Protein AF-0000000086706334 (afdb_homodimer)

Foldseek 3Di:
DCQLANVQLVQQVVLVVPDPQSDPDPCLGCQQAFVSQFGNAWDFWFQQWTAGPSGFIFREQCLLVLLAFATGPDPLLVVLLVVVVVVPFADPDFDCLLVVLQVLLQVQAPFFPGKFKDFAQLLQLVVVQVLLCVVLVAQAEEEAFDRDCDLLGVCCFPNNPPRDPVSNVRYHYAYALCLVRVVVVCVVPQSRYSAYEYACDDFAHHDLCRLVSVVVVCVVRVHFYEHAQQNQDLQQFVNGVCVVNVPHTQKYKYFRHLQRNGGMIMIGGDPVRVVCCVVDDRDDSCSRRVSSSSSNVSSSVVCVVVVFNVVLQVLLVLLQVLVVVLCVVLVPDPQWDKTDGSQKIFGGHQDDPQGGSQLLQNLVQSQSNVLRHHDSGMRNDHNSQDNVNSVSVSVSCSVRRNVSVVCSVVSNSVVSRSGHTRHDPGDRD/DCQLANVQLVQQVVLVVPDPQSDPDPCLGCQLAFVSQFGNAWDFWFQQWTAGPSGFIFREQCLLVLLAFATGPDPLLVVLLVVVVVVPFADPDFDCLLVVLQVLLQVQAPFFPGKFKDFAQLLQLVVVQVLLCVVLVAQAEEEEFDRDCDLLGVCCFPNNPPRDPVSNVRYHYAYALDLVRVVVVCVVPQSRYSAYEYACDDFAHHDLCRLVSVVVVCVVRVHFYEHAQQNQDLQQFVNGVCVVNVNHTQKYKYFRHLQRNGGMIMIGGDPVRVVCCVVDDRDDSCSRRVSSSSSNVSSSVVCVVVVSNVVLQVLLVLLVVLVVVLCVVLVPDPQWDKTDGSQKIFGGHQDDPQGGSQLLQNLVQSQSNVLRHHDSGMRNDHNSQDNVNSVSVSVSCSVRRNVSVVCSVVSNSVVSRSGHTRHDPGDRD

Solvent-accessible surface area (backbone atoms only — not comparable to full-atom values): 41417 Å² total; per-residue (Å²): 134,84,57,87,37,48,55,26,53,52,49,42,60,54,18,46,64,30,18,49,72,38,28,44,22,65,82,32,14,60,40,60,32,20,46,79,35,40,77,51,29,35,65,34,33,46,38,40,31,35,28,29,69,58,68,52,61,25,47,40,24,32,26,31,75,46,12,25,36,56,22,31,56,39,66,67,34,52,49,37,29,53,57,33,46,72,28,26,40,51,53,56,32,33,39,68,56,56,43,54,43,33,47,53,47,36,73,46,22,82,39,27,45,24,37,45,44,32,54,36,48,40,50,13,43,50,50,51,50,32,50,30,12,47,72,59,72,22,69,26,34,36,38,31,65,82,69,46,45,50,53,66,51,24,24,61,45,94,48,25,57,35,41,54,66,74,46,24,71,33,34,41,75,35,51,82,74,35,67,64,47,42,49,51,54,49,66,75,42,71,79,33,41,9,29,39,39,30,47,76,56,63,61,56,79,62,46,89,59,38,60,58,46,49,54,49,52,23,63,74,55,63,22,43,36,32,36,45,23,34,69,36,21,56,40,65,19,78,31,13,49,40,57,72,72,71,44,75,44,50,30,36,20,29,12,38,30,47,21,50,35,38,63,36,12,28,30,30,10,36,51,89,61,44,50,47,55,70,62,31,57,75,56,40,89,60,29,48,36,40,37,35,39,34,18,23,45,38,40,50,51,50,34,64,76,64,43,40,25,59,52,32,31,53,56,22,40,53,42,49,52,51,48,51,52,48,41,57,72,66,62,54,54,86,37,53,39,76,44,39,46,41,34,44,24,31,56,45,62,44,56,50,100,73,45,51,27,48,53,54,48,24,43,50,39,28,55,36,40,77,70,29,34,38,45,86,44,42,41,27,57,26,63,44,58,46,74,66,53,45,50,53,51,51,53,51,45,66,57,48,50,60,52,51,53,51,31,44,75,67,69,39,50,74,79,68,35,80,39,44,62,32,47,84,88,73,88,67,123,132,85,55,86,36,48,53,25,52,53,48,42,59,56,19,45,64,30,18,48,72,38,29,44,22,64,82,32,16,60,40,62,33,20,45,80,33,37,77,52,30,36,65,34,32,47,38,38,31,34,27,29,70,58,68,51,61,25,46,40,26,32,26,32,75,47,13,25,37,55,20,32,54,40,65,67,34,51,49,39,29,52,57,32,46,71,28,26,38,50,54,57,31,35,39,68,55,58,41,55,42,35,48,53,47,36,73,46,22,82,39,27,46,24,38,45,46,31,53,35,48,40,49,14,42,51,49,52,50,32,50,29,12,47,73,59,73,23,68,26,33,37,39,34,66,81,67,48,46,51,54,65,50,24,25,60,46,94,48,25,58,34,42,54,66,74,47,24,72,34,34,41,78,36,52,84,75,34,68,65,47,41,48,52,54,49,65,75,43,69,78,34,41,10,30,38,39,29,46,76,56,62,61,56,80,62,46,88,61,37,62,57,46,49,54,50,51,22,61,74,55,62,22,42,36,32,36,45,23,34,69,37,21,57,39,66,20,78,30,12,48,39,57,71,72,70,45,75,45,50,32,35,21,30,12,39,30,47,20,50,37,37,65,36,12,28,30,30,11,36,50,88,61,44,51,47,54,69,63,29,58,75,53,40,90,60,28,49,35,41,37,35,39,34,18,22,44,37,41,50,51,51,34,65,76,62,42,41,26,59,53,30,32,53,57,21,40,53,42,49,53,51,49,51,51,48,40,57,73,65,64,53,56,86,37,52,40,77,43,41,45,40,34,45,24,32,56,44,62,44,58,51,100,71,46,53,26,48,53,54,46,23,41,49,40,27,55,36,41,77,69,29,34,38,46,86,44,41,41,26,57,27,64,44,57,45,74,66,53,46,51,51,50,50,54,50,46,66,56,49,50,60,52,51,53,50,31,44,75,67,70,39,50,74,80,68,35,80,38,43,62,32,49,86,89,69,87,70,124

Structure (mmCIF, N/CA/C/O backbone):
data_AF-0000000086706334-model_v1
#
loop_
_entity.id
_entity.type
_entity.pdbx_description
1 polymer 'Aminotransferase class III-fold pyridoxal phosphate-dependent enzyme'
#
loop_
_atom_site.group_PDB
_atom_site.id
_atom_site.type_symbol
_atom_site.label_atom_id
_atom_site.label_alt_id
_atom_site.label_comp_id
_atom_site.label_asym_id
_atom_site.label_entity_id
_atom_site.label_seq_id
_atom_site.pdbx_PDB_ins_code
_atom_site.Cartn_x
_atom_site.Cartn_y
_atom_site.Cartn_z
_atom_site.occupancy
_atom_site.B_iso_or_equiv
_atom_site.auth_seq_id
_atom_site.auth_comp_id
_atom_site.auth_asym_id
_atom_site.auth_atom_id
_atom_site.pdbx_PDB_model_num
ATOM 1 N N . MET A 1 1 ? -30.266 -28.016 -14.617 1 37.12 1 MET A N 1
ATOM 2 C CA . MET A 1 1 ? -28.969 -28.422 -14.109 1 37.12 1 MET A CA 1
ATOM 3 C C . MET A 1 1 ? -28.312 -27.297 -13.32 1 37.12 1 MET A C 1
ATOM 5 O O . MET A 1 1 ? -27.844 -26.312 -13.898 1 37.12 1 MET A O 1
ATOM 9 N N . THR A 1 2 ? -28.766 -26.781 -12.133 1 49.44 2 THR A N 1
ATOM 10 C CA . THR A 1 2 ? -28.516 -25.594 -11.344 1 49.44 2 THR A CA 1
ATOM 11 C C . THR A 1 2 ? -27.031 -25.422 -11.07 1 49.44 2 THR A C 1
ATOM 13 O O . THR A 1 2 ? -26.375 -26.312 -10.523 1 49.44 2 THR A O 1
ATOM 16 N N . SER A 1 3 ? -26.234 -24.5 -11.758 1 68.56 3 SER A N 1
ATOM 17 C CA . SER A 1 3 ? -24.797 -24.328 -11.953 1 68.56 3 SER A CA 1
ATOM 18 C C . SER A 1 3 ? -24.062 -24.25 -10.617 1 68.56 3 SER A C 1
ATOM 20 O O . SER A 1 3 ? -24.531 -23.625 -9.672 1 68.56 3 SER A O 1
ATOM 22 N N . ARG A 1 4 ? -23.359 -25.406 -10.211 1 92.19 4 ARG A N 1
ATOM 23 C CA . ARG A 1 4 ? -22.422 -25.484 -9.102 1 92.19 4 ARG A CA 1
ATOM 24 C C . ARG A 1 4 ? -21.875 -24.109 -8.75 1 92.19 4 ARG A C 1
ATOM 26 O O . ARG A 1 4 ? -21.516 -23.859 -7.598 1 92.19 4 ARG A O 1
ATOM 33 N N . TYR A 1 5 ? -22.062 -23.219 -9.648 1 96.94 5 TYR A N 1
ATOM 34 C CA . TYR A 1 5 ? -21.422 -21.922 -9.477 1 96.94 5 TYR A CA 1
ATOM 35 C C . TYR A 1 5 ? -22.375 -20.797 -9.82 1 96.94 5 TYR A C 1
ATOM 37 O O . TYR A 1 5 ? -21.953 -19.75 -10.344 1 96.94 5 TYR A O 1
ATOM 45 N N . GLN A 1 6 ? -23.672 -20.953 -9.602 1 96.69 6 GLN A N 1
ATOM 46 C CA . GLN A 1 6 ? -24.672 -19.984 -9.992 1 96.69 6 GLN A CA 1
ATOM 47 C C . GLN A 1 6 ? -24.469 -18.656 -9.258 1 96.69 6 GLN A C 1
ATOM 49 O O . GLN A 1 6 ? -24.562 -17.578 -9.859 1 96.69 6 GLN A O 1
ATOM 54 N N . HIS A 1 7 ? -24.297 -18.703 -7.938 1 97.38 7 HIS A N 1
ATOM 55 C CA . HIS A 1 7 ? -24.078 -17.469 -7.184 1 97.38 7 HIS A CA 1
ATOM 56 C C . HIS A 1 7 ? -22.766 -16.797 -7.602 1 97.38 7 HIS A C 1
ATOM 58 O O . HIS A 1 7 ? -22.703 -15.562 -7.66 1 97.38 7 HIS A O 1
ATOM 64 N N . SER A 1 8 ? -21.75 -17.547 -7.879 1 96.94 8 SER A N 1
ATOM 65 C CA . SER A 1 8 ? -20.484 -17.016 -8.406 1 96.94 8 SER A CA 1
ATOM 66 C C . SER A 1 8 ? -20.719 -16.219 -9.688 1 96.94 8 SER A C 1
ATOM 68 O O . SER A 1 8 ? -20.203 -15.109 -9.836 1 96.94 8 SER A O 1
ATOM 70 N N . LEU A 1 9 ? -21.453 -16.812 -10.609 1 96.81 9 LEU A N 1
ATOM 71 C CA . LEU A 1 9 ? -21.688 -16.188 -11.906 1 96.81 9 LEU A CA 1
ATOM 72 C C . LEU A 1 9 ? -22.5 -14.906 -11.75 1 96.81 9 LEU A C 1
ATOM 74 O O . LEU A 1 9 ? -22.219 -13.906 -12.406 1 96.81 9 LEU A O 1
ATOM 78 N N . THR A 1 10 ? -23.484 -14.953 -10.891 1 97.75 10 THR A N 1
ATOM 79 C CA . THR A 1 10 ? -24.312 -13.781 -10.633 1 97.75 10 THR A CA 1
ATOM 80 C C . THR A 1 10 ? -23.484 -12.656 -10.023 1 97.75 10 THR A C 1
ATOM 82 O O . THR A 1 10 ? -23.578 -11.508 -10.453 1 97.75 10 THR A O 1
ATOM 85 N N . LEU A 1 11 ? -22.656 -12.984 -9.062 1 97.94 11 LEU A N 1
ATOM 86 C CA . LEU A 1 11 ? -21.812 -11.992 -8.414 1 97.94 11 LEU A CA 1
ATOM 87 C C . LEU A 1 11 ? -20.766 -11.453 -9.375 1 97.94 11 LEU A C 1
ATOM 89 O O . LEU A 1 11 ? -20.391 -10.281 -9.305 1 97.94 11 LEU A O 1
ATOM 93 N N . SER A 1 12 ? -20.266 -12.328 -10.203 1 97.44 12 SER A N 1
ATOM 94 C CA . SER A 1 12 ? -19.297 -11.891 -11.203 1 97.44 12 SER A CA 1
ATOM 95 C C . SER A 1 12 ? -19.906 -10.852 -12.141 1 97.44 12 SER A C 1
ATOM 97 O O . SER A 1 12 ? -19.281 -9.836 -12.438 1 97.44 12 SER A O 1
ATOM 99 N N . ALA A 1 13 ? -21.094 -11.117 -12.625 1 97.81 13 ALA A N 1
ATOM 100 C CA . ALA A 1 13 ? -21.797 -10.172 -13.5 1 97.81 13 ALA A CA 1
ATOM 101 C C . ALA A 1 13 ? -22.031 -8.836 -12.789 1 97.81 13 ALA A C 1
ATOM 103 O O . ALA A 1 13 ? -21.859 -7.773 -13.391 1 97.81 13 ALA A O 1
ATOM 104 N N . ARG A 1 14 ? -22.406 -8.922 -11.562 1 98.56 14 ARG A N 1
ATOM 105 C CA . ARG A 1 14 ? -22.594 -7.719 -10.758 1 98.56 14 ARG A CA 1
ATOM 106 C C . ARG A 1 14 ? -21.281 -6.969 -10.578 1 98.56 14 ARG A C 1
ATOM 108 O O . ARG A 1 14 ? -21.219 -5.754 -10.789 1 98.56 14 ARG A O 1
ATOM 115 N N . ALA A 1 15 ? -20.266 -7.684 -10.195 1 98.56 15 ALA A N 1
ATOM 116 C CA . ALA A 1 15 ? -18.953 -7.086 -9.906 1 98.56 15 ALA A CA 1
ATOM 117 C C . ALA A 1 15 ? -18.406 -6.355 -11.125 1 98.56 15 ALA A C 1
ATOM 119 O O . ALA A 1 15 ? -17.797 -5.293 -11 1 98.56 15 ALA A O 1
ATOM 120 N N . GLU A 1 16 ? -18.625 -6.879 -12.297 1 97.75 16 GLU A N 1
ATOM 121 C CA . GLU A 1 16 ? -18.062 -6.309 -13.523 1 97.75 16 GLU A CA 1
ATOM 122 C C . GLU A 1 16 ? -18.719 -4.973 -13.852 1 97.75 16 GLU A C 1
ATOM 124 O O . GLU A 1 16 ? -18.203 -4.211 -14.68 1 97.75 16 GLU A O 1
ATOM 129 N N . GLN A 1 17 ? -19.828 -4.648 -13.211 1 98.31 17 GLN A N 1
ATOM 130 C CA . GLN A 1 17 ? -20.469 -3.357 -13.422 1 98.31 17 GLN A CA 1
ATOM 131 C C . GLN A 1 17 ? -19.75 -2.246 -12.672 1 98.31 17 GLN A C 1
ATOM 133 O O . GLN A 1 17 ? -19.797 -1.081 -13.078 1 98.31 17 GLN A O 1
ATOM 138 N N . SER A 1 18 ? -19.047 -2.609 -11.57 1 98.69 18 SER A N 1
ATOM 139 C CA . SER A 1 18 ? -18.469 -1.591 -10.711 1 98.69 18 SER A CA 1
ATOM 140 C C . SER A 1 18 ? -16.938 -1.705 -10.672 1 98.69 18 SER A C 1
ATOM 142 O O . SER A 1 18 ? -16.25 -0.772 -10.25 1 98.69 18 SER A O 1
ATOM 144 N N . ILE A 1 19 ? -16.422 -2.834 -11.047 1 98.62 19 ILE A N 1
ATOM 145 C CA . ILE A 1 19 ? -14.992 -3.117 -10.969 1 98.62 19 ILE A CA 1
ATOM 146 C C . ILE A 1 19 ? -14.5 -3.668 -12.297 1 98.62 19 ILE A C 1
ATOM 148 O O . ILE A 1 19 ? -14.961 -4.715 -12.758 1 98.62 19 ILE A O 1
ATOM 152 N N . PRO A 1 20 ? -13.523 -2.969 -12.938 1 97.19 20 PRO A N 1
ATOM 153 C CA . PRO A 1 20 ? -12.945 -3.568 -14.141 1 97.19 20 PRO A CA 1
ATOM 154 C C . PRO A 1 20 ? -12.484 -5.008 -13.922 1 97.19 20 PRO A C 1
ATOM 156 O O . PRO A 1 20 ? -11.734 -5.285 -12.984 1 97.19 20 PRO A O 1
ATOM 159 N N . LEU A 1 21 ? -12.969 -6.008 -14.727 1 94 21 LEU A N 1
ATOM 160 C CA . LEU A 1 21 ? -12.664 -7.438 -14.672 1 94 21 LEU A CA 1
ATOM 161 C C . LEU A 1 21 ? -13.352 -8.086 -13.469 1 94 21 LEU A C 1
ATOM 163 O O . LEU A 1 21 ? -13.133 -9.273 -13.195 1 94 21 LEU A O 1
ATOM 167 N N . GLY A 1 22 ? -14.07 -7.355 -12.719 1 96.81 22 GLY A N 1
ATOM 168 C CA . GLY A 1 22 ? -14.859 -7.875 -11.602 1 96.81 22 GLY A CA 1
ATOM 169 C C . GLY A 1 22 ? -14.008 -8.297 -10.422 1 96.81 22 GLY A C 1
ATOM 170 O O . GLY A 1 22 ? -14.477 -9.023 -9.539 1 96.81 22 GLY A O 1
ATOM 171 N N . SER A 1 23 ? -12.742 -7.965 -10.43 1 96.56 23 SER A N 1
ATOM 172 C CA . SER A 1 23 ? -11.789 -8.312 -9.375 1 96.56 23 SER A CA 1
ATOM 173 C C . SER A 1 23 ? -10.75 -7.211 -9.195 1 96.56 23 SER A C 1
ATOM 175 O O . SER A 1 23 ? -10.336 -6.57 -10.164 1 96.56 23 SER A O 1
ATOM 177 N N . GLN A 1 24 ? -10.344 -7.023 -7.961 1 97.5 24 GLN A N 1
ATOM 178 C CA . GLN A 1 24 ? -9.305 -6.039 -7.672 1 97.5 24 GLN A CA 1
ATOM 179 C C . GLN A 1 24 ? -7.918 -6.594 -7.98 1 97.5 24 GLN A C 1
ATOM 181 O O . GLN A 1 24 ? -6.941 -5.848 -8.016 1 97.5 24 GLN A O 1
ATOM 186 N N . THR A 1 25 ? -7.797 -7.859 -8.141 1 96.62 25 THR A N 1
ATOM 187 C CA . THR A 1 25 ? -6.551 -8.555 -8.461 1 96.62 25 THR A CA 1
ATOM 188 C C . THR A 1 25 ? -6.695 -9.359 -9.75 1 96.62 25 THR A C 1
ATOM 190 O O . THR A 1 25 ? -7.547 -10.242 -9.844 1 96.62 25 THR A O 1
ATOM 193 N N . PHE A 1 26 ? -5.824 -9.102 -10.711 1 94.31 26 PHE A N 1
ATOM 194 C CA . PHE A 1 26 ? -5.91 -9.75 -12.016 1 94.31 26 PHE A CA 1
ATOM 195 C C . PHE A 1 26 ? -5.844 -11.266 -11.859 1 94.31 26 PHE A C 1
ATOM 197 O O . PHE A 1 26 ? -6.641 -11.992 -12.461 1 94.31 26 PHE A O 1
ATOM 204 N N . SER A 1 27 ? -4.969 -11.75 -10.984 1 93.88 27 SER A N 1
ATOM 205 C CA . SER A 1 27 ? -4.727 -13.18 -10.836 1 93.88 27 SER A CA 1
ATOM 206 C C . SER A 1 27 ? -5.883 -13.867 -10.109 1 93.88 27 SER A C 1
ATOM 208 O O . SER A 1 27 ? -5.906 -15.094 -9.992 1 93.88 27 SER A O 1
ATOM 210 N N . LYS A 1 28 ? -6.852 -13.117 -9.672 1 95.88 28 LYS A N 1
ATOM 211 C CA . LYS A 1 28 ? -8.031 -13.656 -9 1 95.88 28 LYS A CA 1
ATOM 212 C C . LYS A 1 28 ? -9.281 -13.477 -9.867 1 95.88 28 LYS A C 1
ATOM 214 O O . LYS A 1 28 ? -10.375 -13.875 -9.469 1 95.88 28 LYS A O 1
ATOM 219 N N . SER A 1 29 ? -9.086 -12.93 -11.055 1 93.62 29 SER A N 1
ATOM 220 C CA . SER A 1 29 ? -10.227 -12.578 -11.898 1 93.62 29 SER A CA 1
ATOM 221 C C . SER A 1 29 ? -10.68 -13.773 -12.734 1 93.62 29 SER A C 1
ATOM 223 O O . SER A 1 29 ? -10.07 -14.844 -12.68 1 93.62 29 SER A O 1
ATOM 225 N N . ARG A 1 30 ? -11.727 -13.539 -13.469 1 89.81 30 ARG A N 1
ATOM 226 C CA . ARG A 1 30 ? -12.312 -14.547 -14.344 1 89.81 30 ARG A CA 1
ATOM 227 C C . ARG A 1 30 ? -11.352 -14.93 -15.461 1 89.81 30 ARG A C 1
ATOM 229 O O . ARG A 1 30 ? -11.57 -15.914 -16.172 1 89.81 30 ARG A O 1
ATOM 236 N N . LEU A 1 31 ? -10.219 -14.227 -15.531 1 91.06 31 LEU A N 1
ATOM 237 C CA . LEU A 1 31 ? -9.203 -14.578 -16.516 1 91.06 31 LEU A CA 1
ATOM 238 C C . LEU A 1 31 ? -8.445 -15.828 -16.094 1 91.06 31 LEU A C 1
ATOM 240 O O . LEU A 1 31 ? -7.934 -16.562 -16.953 1 91.06 31 LEU A O 1
ATOM 244 N N . CYS A 1 32 ? -8.438 -16.078 -14.781 1 93.38 32 CYS A N 1
ATOM 245 C CA . CYS A 1 32 ? -7.504 -17.094 -14.289 1 93.38 32 CYS A CA 1
ATOM 246 C C . CYS A 1 32 ? -8.25 -18.328 -13.789 1 93.38 32 CYS A C 1
ATOM 248 O O . CYS A 1 32 ? -7.629 -19.312 -13.414 1 93.38 32 CYS A O 1
ATOM 250 N N . PHE A 1 33 ? -9.539 -18.297 -13.805 1 94.12 33 PHE A N 1
ATOM 251 C CA . PHE A 1 33 ? -10.406 -19.422 -13.5 1 94.12 33 PHE A CA 1
ATOM 252 C C . PHE A 1 33 ? -11.469 -19.594 -14.578 1 94.12 33 PHE A C 1
ATOM 254 O O . PHE A 1 33 ? -12.039 -18.609 -15.055 1 94.12 33 PHE A O 1
ATOM 261 N N . PRO A 1 34 ? -11.688 -20.828 -15 1 94.94 34 PRO A N 1
ATOM 262 C CA . PRO A 1 34 ? -12.664 -21.016 -16.078 1 94.94 34 PRO A CA 1
ATOM 263 C C . PRO A 1 34 ? -14.062 -20.547 -15.703 1 94.94 34 PRO A C 1
ATOM 265 O O . PRO A 1 34 ? -14.734 -21.188 -14.883 1 94.94 34 PRO A O 1
ATOM 268 N N . HIS A 1 35 ? -14.461 -19.562 -16.328 1 94.12 35 HIS A N 1
ATOM 269 C CA . HIS A 1 35 ? -15.766 -18.953 -16.078 1 94.12 35 HIS A CA 1
ATOM 270 C C . HIS A 1 35 ? -16.891 -19.953 -16.375 1 94.12 35 HIS A C 1
ATOM 272 O O . HIS A 1 35 ? -16.969 -20.5 -17.469 1 94.12 35 HIS A O 1
ATOM 278 N N . GLY A 1 36 ? -17.688 -20.234 -15.391 1 94.69 36 GLY A N 1
ATOM 279 C CA . GLY A 1 36 ? -18.766 -21.188 -15.523 1 94.69 36 GLY A CA 1
ATOM 280 C C . GLY A 1 36 ? -18.375 -22.594 -15.086 1 94.69 36 GLY A C 1
ATOM 281 O O . GLY A 1 36 ? -19.234 -23.469 -14.953 1 94.69 36 GLY A O 1
ATOM 282 N N . ALA A 1 37 ? -17.078 -22.812 -14.789 1 96.5 37 ALA A N 1
ATOM 283 C CA . ALA A 1 37 ? -16.609 -24.156 -14.492 1 96.5 37 ALA A CA 1
ATOM 284 C C . ALA A 1 37 ? -15.734 -24.172 -13.242 1 96.5 37 ALA A C 1
ATOM 286 O O . ALA A 1 37 ? -15.125 -25.188 -12.906 1 96.5 37 ALA A O 1
ATOM 287 N N . ALA A 1 38 ? -15.633 -23.094 -12.555 1 97.19 38 ALA A N 1
ATOM 288 C CA . ALA A 1 38 ? -14.875 -22.922 -11.32 1 97.19 38 ALA A CA 1
ATOM 289 C C . ALA A 1 38 ? -15.492 -21.828 -10.453 1 97.19 38 ALA A C 1
ATOM 291 O O . ALA A 1 38 ? -16.281 -21.016 -10.93 1 97.19 38 ALA A O 1
ATOM 292 N N . PRO A 1 39 ? -15.18 -21.875 -9.117 1 97.88 39 PRO A N 1
ATOM 293 C CA . PRO A 1 39 ? -15.633 -20.75 -8.281 1 97.88 39 PRO A CA 1
ATOM 294 C C . PRO A 1 39 ? -14.984 -19.422 -8.664 1 97.88 39 PRO A C 1
ATOM 296 O O . PRO A 1 39 ? -13.836 -19.406 -9.109 1 97.88 39 PRO A O 1
ATOM 299 N N . LEU A 1 40 ? -15.734 -18.344 -8.406 1 97.62 40 LEU A N 1
ATOM 300 C CA . LEU A 1 40 ? -15.195 -17.047 -8.773 1 97.62 40 LEU A CA 1
ATOM 301 C C . LEU A 1 40 ? -15.102 -16.125 -7.555 1 97.62 40 LEU A C 1
ATOM 303 O O . LEU A 1 40 ? -14.453 -15.086 -7.602 1 97.62 40 LEU A O 1
ATOM 307 N N . PHE A 1 41 ? -15.711 -16.531 -6.398 1 98.44 41 PHE A N 1
ATOM 308 C CA . PHE A 1 41 ? -15.695 -15.758 -5.164 1 98.44 41 PHE A CA 1
ATOM 309 C C . PHE A 1 41 ? -15.578 -16.672 -3.951 1 98.44 41 PHE A C 1
ATOM 311 O O . PHE A 1 41 ? -16.203 -17.734 -3.904 1 98.44 41 PHE A O 1
ATOM 318 N N . ILE A 1 42 ? -14.789 -16.266 -3.004 1 98.69 42 ILE A N 1
ATOM 319 C CA . ILE A 1 42 ? -14.656 -16.969 -1.735 1 98.69 42 ILE A CA 1
ATOM 320 C C . ILE A 1 42 ? -15.32 -16.172 -0.622 1 98.69 42 ILE A C 1
ATOM 322 O O . ILE A 1 42 ? -15.188 -14.938 -0.569 1 98.69 42 ILE A O 1
ATOM 326 N N . GLU A 1 43 ? -15.938 -16.844 0.258 1 98.12 43 GLU A N 1
ATOM 327 C CA . GLU A 1 43 ? -16.656 -16.203 1.354 1 98.12 43 GLU A CA 1
ATOM 328 C C . GLU A 1 43 ? -15.867 -16.281 2.654 1 98.12 43 GLU A C 1
ATOM 330 O O . GLU A 1 43 ? -15.93 -15.367 3.479 1 98.12 43 GLU A O 1
ATOM 335 N N . ARG A 1 44 ? -15.227 -17.359 2.861 1 98.5 44 ARG A N 1
ATOM 336 C CA . ARG A 1 44 ? -14.5 -17.516 4.113 1 98.5 44 ARG A CA 1
ATOM 337 C C . ARG A 1 44 ? -13.406 -18.562 3.979 1 98.5 44 ARG A C 1
ATOM 339 O O . ARG A 1 44 ? -13.414 -19.359 3.035 1 98.5 44 ARG A O 1
ATOM 346 N N . GLY A 1 45 ? -12.445 -18.531 4.883 1 98.81 45 GLY A N 1
ATOM 347 C CA . GLY A 1 45 ? -11.383 -19.516 4.977 1 98.81 45 GLY A CA 1
ATOM 348 C C . GLY A 1 45 ? -11.078 -19.938 6.402 1 98.81 45 GLY A C 1
ATOM 349 O O . GLY A 1 45 ? -11.391 -19.203 7.352 1 98.81 45 GLY A O 1
ATOM 350 N N . GLN A 1 46 ? -10.57 -21.125 6.574 1 98.81 46 GLN A N 1
ATOM 351 C CA . GLN A 1 46 ? -10.117 -21.688 7.84 1 98.81 46 GLN A CA 1
ATOM 352 C C . GLN A 1 46 ? -9.023 -22.734 7.617 1 98.81 46 GLN A C 1
ATOM 354 O O . GLN A 1 46 ? -9.25 -23.719 6.922 1 98.81 46 GLN A O 1
ATOM 359 N N . GLY A 1 47 ? -7.887 -22.484 8.234 1 98.75 47 GLY A N 1
ATOM 360 C CA . GLY A 1 47 ? -6.789 -23.406 7.98 1 98.75 47 GLY A CA 1
ATOM 361 C C . GLY A 1 47 ? -6.406 -23.484 6.512 1 98.75 47 GLY A C 1
ATOM 362 O O . GLY A 1 47 ? -6.141 -22.469 5.879 1 98.75 47 GLY A O 1
ATOM 363 N N . ALA A 1 48 ? -6.461 -24.734 5.98 1 98.81 48 ALA A N 1
ATOM 364 C CA . ALA A 1 48 ? -6.082 -24.953 4.586 1 98.81 48 ALA A CA 1
ATOM 365 C C . ALA A 1 48 ? -7.309 -24.953 3.68 1 98.81 48 ALA A C 1
ATOM 367 O O . ALA A 1 48 ? -7.207 -25.266 2.49 1 98.81 48 ALA A O 1
ATOM 368 N N . ARG A 1 49 ? -8.492 -24.547 4.191 1 98.88 49 ARG A N 1
ATOM 369 C CA . ARG A 1 49 ? -9.734 -24.688 3.436 1 98.88 49 ARG A CA 1
ATOM 370 C C . ARG A 1 49 ? -10.398 -23.344 3.221 1 98.88 49 ARG A C 1
ATOM 372 O O . ARG A 1 49 ? -10.203 -22.406 4.008 1 98.88 49 ARG A O 1
ATOM 379 N N . VAL A 1 50 ? -11.133 -23.234 2.172 1 98.88 50 VAL A N 1
ATOM 380 C CA . VAL A 1 50 ? -11.953 -22.078 1.867 1 98.88 50 VAL A CA 1
ATOM 381 C C . VAL A 1 50 ? -13.336 -22.516 1.383 1 98.88 50 VAL A C 1
ATOM 383 O O . VAL A 1 50 ? -13.508 -23.672 0.969 1 98.88 50 VAL A O 1
ATOM 386 N N . TRP A 1 51 ? -14.273 -21.641 1.444 1 98.81 51 TRP A N 1
ATOM 387 C CA . TRP A 1 51 ? -15.641 -21.859 0.981 1 98.81 51 TRP A CA 1
ATOM 388 C C . TRP A 1 51 ? -16.078 -20.75 0.026 1 98.81 51 TRP A C 1
ATOM 390 O O . TRP A 1 51 ? -15.914 -19.562 0.326 1 98.81 51 TRP A O 1
ATOM 400 N N . ASP A 1 52 ? -16.609 -21.141 -1.144 1 98.5 52 ASP A N 1
ATOM 401 C CA . ASP A 1 52 ? -17.047 -20.141 -2.115 1 98.5 52 ASP A CA 1
ATOM 402 C C . ASP A 1 52 ? -18.453 -19.656 -1.802 1 98.5 52 ASP A C 1
ATOM 404 O O . ASP A 1 52 ? -19.062 -20.094 -0.824 1 98.5 52 ASP A O 1
ATOM 408 N N . VAL A 1 53 ? -18.953 -18.734 -2.541 1 98.12 53 VAL A N 1
ATOM 409 C CA . VAL A 1 53 ? -20.234 -18.078 -2.293 1 98.12 53 VAL A CA 1
ATOM 410 C C . VAL A 1 53 ? -21.375 -19.062 -2.582 1 98.12 53 VAL A C 1
ATOM 412 O O . VAL A 1 53 ? -22.531 -18.812 -2.223 1 98.12 53 VAL A O 1
ATOM 415 N N . ASP A 1 54 ? -21.109 -20.188 -3.262 1 98.19 54 ASP A N 1
ATOM 416 C CA . ASP A 1 54 ? -22.109 -21.203 -3.574 1 98.19 54 ASP A CA 1
ATOM 417 C C . ASP A 1 54 ? -22.156 -22.281 -2.5 1 98.19 54 ASP A C 1
ATOM 419 O O . ASP A 1 54 ? -22.969 -23.203 -2.561 1 98.19 54 ASP A O 1
ATOM 423 N N . GLY A 1 55 ? -21.234 -22.203 -1.523 1 97.75 55 GLY A N 1
ATOM 424 C CA . GLY A 1 55 ? -21.234 -23.141 -0.408 1 97.75 55 GLY A CA 1
ATOM 425 C C . GLY A 1 55 ? -20.297 -24.312 -0.625 1 97.75 55 GLY A C 1
ATOM 426 O O . GLY A 1 55 ? -20.219 -25.219 0.218 1 97.75 55 GLY A O 1
ATOM 427 N N . ASN A 1 56 ? -19.578 -24.359 -1.761 1 98.38 56 ASN A N 1
ATOM 428 C CA . ASN A 1 56 ? -18.609 -25.406 -2.002 1 98.38 56 ASN A CA 1
ATOM 429 C C . ASN A 1 56 ? -17.344 -25.219 -1.161 1 98.38 56 ASN A C 1
ATOM 431 O O . ASN A 1 56 ? -16.891 -24.094 -0.98 1 98.38 56 ASN A O 1
ATOM 435 N N . GLU A 1 57 ? -16.859 -26.344 -0.635 1 98.56 57 GLU A N 1
ATOM 436 C CA . GLU A 1 57 ? -15.617 -26.344 0.144 1 98.56 57 GLU A CA 1
ATOM 437 C C . GLU A 1 57 ? -14.43 -26.766 -0.711 1 98.56 57 GLU A C 1
ATOM 439 O O . GLU A 1 57 ? -14.547 -27.672 -1.539 1 98.56 57 GLU A O 1
ATOM 444 N N . TYR A 1 58 ? -13.281 -26.125 -0.487 1 98.88 58 TYR A N 1
ATOM 445 C CA . TYR A 1 58 ? -12.07 -26.484 -1.218 1 98.88 58 TYR A CA 1
ATOM 446 C C . TYR A 1 58 ? -10.867 -26.562 -0.279 1 98.88 58 TYR A C 1
ATOM 448 O O . TYR A 1 58 ? -10.727 -25.75 0.633 1 98.88 58 TYR A O 1
ATOM 456 N N . LEU A 1 59 ? -10.055 -27.594 -0.487 1 98.88 59 LEU A N 1
ATOM 457 C CA . LEU A 1 59 ? -8.664 -27.5 -0.056 1 98.88 59 LEU A CA 1
ATOM 458 C C . LEU A 1 59 ? -7.883 -26.531 -0.936 1 98.88 59 LEU A C 1
ATOM 460 O O . LEU A 1 59 ? -7.789 -26.719 -2.15 1 98.88 59 LEU A O 1
ATOM 464 N N . ASP A 1 60 ? -7.391 -25.5 -0.322 1 98.88 60 ASP A N 1
ATOM 465 C CA . ASP A 1 60 ? -6.852 -24.391 -1.098 1 98.88 60 ASP A CA 1
ATOM 466 C C . ASP A 1 60 ? -5.332 -24.484 -1.21 1 98.88 60 ASP A C 1
ATOM 468 O O . ASP A 1 60 ? -4.621 -24.344 -0.213 1 98.88 60 ASP A O 1
ATOM 472 N N . PHE A 1 61 ? -4.82 -24.609 -2.424 1 98.75 61 PHE A N 1
ATOM 473 C CA . PHE A 1 61 ? -3.381 -24.656 -2.662 1 98.75 61 PHE A CA 1
ATOM 474 C C . PHE A 1 61 ? -2.906 -23.391 -3.367 1 98.75 61 PHE A C 1
ATOM 476 O O . PHE A 1 61 ? -1.768 -23.312 -3.832 1 98.75 61 PHE A O 1
ATOM 483 N N . ALA A 1 62 ? -3.793 -22.406 -3.49 1 98 62 ALA A N 1
ATOM 484 C CA . ALA A 1 62 ? -3.389 -21.062 -3.902 1 98 62 ALA A CA 1
ATOM 485 C C . ALA A 1 62 ? -2.939 -20.234 -2.701 1 98 62 ALA A C 1
ATOM 487 O O . ALA A 1 62 ? -2.021 -19.422 -2.811 1 98 62 ALA A O 1
ATOM 488 N N . SER A 1 63 ? -3.629 -20.469 -1.519 1 98.25 63 SER A N 1
ATOM 489 C CA . SER A 1 63 ? -3.271 -19.891 -0.225 1 98.25 63 SER A CA 1
ATOM 490 C C . SER A 1 63 ? -3.172 -18.375 -0.305 1 98.25 63 SER A C 1
ATOM 492 O O . SER A 1 63 ? -2.162 -17.781 0.097 1 98.25 63 SER A O 1
ATOM 494 N N . GLY A 1 64 ? -4.215 -17.734 -0.871 1 97.62 64 GLY A N 1
ATOM 495 C CA . GLY A 1 64 ? -4.223 -16.281 -0.998 1 97.62 64 GLY A CA 1
ATOM 496 C C . GLY A 1 64 ? -3.092 -15.758 -1.86 1 97.62 64 GLY A C 1
ATOM 497 O O . GLY A 1 64 ? -2.496 -14.727 -1.547 1 97.62 64 GLY A O 1
ATOM 498 N N . LEU A 1 65 ? -2.711 -16.5 -2.92 1 96.88 65 LEU A N 1
ATOM 499 C CA . LEU A 1 65 ? -1.571 -16.188 -3.771 1 96.88 65 LEU A CA 1
ATOM 500 C C . LEU A 1 65 ? -0.293 -16.062 -2.947 1 96.88 65 LEU A C 1
ATOM 502 O O . LEU A 1 65 ? 0.431 -15.07 -3.057 1 96.88 65 LEU A O 1
ATOM 506 N N . LEU A 1 66 ? -0.079 -16.984 -2.039 1 97.5 66 LEU A N 1
ATOM 507 C CA . LEU A 1 66 ? 1.121 -17.156 -1.229 1 97.5 66 LEU A CA 1
ATOM 508 C C . LEU A 1 66 ? 1.143 -16.172 -0.062 1 97.5 66 LEU A C 1
ATOM 510 O O . LEU A 1 66 ? 2.104 -16.141 0.71 1 97.5 66 LEU A O 1
ATOM 514 N N . ALA A 1 67 ? 0.086 -15.398 0.165 1 98.06 67 ALA A N 1
ATOM 515 C CA . ALA A 1 67 ? 0.037 -14.477 1.296 1 98.06 67 ALA A CA 1
ATOM 516 C C . ALA A 1 67 ? -0.29 -15.211 2.592 1 98.06 67 ALA A C 1
ATOM 518 O O . ALA A 1 67 ? 0.085 -14.766 3.678 1 98.06 67 ALA A O 1
ATOM 519 N N . ILE A 1 68 ? -0.997 -16.312 2.473 1 98.62 68 ILE A N 1
ATOM 520 C CA . ILE A 1 68 ? -1.339 -17.141 3.631 1 98.62 68 ILE A CA 1
ATOM 521 C C . ILE A 1 68 ? -0.241 -18.172 3.879 1 98.62 68 ILE A C 1
ATOM 523 O O . ILE A 1 68 ? -0.073 -19.109 3.094 1 98.62 68 ILE A O 1
ATOM 527 N N . SER A 1 69 ? 0.478 -18.016 4.949 1 98.56 69 SER A N 1
ATOM 528 C CA . SER A 1 69 ? 1.639 -18.859 5.215 1 98.56 69 SER A CA 1
ATOM 529 C C . SER A 1 69 ? 1.373 -19.812 6.367 1 98.56 69 SER A C 1
ATOM 531 O O . SER A 1 69 ? 1.997 -20.875 6.457 1 98.56 69 SER A O 1
ATOM 533 N N . LEU A 1 70 ? 0.444 -19.469 7.266 1 98.88 70 LEU A N 1
ATOM 534 C CA . LEU A 1 70 ? 0.163 -20.297 8.43 1 98.88 70 LEU A CA 1
ATOM 535 C C . LEU A 1 70 ? -1.185 -20.984 8.289 1 98.88 70 LEU A C 1
ATOM 537 O O . LEU A 1 70 ? -1.439 -22 8.961 1 98.88 70 LEU A O 1
ATOM 541 N N . GLY A 1 71 ? -2.029 -20.5 7.461 1 98.88 71 GLY A N 1
ATOM 542 C CA . GLY A 1 71 ? -3.418 -20.906 7.324 1 98.88 71 GLY A CA 1
ATOM 543 C C . GLY A 1 71 ? -4.398 -19.781 7.582 1 98.88 71 GLY A C 1
ATOM 544 O O . GLY A 1 71 ? -4.082 -18.828 8.297 1 98.88 71 GLY A O 1
ATOM 545 N N . TYR A 1 72 ? -5.574 -19.938 7 1 98.81 72 TYR A N 1
ATOM 546 C CA . TYR A 1 72 ? -6.621 -18.953 7.207 1 98.81 72 TYR A CA 1
ATOM 547 C C . TYR A 1 72 ? -7.074 -18.922 8.664 1 98.81 72 TYR A C 1
ATOM 549 O O . TYR A 1 72 ? -7.227 -19.969 9.289 1 98.81 72 TYR A O 1
ATOM 557 N N . CYS A 1 73 ? -7.258 -17.703 9.172 1 98.62 73 CYS A N 1
ATOM 558 C CA . CYS A 1 73 ? -7.789 -17.484 10.508 1 98.62 73 CYS A CA 1
ATOM 559 C C . CYS A 1 73 ? -6.934 -18.188 11.555 1 98.62 73 CYS A C 1
ATOM 561 O O . CYS A 1 73 ? -7.457 -18.906 12.414 1 98.62 73 CYS A O 1
ATOM 563 N N . ASP A 1 74 ? -5.625 -18.078 11.43 1 98.81 74 ASP A N 1
ATOM 564 C CA . ASP A 1 74 ? -4.746 -18.609 12.469 1 98.81 74 ASP A CA 1
ATOM 565 C C . ASP A 1 74 ? -5.051 -17.969 13.82 1 98.81 74 ASP A C 1
ATOM 567 O O . ASP A 1 74 ? -5.008 -16.75 13.961 1 98.81 74 ASP A O 1
ATOM 571 N N . PRO A 1 75 ? -5.27 -18.75 14.82 1 98.56 75 PRO A N 1
ATOM 572 C CA . PRO A 1 75 ? -5.762 -18.203 16.094 1 98.56 75 PRO A CA 1
ATOM 573 C C . PRO A 1 75 ? -4.75 -17.281 16.766 1 98.56 75 PRO A C 1
ATOM 575 O O . PRO A 1 75 ? -5.133 -16.281 17.375 1 98.56 75 PRO A O 1
ATOM 578 N N . GLU A 1 76 ? -3.473 -17.594 16.719 1 98.62 76 GLU A N 1
ATOM 579 C CA . GLU A 1 76 ? -2.453 -16.766 17.359 1 98.62 76 GLU A CA 1
ATOM 580 C C . GLU A 1 76 ? -2.334 -15.406 16.672 1 98.62 76 GLU A C 1
ATOM 582 O O . GLU A 1 76 ? -2.227 -14.375 17.328 1 98.62 76 GLU A O 1
ATOM 587 N N . VAL A 1 77 ? -2.35 -15.406 15.352 1 98.81 77 VAL A N 1
ATOM 588 C CA . VAL A 1 77 ? -2.264 -14.172 14.586 1 98.81 77 VAL A CA 1
ATOM 589 C C . VAL A 1 77 ? -3.516 -13.328 14.82 1 98.81 77 VAL A C 1
ATOM 591 O O . VAL A 1 77 ? -3.424 -12.125 15.07 1 98.81 77 VAL A O 1
ATOM 594 N N . ASP A 1 78 ? -4.695 -13.984 14.742 1 98.62 78 ASP A N 1
ATOM 595 C CA . ASP A 1 78 ? -5.953 -13.273 14.938 1 98.62 78 ASP A CA 1
ATOM 596 C C . ASP A 1 78 ? -6.023 -12.656 16.328 1 98.62 78 ASP A C 1
ATOM 598 O O . ASP A 1 78 ? -6.527 -11.547 16.5 1 98.62 78 ASP A O 1
ATOM 602 N N . GLN A 1 79 ? -5.527 -13.367 17.312 1 98.75 79 GLN A N 1
ATOM 603 C CA . GLN A 1 79 ? -5.52 -12.844 18.672 1 98.75 79 GLN A CA 1
ATOM 604 C C . GLN A 1 79 ? -4.633 -11.609 18.781 1 98.75 79 GLN A C 1
ATOM 606 O O . GLN A 1 79 ? -4.996 -10.633 19.453 1 98.75 79 GLN A O 1
ATOM 611 N N . ALA A 1 80 ? -3.453 -11.633 18.203 1 98.81 80 ALA A N 1
ATOM 612 C CA . ALA A 1 80 ? -2.555 -10.477 18.203 1 98.81 80 ALA A CA 1
ATOM 613 C C . ALA A 1 80 ? -3.211 -9.273 17.531 1 98.81 80 ALA A C 1
ATOM 615 O O . ALA A 1 80 ? -3.08 -8.141 18.016 1 98.81 80 ALA A O 1
ATOM 616 N N . VAL A 1 81 ? -3.895 -9.508 16.453 1 98.75 81 VAL A N 1
ATOM 617 C CA . VAL A 1 81 ? -4.582 -8.453 15.719 1 98.75 81 VAL A CA 1
ATOM 618 C C . VAL A 1 81 ? -5.711 -7.883 16.578 1 98.75 81 VAL A C 1
ATOM 620 O O . VAL A 1 81 ? -5.895 -6.664 16.641 1 98.75 81 VAL A O 1
ATOM 623 N N . LEU A 1 82 ? -6.457 -8.789 17.203 1 98.25 82 LEU A N 1
ATOM 624 C CA . LEU A 1 82 ? -7.559 -8.375 18.062 1 98.25 82 LEU A CA 1
ATOM 625 C C . LEU A 1 82 ? -7.051 -7.496 19.203 1 98.25 82 LEU A C 1
ATOM 627 O O . LEU A 1 82 ? -7.66 -6.473 19.531 1 98.25 82 LEU A O 1
ATOM 631 N N . GLU A 1 83 ? -5.98 -7.875 19.828 1 98.56 83 GLU A N 1
ATOM 632 C CA . GLU A 1 83 ? -5.391 -7.102 20.922 1 98.56 83 GLU A CA 1
ATOM 633 C C . GLU A 1 83 ? -4.949 -5.723 20.438 1 98.56 83 GLU A C 1
ATOM 635 O O . GLU A 1 83 ? -5.203 -4.719 21.109 1 98.56 83 GLU A O 1
ATOM 640 N N . GLN A 1 84 ? -4.34 -5.668 19.312 1 98.69 84 GLN A N 1
ATOM 641 C CA . GLN A 1 84 ? -3.893 -4.387 18.781 1 98.69 84 GLN A CA 1
ATOM 642 C C . GLN A 1 84 ? -5.078 -3.512 18.375 1 98.69 84 GLN A C 1
ATOM 644 O O . GLN A 1 84 ? -5.035 -2.291 18.547 1 98.69 84 GLN A O 1
ATOM 649 N N . LEU A 1 85 ? -6.082 -4.141 17.812 1 98.44 85 LEU A N 1
ATOM 650 C CA . LEU A 1 85 ? -7.293 -3.436 17.406 1 98.44 85 LEU A CA 1
ATOM 651 C C . LEU A 1 85 ? -7.879 -2.656 18.594 1 98.44 85 LEU A C 1
ATOM 653 O O . LEU A 1 85 ? -8.367 -1.537 18.406 1 98.44 85 LEU A O 1
ATOM 657 N N . SER A 1 86 ? -7.777 -3.197 19.766 1 97.94 86 SER A N 1
ATOM 658 C CA . SER A 1 86 ? -8.336 -2.57 20.953 1 97.94 86 SER A CA 1
ATOM 659 C C . SER A 1 86 ? -7.504 -1.37 21.391 1 97.94 86 SER A C 1
ATOM 661 O O . SER A 1 86 ? -7.957 -0.551 22.188 1 97.94 86 SER A O 1
ATOM 663 N N . LEU A 1 87 ? -6.312 -1.251 20.844 1 98.44 87 LEU A N 1
ATOM 664 C CA . LEU A 1 87 ? -5.426 -0.148 21.188 1 98.44 87 LEU A CA 1
ATOM 665 C C . LEU A 1 87 ? -5.438 0.921 20.109 1 98.44 87 LEU A C 1
ATOM 667 O O . LEU A 1 87 ? -5.09 2.076 20.359 1 98.44 87 LEU A O 1
ATOM 671 N N . GLY A 1 88 ? -5.777 0.551 18.906 1 98.31 88 GLY A N 1
ATOM 672 C CA . GLY A 1 88 ? -5.758 1.429 17.75 1 98.31 88 GLY A CA 1
ATOM 673 C C . GLY A 1 88 ? -5.012 0.84 16.562 1 98.31 88 GLY A C 1
ATOM 674 O O . GLY A 1 88 ? -4.176 -0.049 16.734 1 98.31 88 GLY A O 1
ATOM 675 N N . SER A 1 89 ? -5.332 1.321 15.383 1 98 89 SER A N 1
ATOM 676 C CA . SER A 1 89 ? -4.77 0.768 14.156 1 98 89 SER A CA 1
ATOM 677 C C . SER A 1 89 ? -3.611 1.619 13.641 1 98 89 SER A C 1
ATOM 679 O O . SER A 1 89 ? -2.668 1.099 13.047 1 98 89 SER A O 1
ATOM 681 N N . ILE A 1 90 ? -3.674 2.939 13.766 1 98 90 ILE A N 1
ATOM 682 C CA . ILE A 1 90 ? -2.666 3.904 13.336 1 98 90 ILE A CA 1
ATOM 683 C C . ILE A 1 90 ? -2.707 5.129 14.25 1 98 90 ILE A C 1
ATOM 685 O O . ILE A 1 90 ? -3.738 5.422 14.859 1 98 90 ILE A O 1
ATOM 689 N N . PHE A 1 91 ? -1.543 5.809 14.352 1 98.44 91 PHE A N 1
ATOM 690 C CA . PHE A 1 91 ? -1.478 6.91 15.305 1 98.44 91 PHE A CA 1
ATOM 691 C C . PHE A 1 91 ? -0.791 8.125 14.68 1 98.44 91 PHE A C 1
ATOM 693 O O . PHE A 1 91 ? -0.266 8.039 13.57 1 98.44 91 PHE A O 1
ATOM 700 N N . SER A 1 92 ? -0.846 9.203 15.383 1 98.19 92 SER A N 1
ATOM 701 C CA . SER A 1 92 ? -0.254 10.461 14.953 1 98.19 92 SER A CA 1
ATOM 702 C C . SER A 1 92 ? 1.26 10.453 15.133 1 98.19 92 SER A C 1
ATOM 704 O O . SER A 1 92 ? 1.963 11.305 14.586 1 98.19 92 SER A O 1
ATOM 706 N N . LEU A 1 93 ? 1.793 9.523 15.891 1 98.31 93 LEU A N 1
ATOM 707 C CA . LEU A 1 93 ? 3.209 9.258 16.125 1 98.31 93 LEU A CA 1
ATOM 708 C C . LEU A 1 93 ? 3.514 7.773 15.984 1 98.31 93 LEU A C 1
ATOM 710 O O . LEU A 1 93 ? 2.598 6.953 15.891 1 98.31 93 LEU A O 1
ATOM 714 N N . PRO A 1 94 ? 4.809 7.41 15.922 1 98.12 94 PRO A N 1
ATOM 715 C CA . PRO A 1 94 ? 5.152 5.996 15.773 1 98.12 94 PRO A CA 1
ATOM 716 C C . PRO A 1 94 ? 4.688 5.148 16.953 1 98.12 94 PRO A C 1
ATOM 718 O O . PRO A 1 94 ? 4.492 5.672 18.047 1 98.12 94 PRO A O 1
ATOM 721 N N . HIS A 1 95 ? 4.438 3.977 16.703 1 98.5 95 HIS A N 1
ATOM 722 C CA . HIS A 1 95 ? 4.164 2.943 17.703 1 98.5 95 HIS A CA 1
ATOM 723 C C . HIS A 1 95 ? 5.375 2.039 17.906 1 98.5 95 HIS A C 1
ATOM 725 O O . HIS A 1 95 ? 6.156 1.821 16.969 1 98.5 95 HIS A O 1
ATOM 731 N N . ARG A 1 96 ? 5.539 1.482 19.062 1 98.12 96 ARG A N 1
ATOM 732 C CA . ARG A 1 96 ? 6.695 0.668 19.422 1 98.12 96 ARG A CA 1
ATOM 733 C C . ARG A 1 96 ? 6.809 -0.549 18.516 1 98.12 96 ARG A C 1
ATOM 735 O O . ARG A 1 96 ? 7.91 -1.041 18.266 1 98.12 96 ARG A O 1
ATOM 742 N N . LEU A 1 97 ? 5.711 -1.05 17.969 1 98.75 97 LEU A N 1
ATOM 743 C CA . LEU A 1 97 ? 5.707 -2.234 17.125 1 98.75 97 LEU A CA 1
ATOM 744 C C . LEU A 1 97 ? 6.559 -2.01 15.875 1 98.75 97 LEU A C 1
ATOM 746 O O . LEU A 1 97 ? 7.094 -2.963 15.305 1 98.75 97 LEU A O 1
ATOM 750 N N . GLU A 1 98 ? 6.656 -0.722 15.406 1 98.69 98 GLU A N 1
ATOM 751 C CA . GLU A 1 98 ? 7.52 -0.431 14.273 1 98.69 98 GLU A CA 1
ATOM 752 C C . GLU A 1 98 ? 8.953 -0.89 14.531 1 98.69 98 GLU A C 1
ATOM 754 O O . GLU A 1 98 ? 9.555 -1.567 13.695 1 98.69 98 GLU A O 1
ATOM 759 N N . THR A 1 99 ? 9.422 -0.565 15.695 1 98.75 99 THR A N 1
ATOM 760 C CA . THR A 1 99 ? 10.789 -0.898 16.078 1 98.75 99 THR A CA 1
ATOM 761 C C . THR A 1 99 ? 10.914 -2.389 16.375 1 98.75 99 THR A C 1
ATOM 763 O O . THR A 1 99 ? 11.859 -3.037 15.922 1 98.75 99 THR A O 1
ATOM 766 N N . GLU A 1 100 ? 9.984 -2.92 17.109 1 98.81 100 GLU A N 1
ATOM 767 C CA . GLU A 1 100 ? 10.047 -4.312 17.547 1 98.81 100 GLU A CA 1
ATOM 768 C C . GLU A 1 100 ? 10.062 -5.266 16.359 1 98.81 100 GLU A C 1
ATOM 770 O O . GLU A 1 100 ? 10.859 -6.199 16.312 1 98.81 100 GLU A O 1
ATOM 775 N N . VAL A 1 101 ? 9.242 -5.039 15.398 1 98.88 101 VAL A N 1
ATOM 776 C CA . VAL A 1 101 ? 9.172 -5.91 14.227 1 98.88 101 VAL A CA 1
ATOM 777 C C . VAL A 1 101 ? 10.422 -5.715 13.367 1 98.88 101 VAL A C 1
ATOM 779 O O . VAL A 1 101 ? 10.961 -6.676 12.82 1 98.88 101 VAL A O 1
ATOM 782 N N . ALA A 1 102 ? 10.852 -4.449 13.211 1 98.88 102 ALA A N 1
ATOM 783 C CA . ALA A 1 102 ? 12.102 -4.199 12.492 1 98.88 102 ALA A CA 1
ATOM 784 C C . ALA A 1 102 ? 13.25 -5 13.094 1 98.88 102 ALA A C 1
ATOM 786 O O . ALA A 1 102 ? 14.016 -5.637 12.367 1 98.88 102 ALA A O 1
ATOM 787 N N . GLU A 1 103 ? 13.352 -5.004 14.367 1 98.94 103 GLU A N 1
ATOM 788 C CA . GLU A 1 103 ? 14.422 -5.715 15.062 1 98.94 103 GLU A CA 1
ATOM 789 C C . GLU A 1 103 ? 14.312 -7.223 14.852 1 98.94 103 GLU A C 1
ATOM 791 O O . GLU A 1 103 ? 15.328 -7.91 14.719 1 98.94 103 GLU A O 1
ATOM 796 N N . GLN A 1 104 ? 13.109 -7.738 14.852 1 98.88 104 GLN A N 1
ATOM 797 C CA . GLN A 1 104 ? 12.922 -9.156 14.562 1 98.88 104 GLN A CA 1
ATOM 798 C C . GLN A 1 104 ? 13.438 -9.508 13.172 1 98.88 104 GLN A C 1
ATOM 800 O O . GLN A 1 104 ? 14.078 -10.539 12.992 1 98.88 104 GLN A O 1
ATOM 805 N N . LEU A 1 105 ? 13.172 -8.688 12.203 1 98.88 105 LEU A N 1
ATOM 806 C CA . LEU A 1 105 ? 13.648 -8.914 10.844 1 98.88 105 LEU A CA 1
ATOM 807 C C . LEU A 1 105 ? 15.172 -8.883 10.781 1 98.88 105 LEU A C 1
ATOM 809 O O . LEU A 1 105 ? 15.789 -9.711 10.117 1 98.88 105 LEU A O 1
ATOM 813 N N . ILE A 1 106 ? 15.734 -7.922 11.469 1 98.88 106 ILE A N 1
ATOM 814 C CA . ILE A 1 106 ? 17.188 -7.766 11.484 1 98.88 106 ILE A CA 1
ATOM 815 C C . ILE A 1 106 ? 17.828 -9.008 12.102 1 98.88 106 ILE A C 1
ATOM 817 O O . ILE A 1 106 ? 18.875 -9.461 11.641 1 98.88 106 ILE A O 1
ATOM 821 N N . GLU A 1 107 ? 17.219 -9.539 13.062 1 98.69 107 GLU A N 1
ATOM 822 C CA . GLU A 1 107 ? 17.734 -10.742 13.719 1 98.69 107 GLU A CA 1
ATOM 823 C C . GLU A 1 107 ? 17.719 -11.938 12.773 1 98.69 107 GLU A C 1
ATOM 825 O O . GLU A 1 107 ? 18.609 -12.773 12.805 1 98.69 107 GLU A O 1
ATOM 830 N N . LEU A 1 108 ? 16.812 -12.008 11.914 1 98.5 108 LEU A N 1
ATOM 831 C CA . LEU A 1 108 ? 16.547 -13.211 11.133 1 98.5 108 LEU A CA 1
ATOM 832 C C . LEU A 1 108 ? 17.266 -13.148 9.781 1 98.5 108 LEU A C 1
ATOM 834 O O . LEU A 1 108 ? 17.703 -14.172 9.258 1 98.5 108 LEU A O 1
ATOM 838 N N . ILE A 1 109 ? 17.312 -11.992 9.164 1 98.75 109 ILE A N 1
ATOM 839 C CA . ILE A 1 109 ? 17.672 -11.859 7.754 1 98.75 109 ILE A CA 1
ATOM 840 C C . ILE A 1 109 ? 19.125 -11.406 7.629 1 98.75 109 ILE A C 1
ATOM 842 O O . ILE A 1 109 ? 19.484 -10.32 8.094 1 98.75 109 ILE A O 1
ATOM 846 N N . PRO A 1 110 ? 19.891 -12.062 6.941 1 98.75 110 PRO A N 1
ATOM 847 C CA . PRO A 1 110 ? 21.328 -11.812 6.926 1 98.75 110 PRO A CA 1
ATOM 848 C C . PRO A 1 110 ? 21.688 -10.422 6.41 1 98.75 110 PRO A C 1
ATOM 850 O O . PRO A 1 110 ? 22.547 -9.75 6.984 1 98.75 110 PRO A O 1
ATOM 853 N N . CYS A 1 111 ? 21.031 -9.945 5.422 1 98.75 111 CYS A N 1
ATOM 854 C CA . CYS A 1 111 ? 21.453 -8.68 4.84 1 98.75 111 CYS A CA 1
ATOM 855 C C . CYS A 1 111 ? 20.844 -7.504 5.605 1 98.75 111 CYS A C 1
ATOM 857 O O . CYS A 1 111 ? 21.219 -6.352 5.375 1 98.75 111 CYS A O 1
ATOM 859 N N . ALA A 1 112 ? 20 -7.766 6.551 1 98.88 112 ALA A N 1
ATOM 860 C CA . ALA A 1 112 ? 19.219 -6.707 7.18 1 98.88 112 ALA A CA 1
ATOM 861 C C . ALA A 1 112 ? 19.984 -6.047 8.312 1 98.88 112 ALA A C 1
ATOM 863 O O . ALA A 1 112 ? 20.375 -6.715 9.281 1 98.88 112 ALA A O 1
ATOM 864 N N . GLU A 1 113 ? 20.219 -4.777 8.156 1 98.88 113 GLU A N 1
ATOM 865 C CA . GLU A 1 113 ? 20.734 -3.977 9.266 1 98.88 113 GLU A CA 1
ATOM 866 C C . GLU A 1 113 ? 19.75 -2.865 9.641 1 98.88 113 GLU A C 1
ATOM 868 O O . GLU A 1 113 ? 19.766 -2.383 10.773 1 98.88 113 GLU A O 1
ATOM 873 N N . MET A 1 114 ? 18.906 -2.434 8.742 1 98.88 114 MET A N 1
ATOM 874 C CA . MET A 1 114 ? 17.797 -1.507 8.961 1 98.88 114 MET A CA 1
ATOM 875 C C . MET A 1 114 ? 16.594 -1.905 8.125 1 98.88 114 MET A C 1
ATOM 877 O O . MET A 1 114 ? 16.703 -2.717 7.203 1 98.88 114 MET A O 1
ATOM 881 N N . VAL A 1 115 ? 15.453 -1.369 8.508 1 98.88 115 VAL A N 1
ATOM 882 C CA . VAL A 1 115 ? 14.203 -1.816 7.902 1 98.88 115 VAL A CA 1
ATOM 883 C C . VAL A 1 115 ? 13.305 -0.614 7.625 1 98.88 115 VAL A C 1
ATOM 885 O O . VAL A 1 115 ? 13.219 0.306 8.445 1 98.88 115 VAL A O 1
ATOM 888 N N . ARG A 1 116 ? 12.641 -0.569 6.508 1 98.62 116 ARG A N 1
ATOM 889 C CA . ARG A 1 116 ? 11.516 0.295 6.18 1 98.62 116 ARG A CA 1
ATOM 890 C C . ARG A 1 116 ? 10.312 -0.526 5.723 1 98.62 116 ARG A C 1
ATOM 892 O O . ARG A 1 116 ? 10.461 -1.49 4.969 1 98.62 116 ARG A O 1
ATOM 899 N N . PHE A 1 117 ? 9.141 -0.105 6.176 1 98.56 117 PHE A N 1
ATOM 900 C CA . PHE A 1 117 ? 7.953 -0.897 5.859 1 98.56 117 PHE A CA 1
ATOM 901 C C . PHE A 1 117 ? 7.129 -0.224 4.773 1 98.56 117 PHE A C 1
ATOM 903 O O . PHE A 1 117 ? 7.145 1.002 4.641 1 98.56 117 PHE A O 1
ATOM 910 N N . GLY A 1 118 ? 6.504 -0.968 3.93 1 97.75 118 GLY A N 1
ATOM 911 C CA . GLY A 1 118 ? 5.453 -0.595 2.994 1 97.75 118 GLY A CA 1
ATOM 912 C C . GLY A 1 118 ? 4.199 -1.439 3.137 1 97.75 118 GLY A C 1
ATOM 913 O O . GLY A 1 118 ? 4 -2.096 4.16 1 97.75 118 GLY A O 1
ATOM 914 N N . LYS A 1 119 ? 3.334 -1.394 2.182 1 97.25 119 LYS A N 1
ATOM 915 C CA . LYS A 1 119 ? 2.062 -2.102 2.309 1 97.25 119 LYS A CA 1
ATOM 916 C C . LYS A 1 119 ? 1.981 -3.264 1.324 1 97.25 119 LYS A C 1
ATOM 918 O O . LYS A 1 119 ? 1.154 -4.164 1.486 1 97.25 119 LYS A O 1
ATOM 923 N N . ASN A 1 120 ? 2.74 -3.223 0.297 1 95.5 120 ASN A N 1
ATOM 924 C CA . ASN A 1 120 ? 2.74 -4.293 -0.696 1 95.5 120 ASN A CA 1
ATOM 925 C C . ASN A 1 120 ? 4.109 -4.441 -1.355 1 95.5 120 ASN A C 1
ATOM 927 O O . ASN A 1 120 ? 4.984 -3.594 -1.179 1 95.5 120 ASN A O 1
ATOM 931 N N . GLY A 1 121 ? 4.34 -5.527 -2.027 1 96.69 121 GLY A N 1
ATOM 932 C CA . GLY A 1 121 ? 5.613 -5.801 -2.67 1 96.69 121 GLY A CA 1
ATOM 933 C C . GLY A 1 121 ? 6.059 -4.699 -3.615 1 96.69 121 GLY A C 1
ATOM 934 O O . GLY A 1 121 ? 7.246 -4.387 -3.695 1 96.69 121 GLY A O 1
ATOM 935 N N . THR A 1 122 ? 5.109 -4.086 -4.305 1 97.12 122 THR A N 1
ATOM 936 C CA . THR A 1 122 ? 5.391 -3 -5.238 1 97.12 122 THR A CA 1
ATOM 937 C C . THR A 1 122 ? 6.043 -1.822 -4.516 1 97.12 122 THR A C 1
ATOM 939 O O . THR A 1 122 ? 6.973 -1.206 -5.043 1 97.12 122 THR A O 1
ATOM 942 N N . ASP A 1 123 ? 5.594 -1.511 -3.305 1 97.69 123 ASP A N 1
ATOM 943 C CA . ASP A 1 123 ? 6.219 -0.461 -2.506 1 97.69 123 ASP A CA 1
ATOM 944 C C . ASP A 1 123 ? 7.68 -0.791 -2.213 1 97.69 123 ASP A C 1
ATOM 946 O O . ASP A 1 123 ? 8.57 0.029 -2.455 1 97.69 123 ASP A O 1
ATOM 950 N N . ALA A 1 124 ? 7.863 -1.984 -1.759 1 98.38 124 ALA A N 1
ATOM 951 C CA . ALA A 1 124 ? 9.18 -2.385 -1.274 1 98.38 124 ALA A CA 1
ATOM 952 C C . ALA A 1 124 ? 10.195 -2.436 -2.416 1 98.38 124 ALA A C 1
ATOM 954 O O . ALA A 1 124 ? 11.312 -1.935 -2.283 1 98.38 124 ALA A O 1
ATOM 955 N N . THR A 1 125 ? 9.812 -3.041 -3.549 1 98.75 125 THR A N 1
ATOM 956 C CA . THR A 1 125 ? 10.742 -3.133 -4.668 1 98.75 125 THR A CA 1
ATOM 957 C C . THR A 1 125 ? 11.031 -1.752 -5.246 1 98.75 125 THR A C 1
ATOM 959 O O . THR A 1 125 ? 12.172 -1.454 -5.613 1 98.75 125 THR A O 1
ATOM 962 N N . SER A 1 126 ? 10.039 -0.893 -5.301 1 98.56 126 SER A N 1
ATOM 963 C CA . SER A 1 126 ? 10.242 0.468 -5.785 1 98.56 126 SER A CA 1
ATOM 964 C C . SER A 1 126 ? 11.203 1.24 -4.883 1 98.56 126 SER A C 1
ATOM 966 O O . SER A 1 126 ? 12.047 1.996 -5.367 1 98.56 126 SER A O 1
ATOM 968 N N . ALA A 1 127 ? 11.039 1.05 -3.611 1 98.44 127 ALA A N 1
ATOM 969 C CA . ALA A 1 127 ? 11.93 1.712 -2.66 1 98.44 127 ALA A CA 1
ATOM 970 C C . ALA A 1 127 ? 13.367 1.227 -2.824 1 98.44 127 ALA A C 1
ATOM 972 O O . ALA A 1 127 ? 14.305 2.018 -2.732 1 98.44 127 ALA A O 1
ATOM 973 N N . CYS A 1 128 ? 13.523 -0.077 -3.055 1 98.88 128 CYS A N 1
ATOM 974 C CA . CYS A 1 128 ? 14.852 -0.619 -3.299 1 98.88 128 CYS A CA 1
ATOM 975 C C . CYS A 1 128 ? 15.5 0.047 -4.508 1 98.88 128 CYS A C 1
ATOM 977 O O . CYS A 1 128 ? 16.672 0.401 -4.473 1 98.88 128 CYS A O 1
ATOM 979 N N . ILE A 1 129 ? 14.75 0.202 -5.523 1 98.88 129 ILE A N 1
ATOM 980 C CA . ILE A 1 129 ? 15.266 0.763 -6.766 1 98.88 129 ILE A CA 1
ATOM 981 C C . ILE A 1 129 ? 15.633 2.23 -6.559 1 98.88 129 ILE A C 1
ATOM 983 O O . ILE A 1 129 ? 16.719 2.664 -6.941 1 98.88 129 ILE A O 1
ATOM 987 N N . ARG A 1 130 ? 14.742 2.998 -5.957 1 98.5 130 ARG A N 1
ATOM 988 C CA . ARG A 1 130 ? 15.031 4.398 -5.676 1 98.5 130 ARG A CA 1
ATOM 989 C C . ARG A 1 130 ? 16.297 4.539 -4.828 1 98.5 130 ARG A C 1
ATOM 991 O O . ARG A 1 130 ? 17.141 5.391 -5.098 1 98.5 130 ARG A O 1
ATOM 998 N N . LEU A 1 131 ? 16.344 3.744 -3.803 1 98.69 131 LEU A N 1
ATOM 999 C CA . LEU A 1 131 ? 17.484 3.766 -2.91 1 98.69 131 LEU A CA 1
ATOM 1000 C C . LEU A 1 131 ? 18.766 3.434 -3.67 1 98.69 131 LEU A C 1
ATOM 1002 O O . LEU A 1 131 ? 19.797 4.086 -3.477 1 98.69 131 LEU A O 1
ATOM 1006 N N . SER A 1 132 ? 18.719 2.434 -4.535 1 98.88 132 SER A N 1
ATOM 1007 C CA . SER A 1 132 ? 19.891 2.031 -5.312 1 98.88 132 SER A CA 1
ATOM 1008 C C . SER A 1 132 ? 20.359 3.15 -6.238 1 98.88 132 SER A C 1
ATOM 1010 O O . SER A 1 132 ? 21.547 3.4 -6.371 1 98.88 132 SER A O 1
ATOM 1012 N N . ARG A 1 133 ? 19.406 3.789 -6.887 1 98.81 133 ARG A N 1
ATOM 1013 C CA . ARG A 1 133 ? 19.734 4.914 -7.754 1 98.81 133 ARG A CA 1
ATOM 1014 C C . ARG A 1 133 ? 20.359 6.055 -6.957 1 98.81 133 ARG A C 1
ATOM 1016 O O . ARG A 1 133 ? 21.328 6.676 -7.41 1 98.81 133 ARG A O 1
ATOM 1023 N N . ALA A 1 134 ? 19.828 6.293 -5.777 1 98.44 134 ALA A N 1
ATOM 1024 C CA . ALA A 1 134 ? 20.359 7.352 -4.918 1 98.44 134 ALA A CA 1
ATOM 1025 C C . ALA A 1 134 ? 21.781 7.039 -4.48 1 98.44 134 ALA A C 1
ATOM 1027 O O . ALA A 1 134 ? 22.641 7.93 -4.438 1 98.44 134 ALA A O 1
ATOM 1028 N N . VAL A 1 135 ? 22.016 5.82 -4.148 1 98.38 135 VAL A N 1
ATOM 1029 C CA . VAL A 1 135 ? 23.297 5.375 -3.613 1 98.38 135 VAL A CA 1
ATOM 1030 C C . VAL A 1 135 ? 24.344 5.391 -4.715 1 98.38 135 VAL A C 1
ATOM 1032 O O . VAL A 1 135 ? 25.469 5.832 -4.496 1 98.38 135 VAL A O 1
ATOM 1035 N N . THR A 1 136 ? 24.016 4.965 -5.922 1 98.44 136 THR A N 1
ATOM 1036 C CA . THR A 1 136 ? 25 4.75 -6.98 1 98.44 136 THR A CA 1
ATOM 1037 C C . THR A 1 136 ? 25.109 5.98 -7.875 1 98.44 136 THR A C 1
ATOM 1039 O O . THR A 1 136 ? 26.125 6.16 -8.57 1 98.44 136 THR A O 1
ATOM 1042 N N . GLY A 1 137 ? 24.047 6.797 -7.891 1 98.25 137 GLY A N 1
ATOM 1043 C CA . GLY A 1 137 ? 23.984 7.902 -8.836 1 98.25 137 GLY A CA 1
ATOM 1044 C C . GLY A 1 137 ? 23.688 7.457 -10.258 1 98.25 137 GLY A C 1
ATOM 1045 O O . GLY A 1 137 ? 23.922 8.211 -11.203 1 98.25 137 GLY A O 1
ATOM 1046 N N . ARG A 1 138 ? 23.297 6.195 -10.445 1 98.62 138 ARG A N 1
ATOM 1047 C CA . ARG A 1 138 ? 23.031 5.59 -11.742 1 98.62 138 ARG A CA 1
ATOM 1048 C C . ARG A 1 138 ? 21.531 5.336 -11.93 1 98.62 138 ARG A C 1
ATOM 1050 O O . ARG A 1 138 ? 20.766 5.395 -10.969 1 98.62 138 ARG A O 1
ATOM 1057 N N . GLU A 1 139 ? 21.094 5.023 -13.195 1 98.38 139 GLU A N 1
ATOM 1058 C CA . GLU A 1 139 ? 19.641 5.062 -13.398 1 98.38 139 GLU A CA 1
ATOM 1059 C C . GLU A 1 139 ? 19.125 3.723 -13.922 1 98.38 139 GLU A C 1
ATOM 1061 O O . GLU A 1 139 ? 17.969 3.381 -13.711 1 98.38 139 GLU A O 1
ATOM 1066 N N . ARG A 1 140 ? 19.906 2.943 -14.609 1 98.75 140 ARG A N 1
ATOM 1067 C CA . ARG A 1 140 ? 19.438 1.718 -15.242 1 98.75 140 ARG A CA 1
ATOM 1068 C C . ARG A 1 140 ? 19.328 0.584 -14.227 1 98.75 140 ARG A C 1
ATOM 1070 O O . ARG A 1 140 ? 20.047 0.562 -13.227 1 98.75 140 ARG A O 1
ATOM 1077 N N . VAL A 1 141 ? 18.422 -0.312 -14.453 1 98.88 141 VAL A N 1
ATOM 1078 C CA . VAL A 1 141 ? 18.219 -1.48 -13.602 1 98.88 141 VAL A CA 1
ATOM 1079 C C . VAL A 1 141 ? 18.094 -2.732 -14.469 1 98.88 141 VAL A C 1
ATOM 1081 O O . VAL A 1 141 ? 17.5 -2.689 -15.547 1 98.88 141 VAL A O 1
ATOM 1084 N N . ALA A 1 142 ? 18.688 -3.814 -14.078 1 98.88 142 ALA A N 1
ATOM 1085 C CA . ALA A 1 142 ? 18.5 -5.125 -14.695 1 98.88 142 ALA A CA 1
ATOM 1086 C C . ALA A 1 142 ? 17.547 -5.98 -13.875 1 98.88 142 ALA A C 1
ATOM 1088 O O . ALA A 1 142 ? 17.641 -6.027 -12.648 1 98.88 142 ALA A O 1
ATOM 1089 N N . VAL A 1 143 ? 16.609 -6.645 -14.594 1 98.69 143 VAL A N 1
ATOM 1090 C CA . VAL A 1 143 ? 15.531 -7.312 -13.859 1 98.69 143 VAL A CA 1
ATOM 1091 C C . VAL A 1 143 ? 15.391 -8.75 -14.344 1 98.69 143 VAL A C 1
ATOM 1093 O O . VAL A 1 143 ? 15.609 -9.039 -15.523 1 98.69 143 VAL A O 1
ATOM 1096 N N . CYS A 1 144 ? 15.039 -9.68 -13.469 1 98.25 144 CYS A N 1
ATOM 1097 C CA . CYS A 1 144 ? 14.672 -11.062 -1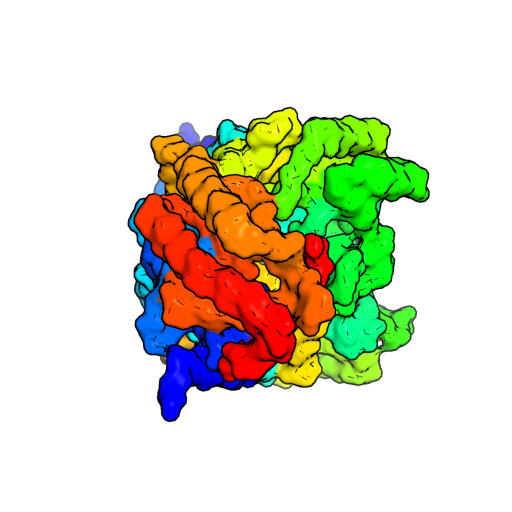3.75 1 98.25 144 CYS A CA 1
ATOM 1098 C C . CYS A 1 144 ? 13.57 -11.539 -12.805 1 98.25 144 CYS A C 1
ATOM 1100 O O . CYS A 1 144 ? 13.797 -11.656 -11.602 1 98.25 144 CYS A O 1
ATOM 1102 N N . GLY A 1 145 ? 12.391 -11.828 -13.367 1 96.06 145 GLY A N 1
ATOM 1103 C CA . GLY A 1 145 ? 11.219 -12.164 -12.578 1 96.06 145 GLY A CA 1
ATOM 1104 C C . GLY A 1 145 ? 10.188 -11.055 -12.547 1 96.06 145 GLY A C 1
ATOM 1105 O O . GLY A 1 145 ? 10.164 -10.195 -13.43 1 96.06 145 GLY A O 1
ATOM 1106 N N . TYR A 1 146 ? 9.188 -11.125 -11.648 1 95.88 146 TYR A N 1
ATOM 1107 C CA . TYR A 1 146 ? 8.102 -10.164 -11.484 1 95.88 146 TYR A CA 1
ATOM 1108 C C . TYR A 1 146 ? 8.328 -9.297 -10.25 1 95.88 146 TYR A C 1
ATOM 1110 O O . TYR A 1 146 ? 8.539 -9.805 -9.148 1 95.88 146 TYR A O 1
ATOM 1118 N N . HIS A 1 147 ? 8.242 -7.988 -10.422 1 97.88 147 HIS A N 1
ATOM 1119 C CA . HIS A 1 147 ? 8.641 -7.113 -9.328 1 97.88 147 HIS A CA 1
ATOM 1120 C C . HIS A 1 147 ? 7.586 -6.047 -9.062 1 97.88 147 HIS A C 1
ATOM 1122 O O . HIS A 1 147 ? 7.898 -4.973 -8.539 1 97.88 147 HIS A O 1
ATOM 1128 N N . GLY A 1 148 ? 6.316 -6.254 -9.484 1 96.12 148 GLY A N 1
ATOM 1129 C CA . GLY A 1 148 ? 5.23 -5.344 -9.156 1 96.12 148 GLY A CA 1
ATOM 1130 C C . GLY A 1 148 ? 4.738 -4.547 -10.352 1 96.12 148 GLY A C 1
ATOM 1131 O O . GLY A 1 148 ? 5.164 -4.793 -11.484 1 96.12 148 GLY A O 1
ATOM 1132 N N . TRP A 1 149 ? 3.828 -3.602 -10.109 1 96.5 149 TRP A N 1
ATOM 1133 C CA . TRP A 1 149 ? 3.123 -2.947 -11.211 1 96.5 149 TRP A CA 1
ATOM 1134 C C . TRP A 1 149 ? 3.699 -1.561 -11.477 1 96.5 149 TRP A C 1
ATOM 1136 O O . TRP A 1 149 ? 3.254 -0.861 -12.391 1 96.5 149 TRP A O 1
ATOM 1146 N N . GLN A 1 150 ? 4.711 -1.119 -10.695 1 96.75 150 GLN A N 1
ATOM 1147 C CA . GLN A 1 150 ? 5.23 0.237 -10.836 1 96.75 150 GLN A CA 1
ATOM 1148 C C . GLN A 1 150 ? 5.855 0.446 -12.211 1 96.75 150 GLN A C 1
ATOM 1150 O O . GLN A 1 150 ? 6.355 -0.501 -12.82 1 96.75 150 GLN A O 1
ATOM 1155 N N . ASP A 1 151 ? 5.969 1.636 -12.594 1 97.75 151 ASP A N 1
ATOM 1156 C CA . ASP A 1 151 ? 6.375 1.98 -13.953 1 97.75 151 ASP A CA 1
ATOM 1157 C C . ASP A 1 151 ? 7.773 1.451 -14.258 1 97.75 151 ASP A C 1
ATOM 1159 O O . ASP A 1 151 ? 8.023 0.932 -15.344 1 97.75 151 ASP A O 1
ATOM 1163 N N . TRP A 1 152 ? 8.648 1.532 -13.281 1 98.06 152 TRP A N 1
ATOM 1164 C CA . TRP A 1 152 ? 10.031 1.157 -13.562 1 98.06 152 TRP A CA 1
ATOM 1165 C C . TRP A 1 152 ? 10.133 -0.314 -13.945 1 98.06 152 TRP A C 1
ATOM 1167 O O . TRP A 1 152 ? 11.016 -0.703 -14.711 1 98.06 152 TRP A O 1
ATOM 1177 N N . TYR A 1 153 ? 9.227 -1.165 -13.516 1 98.12 153 TYR A N 1
ATOM 1178 C CA . TYR A 1 153 ? 9.297 -2.588 -13.828 1 98.12 153 TYR A CA 1
ATOM 1179 C C . TYR A 1 153 ? 8.297 -2.957 -14.922 1 98.12 153 TYR A C 1
ATOM 1181 O O . TYR A 1 153 ? 8.672 -3.514 -15.953 1 98.12 153 TYR A O 1
ATOM 1189 N N . ILE A 1 154 ? 7.004 -2.594 -14.703 1 96.38 154 ILE A N 1
ATOM 1190 C CA . ILE A 1 154 ? 5.945 -3.096 -15.578 1 96.38 154 ILE A CA 1
ATOM 1191 C C . ILE A 1 154 ? 6.168 -2.594 -17 1 96.38 154 ILE A C 1
ATOM 1193 O O . ILE A 1 154 ? 5.766 -3.248 -17.969 1 96.38 154 ILE A O 1
ATOM 1197 N N . GLY A 1 155 ? 6.863 -1.474 -17.141 1 94.94 155 GLY A N 1
ATOM 1198 C CA . GLY A 1 155 ? 7.203 -0.909 -18.438 1 94.94 155 GLY A CA 1
ATOM 1199 C C . GLY A 1 155 ? 8.07 -1.826 -19.281 1 94.94 155 GLY A C 1
ATOM 1200 O O . GLY A 1 155 ? 8.125 -1.688 -20.5 1 94.94 155 GLY A O 1
ATOM 1201 N N . SER A 1 156 ? 8.766 -2.725 -18.594 1 93.19 156 SER A N 1
ATOM 1202 C CA . SER A 1 156 ? 9.672 -3.627 -19.297 1 93.19 156 SER A CA 1
ATOM 1203 C C . SER A 1 156 ? 8.938 -4.871 -19.797 1 93.19 156 SER A C 1
ATOM 1205 O O . SER A 1 156 ? 9.547 -5.746 -20.406 1 93.19 156 SER A O 1
ATOM 1207 N N . THR A 1 157 ? 7.652 -4.922 -19.5 1 92.62 157 THR A N 1
ATOM 1208 C CA . THR A 1 157 ? 6.836 -6.07 -19.891 1 92.62 157 THR A CA 1
ATOM 1209 C C . THR A 1 157 ? 5.906 -5.711 -21.031 1 92.62 157 THR A C 1
ATOM 1211 O O . THR A 1 157 ? 5.949 -4.59 -21.547 1 92.62 157 THR A O 1
ATOM 1214 N N . THR A 1 158 ? 5.031 -6.711 -21.406 1 90.19 158 THR A N 1
ATOM 1215 C CA . THR A 1 158 ? 4.047 -6.484 -22.453 1 90.19 158 THR A CA 1
ATOM 1216 C C . THR A 1 158 ? 2.881 -5.652 -21.922 1 90.19 158 THR A C 1
ATOM 1218 O O . THR A 1 158 ? 2.078 -5.141 -22.719 1 90.19 158 THR A O 1
ATOM 1221 N N . ARG A 1 159 ? 2.801 -5.465 -20.656 1 91.25 159 ARG A N 1
ATOM 1222 C CA . ARG A 1 159 ? 1.757 -4.656 -20.047 1 91.25 159 ARG A CA 1
ATOM 1223 C C . ARG A 1 159 ? 2.258 -3.246 -19.75 1 91.25 159 ARG A C 1
ATOM 1225 O O . ARG A 1 159 ? 2.125 -2.758 -18.625 1 91.25 159 ARG A O 1
ATOM 1232 N N . HIS A 1 160 ? 2.842 -2.582 -20.766 1 94.62 160 HIS A N 1
ATOM 1233 C CA . HIS A 1 160 ? 3.516 -1.31 -20.547 1 94.62 160 HIS A CA 1
ATOM 1234 C C . HIS A 1 160 ? 2.637 -0.137 -20.969 1 94.62 160 HIS A C 1
ATOM 1236 O O . HIS A 1 160 ? 3.107 1.001 -21.047 1 94.62 160 HIS A O 1
ATOM 1242 N N . LEU A 1 161 ? 1.342 -0.414 -21.281 1 96.56 161 LEU A N 1
ATOM 1243 C CA . LEU A 1 161 ? 0.459 0.679 -21.688 1 96.56 161 LEU A CA 1
ATOM 1244 C C . LEU A 1 161 ? 0.382 1.736 -20.578 1 96.56 161 LEU A C 1
ATOM 1246 O O . LEU A 1 161 ? 0.195 1.408 -19.406 1 96.56 161 LEU A O 1
ATOM 1250 N N . GLY A 1 162 ? 0.607 3.035 -20.953 1 97.94 162 GLY A N 1
ATOM 1251 C CA . GLY A 1 162 ? 0.544 4.145 -20.016 1 97.94 162 GLY A CA 1
ATOM 1252 C C . GLY A 1 162 ? 1.876 4.441 -19.359 1 97.94 162 GLY A C 1
ATOM 1253 O O . GLY A 1 162 ? 1.987 5.383 -18.578 1 97.94 162 GLY A O 1
ATOM 1254 N N . VAL A 1 163 ? 2.922 3.639 -19.562 1 98.38 163 VAL A N 1
ATOM 1255 C CA . VAL A 1 163 ? 4.258 3.877 -19.031 1 98.38 163 VAL A CA 1
ATOM 1256 C C . VAL A 1 163 ? 5.09 4.656 -20.047 1 98.38 163 VAL A C 1
ATOM 1258 O O . VAL A 1 163 ? 5.211 4.25 -21.203 1 98.38 163 VAL A O 1
ATOM 1261 N N . PRO A 1 164 ? 5.676 5.777 -19.656 1 98.31 164 PRO A N 1
ATOM 1262 C CA . PRO A 1 164 ? 6.473 6.559 -20.609 1 98.31 164 PRO A CA 1
ATOM 1263 C C . PRO A 1 164 ? 7.625 5.758 -21.203 1 98.31 164 PRO A C 1
ATOM 1265 O O . PRO A 1 164 ? 8.242 4.941 -20.516 1 98.31 164 PRO A O 1
ATOM 1268 N N . GLU A 1 165 ? 7.977 6.062 -22.422 1 96.88 165 GLU A N 1
ATOM 1269 C CA . GLU A 1 165 ? 9.039 5.363 -23.125 1 96.88 165 GLU A CA 1
ATOM 1270 C C . GLU A 1 165 ? 10.383 5.523 -22.422 1 96.88 165 GLU A C 1
ATOM 1272 O O . GLU A 1 165 ? 11.156 4.57 -22.328 1 96.88 165 GLU A O 1
ATOM 1277 N N . CYS A 1 166 ? 10.656 6.711 -21.969 1 97.25 166 CYS A N 1
ATOM 1278 C CA . CYS A 1 166 ? 11.945 6.977 -21.344 1 97.25 166 CYS A CA 1
ATOM 1279 C C . CYS A 1 166 ? 12.117 6.141 -20.078 1 97.25 166 CYS A C 1
ATOM 1281 O O . CYS A 1 166 ? 13.242 5.797 -19.703 1 97.25 166 CYS A O 1
ATOM 1283 N N . VAL A 1 167 ? 11 5.836 -19.406 1 97.81 167 VAL A N 1
ATOM 1284 C CA . VAL A 1 167 ? 11.031 4.984 -18.219 1 97.81 167 VAL A CA 1
ATOM 1285 C C . VAL A 1 167 ? 11.305 3.541 -18.641 1 97.81 167 VAL A C 1
ATOM 1287 O O . VAL A 1 167 ? 12.141 2.865 -18.031 1 97.81 167 VAL A O 1
ATOM 1290 N N . ARG A 1 168 ? 10.656 3.08 -19.688 1 98.06 168 ARG A N 1
ATOM 1291 C CA . ARG A 1 168 ? 10.789 1.712 -20.188 1 98.06 168 ARG A CA 1
ATOM 1292 C C . ARG A 1 168 ? 12.227 1.413 -20.578 1 98.06 168 ARG A C 1
ATOM 1294 O O . ARG A 1 168 ? 12.719 0.301 -20.375 1 98.06 168 ARG A O 1
ATOM 1301 N N . GLU A 1 169 ? 12.914 2.406 -21.031 1 97.69 169 GLU A N 1
ATOM 1302 C CA . GLU A 1 169 ? 14.258 2.242 -21.578 1 97.69 169 GLU A CA 1
ATOM 1303 C C . GLU A 1 169 ? 15.297 2.088 -20.469 1 97.69 169 GLU A C 1
ATOM 1305 O O . GLU A 1 169 ? 16.422 1.674 -20.719 1 97.69 169 GLU A O 1
ATOM 1310 N N . LEU A 1 170 ? 14.891 2.336 -19.25 1 98.56 170 LEU A N 1
ATOM 1311 C CA . LEU A 1 170 ? 15.836 2.293 -18.141 1 98.56 170 LEU A CA 1
ATOM 1312 C C . LEU A 1 170 ? 15.875 0.902 -17.516 1 98.56 170 LEU A C 1
ATOM 1314 O O . LEU A 1 170 ? 16.703 0.631 -16.641 1 98.56 170 LEU A O 1
ATOM 1318 N N . THR A 1 171 ? 15.016 -0.032 -17.938 1 98.69 171 THR A N 1
ATOM 1319 C CA . THR A 1 171 ? 14.938 -1.362 -17.344 1 98.69 171 THR A CA 1
ATOM 1320 C C . THR A 1 171 ? 15.281 -2.436 -18.359 1 98.69 171 THR A C 1
ATOM 1322 O O . THR A 1 171 ? 14.703 -2.475 -19.453 1 98.69 171 THR A O 1
ATOM 1325 N N . HIS A 1 172 ? 16.219 -3.248 -18.016 1 98.62 172 HIS A N 1
ATOM 1326 C CA . HIS A 1 172 ? 16.75 -4.27 -18.922 1 98.62 172 HIS A CA 1
ATOM 1327 C C . HIS A 1 172 ? 16.516 -5.668 -18.359 1 98.62 172 HIS A C 1
ATOM 1329 O O . HIS A 1 172 ? 16.891 -5.961 -17.219 1 98.62 172 HIS A O 1
ATOM 1335 N N . ARG A 1 173 ? 16.016 -6.566 -19.172 1 97.81 173 ARG A N 1
ATOM 1336 C CA . ARG A 1 173 ? 15.727 -7.926 -18.734 1 97.81 173 ARG A CA 1
ATOM 1337 C C . ARG A 1 173 ? 16.938 -8.836 -18.938 1 97.81 173 ARG A C 1
ATOM 1339 O O . ARG A 1 173 ? 17.688 -8.648 -19.891 1 97.81 173 ARG A O 1
ATOM 1346 N N . PHE A 1 174 ? 17.141 -9.719 -18.031 1 98.31 174 PHE A N 1
ATOM 1347 C CA . PHE A 1 174 ? 18.078 -10.82 -18.234 1 98.31 174 PHE A CA 1
ATOM 1348 C C . PHE A 1 174 ? 17.438 -12.141 -17.828 1 98.31 174 PHE A C 1
ATOM 1350 O O . PHE A 1 174 ? 16.391 -12.164 -17.188 1 98.31 174 PHE A O 1
ATOM 1357 N N . ASP A 1 175 ? 18.047 -13.258 -18.203 1 98.06 175 ASP A N 1
ATOM 1358 C CA . ASP A 1 175 ? 17.422 -14.57 -18.078 1 98.06 175 ASP A CA 1
ATOM 1359 C C . ASP A 1 175 ? 17.906 -15.289 -16.812 1 98.06 175 ASP A C 1
ATOM 1361 O O . ASP A 1 175 ? 19.094 -15.234 -16.484 1 98.06 175 ASP A O 1
ATOM 1365 N N . TYR A 1 176 ? 16.984 -15.938 -16.188 1 98.31 176 TYR A N 1
ATOM 1366 C CA . TYR A 1 176 ? 17.312 -16.719 -15 1 98.31 176 TYR A CA 1
ATOM 1367 C C . TYR A 1 176 ? 18.25 -17.859 -15.344 1 98.31 176 TYR A C 1
ATOM 1369 O O . TYR A 1 176 ? 18.094 -18.516 -16.375 1 98.31 176 TYR A O 1
ATOM 1377 N N . ASN A 1 177 ? 19.25 -18.062 -14.492 1 98.5 177 ASN A N 1
ATOM 1378 C CA . ASN A 1 177 ? 20.25 -19.109 -14.641 1 98.5 177 ASN A CA 1
ATOM 1379 C C . ASN A 1 177 ? 21.125 -18.891 -15.875 1 98.5 177 ASN A C 1
ATOM 1381 O O . ASN A 1 177 ? 21.656 -19.844 -16.438 1 98.5 177 ASN A O 1
ATOM 1385 N N . ASP A 1 178 ? 21.203 -17.672 -16.375 1 98.44 178 ASP A N 1
ATOM 1386 C CA . ASP A 1 178 ? 22.031 -17.297 -17.516 1 98.44 178 ASP A CA 1
ATOM 1387 C C . ASP A 1 178 ? 22.844 -16.031 -17.203 1 98.44 178 ASP A C 1
ATOM 1389 O O . ASP A 1 178 ? 22.469 -14.938 -17.625 1 98.44 178 ASP A O 1
ATOM 1393 N N . LEU A 1 179 ? 23.984 -16.203 -16.641 1 98.56 179 LEU A N 1
ATOM 1394 C CA . LEU A 1 179 ? 24.844 -15.094 -16.234 1 98.56 179 LEU A CA 1
ATOM 1395 C C . LEU A 1 179 ? 25.297 -14.297 -17.453 1 98.56 179 LEU A C 1
ATOM 1397 O O . LEU A 1 179 ? 25.484 -13.078 -17.375 1 98.56 179 LEU A O 1
ATOM 1401 N N . SER A 1 180 ? 25.453 -14.961 -18.594 1 98.5 180 SER A N 1
ATOM 1402 C CA . SER A 1 180 ? 25.906 -14.289 -19.812 1 98.5 180 SER A CA 1
ATOM 1403 C C . SER A 1 180 ? 24.875 -13.266 -20.281 1 98.5 180 SER A C 1
ATOM 1405 O O . SER A 1 180 ? 25.25 -12.219 -20.828 1 98.5 180 SER A O 1
ATOM 1407 N N . SER A 1 181 ? 23.641 -13.586 -20.062 1 98.56 181 SER A N 1
ATOM 1408 C CA . SER A 1 181 ? 22.594 -12.648 -20.453 1 98.56 181 SER A CA 1
ATOM 1409 C C . SER A 1 181 ? 22.672 -11.367 -19.641 1 98.56 181 SER A C 1
ATOM 1411 O O . SER A 1 181 ? 22.438 -10.273 -20.156 1 98.56 181 SER A O 1
ATOM 1413 N N . LEU A 1 182 ? 22.969 -11.445 -18.359 1 98.62 182 LEU A N 1
ATOM 1414 C CA . LEU A 1 182 ? 23.172 -10.258 -17.531 1 98.62 182 LEU A CA 1
ATOM 1415 C C . LEU A 1 182 ? 24.438 -9.523 -17.953 1 98.62 182 LEU A C 1
ATOM 1417 O O . LEU A 1 182 ? 24.438 -8.297 -18.062 1 98.62 182 LEU A O 1
ATOM 1421 N N . LYS A 1 183 ? 25.484 -10.266 -18.094 1 98.38 183 LYS A N 1
ATOM 1422 C CA . LYS A 1 183 ? 26.75 -9.68 -18.5 1 98.38 183 LYS A CA 1
ATOM 1423 C C . LYS A 1 183 ? 26.609 -8.844 -19.766 1 98.38 183 LYS A C 1
ATOM 1425 O O . LYS A 1 183 ? 27.172 -7.754 -19.859 1 98.38 183 LYS A O 1
ATOM 1430 N N . THR A 1 184 ? 25.875 -9.359 -20.688 1 98.5 184 THR A N 1
ATOM 1431 C CA . THR A 1 184 ? 25.625 -8.656 -21.938 1 98.5 184 THR A CA 1
ATOM 1432 C C . THR A 1 184 ? 24.969 -7.297 -21.672 1 98.5 184 THR A C 1
ATOM 1434 O O . THR A 1 184 ? 25.375 -6.289 -22.25 1 98.5 184 THR A O 1
ATOM 1437 N N . GLN A 1 185 ? 24 -7.285 -20.766 1 98.19 185 GLN A N 1
ATOM 1438 C CA . GLN A 1 185 ? 23.344 -6.027 -20.453 1 98.19 185 GLN A CA 1
ATOM 1439 C C . GLN A 1 185 ? 24.312 -5.051 -19.781 1 98.19 185 GLN A C 1
ATOM 1441 O O . GLN A 1 185 ? 24.375 -3.877 -20.156 1 98.19 185 GLN A O 1
ATOM 1446 N N . LEU A 1 186 ? 25.062 -5.492 -18.828 1 98.38 186 LEU A N 1
ATOM 1447 C CA . LEU A 1 186 ? 25.969 -4.656 -18.047 1 98.38 186 LEU A CA 1
ATOM 1448 C C . LEU A 1 186 ? 27.062 -4.074 -18.938 1 98.38 186 LEU A C 1
ATOM 1450 O O . LEU A 1 186 ? 27.438 -2.906 -18.797 1 98.38 186 LEU A O 1
ATOM 1454 N N . GLU A 1 187 ? 27.516 -4.871 -19.859 1 97.94 187 GLU A N 1
ATOM 1455 C CA . GLU A 1 187 ? 28.609 -4.453 -20.719 1 97.94 187 GLU A CA 1
ATOM 1456 C C . GLU A 1 187 ? 28.109 -3.518 -21.828 1 97.94 187 GLU A C 1
ATOM 1458 O O . GLU A 1 187 ? 28.875 -2.693 -22.328 1 97.94 187 GLU A O 1
ATOM 1463 N N . ALA A 1 188 ? 26.875 -3.689 -22.203 1 98.06 188 ALA A N 1
ATOM 1464 C CA . ALA A 1 188 ? 26.297 -2.807 -23.203 1 98.06 188 ALA A CA 1
ATOM 1465 C C . ALA A 1 188 ? 26.141 -1.386 -22.672 1 98.06 188 ALA A C 1
ATOM 1467 O O . ALA A 1 188 ? 26.109 -0.425 -23.438 1 98.06 188 ALA A O 1
ATOM 1468 N N . HIS A 1 189 ? 26.062 -1.202 -21.328 1 97.44 189 HIS A N 1
ATOM 1469 C CA . HIS A 1 189 ? 25.922 0.09 -20.672 1 97.44 189 HIS A CA 1
ATOM 1470 C C . HIS A 1 189 ? 26.844 0.178 -19.453 1 97.44 189 HIS A C 1
ATOM 1472 O O . HIS A 1 189 ? 26.375 0.297 -18.312 1 97.44 189 HIS A O 1
ATOM 1478 N N . PRO A 1 190 ? 28.141 0.254 -19.719 1 96.62 190 PRO A N 1
ATOM 1479 C CA . PRO A 1 190 ? 29.109 0.187 -18.609 1 96.62 190 PRO A CA 1
ATOM 1480 C C . PRO A 1 190 ? 28.953 1.345 -17.625 1 96.62 190 PRO A C 1
ATOM 1482 O O . PRO A 1 190 ? 28.938 2.508 -18.031 1 96.62 190 PRO A O 1
ATOM 1485 N N . GLY A 1 191 ? 28.797 1.031 -16.406 1 97.25 191 GLY A N 1
ATOM 1486 C CA . GLY A 1 191 ? 28.766 2.027 -15.352 1 97.25 191 GLY A CA 1
ATOM 1487 C C . GLY A 1 191 ? 27.438 2.738 -15.242 1 97.25 191 GLY A C 1
ATOM 1488 O O . GLY A 1 191 ? 27.344 3.812 -14.641 1 97.25 191 GLY A O 1
ATOM 1489 N N . GLU A 1 192 ? 26.406 2.146 -15.758 1 98.38 192 GLU A N 1
ATOM 1490 C CA . GLU A 1 192 ? 25.141 2.883 -15.797 1 98.38 192 GLU A CA 1
ATOM 1491 C C . GLU A 1 192 ? 24.078 2.195 -14.945 1 98.38 192 GLU A C 1
ATOM 1493 O O . GLU A 1 192 ? 23.016 2.756 -14.719 1 98.38 192 GLU A O 1
ATOM 1498 N N . PHE A 1 193 ? 24.422 1.001 -14.445 1 98.88 193 PHE A N 1
ATOM 1499 C CA . PHE A 1 193 ? 23.391 0.244 -13.727 1 98.88 193 PHE A CA 1
ATOM 1500 C C . PHE A 1 193 ? 23.438 0.559 -12.242 1 98.88 193 PHE A C 1
ATOM 1502 O O . PHE A 1 193 ? 24.5 0.464 -11.609 1 98.88 193 PHE A O 1
ATOM 1509 N N . ALA A 1 194 ? 22.25 0.915 -11.727 1 98.88 194 ALA A N 1
ATOM 1510 C CA . ALA A 1 194 ? 22.094 1.151 -10.297 1 98.88 194 ALA A CA 1
ATOM 1511 C C . ALA A 1 194 ? 21.922 -0.162 -9.539 1 98.88 194 ALA A C 1
ATOM 1513 O O . ALA A 1 194 ? 22.438 -0.319 -8.43 1 98.88 194 ALA A O 1
ATOM 1514 N N . ALA A 1 195 ? 21.203 -1.122 -10.18 1 98.88 195 ALA A N 1
ATOM 1515 C CA . ALA A 1 195 ? 20.812 -2.316 -9.438 1 98.88 195 ALA A CA 1
ATOM 1516 C C . ALA A 1 195 ? 20.547 -3.488 -10.375 1 98.88 195 ALA A C 1
ATOM 1518 O O . ALA A 1 195 ? 20.25 -3.291 -11.555 1 98.88 195 ALA A O 1
ATOM 1519 N N . VAL A 1 196 ? 20.75 -4.645 -9.898 1 98.94 196 VAL A N 1
ATOM 1520 C CA . VAL A 1 196 ? 20.234 -5.91 -10.422 1 98.94 196 VAL A CA 1
ATOM 1521 C C . VAL A 1 196 ? 19.25 -6.516 -9.438 1 98.94 196 VAL A C 1
ATOM 1523 O O . VAL A 1 196 ? 19.594 -6.77 -8.281 1 98.94 196 VAL A O 1
ATOM 1526 N N . ILE A 1 197 ? 18 -6.711 -9.875 1 98.94 197 ILE A N 1
ATOM 1527 C CA . ILE A 1 197 ? 16.969 -7.266 -8.992 1 98.94 197 ILE A CA 1
ATOM 1528 C C . ILE A 1 197 ? 16.406 -8.547 -9.602 1 98.94 197 ILE A C 1
ATOM 1530 O O . ILE A 1 197 ? 16.188 -8.625 -10.812 1 98.94 197 ILE A O 1
ATOM 1534 N N . LEU A 1 198 ? 16.188 -9.555 -8.797 1 98.75 198 LEU A N 1
ATOM 1535 C CA . LEU A 1 198 ? 15.586 -10.797 -9.266 1 98.75 198 LEU A CA 1
ATOM 1536 C C . LEU A 1 198 ? 14.875 -11.523 -8.133 1 98.75 198 LEU A C 1
ATOM 1538 O O . LEU A 1 198 ? 15.148 -11.273 -6.957 1 98.75 198 LEU A O 1
ATOM 1542 N N . GLU A 1 199 ? 13.914 -12.367 -8.445 1 98.44 199 GLU A N 1
ATOM 1543 C CA . GLU A 1 199 ? 13.461 -13.414 -7.535 1 98.44 199 GLU A CA 1
ATOM 1544 C C . GLU A 1 199 ? 14.5 -14.531 -7.426 1 98.44 199 GLU A C 1
ATOM 1546 O O . GLU A 1 199 ? 14.82 -15.188 -8.422 1 98.44 199 GLU A O 1
ATOM 1551 N N . PRO A 1 200 ? 14.969 -14.797 -6.254 1 98.38 200 PRO A N 1
ATOM 1552 C CA . PRO A 1 200 ? 16.047 -15.773 -6.152 1 98.38 200 PRO A CA 1
ATOM 1553 C C . PRO A 1 200 ? 15.656 -17.141 -6.691 1 98.38 200 PRO A C 1
ATOM 1555 O O . PRO A 1 200 ? 16.516 -17.906 -7.133 1 98.38 200 PRO A O 1
ATOM 1558 N N . MET A 1 201 ? 14.352 -17.406 -6.594 1 97.88 201 MET A N 1
ATOM 1559 C CA . MET A 1 201 ? 13.828 -18.672 -7.109 1 97.88 201 MET A CA 1
ATOM 1560 C C . MET A 1 201 ? 12.328 -18.562 -7.379 1 97.88 201 MET A C 1
ATOM 1562 O O . MET A 1 201 ? 11.594 -17.969 -6.594 1 97.88 201 MET A O 1
ATOM 1566 N N . ASN A 1 202 ? 11.961 -19.078 -8.492 1 93.38 202 ASN A N 1
ATOM 1567 C CA . ASN A 1 202 ? 10.547 -19.281 -8.797 1 93.38 202 ASN A CA 1
ATOM 1568 C C . ASN A 1 202 ? 10.258 -20.719 -9.18 1 93.38 202 ASN A C 1
ATOM 1570 O O . ASN A 1 202 ? 10.352 -21.625 -8.336 1 93.38 202 ASN A O 1
ATOM 1574 N N . VAL A 1 203 ? 10.258 -21.047 -10.445 1 95 203 VAL A N 1
ATOM 1575 C CA . VAL A 1 203 ? 9.906 -22.391 -10.906 1 95 203 VAL A CA 1
ATOM 1576 C C . VAL A 1 203 ? 11.156 -23.266 -10.906 1 95 203 VAL A C 1
ATOM 1578 O O . VAL A 1 203 ? 11.086 -24.453 -10.539 1 95 203 VAL A O 1
ATOM 1581 N N . ALA A 1 204 ? 12.289 -22.688 -11.227 1 96.94 204 ALA A N 1
ATOM 1582 C CA . ALA A 1 204 ? 13.539 -23.438 -11.352 1 96.94 204 ALA A CA 1
ATOM 1583 C C . ALA A 1 204 ? 14.477 -23.125 -10.195 1 96.94 204 ALA A C 1
ATOM 1585 O O . ALA A 1 204 ? 14.562 -21.984 -9.742 1 96.94 204 ALA A O 1
ATOM 1586 N N . TRP A 1 205 ? 15.188 -24.125 -9.773 1 98.06 205 TRP A N 1
ATOM 1587 C CA . TRP A 1 205 ? 16.266 -23.906 -8.812 1 98.06 205 TRP A CA 1
ATOM 1588 C C . TRP A 1 205 ? 17.406 -23.125 -9.445 1 98.06 205 TRP A C 1
ATOM 1590 O O . TRP A 1 205 ? 17.703 -23.281 -10.633 1 98.06 205 TRP A O 1
ATOM 1600 N N . PRO A 1 206 ? 18.062 -22.234 -8.648 1 98.56 206 PRO A N 1
ATOM 1601 C CA . PRO A 1 206 ? 19.281 -21.625 -9.203 1 98.56 206 PRO A CA 1
ATOM 1602 C C . PRO A 1 206 ? 20.391 -22.641 -9.438 1 98.56 206 PRO A C 1
ATOM 1604 O O . PRO A 1 206 ? 20.672 -23.469 -8.578 1 98.56 206 PRO A O 1
ATOM 1607 N N . ALA A 1 207 ? 20.984 -22.531 -10.617 1 98.12 207 ALA A N 1
ATOM 1608 C CA . ALA A 1 207 ? 22.203 -23.297 -10.82 1 98.12 207 ALA A CA 1
ATOM 1609 C C . ALA A 1 207 ? 23.25 -22.953 -9.766 1 98.12 207 ALA A C 1
ATOM 1611 O O . ALA A 1 207 ? 23.25 -21.844 -9.227 1 98.12 207 ALA A O 1
ATOM 1612 N N . PRO A 1 208 ? 24.094 -23.859 -9.414 1 96.88 208 PRO A N 1
ATOM 1613 C CA . PRO A 1 208 ? 25.047 -23.672 -8.305 1 96.88 208 PRO A CA 1
ATOM 1614 C C . PRO A 1 208 ? 25.844 -22.391 -8.43 1 96.88 208 PRO A C 1
ATOM 1616 O O . PRO A 1 208 ? 26.125 -21.734 -7.426 1 96.88 208 PRO A O 1
ATOM 1619 N N . ASP A 1 209 ? 26.203 -21.938 -9.609 1 97.38 209 ASP A N 1
ATOM 1620 C CA . ASP A 1 209 ? 27.078 -20.781 -9.789 1 97.38 209 ASP A CA 1
ATOM 1621 C C . ASP A 1 209 ? 26.266 -19.531 -10.125 1 97.38 209 ASP A C 1
ATOM 1623 O O . ASP A 1 209 ? 26.828 -18.438 -10.281 1 97.38 209 ASP A O 1
ATOM 1627 N N . PHE A 1 210 ? 24.969 -19.609 -10.281 1 98.56 210 PHE A N 1
ATOM 1628 C CA . PHE A 1 210 ? 24.156 -18.516 -10.805 1 98.56 210 PHE A CA 1
ATOM 1629 C C . PHE A 1 210 ? 24.109 -17.375 -9.805 1 98.56 210 PHE A C 1
ATOM 1631 O O . PHE A 1 210 ? 24.547 -16.25 -10.117 1 98.56 210 PHE A O 1
ATOM 1638 N N . LEU A 1 211 ? 23.609 -17.578 -8.508 1 98.81 211 LEU A N 1
ATOM 1639 C CA . LEU A 1 211 ? 23.453 -16.5 -7.535 1 98.81 211 LEU A CA 1
ATOM 1640 C C . LEU A 1 211 ? 24.812 -15.969 -7.09 1 98.81 211 LEU A C 1
ATOM 1642 O O . LEU A 1 211 ? 25.016 -14.758 -7.016 1 98.81 211 LEU A O 1
ATOM 1646 N N . PRO A 1 212 ? 25.812 -16.859 -6.816 1 98.75 212 PRO A N 1
ATOM 1647 C CA . PRO A 1 212 ? 27.141 -16.328 -6.543 1 98.75 212 PRO A CA 1
ATOM 1648 C C . PRO A 1 212 ? 27.703 -15.508 -7.703 1 98.75 212 PRO A C 1
ATOM 1650 O O . PRO A 1 212 ? 28.375 -14.492 -7.484 1 98.75 212 PRO A O 1
ATOM 1653 N N . GLY A 1 213 ? 27.453 -16 -8.906 1 98.69 213 GLY A N 1
ATOM 1654 C CA . GLY A 1 213 ? 27.891 -15.273 -10.086 1 98.69 213 GLY A CA 1
ATOM 1655 C C . GLY A 1 213 ? 27.234 -13.906 -10.219 1 98.69 213 GLY A C 1
ATOM 1656 O O . GLY A 1 213 ? 27.875 -12.945 -10.648 1 98.69 213 GLY A O 1
ATOM 1657 N N . LEU A 1 214 ? 25.953 -13.797 -9.891 1 98.5 214 LEU A N 1
ATOM 1658 C CA . LEU A 1 214 ? 25.266 -12.516 -9.867 1 98.5 214 LEU A CA 1
ATOM 1659 C C . LEU A 1 214 ? 25.938 -11.555 -8.891 1 98.5 214 LEU A C 1
ATOM 1661 O O . LEU A 1 214 ? 26.141 -10.383 -9.211 1 98.5 214 LEU A O 1
ATOM 1665 N N . ARG A 1 215 ? 26.203 -12.062 -7.637 1 98.56 215 ARG A N 1
ATOM 1666 C CA . ARG A 1 215 ? 26.859 -11.258 -6.609 1 98.56 215 ARG A CA 1
ATOM 1667 C C . ARG A 1 215 ? 28.188 -10.703 -7.113 1 98.56 215 ARG A C 1
ATOM 1669 O O . ARG A 1 215 ? 28.484 -9.523 -6.938 1 98.56 215 ARG A O 1
ATOM 1676 N N . GLN A 1 216 ? 28.938 -11.555 -7.781 1 98.5 216 GLN A N 1
ATOM 1677 C CA . GLN A 1 216 ? 30.234 -11.156 -8.297 1 98.5 216 GLN A CA 1
ATOM 1678 C C . GLN A 1 216 ? 30.094 -10.102 -9.391 1 98.5 216 GLN A C 1
ATOM 1680 O O . GLN A 1 216 ? 30.828 -9.109 -9.391 1 98.5 216 GLN A O 1
ATOM 1685 N N . LEU A 1 217 ? 29.203 -10.352 -10.328 1 98.56 217 LEU A N 1
ATOM 1686 C CA . LEU A 1 217 ? 28.984 -9.406 -11.422 1 98.56 217 LEU A CA 1
ATOM 1687 C C . LEU A 1 217 ? 28.562 -8.039 -10.891 1 98.56 217 LEU A C 1
ATOM 1689 O O . LEU A 1 217 ? 29.031 -7.008 -11.383 1 98.56 217 LEU A O 1
ATOM 1693 N N . CYS A 1 218 ? 27.656 -8.055 -9.922 1 98.56 218 CYS A N 1
ATOM 1694 C CA . CYS A 1 218 ? 27.203 -6.801 -9.328 1 98.56 218 CYS A CA 1
ATOM 1695 C C . CYS A 1 218 ? 28.359 -6.055 -8.672 1 98.56 218 CYS A C 1
ATOM 1697 O O . CYS A 1 218 ? 28.5 -4.84 -8.844 1 98.56 218 CYS A O 1
ATOM 1699 N N . ASP A 1 219 ? 29.219 -6.746 -7.93 1 98.06 219 ASP A N 1
ATOM 1700 C CA . ASP A 1 219 ? 30.391 -6.137 -7.297 1 98.06 219 ASP A CA 1
ATOM 1701 C C . ASP A 1 219 ? 31.328 -5.551 -8.336 1 98.06 219 ASP A C 1
ATOM 1703 O O . ASP A 1 219 ? 31.828 -4.434 -8.18 1 98.06 219 ASP A O 1
ATOM 1707 N N . GLU A 1 220 ? 31.516 -6.305 -9.352 1 98 220 GLU A N 1
ATOM 1708 C CA . GLU A 1 220 ? 32.438 -5.887 -10.406 1 98 220 GLU A CA 1
ATOM 1709 C C . GLU A 1 220 ? 31.938 -4.625 -11.109 1 98 220 GLU A C 1
ATOM 1711 O O . GLU A 1 220 ? 32.75 -3.768 -11.5 1 98 220 GLU A O 1
ATOM 1716 N N . HIS A 1 221 ? 30.703 -4.504 -11.25 1 98.06 221 HIS A N 1
ATOM 1717 C CA . HIS A 1 221 ? 30.156 -3.42 -12.047 1 98.06 221 HIS A CA 1
ATOM 1718 C C . HIS A 1 221 ? 29.625 -2.299 -11.164 1 98.06 221 HIS A C 1
ATOM 1720 O O . HIS A 1 221 ? 29.156 -1.274 -11.664 1 98.06 221 HIS A O 1
ATOM 1726 N N . GLY A 1 222 ? 29.656 -2.49 -9.852 1 98 222 GLY A N 1
ATOM 1727 C CA . GLY A 1 222 ? 29.266 -1.457 -8.906 1 98 222 GLY A CA 1
ATOM 1728 C C . GLY A 1 222 ? 27.766 -1.285 -8.805 1 98 222 GLY A C 1
ATOM 1729 O O . GLY A 1 222 ? 27.281 -0.214 -8.43 1 98 222 GLY A O 1
ATOM 1730 N N . ALA A 1 223 ? 26.969 -2.252 -9.219 1 98.69 223 ALA A N 1
ATOM 1731 C CA . ALA A 1 223 ? 25.516 -2.26 -9.07 1 98.69 223 ALA A CA 1
ATOM 1732 C C . ALA A 1 223 ? 25.094 -2.943 -7.773 1 98.69 223 ALA A C 1
ATOM 1734 O O . ALA A 1 223 ? 25.766 -3.871 -7.312 1 98.69 223 ALA A O 1
ATOM 1735 N N . LEU A 1 224 ? 24.031 -2.473 -7.141 1 98.94 224 LEU A N 1
ATOM 1736 C CA . LEU A 1 224 ? 23.531 -3.162 -5.957 1 98.94 224 LEU A CA 1
ATOM 1737 C C . LEU A 1 224 ? 22.75 -4.414 -6.348 1 98.94 224 LEU A C 1
ATOM 1739 O O . LEU A 1 224 ? 21.984 -4.395 -7.309 1 98.94 224 LEU A O 1
ATOM 1743 N N . LEU A 1 225 ? 23.016 -5.508 -5.688 1 98.94 225 LEU A N 1
ATOM 1744 C CA . LEU A 1 225 ? 22.219 -6.723 -5.832 1 98.94 225 LEU A CA 1
ATOM 1745 C C . LEU A 1 225 ? 21 -6.691 -4.918 1 98.94 225 LEU A C 1
ATOM 1747 O O . LEU A 1 225 ? 21.141 -6.48 -3.709 1 98.94 225 LEU A O 1
ATOM 1751 N N . ILE A 1 226 ? 19.797 -6.875 -5.477 1 98.94 226 ILE A N 1
ATOM 1752 C CA . ILE A 1 226 ? 18.547 -6.867 -4.723 1 98.94 226 ILE A CA 1
ATOM 1753 C C . ILE A 1 226 ? 17.844 -8.211 -4.879 1 98.94 226 ILE A C 1
ATOM 1755 O O . ILE A 1 226 ? 17.594 -8.672 -6 1 98.94 226 ILE A O 1
ATOM 1759 N N . PHE A 1 227 ? 17.531 -8.875 -3.781 1 98.94 227 PHE A N 1
ATOM 1760 C CA . PHE A 1 227 ? 16.672 -10.055 -3.812 1 98.94 227 PHE A CA 1
ATOM 1761 C C . PHE A 1 227 ? 15.227 -9.68 -3.529 1 98.94 227 PHE A C 1
ATOM 1763 O O . PHE A 1 227 ? 14.922 -9.141 -2.463 1 98.94 227 PHE A O 1
ATOM 1770 N N . ASP A 1 228 ? 14.383 -9.906 -4.523 1 98.81 228 ASP A N 1
ATOM 1771 C CA . ASP A 1 228 ? 12.945 -9.844 -4.277 1 98.81 228 ASP A CA 1
ATOM 1772 C C . ASP A 1 228 ? 12.453 -11.117 -3.58 1 98.81 228 ASP A C 1
ATOM 1774 O O . ASP A 1 228 ? 12.203 -12.125 -4.23 1 98.81 228 ASP A O 1
ATOM 1778 N N . GLU A 1 229 ? 12.32 -11.008 -2.295 1 98.69 229 GLU A N 1
ATOM 1779 C CA . GLU A 1 229 ? 11.953 -12.133 -1.439 1 98.69 229 GLU A CA 1
ATOM 1780 C C . GLU A 1 229 ? 10.477 -12.062 -1.038 1 98.69 229 GLU A C 1
ATOM 1782 O O . GLU A 1 229 ? 10.086 -12.578 0.009 1 98.69 229 GLU A O 1
ATOM 1787 N N . THR A 1 230 ? 9.656 -11.406 -1.873 1 98.19 230 THR A N 1
ATOM 1788 C CA . THR A 1 230 ? 8.227 -11.305 -1.6 1 98.19 230 THR A CA 1
ATOM 1789 C C . THR A 1 230 ? 7.602 -12.688 -1.452 1 98.19 230 THR A C 1
ATOM 1791 O O . THR A 1 230 ? 6.703 -12.883 -0.633 1 98.19 230 THR A O 1
ATOM 1794 N N . ILE A 1 231 ? 8.086 -13.633 -2.262 1 97.5 231 ILE A N 1
ATOM 1795 C CA . ILE A 1 231 ? 7.535 -14.984 -2.215 1 97.5 231 ILE A CA 1
ATOM 1796 C C . ILE A 1 231 ? 8.469 -15.891 -1.415 1 97.5 231 ILE A C 1
ATOM 1798 O O . ILE A 1 231 ? 8.023 -16.594 -0.5 1 97.5 231 ILE A O 1
ATOM 1802 N N . THR A 1 232 ? 9.766 -15.844 -1.625 1 98.06 232 THR A N 1
ATOM 1803 C CA . THR A 1 232 ? 10.711 -16.781 -1.02 1 98.06 232 THR A CA 1
ATOM 1804 C C . THR A 1 232 ? 10.883 -16.484 0.468 1 98.06 232 THR A C 1
ATOM 1806 O O . THR A 1 232 ? 11.188 -17.391 1.253 1 98.06 232 THR A O 1
ATOM 1809 N N . GLY A 1 233 ? 10.648 -15.242 0.862 1 98.12 233 GLY A N 1
ATOM 1810 C CA . GLY A 1 233 ? 10.82 -14.844 2.25 1 98.12 233 GLY A CA 1
ATOM 1811 C C . GLY A 1 233 ? 9.844 -15.516 3.189 1 98.12 233 GLY A C 1
ATOM 1812 O O . GLY A 1 233 ? 8.641 -15.578 2.906 1 98.12 233 GLY A O 1
ATOM 1813 N N . PHE A 1 234 ? 10.336 -16.031 4.266 1 97.44 234 PHE A N 1
ATOM 1814 C CA . PHE A 1 234 ? 9.555 -16.688 5.316 1 97.44 234 PHE A CA 1
ATOM 1815 C C . PHE A 1 234 ? 8.906 -17.953 4.797 1 97.44 234 PHE A C 1
ATOM 1817 O O . PHE A 1 234 ? 8.078 -18.562 5.484 1 97.44 234 PHE A O 1
ATOM 1824 N N . ARG A 1 235 ? 9.188 -18.344 3.607 1 97.88 235 ARG A N 1
ATOM 1825 C CA . ARG A 1 235 ? 8.664 -19.562 3.02 1 97.88 235 ARG A CA 1
ATOM 1826 C C . ARG A 1 235 ? 9.773 -20.594 2.818 1 97.88 235 ARG A C 1
ATOM 1828 O O . ARG A 1 235 ? 9.625 -21.75 3.197 1 97.88 235 ARG A O 1
ATOM 1835 N N . PHE A 1 236 ? 10.883 -20.125 2.26 1 97.94 236 PHE A N 1
ATOM 1836 C CA . PHE A 1 236 ? 11.992 -21.031 1.999 1 97.94 236 PHE A CA 1
ATOM 1837 C C . PHE A 1 236 ? 12.852 -21.203 3.244 1 97.94 236 PHE A C 1
ATOM 1839 O O . PHE A 1 236 ? 13.445 -22.266 3.455 1 97.94 236 PHE A O 1
ATOM 1846 N N . HIS A 1 237 ? 13.008 -20.188 3.928 1 97.81 237 HIS A N 1
ATOM 1847 C CA . HIS A 1 237 ? 13.781 -20.062 5.156 1 97.81 237 HIS A CA 1
ATOM 1848 C C . HIS A 1 237 ? 13.352 -18.844 5.965 1 97.81 237 HIS A C 1
ATOM 1850 O O . HIS A 1 237 ? 12.828 -17.875 5.402 1 97.81 237 HIS A O 1
ATOM 1856 N N . LEU A 1 238 ? 13.562 -18.844 7.266 1 96.56 238 LEU A N 1
ATOM 1857 C CA . LEU A 1 238 ? 13.227 -17.688 8.094 1 96.56 238 LEU A CA 1
ATOM 1858 C C . LEU A 1 238 ? 14.039 -16.469 7.688 1 96.56 238 LEU A C 1
ATOM 1860 O O . LEU A 1 238 ? 13.539 -15.336 7.715 1 96.56 238 LEU A O 1
ATOM 1864 N N . GLY A 1 239 ? 15.258 -16.703 7.316 1 97.31 239 GLY A N 1
ATOM 1865 C CA . GLY A 1 239 ? 16.125 -15.641 6.855 1 97.31 239 GLY A CA 1
ATOM 1866 C C . GLY A 1 239 ? 16.016 -15.383 5.367 1 97.31 239 GLY A C 1
ATOM 1867 O O . GLY A 1 239 ? 16.844 -14.664 4.793 1 97.31 239 GLY A O 1
ATOM 1868 N N . GLY A 1 240 ? 15.078 -16.062 4.66 1 97.69 240 GLY A N 1
ATOM 1869 C CA . GLY A 1 240 ? 14.875 -15.891 3.229 1 97.69 240 GLY A CA 1
ATOM 1870 C C . GLY A 1 240 ? 15.75 -16.797 2.391 1 97.69 240 GLY A C 1
ATOM 1871 O O . GLY A 1 240 ? 16.531 -17.594 2.93 1 97.69 240 GLY A O 1
ATOM 1872 N N . ALA A 1 241 ? 15.578 -16.641 1.106 1 97.94 241 ALA A N 1
ATOM 1873 C CA . ALA A 1 241 ? 16.375 -17.375 0.135 1 97.94 241 ALA A CA 1
ATOM 1874 C C . ALA A 1 241 ? 17.859 -17.062 0.293 1 97.94 241 ALA A C 1
ATOM 1876 O O . ALA A 1 241 ? 18.719 -17.922 0.023 1 97.94 241 ALA A O 1
ATOM 1877 N N . GLN A 1 242 ? 18.172 -15.852 0.761 1 98.56 242 GLN A N 1
ATOM 1878 C CA . GLN A 1 242 ? 19.578 -15.492 0.953 1 98.56 242 GLN A CA 1
ATOM 1879 C C . GLN A 1 242 ? 20.25 -16.391 1.981 1 98.56 242 GLN A C 1
ATOM 1881 O O . GLN A 1 242 ? 21.422 -16.734 1.849 1 98.56 242 GLN A O 1
ATOM 1886 N N . THR A 1 243 ? 19.469 -16.812 2.996 1 98.5 243 THR A N 1
ATOM 1887 C CA . THR A 1 243 ? 19.984 -17.781 3.955 1 98.5 243 THR A CA 1
ATOM 1888 C C . THR A 1 243 ? 20.047 -19.172 3.336 1 98.5 243 THR A C 1
ATOM 1890 O O . THR A 1 243 ? 21.062 -19.859 3.443 1 98.5 243 THR A O 1
ATOM 1893 N N . LEU A 1 244 ? 19.031 -19.594 2.672 1 98.12 244 LEU A N 1
ATOM 1894 C CA . LEU A 1 244 ? 18.938 -20.938 2.098 1 98.12 244 LEU A CA 1
ATOM 1895 C C . LEU A 1 244 ? 20.078 -21.172 1.104 1 98.12 244 LEU A C 1
ATOM 1897 O O . LEU A 1 244 ? 20.672 -22.25 1.09 1 98.12 244 LEU A O 1
ATOM 1901 N N . PHE A 1 245 ? 20.344 -20.141 0.225 1 98.44 245 PHE A N 1
ATOM 1902 C CA . PHE A 1 245 ? 21.266 -20.328 -0.88 1 98.44 245 PHE A CA 1
ATOM 1903 C C . PHE A 1 245 ? 22.656 -19.781 -0.527 1 98.44 245 PHE A C 1
ATOM 1905 O O . PHE A 1 245 ? 23.609 -19.953 -1.285 1 98.44 245 PHE A O 1
ATOM 1912 N N . GLY A 1 246 ? 22.781 -19.062 0.574 1 98.31 246 GLY A N 1
ATOM 1913 C CA . GLY A 1 246 ? 24.078 -18.625 1.09 1 98.31 246 GLY A CA 1
ATOM 1914 C C . GLY A 1 246 ? 24.656 -17.453 0.327 1 98.31 246 GLY A C 1
ATOM 1915 O O . GLY A 1 246 ? 25.875 -17.312 0.229 1 98.31 246 GLY A O 1
ATOM 1916 N N . VAL A 1 247 ? 23.875 -16.688 -0.365 1 98.75 247 VAL A N 1
ATOM 1917 C CA . VAL A 1 247 ? 24.281 -15.461 -1.06 1 98.75 247 VAL A CA 1
ATOM 1918 C C . VAL A 1 247 ? 23.531 -14.266 -0.479 1 98.75 247 VAL A C 1
ATOM 1920 O O . VAL A 1 247 ? 22.297 -14.242 -0.448 1 98.75 247 VAL A O 1
ATOM 1923 N N . THR A 1 248 ? 24.234 -13.297 0.022 1 98.69 248 THR A N 1
ATOM 1924 C CA . THR A 1 248 ? 23.641 -12.141 0.682 1 98.69 248 THR A CA 1
ATOM 1925 C C . THR A 1 248 ? 23.562 -10.953 -0.273 1 98.69 248 THR A C 1
ATOM 1927 O O . THR A 1 248 ? 24.594 -10.484 -0.773 1 98.69 248 THR A O 1
ATOM 1930 N N . PRO A 1 249 ? 22.406 -10.477 -0.583 1 98.88 249 PRO A N 1
ATOM 1931 C CA . PRO A 1 249 ? 22.266 -9.266 -1.401 1 98.88 249 PRO A CA 1
ATOM 1932 C C . PRO A 1 249 ? 22.547 -7.988 -0.617 1 98.88 249 PRO A C 1
ATOM 1934 O O . PRO A 1 249 ? 22.844 -8.047 0.581 1 98.88 249 PRO A O 1
ATOM 1937 N N . ASP A 1 250 ? 22.562 -6.836 -1.341 1 98.88 250 ASP A N 1
ATOM 1938 C CA . ASP A 1 250 ? 22.719 -5.543 -0.684 1 98.88 250 ASP A CA 1
ATOM 1939 C C . ASP A 1 250 ? 21.422 -5.09 -0.031 1 98.88 250 ASP A C 1
ATOM 1941 O O . ASP A 1 250 ? 21.438 -4.473 1.036 1 98.88 250 ASP A O 1
ATOM 1945 N N . LEU A 1 251 ? 20.328 -5.316 -0.715 1 98.94 251 LEU A N 1
ATOM 1946 C CA . LEU A 1 251 ? 18.953 -5.027 -0.282 1 98.94 251 LEU A CA 1
ATOM 1947 C C . LEU A 1 251 ? 18.031 -6.207 -0.569 1 98.94 251 LEU A C 1
ATOM 1949 O O . LEU A 1 251 ? 18.312 -7.02 -1.453 1 98.94 251 LEU A O 1
ATOM 1953 N N . ALA A 1 252 ? 16.984 -6.27 0.145 1 98.94 252 ALA A N 1
ATOM 1954 C CA . ALA A 1 252 ? 15.953 -7.266 -0.14 1 98.94 252 ALA A CA 1
ATOM 1955 C C . ALA A 1 252 ? 14.562 -6.723 0.167 1 98.94 252 ALA A C 1
ATOM 1957 O O . ALA A 1 252 ? 14.398 -5.852 1.025 1 98.94 252 ALA A O 1
ATOM 1958 N N . ALA A 1 253 ? 13.617 -7.168 -0.569 1 98.88 253 ALA A N 1
ATOM 1959 C CA . ALA A 1 253 ? 12.211 -6.844 -0.368 1 98.88 253 ALA A CA 1
ATOM 1960 C C . ALA A 1 253 ? 11.43 -8.062 0.114 1 98.88 253 ALA A C 1
ATOM 1962 O O . ALA A 1 253 ? 11.547 -9.148 -0.457 1 98.88 253 ALA A O 1
ATOM 1963 N N . PHE A 1 254 ? 10.695 -7.898 1.173 1 98.75 254 PHE A N 1
ATOM 1964 C CA . PHE A 1 254 ? 9.859 -8.961 1.729 1 98.75 254 PHE A CA 1
ATOM 1965 C C . PHE A 1 254 ? 8.391 -8.562 1.707 1 98.75 254 PHE A C 1
ATOM 1967 O O . PHE A 1 254 ? 8.062 -7.375 1.599 1 98.75 254 PHE A O 1
ATOM 1974 N N . GLY A 1 255 ? 7.488 -9.477 1.804 1 97.12 255 GLY A N 1
ATOM 1975 C CA . GLY A 1 255 ? 6.051 -9.258 1.861 1 97.12 255 GLY A CA 1
ATOM 1976 C C . GLY A 1 255 ? 5.262 -10.539 2.045 1 97.12 255 GLY A C 1
ATOM 1977 O O . GLY A 1 255 ? 5.656 -11.414 2.822 1 97.12 255 GLY A O 1
ATOM 1978 N N . LYS A 1 256 ? 4.051 -10.555 1.548 1 94.31 256 LYS A N 1
ATOM 1979 C CA . LYS A 1 256 ? 3.133 -11.688 1.454 1 94.31 256 LYS A CA 1
ATOM 1980 C C . LYS A 1 256 ? 3.137 -12.508 2.742 1 94.31 256 LYS A C 1
ATOM 1982 O O . LYS A 1 256 ? 2.512 -12.117 3.732 1 94.31 256 LYS A O 1
ATOM 1987 N N . GLY A 1 257 ? 3.869 -13.523 2.799 1 91.75 257 GLY A N 1
ATOM 1988 C CA . GLY A 1 257 ? 3.834 -14.531 3.848 1 91.75 257 GLY A CA 1
ATOM 1989 C C . GLY A 1 257 ? 4.316 -14.016 5.188 1 91.75 257 GLY A C 1
ATOM 1990 O O . GLY A 1 257 ? 4.098 -14.656 6.223 1 91.75 257 GLY A O 1
ATOM 1991 N N . MET A 1 258 ? 4.797 -12.797 5.23 1 95.56 258 MET A N 1
ATOM 1992 C CA . MET A 1 258 ? 5.391 -12.227 6.438 1 95.56 258 MET A CA 1
ATOM 1993 C C . MET A 1 258 ? 4.324 -11.93 7.484 1 95.56 258 MET A C 1
ATOM 1995 O O . MET A 1 258 ? 4.621 -11.844 8.68 1 95.56 258 MET A O 1
ATOM 1999 N N . ALA A 1 259 ? 3.072 -11.781 7.031 1 98.25 259 ALA A N 1
ATOM 2000 C CA . ALA A 1 259 ? 2.033 -11.359 7.965 1 98.25 259 ALA A CA 1
ATOM 2001 C C . ALA A 1 259 ? 0.752 -12.164 7.762 1 98.25 259 ALA A C 1
ATOM 2003 O O . ALA A 1 259 ? -0.327 -11.734 8.18 1 98.25 259 ALA A O 1
ATOM 2004 N N . ASN A 1 260 ? 0.832 -13.32 7.117 1 98.62 260 ASN A N 1
ATOM 2005 C CA . ASN A 1 260 ? -0.258 -14.281 6.969 1 98.62 260 ASN A CA 1
ATOM 2006 C C . ASN A 1 260 ? -1.536 -13.602 6.48 1 98.62 260 ASN A C 1
ATOM 2008 O O . ASN A 1 260 ? -2.6 -13.766 7.082 1 98.62 260 ASN A O 1
ATOM 2012 N N . GLY A 1 261 ? -1.406 -12.82 5.465 1 97.94 261 GLY A N 1
ATOM 2013 C CA . GLY A 1 261 ? -2.592 -12.297 4.805 1 97.94 261 GLY A CA 1
ATOM 2014 C C . GLY A 1 261 ? -2.82 -10.82 5.082 1 97.94 261 GLY A C 1
ATOM 2015 O O . GLY A 1 261 ? -3.627 -10.18 4.41 1 97.94 261 GLY A O 1
ATOM 2016 N N . PHE A 1 262 ? -2.156 -10.227 6.098 1 98.56 262 PHE A N 1
ATOM 2017 C CA . PHE A 1 262 ? -2.258 -8.789 6.352 1 98.56 262 PHE A CA 1
ATOM 2018 C C . PHE A 1 262 ? -1.267 -8.016 5.492 1 98.56 262 PHE A C 1
ATOM 2020 O O . PHE A 1 262 ? -0.114 -8.422 5.344 1 98.56 262 PHE A O 1
ATOM 2027 N N . PRO A 1 263 ? -1.724 -6.914 4.914 1 98.19 263 PRO A N 1
ATOM 2028 C CA . PRO A 1 263 ? -0.877 -6.191 3.967 1 98.19 263 PRO A CA 1
ATOM 2029 C C . PRO A 1 263 ? 0.296 -5.484 4.641 1 98.19 263 PRO A C 1
ATOM 2031 O O . PRO A 1 263 ? 0.095 -4.52 5.387 1 98.19 263 PRO A O 1
ATOM 2034 N N . ILE A 1 264 ? 1.512 -5.926 4.402 1 98.25 264 ILE A N 1
ATOM 2035 C CA . ILE A 1 264 ? 2.744 -5.293 4.859 1 98.25 264 ILE A CA 1
ATOM 2036 C C . ILE A 1 264 ? 3.922 -5.797 4.023 1 98.25 264 ILE A C 1
ATOM 2038 O O . ILE A 1 264 ? 3.932 -6.949 3.586 1 98.25 264 ILE A O 1
ATOM 2042 N N . SER A 1 265 ? 4.77 -4.957 3.684 1 98.44 265 SER A N 1
ATOM 2043 C CA . SER A 1 265 ? 6.035 -5.297 3.041 1 98.44 265 SER A CA 1
ATOM 2044 C C . SER A 1 265 ? 7.211 -4.652 3.76 1 98.44 265 SER A C 1
ATOM 2046 O O . SER A 1 265 ? 7.023 -3.799 4.629 1 98.44 265 SER A O 1
ATOM 2048 N N . ALA A 1 266 ? 8.422 -5.07 3.49 1 98.75 266 ALA A N 1
ATOM 2049 C CA . ALA A 1 266 ? 9.617 -4.535 4.137 1 98.75 266 ALA A CA 1
ATOM 2050 C C . ALA A 1 266 ? 10.766 -4.406 3.141 1 98.75 266 ALA A C 1
ATOM 2052 O O . ALA A 1 266 ? 10.969 -5.281 2.293 1 98.75 266 ALA A O 1
ATOM 2053 N N . VAL A 1 267 ? 11.438 -3.318 3.18 1 98.75 267 VAL A N 1
ATOM 2054 C CA . VAL A 1 267 ? 12.766 -3.139 2.596 1 98.75 267 VAL A CA 1
ATOM 2055 C C . VAL A 1 267 ? 13.828 -3.316 3.674 1 98.75 267 VAL A C 1
ATOM 2057 O O . VAL A 1 267 ? 13.781 -2.656 4.715 1 98.75 267 VAL A O 1
ATOM 2060 N N . VAL A 1 268 ? 14.719 -4.172 3.449 1 98.88 268 VAL A N 1
ATOM 2061 C CA . VAL A 1 268 ? 15.789 -4.395 4.41 1 98.88 268 VAL A CA 1
ATOM 2062 C C . VAL A 1 268 ? 17.141 -4.336 3.701 1 98.88 268 VAL A C 1
ATOM 2064 O O . VAL A 1 268 ? 17.234 -4.59 2.496 1 98.88 268 VAL A O 1
ATOM 2067 N N . GLY A 1 269 ? 18.141 -3.996 4.41 1 98.81 269 GLY A N 1
ATOM 2068 C CA . GLY A 1 269 ? 19.469 -3.979 3.797 1 98.81 269 GLY A CA 1
ATOM 2069 C C . GLY A 1 269 ? 20.547 -3.434 4.715 1 98.81 269 GLY A C 1
ATOM 2070 O O . GLY A 1 269 ? 20.312 -3.238 5.91 1 98.81 269 GLY A O 1
ATOM 2071 N N . ARG A 1 270 ? 21.703 -3.264 4.164 1 98.38 270 ARG A N 1
ATOM 2072 C CA . ARG A 1 270 ? 22.875 -2.766 4.875 1 98.38 270 ARG A CA 1
ATOM 2073 C C . ARG A 1 270 ? 22.656 -1.334 5.355 1 98.38 270 ARG A C 1
ATOM 2075 O O . ARG A 1 270 ? 22.062 -0.519 4.641 1 98.38 270 ARG A O 1
ATOM 2082 N N . ARG A 1 271 ? 23.172 -1.053 6.508 1 98.38 271 ARG A N 1
ATOM 2083 C CA . ARG A 1 271 ? 23 0.25 7.145 1 98.38 271 ARG A CA 1
ATOM 2084 C C . ARG A 1 271 ? 23.531 1.366 6.254 1 98.38 271 ARG A C 1
ATOM 2086 O O . ARG A 1 271 ? 22.922 2.428 6.141 1 98.38 271 ARG A O 1
ATOM 2093 N N . GLN A 1 272 ? 24.672 1.143 5.652 1 97.81 272 GLN A N 1
ATOM 2094 C CA . GLN A 1 272 ? 25.312 2.174 4.844 1 97.81 272 GLN A CA 1
ATOM 2095 C C . GLN A 1 272 ? 24.406 2.625 3.703 1 97.81 272 GLN A C 1
ATOM 2097 O O . GLN A 1 272 ? 24.484 3.77 3.254 1 97.81 272 GLN A O 1
ATOM 2102 N N . TYR A 1 273 ? 23.531 1.714 3.189 1 98.56 273 TYR A N 1
ATOM 2103 C CA . TYR A 1 273 ? 22.594 2.064 2.119 1 98.56 273 TYR A CA 1
ATOM 2104 C C . TYR A 1 273 ? 21.266 2.545 2.684 1 98.56 273 TYR A C 1
ATOM 2106 O O . TYR A 1 273 ? 20.766 3.596 2.285 1 98.56 273 TYR A O 1
ATOM 2114 N N . MET A 1 274 ? 20.766 1.825 3.699 1 98.69 274 MET A N 1
ATOM 2115 C CA . MET A 1 274 ? 19.438 2.07 4.242 1 98.69 274 MET A CA 1
ATOM 2116 C C . MET A 1 274 ? 19.359 3.436 4.918 1 98.69 274 MET A C 1
ATOM 2118 O O . MET A 1 274 ? 18.312 4.066 4.941 1 98.69 274 MET A O 1
ATOM 2122 N N . ARG A 1 275 ? 20.375 3.945 5.398 1 97.19 275 ARG A N 1
ATOM 2123 C CA . ARG A 1 275 ? 20.391 5.254 6.043 1 97.19 275 ARG A CA 1
ATOM 2124 C C . ARG A 1 275 ? 20.062 6.359 5.047 1 97.19 275 ARG A C 1
ATOM 2126 O O . ARG A 1 275 ? 19.562 7.422 5.43 1 97.19 275 ARG A O 1
ATOM 2133 N N . ARG A 1 276 ? 20.281 6.094 3.793 1 96.94 276 ARG A N 1
ATOM 2134 C CA . ARG A 1 276 ? 19.984 7.078 2.76 1 96.94 276 ARG A CA 1
ATOM 2135 C C . ARG A 1 276 ? 18.484 7.25 2.586 1 96.94 276 ARG A C 1
ATOM 2137 O O . ARG A 1 276 ? 18.031 8.203 1.945 1 96.94 276 ARG A O 1
ATOM 2144 N N . MET A 1 277 ? 17.734 6.395 3.248 1 96.25 277 MET A N 1
ATOM 2145 C CA . MET A 1 277 ? 16.297 6.574 3.262 1 96.25 277 MET A CA 1
ATOM 2146 C C . MET A 1 277 ? 15.906 7.863 3.982 1 96.25 277 MET A C 1
ATOM 2148 O O . MET A 1 277 ? 14.781 8.344 3.852 1 96.25 277 MET A O 1
ATOM 2152 N N . GLU A 1 278 ? 16.781 8.43 4.68 1 93.94 278 GLU A N 1
ATOM 2153 C CA . GLU A 1 278 ? 16.562 9.75 5.27 1 93.94 278 GLU A CA 1
ATOM 2154 C C . GLU A 1 278 ? 16.672 10.852 4.223 1 93.94 278 GLU A C 1
ATOM 2156 O O . GLU A 1 278 ? 16.156 11.953 4.418 1 93.94 278 GLU A O 1
ATOM 2161 N N . ASP A 1 279 ? 17.344 10.516 3.072 1 93.88 279 ASP A N 1
ATOM 2162 C CA . ASP A 1 279 ? 17.609 11.5 2.025 1 93.88 279 ASP A CA 1
ATOM 2163 C C . ASP A 1 279 ? 16.609 11.375 0.887 1 93.88 279 ASP A C 1
ATOM 2165 O O . ASP A 1 279 ? 16.297 12.359 0.213 1 93.88 279 ASP A O 1
ATOM 2169 N N . ILE A 1 280 ? 16.219 10.125 0.625 1 95.31 280 ILE A N 1
ATOM 2170 C CA . ILE A 1 280 ? 15.211 9.922 -0.402 1 95.31 280 ILE A CA 1
ATOM 2171 C C . ILE A 1 280 ? 13.82 9.977 0.226 1 95.31 280 ILE A C 1
ATOM 2173 O O . ILE A 1 280 ? 13.68 9.93 1.45 1 95.31 280 ILE A O 1
ATOM 2177 N N . PHE A 1 281 ? 12.875 10.086 -0.603 1 93.81 281 PHE A N 1
ATOM 2178 C CA . PHE A 1 281 ? 11.531 10.172 -0.037 1 93.81 281 PHE A CA 1
ATOM 2179 C C . PHE A 1 281 ? 10.766 8.875 -0.269 1 93.81 281 PHE A C 1
ATOM 2181 O O . PHE A 1 281 ? 10.445 8.531 -1.409 1 93.81 281 PHE A O 1
ATOM 2188 N N . PHE A 1 282 ? 10.586 8.125 0.68 1 95.81 282 PHE A N 1
ATOM 2189 C CA . PHE A 1 282 ? 9.711 6.961 0.812 1 95.81 282 PHE A CA 1
ATOM 2190 C C . PHE A 1 282 ? 8.992 6.977 2.152 1 95.81 282 PHE A C 1
ATOM 2192 O O . PHE A 1 282 ? 9.547 6.562 3.17 1 95.81 282 PHE A O 1
ATOM 2199 N N . SER A 1 283 ? 7.824 7.469 2.113 1 94 283 SER A N 1
ATOM 2200 C CA . SER A 1 283 ? 7.051 7.715 3.324 1 94 283 SER A CA 1
ATOM 2201 C C . SER A 1 283 ? 5.551 7.633 3.045 1 94 283 SER A C 1
ATOM 2203 O O . SER A 1 283 ? 5.086 8.078 1.994 1 94 283 SER A O 1
ATOM 2205 N N . GLY A 1 284 ? 4.844 7.031 3.924 1 93.12 284 GLY A N 1
ATOM 2206 C CA . GLY A 1 284 ? 3.395 6.953 3.838 1 93.12 284 GLY A CA 1
ATOM 2207 C C . GLY A 1 284 ? 2.717 6.93 5.195 1 93.12 284 GLY A C 1
ATOM 2208 O O . GLY A 1 284 ? 3.266 6.395 6.16 1 93.12 284 GLY A O 1
ATOM 2209 N N . THR A 1 285 ? 1.532 7.434 5.18 1 94.56 285 THR A N 1
ATOM 2210 C CA . THR A 1 285 ? 0.752 7.5 6.41 1 94.56 285 THR A CA 1
ATOM 2211 C C . THR A 1 285 ? 0.674 6.133 7.078 1 94.56 285 THR A C 1
ATOM 2213 O O . THR A 1 285 ? 0.788 6.023 8.297 1 94.56 285 THR A O 1
ATOM 2216 N N . PHE A 1 286 ? 0.65 5.094 6.312 1 96.19 286 PHE A N 1
ATOM 2217 C CA . PHE A 1 286 ? 0.346 3.773 6.844 1 96.19 286 PHE A CA 1
ATOM 2218 C C . PHE A 1 286 ? 1.619 2.953 7.02 1 96.19 286 PHE A C 1
ATOM 2220 O O . PHE A 1 286 ? 1.56 1.738 7.219 1 96.19 286 PHE A O 1
ATOM 2227 N N . GLY A 1 287 ? 2.754 3.635 6.91 1 95.19 287 GLY A N 1
ATOM 2228 C CA . GLY A 1 287 ? 4.004 2.939 7.168 1 95.19 287 GLY A CA 1
ATOM 2229 C C . GLY A 1 287 ? 4.059 2.303 8.539 1 95.19 287 GLY A C 1
ATOM 2230 O O . GLY A 1 287 ? 4.727 1.285 8.734 1 95.19 287 GLY A O 1
ATOM 2231 N N . GLY A 1 288 ? 3.354 2.959 9.508 1 96.38 288 GLY A N 1
ATOM 2232 C CA . GLY A 1 288 ? 3.311 2.477 10.883 1 96.38 288 GLY A CA 1
ATOM 2233 C C . GLY A 1 288 ? 2.01 1.779 11.227 1 96.38 288 GLY A C 1
ATOM 2234 O O . GLY A 1 288 ? 1.522 1.887 12.352 1 96.38 288 GLY A O 1
ATOM 2235 N N . ASP A 1 289 ? 1.343 1.105 10.289 1 97.19 289 ASP A N 1
ATOM 2236 C CA . ASP A 1 289 ? 0.117 0.337 10.484 1 97.19 289 ASP A CA 1
ATOM 2237 C C . ASP A 1 289 ? 0.303 -0.729 11.562 1 97.19 289 ASP A C 1
ATOM 2239 O O . ASP A 1 289 ? 0.855 -1.799 11.297 1 97.19 289 ASP A O 1
ATOM 2243 N N . ALA A 1 290 ? -0.263 -0.467 12.734 1 98.62 290 ALA A N 1
ATOM 2244 C CA . ALA A 1 290 ? 0.012 -1.286 13.914 1 98.62 290 ALA A CA 1
ATOM 2245 C C . ALA A 1 290 ? -0.67 -2.646 13.812 1 98.62 290 ALA A C 1
ATOM 2247 O O . ALA A 1 290 ? -0.214 -3.625 14.406 1 98.62 290 ALA A O 1
ATOM 2248 N N . ILE A 1 291 ? -1.732 -2.748 13.008 1 98.75 291 ILE A N 1
ATOM 2249 C CA . ILE A 1 291 ? -2.453 -4.008 12.852 1 98.75 291 ILE A CA 1
ATOM 2250 C C . ILE A 1 291 ? -1.584 -5.008 12.094 1 98.75 291 ILE A C 1
ATOM 2252 O O . ILE A 1 291 ? -1.388 -6.137 12.547 1 98.75 291 ILE A O 1
ATOM 2256 N N . ALA A 1 292 ? -1.078 -4.602 10.961 1 98.62 292 ALA A N 1
ATOM 2257 C CA . ALA A 1 292 ? -0.225 -5.48 10.164 1 98.62 292 ALA A CA 1
ATOM 2258 C C . ALA A 1 292 ? 1.06 -5.824 10.906 1 98.62 292 ALA A C 1
ATOM 2260 O O . ALA A 1 292 ? 1.579 -6.938 10.781 1 98.62 292 ALA A O 1
ATOM 2261 N N . LEU A 1 293 ? 1.575 -4.84 11.656 1 98.88 293 LEU A N 1
ATOM 2262 C CA . LEU A 1 293 ? 2.789 -5.082 12.43 1 98.88 293 LEU A CA 1
ATOM 2263 C C . LEU A 1 293 ? 2.539 -6.109 13.531 1 98.88 293 LEU A C 1
ATOM 2265 O O . LEU A 1 293 ? 3.383 -6.969 13.781 1 98.88 293 LEU A O 1
ATOM 2269 N N . ALA A 1 294 ? 1.404 -5.984 14.172 1 98.88 294 ALA A N 1
ATOM 2270 C CA . ALA A 1 294 ? 1.037 -6.977 15.172 1 98.88 294 ALA A CA 1
ATOM 2271 C C . ALA A 1 294 ? 0.926 -8.367 14.555 1 98.88 294 ALA A C 1
ATOM 2273 O O . ALA A 1 294 ? 1.406 -9.352 15.133 1 98.88 294 ALA A O 1
ATOM 2274 N N . ALA A 1 295 ? 0.313 -8.445 13.414 1 98.88 295 ALA A N 1
ATOM 2275 C CA . ALA A 1 295 ? 0.203 -9.719 12.703 1 98.88 295 ALA A CA 1
ATOM 2276 C C . ALA A 1 295 ? 1.582 -10.281 12.367 1 98.88 295 ALA A C 1
ATOM 2278 O O . ALA A 1 295 ? 1.864 -11.445 12.633 1 98.88 295 ALA A O 1
ATOM 2279 N N . ALA A 1 296 ? 2.428 -9.43 11.812 1 98.88 296 ALA A N 1
ATOM 2280 C CA . ALA A 1 296 ? 3.766 -9.852 11.422 1 98.88 296 ALA A CA 1
ATOM 2281 C C . ALA A 1 296 ? 4.551 -10.383 12.617 1 98.88 296 ALA A C 1
ATOM 2283 O O . ALA A 1 296 ? 5.223 -11.414 12.516 1 98.88 296 ALA A O 1
ATOM 2284 N N . SER A 1 297 ? 4.465 -9.656 13.711 1 98.88 297 SER A N 1
ATOM 2285 C CA . SER A 1 297 ? 5.168 -10.078 14.922 1 98.88 297 SER A CA 1
ATOM 2286 C C . SER A 1 297 ? 4.707 -11.461 15.375 1 98.88 297 SER A C 1
ATOM 2288 O O . SER A 1 297 ? 5.527 -12.312 15.727 1 98.88 297 SER A O 1
ATOM 2290 N N . ALA A 1 298 ? 3.398 -11.641 15.344 1 98.88 298 ALA A N 1
ATOM 2291 C CA . ALA A 1 298 ? 2.834 -12.922 15.75 1 98.88 298 ALA A CA 1
ATOM 2292 C C . ALA A 1 298 ? 3.262 -14.039 14.797 1 98.88 298 ALA A C 1
ATOM 2294 O O . ALA A 1 298 ? 3.598 -15.141 15.234 1 98.88 298 ALA A O 1
ATOM 2295 N N . VAL A 1 299 ? 3.248 -13.789 13.523 1 98.88 299 VAL A N 1
ATOM 2296 C CA . VAL A 1 299 ? 3.639 -14.766 12.508 1 98.88 299 VAL A CA 1
ATOM 2297 C C . VAL A 1 299 ? 5.102 -15.156 12.703 1 98.88 299 VAL A C 1
ATOM 2299 O O . VAL A 1 299 ? 5.43 -16.344 12.75 1 98.88 299 VAL A O 1
ATOM 2302 N N . ILE A 1 300 ? 5.969 -14.148 12.828 1 98.75 300 ILE A N 1
ATOM 2303 C CA . ILE A 1 300 ? 7.398 -14.391 13 1 98.75 300 ILE A CA 1
ATOM 2304 C C . ILE A 1 300 ? 7.637 -15.227 14.25 1 98.75 300 ILE A C 1
ATOM 2306 O O . ILE A 1 300 ? 8.391 -16.203 14.227 1 98.75 300 ILE A O 1
ATOM 2310 N N . GLY A 1 301 ? 6.996 -14.812 15.32 1 98.69 301 GLY A N 1
ATOM 2311 C CA . GLY A 1 301 ? 7.133 -15.57 16.547 1 98.69 301 GLY A CA 1
ATOM 2312 C C . GLY A 1 301 ? 6.758 -17.031 16.406 1 98.69 301 GLY A C 1
ATOM 2313 O O . GLY A 1 301 ? 7.504 -17.922 16.828 1 98.69 301 GLY A O 1
ATOM 2314 N N . LYS A 1 302 ? 5.633 -17.297 15.805 1 98.75 302 LYS A N 1
ATOM 2315 C CA . LYS A 1 302 ? 5.152 -18.656 15.609 1 98.75 302 LYS A CA 1
ATOM 2316 C C . LYS A 1 302 ? 6.066 -19.438 14.664 1 98.75 302 LYS A C 1
ATOM 2318 O O . LYS A 1 302 ? 6.367 -20.609 14.906 1 98.75 302 LYS A O 1
ATOM 2323 N N . MET A 1 303 ? 6.508 -18.828 13.594 1 98.69 303 MET A N 1
ATOM 2324 C CA . MET A 1 303 ? 7.379 -19.484 12.625 1 98.69 303 MET A CA 1
ATOM 2325 C C . MET A 1 303 ? 8.703 -19.875 13.266 1 98.69 303 MET A C 1
ATOM 2327 O O . MET A 1 303 ? 9.25 -20.938 12.953 1 98.69 303 MET A O 1
ATOM 2331 N N . ARG A 1 304 ? 9.219 -18.984 14.102 1 98.06 304 ARG A N 1
ATOM 2332 C CA . ARG A 1 304 ? 10.453 -19.297 14.812 1 98.06 304 ARG A CA 1
ATOM 2333 C C . ARG A 1 304 ? 10.266 -20.5 15.75 1 98.06 304 ARG A C 1
ATOM 2335 O O . ARG A 1 304 ? 11.086 -21.406 15.766 1 98.06 304 ARG A O 1
ATOM 2342 N N . ARG A 1 305 ? 9.195 -20.469 16.484 1 98.5 305 ARG A N 1
ATOM 2343 C CA . ARG A 1 305 ? 8.922 -21.5 17.484 1 98.5 305 ARG A CA 1
ATOM 2344 C C . ARG A 1 305 ? 8.742 -22.859 16.828 1 98.5 305 ARG A C 1
ATOM 2346 O O . ARG A 1 305 ? 9.203 -23.875 17.344 1 98.5 305 ARG A O 1
ATOM 2353 N N . LEU A 1 306 ? 8.156 -22.875 15.594 1 98.5 306 LEU A N 1
ATOM 2354 C CA . LEU A 1 306 ? 7.766 -24.156 15 1 98.5 306 LEU A CA 1
ATOM 2355 C C . LEU A 1 306 ? 8.68 -24.516 13.828 1 98.5 306 LEU A C 1
ATOM 2357 O O . LEU A 1 306 ? 8.516 -25.562 13.211 1 98.5 306 LEU A O 1
ATOM 2361 N N . ASP A 1 307 ? 9.602 -23.641 13.492 1 97.94 307 ASP A N 1
ATOM 2362 C CA . ASP A 1 307 ? 10.414 -23.812 12.289 1 97.94 307 ASP A CA 1
ATOM 2363 C C . ASP A 1 307 ? 9.539 -24.094 11.07 1 97.94 307 ASP A C 1
ATOM 2365 O O . ASP A 1 307 ? 9.727 -25.109 10.391 1 97.94 307 ASP A O 1
ATOM 2369 N N . VAL A 1 308 ? 8.656 -23.219 10.797 1 98.62 308 VAL A N 1
ATOM 2370 C CA . VAL A 1 308 ? 7.574 -23.406 9.836 1 98.62 308 VAL A CA 1
ATOM 2371 C C . VAL A 1 308 ? 8.148 -23.672 8.453 1 98.62 308 VAL A C 1
ATOM 2373 O O . VAL A 1 308 ? 7.695 -24.562 7.742 1 98.62 308 VAL A O 1
ATOM 2376 N N . PRO A 1 309 ? 9.18 -22.938 7.973 1 98.31 309 PRO A N 1
ATOM 2377 C CA . PRO A 1 309 ? 9.711 -23.219 6.637 1 98.31 309 PRO A CA 1
ATOM 2378 C C . PRO A 1 309 ? 10.164 -24.672 6.473 1 98.31 309 PRO A C 1
ATOM 2380 O O . PRO A 1 309 ? 9.922 -25.281 5.43 1 98.31 309 PRO A O 1
ATOM 2383 N N . ALA A 1 310 ? 10.766 -25.219 7.453 1 98.31 310 ALA A N 1
ATOM 2384 C CA . ALA A 1 310 ? 11.188 -26.625 7.391 1 98.31 310 ALA A CA 1
ATOM 2385 C C . ALA A 1 310 ? 9.984 -27.562 7.281 1 98.31 310 ALA A C 1
ATOM 2387 O O . ALA A 1 310 ? 10.023 -28.547 6.551 1 98.31 310 ALA A O 1
ATOM 2388 N N . ARG A 1 311 ? 8.953 -27.297 8.016 1 98.56 311 ARG A N 1
ATOM 2389 C CA . ARG A 1 311 ? 7.738 -28.094 7.98 1 98.56 311 ARG A CA 1
ATOM 2390 C C . ARG A 1 311 ? 7.07 -28.031 6.613 1 98.56 311 ARG A C 1
ATOM 2392 O O . ARG A 1 311 ? 6.555 -29.031 6.109 1 98.56 311 ARG A O 1
ATOM 2399 N N . LEU A 1 312 ? 7.039 -26.844 6.059 1 98.69 312 LEU A N 1
ATOM 2400 C CA . LEU A 1 312 ? 6.488 -26.688 4.715 1 98.69 312 LEU A CA 1
ATOM 2401 C C . LEU A 1 312 ? 7.277 -27.516 3.707 1 98.69 312 LEU A C 1
ATOM 2403 O O . LEU A 1 312 ? 6.691 -28.172 2.844 1 98.69 312 LEU A O 1
ATOM 2407 N N . ALA A 1 313 ? 8.578 -27.438 3.85 1 98.56 313 ALA A N 1
ATOM 2408 C CA . ALA A 1 313 ? 9.438 -28.172 2.924 1 98.56 313 ALA A CA 1
ATOM 2409 C C . ALA A 1 313 ? 9.234 -29.688 3.053 1 98.56 313 ALA A C 1
ATOM 2411 O O . ALA A 1 313 ? 9.227 -30.406 2.051 1 98.56 313 ALA A O 1
ATOM 2412 N N . GLU A 1 314 ? 9.117 -30.109 4.238 1 98.5 314 GLU A N 1
ATOM 2413 C CA . GLU A 1 314 ? 8.883 -31.531 4.477 1 98.5 314 GLU A CA 1
ATOM 2414 C C . GLU A 1 314 ? 7.566 -31.984 3.852 1 98.5 314 GLU A C 1
ATOM 2416 O O . GLU A 1 314 ? 7.523 -33 3.158 1 98.5 314 GLU A O 1
ATOM 2421 N N . ARG A 1 315 ? 6.504 -31.266 4.145 1 98.69 315 ARG A N 1
ATOM 2422 C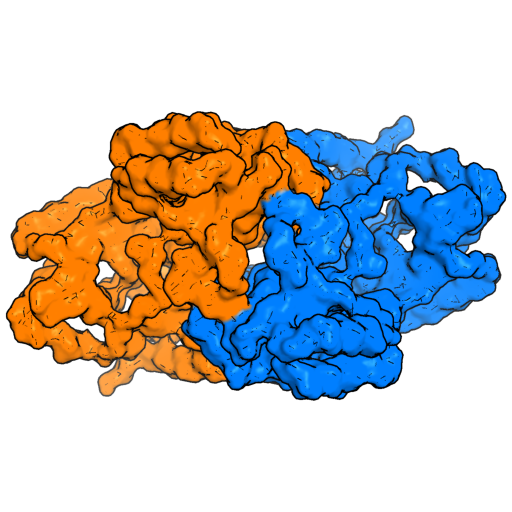 CA . ARG A 1 315 ? 5.195 -31.562 3.568 1 98.69 315 ARG A CA 1
ATOM 2423 C C . ARG A 1 315 ? 5.238 -31.484 2.047 1 98.69 315 ARG A C 1
ATOM 2425 O O . ARG A 1 315 ? 4.648 -32.344 1.365 1 98.69 315 ARG A O 1
ATOM 2432 N N . GLY A 1 316 ? 5.906 -30.469 1.532 1 98.81 316 GLY A N 1
ATOM 2433 C CA . GLY A 1 316 ? 6.031 -30.281 0.095 1 98.81 316 GLY A CA 1
ATOM 2434 C C . GLY A 1 316 ? 6.828 -31.375 -0.58 1 98.81 316 GLY A C 1
ATOM 2435 O O . GLY A 1 316 ? 6.555 -31.734 -1.727 1 98.81 316 GLY A O 1
ATOM 2436 N N . GLN A 1 317 ? 7.785 -31.891 0.167 1 98.75 317 GLN A N 1
ATOM 2437 C CA . GLN A 1 317 ? 8.57 -32.969 -0.387 1 98.75 317 GLN A CA 1
ATOM 2438 C C . GLN A 1 317 ? 7.723 -34.25 -0.532 1 98.75 317 GLN A C 1
ATOM 2440 O O . GLN A 1 317 ? 7.863 -34.969 -1.509 1 98.75 317 GLN A O 1
ATOM 2445 N N . GLN A 1 318 ? 6.883 -34.469 0.425 1 98.75 318 GLN A N 1
ATOM 2446 C CA . GLN A 1 318 ? 5.934 -35.562 0.306 1 98.75 318 GLN A CA 1
ATOM 2447 C C . GLN A 1 318 ? 5.074 -35.438 -0.947 1 98.75 318 GLN A C 1
ATOM 2449 O O . GLN A 1 318 ? 4.844 -36.406 -1.668 1 98.75 318 GLN A O 1
ATOM 2454 N N . LEU A 1 319 ? 4.652 -34.25 -1.127 1 98.88 319 LEU A N 1
ATOM 2455 C CA . LEU A 1 319 ? 3.818 -33.969 -2.285 1 98.88 319 LEU A CA 1
ATOM 2456 C C . LEU A 1 319 ? 4.586 -34.188 -3.582 1 98.88 319 LEU A C 1
ATOM 2458 O O . LEU A 1 319 ? 4.094 -34.875 -4.488 1 98.88 319 LEU A O 1
ATOM 2462 N N . LEU A 1 320 ? 5.766 -33.688 -3.641 1 98.69 320 LEU A N 1
ATOM 2463 C CA . LEU A 1 320 ? 6.57 -33.781 -4.855 1 98.69 320 LEU A CA 1
ATOM 2464 C C . LEU A 1 320 ? 6.926 -35.25 -5.141 1 98.69 320 LEU A C 1
ATOM 2466 O O . LEU A 1 320 ? 6.91 -35.656 -6.297 1 98.69 320 LEU A O 1
ATOM 2470 N N . ASP A 1 321 ? 7.305 -35.938 -4.09 1 98.75 321 ASP A N 1
ATOM 2471 C CA . ASP A 1 321 ? 7.605 -37.344 -4.254 1 98.75 321 ASP A CA 1
ATOM 2472 C C . ASP A 1 321 ? 6.402 -38.125 -4.805 1 98.75 321 ASP A C 1
ATOM 2474 O O . ASP A 1 321 ? 6.535 -38.906 -5.734 1 98.75 321 ASP A O 1
ATOM 2478 N N . GLY A 1 322 ? 5.281 -37.875 -4.18 1 98.81 322 GLY A N 1
ATOM 2479 C CA . GLY A 1 322 ? 4.059 -38.531 -4.648 1 98.81 322 GLY A CA 1
ATOM 2480 C C . GLY A 1 322 ? 3.689 -38.125 -6.066 1 98.81 322 GLY A C 1
ATOM 2481 O O . GLY A 1 322 ? 3.285 -39 -6.859 1 98.81 322 GLY A O 1
ATOM 2482 N N . LEU A 1 323 ? 3.809 -36.906 -6.391 1 98.81 323 LEU A N 1
ATOM 2483 C CA . LEU A 1 323 ? 3.494 -36.406 -7.73 1 98.81 323 LEU A CA 1
ATOM 2484 C C . LEU A 1 323 ? 4.426 -37.031 -8.766 1 98.81 323 LEU A C 1
ATOM 2486 O O . LEU A 1 323 ? 3.977 -37.438 -9.836 1 98.81 323 LEU A O 1
ATOM 2490 N N . ASN A 1 324 ? 5.699 -37 -8.461 1 98.75 324 ASN A N 1
ATOM 2491 C CA . ASN A 1 324 ? 6.672 -37.594 -9.375 1 98.75 324 ASN A CA 1
ATOM 2492 C C . ASN A 1 324 ? 6.41 -39.094 -9.602 1 98.75 324 ASN A C 1
ATOM 2494 O O . ASN A 1 324 ? 6.492 -39.562 -10.727 1 98.75 324 ASN A O 1
ATOM 2498 N N . ALA A 1 325 ? 6.148 -39.75 -8.562 1 98.75 325 ALA A N 1
ATOM 2499 C CA . ALA A 1 325 ? 5.812 -41.188 -8.672 1 98.75 325 ALA A CA 1
ATOM 2500 C C . ALA A 1 325 ? 4.582 -41.375 -9.555 1 98.75 325 ALA A C 1
ATOM 2502 O O . ALA A 1 325 ? 4.547 -42.312 -10.375 1 98.75 325 ALA A O 1
ATOM 2503 N N . LEU A 1 326 ? 3.605 -40.562 -9.336 1 98.75 326 LEU A N 1
ATOM 2504 C CA . LEU A 1 326 ? 2.379 -40.656 -10.125 1 98.75 326 LEU A CA 1
ATOM 2505 C C . LEU A 1 326 ? 2.656 -40.375 -11.594 1 98.75 326 LEU A C 1
ATOM 2507 O O . LEU A 1 326 ? 2.156 -41.062 -12.469 1 98.75 326 LEU A O 1
ATOM 2511 N N . LEU A 1 327 ? 3.404 -39.312 -11.922 1 98.75 327 LEU A N 1
ATOM 2512 C CA . LEU A 1 327 ? 3.727 -38.969 -13.297 1 98.75 327 LEU A CA 1
ATOM 2513 C C . LEU A 1 327 ? 4.461 -40.094 -13.992 1 98.75 327 LEU A C 1
ATOM 2515 O O . LEU A 1 327 ? 4.223 -40.375 -15.172 1 98.75 327 LEU A O 1
ATOM 2519 N N . GLU A 1 328 ? 5.328 -40.75 -13.25 1 98.56 328 GLU A N 1
ATOM 2520 C CA . GLU A 1 328 ? 6.02 -41.906 -13.781 1 98.56 328 GLU A CA 1
ATOM 2521 C C . GLU A 1 328 ? 5.047 -43.062 -14.031 1 98.56 328 GLU A C 1
ATOM 2523 O O . GLU A 1 328 ? 5.09 -43.688 -15.086 1 98.56 328 GLU A O 1
ATOM 2528 N N . GLN A 1 329 ? 4.238 -43.281 -13.102 1 98.44 329 GLN A N 1
ATOM 2529 C CA . GLN A 1 329 ? 3.289 -44.406 -13.156 1 98.44 329 GLN A CA 1
ATOM 2530 C C . GLN A 1 329 ? 2.375 -44.281 -14.375 1 98.44 329 GLN A C 1
ATOM 2532 O O . GLN A 1 329 ? 2.057 -45.281 -15.016 1 98.44 329 GLN A O 1
ATOM 2537 N N . ILE A 1 330 ? 2.004 -43.094 -14.711 1 98.06 330 ILE A N 1
ATOM 2538 C CA . ILE A 1 330 ? 1.027 -42.938 -15.781 1 98.06 330 ILE A CA 1
ATOM 2539 C C . ILE A 1 330 ? 1.746 -42.656 -17.094 1 98.06 330 ILE A C 1
ATOM 2541 O O . ILE A 1 330 ? 1.11 -42.281 -18.094 1 98.06 330 ILE A O 1
ATOM 2545 N N . ASN A 1 331 ? 3.08 -42.719 -17.141 1 97.75 331 ASN A N 1
ATOM 2546 C CA . ASN A 1 331 ? 3.871 -42.375 -18.312 1 97.75 331 ASN A CA 1
ATOM 2547 C C . ASN A 1 331 ? 3.469 -41 -18.875 1 97.75 331 ASN A C 1
ATOM 2549 O O . ASN A 1 331 ? 3.121 -40.906 -20.062 1 97.75 331 ASN A O 1
ATOM 2553 N N . ALA A 1 332 ? 3.518 -40.062 -18 1 98.25 332 ALA A N 1
ATOM 2554 C CA . ALA A 1 332 ? 3.053 -38.719 -18.328 1 98.25 332 ALA A CA 1
ATOM 2555 C C . ALA A 1 332 ? 3.816 -38.156 -19.531 1 98.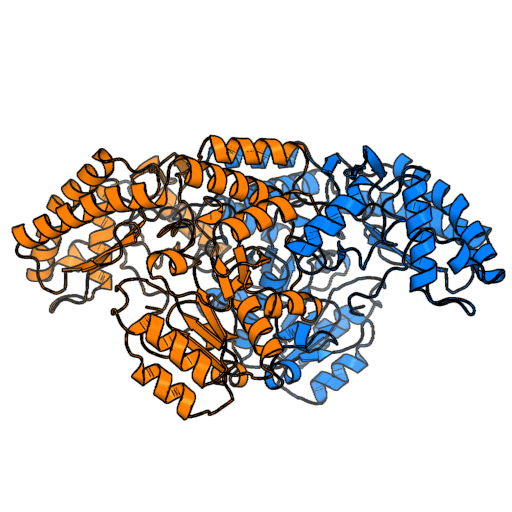25 332 ALA A C 1
ATOM 2557 O O . ALA A 1 332 ? 5.027 -38.375 -19.641 1 98.25 332 ALA A O 1
ATOM 2558 N N . PRO A 1 333 ? 3.135 -37.5 -20.406 1 98.38 333 PRO A N 1
ATOM 2559 C CA . PRO A 1 333 ? 3.818 -36.844 -21.516 1 98.38 333 PRO A CA 1
ATOM 2560 C C . PRO A 1 333 ? 4.738 -35.688 -21.047 1 98.38 333 PRO A C 1
ATOM 2562 O O . PRO A 1 333 ? 4.629 -35.25 -19.891 1 98.38 333 PRO A O 1
ATOM 2565 N N . SER A 1 334 ? 5.559 -35.156 -21.906 1 97.56 334 SER A N 1
ATOM 2566 C CA . SER A 1 334 ? 6.602 -34.219 -21.562 1 97.56 334 SER A CA 1
ATOM 2567 C C . SER A 1 334 ? 6.004 -32.844 -21.203 1 97.56 334 SER A C 1
ATOM 2569 O O . SER A 1 334 ? 6.652 -32.062 -20.531 1 97.56 334 SER A O 1
ATOM 2571 N N . TRP A 1 335 ? 4.777 -32.594 -21.672 1 97.88 335 TRP A N 1
ATOM 2572 C CA . TRP A 1 335 ? 4.16 -31.297 -21.391 1 97.88 335 TRP A CA 1
ATOM 2573 C C . TRP A 1 335 ? 3.547 -31.266 -20 1 97.88 335 TRP A C 1
ATOM 2575 O O . TRP A 1 335 ? 2.971 -30.25 -19.594 1 97.88 335 TRP A O 1
ATOM 2585 N N . LEU A 1 336 ? 3.646 -32.375 -19.25 1 98.19 336 LEU A N 1
ATOM 2586 C CA . LEU A 1 336 ? 3.303 -32.469 -17.844 1 98.19 336 LEU A CA 1
ATOM 2587 C C . LEU A 1 336 ? 4.547 -32.75 -17 1 98.19 336 LEU A C 1
ATOM 2589 O O . LEU A 1 336 ? 5.172 -33.781 -17.125 1 98.19 336 LEU A O 1
ATOM 2593 N N . GLN A 1 337 ? 4.867 -31.75 -16.172 1 98 337 GLN A N 1
ATOM 2594 C CA . GLN A 1 337 ? 6.086 -31.891 -15.375 1 98 337 GLN A CA 1
ATOM 2595 C C . GLN A 1 337 ? 5.914 -31.281 -13.992 1 98 337 GLN A C 1
ATOM 2597 O O . GLN A 1 337 ? 5.109 -30.359 -13.812 1 98 337 GLN A O 1
ATOM 2602 N N . SER A 1 338 ? 6.547 -31.828 -13.023 1 98.25 338 SER A N 1
ATOM 2603 C CA . SER A 1 338 ? 6.648 -31.188 -11.727 1 98.25 338 SER A CA 1
ATOM 2604 C C . SER A 1 338 ? 7.844 -30.234 -11.672 1 98.25 338 SER A C 1
ATOM 2606 O O . SER A 1 338 ? 8.797 -30.391 -12.438 1 98.25 338 SER A O 1
ATOM 2608 N N . ALA A 1 339 ? 7.797 -29.156 -10.852 1 98.12 339 ALA A N 1
ATOM 2609 C CA . ALA A 1 339 ? 8.898 -28.219 -10.68 1 98.12 339 ALA A CA 1
ATOM 2610 C C . ALA A 1 339 ? 8.766 -27.453 -9.359 1 98.12 339 ALA A C 1
ATOM 2612 O O . ALA A 1 339 ? 7.738 -27.547 -8.688 1 98.12 339 ALA A O 1
ATOM 2613 N N . GLY A 1 340 ? 9.867 -26.797 -9.016 1 98.12 340 GLY A N 1
ATOM 2614 C CA . GLY A 1 340 ? 9.812 -25.828 -7.934 1 98.12 340 GLY A CA 1
ATOM 2615 C C . GLY A 1 340 ? 10.398 -26.344 -6.633 1 98.12 340 GLY A C 1
ATOM 2616 O O . GLY A 1 340 ? 10.891 -27.469 -6.57 1 98.12 340 GLY A O 1
ATOM 2617 N N . HIS A 1 341 ? 10.461 -25.484 -5.684 1 98.44 341 HIS A N 1
ATOM 2618 C CA . HIS A 1 341 ? 10.836 -25.812 -4.312 1 98.44 341 HIS A CA 1
ATOM 2619 C C . HIS A 1 341 ? 9.727 -26.578 -3.6 1 98.44 341 HIS A C 1
ATOM 2621 O O . HIS A 1 341 ? 8.547 -26.312 -3.824 1 98.44 341 HIS A O 1
ATOM 2627 N N . PRO A 1 342 ? 10.062 -27.484 -2.703 1 98.38 342 PRO A N 1
ATOM 2628 C CA . PRO A 1 342 ? 9.031 -28.25 -2.008 1 98.38 342 PRO A CA 1
ATOM 2629 C C . PRO A 1 342 ? 7.957 -27.375 -1.371 1 98.38 342 PRO A C 1
ATOM 2631 O O . PRO A 1 342 ? 6.773 -27.719 -1.387 1 98.38 342 PRO A O 1
ATOM 2634 N N . SER A 1 343 ? 8.289 -26.203 -0.833 1 98 343 SER A N 1
ATOM 2635 C CA . SER A 1 343 ? 7.324 -25.359 -0.155 1 98 343 SER A CA 1
ATOM 2636 C C . SER A 1 343 ? 6.453 -24.594 -1.155 1 98 343 SER A C 1
ATOM 2638 O O . SER A 1 343 ? 5.426 -24.031 -0.785 1 98 343 SER A O 1
ATOM 2640 N N . TRP A 1 344 ? 6.852 -24.531 -2.346 1 98.38 344 TRP A N 1
ATOM 2641 C CA . TRP A 1 344 ? 6.203 -23.844 -3.453 1 98.38 344 TRP A CA 1
ATOM 2642 C C . TRP A 1 344 ? 6.492 -24.547 -4.777 1 98.38 344 TRP A C 1
ATOM 2644 O O . TRP A 1 344 ? 7.344 -24.094 -5.551 1 98.38 344 TRP A O 1
ATOM 2654 N N . SER A 1 345 ? 5.734 -25.625 -5.023 1 98.44 345 SER A N 1
ATOM 2655 C CA . SER A 1 345 ? 5.988 -26.453 -6.195 1 98.44 345 SER A CA 1
ATOM 2656 C C . SER A 1 345 ? 4.863 -26.328 -7.219 1 98.44 345 SER A C 1
ATOM 2658 O O . SER A 1 345 ? 3.869 -25.641 -6.973 1 98.44 345 SER A O 1
ATOM 2660 N N . PHE A 1 346 ? 5.086 -26.953 -8.375 1 98.25 346 PHE A N 1
ATOM 2661 C CA . PHE A 1 346 ? 4.18 -26.781 -9.508 1 98.25 346 PHE A CA 1
ATOM 2662 C C . PHE A 1 346 ? 3.951 -28.109 -10.227 1 98.25 346 PHE A C 1
ATOM 2664 O O . PHE A 1 346 ? 4.852 -28.953 -10.281 1 98.25 346 PHE A O 1
ATOM 2671 N N . LEU A 1 347 ? 2.785 -28.328 -10.656 1 98.5 347 LEU A N 1
ATOM 2672 C CA . LEU A 1 347 ? 2.512 -29.172 -11.82 1 98.5 347 LEU A CA 1
ATOM 2673 C C . LEU A 1 347 ? 2.418 -28.344 -13.086 1 98.5 347 LEU A C 1
ATOM 2675 O O . LEU A 1 347 ? 1.412 -27.672 -13.32 1 98.5 347 LEU A O 1
ATOM 2679 N N . LEU A 1 348 ? 3.398 -28.359 -13.859 1 97.75 348 LEU A N 1
ATOM 2680 C CA . LEU A 1 348 ? 3.463 -27.578 -15.094 1 97.75 348 LEU A CA 1
ATOM 2681 C C . LEU A 1 348 ? 2.705 -28.281 -16.219 1 97.75 348 LEU A C 1
ATOM 2683 O O . LEU A 1 348 ? 2.885 -29.469 -16.438 1 97.75 348 LEU A O 1
ATOM 2687 N N . ILE A 1 349 ? 1.859 -27.531 -16.797 1 98 349 ILE A N 1
ATOM 2688 C CA . ILE A 1 349 ? 1.136 -28 -17.969 1 98 349 ILE A CA 1
ATOM 2689 C C . ILE A 1 349 ? 1.504 -27.141 -19.188 1 98 349 ILE A C 1
ATOM 2691 O O . ILE A 1 349 ? 1.108 -25.969 -19.266 1 98 349 ILE A O 1
ATOM 2695 N N . GLY A 1 350 ? 2.264 -27.703 -20.078 1 97.44 350 GLY A N 1
ATOM 2696 C CA . GLY A 1 350 ? 2.658 -27 -21.297 1 97.44 350 GLY A CA 1
ATOM 2697 C C . GLY A 1 350 ? 1.732 -27.25 -22.469 1 97.44 350 GLY A C 1
ATOM 2698 O O . GLY A 1 350 ? 0.723 -27.938 -22.328 1 97.44 350 GLY A O 1
ATOM 2699 N N . ASP A 1 351 ? 2.07 -26.656 -23.562 1 97.88 351 ASP A N 1
ATOM 2700 C CA . ASP A 1 351 ? 1.353 -26.953 -24.797 1 97.88 351 ASP A CA 1
ATOM 2701 C C . ASP A 1 351 ? 1.583 -28.406 -25.219 1 97.88 351 ASP A C 1
ATOM 2703 O O . ASP A 1 351 ? 2.713 -28.891 -25.188 1 97.88 351 ASP A O 1
ATOM 2707 N N . SER A 1 352 ? 0.508 -29.062 -25.5 1 98.19 352 SER A N 1
ATOM 2708 C CA . SER A 1 352 ? 0.634 -30.344 -26.172 1 98.19 352 SER A CA 1
ATOM 2709 C C . SER A 1 352 ? 0.614 -30.188 -27.688 1 98.19 352 SER A C 1
ATOM 2711 O O . SER A 1 352 ? 0.401 -29.094 -28.203 1 98.19 352 SER A O 1
ATOM 2713 N N . PRO A 1 353 ? 0.875 -31.281 -28.375 1 97.44 353 PRO A N 1
ATOM 2714 C CA . PRO A 1 353 ? 0.71 -31.219 -29.828 1 97.44 353 PRO A CA 1
ATOM 2715 C C . PRO A 1 353 ? -0.728 -30.906 -30.25 1 97.44 353 PRO A C 1
ATOM 2717 O O . PRO A 1 353 ? -0.964 -30.438 -31.359 1 97.44 353 PRO A O 1
ATOM 2720 N N . ASN A 1 354 ? -1.674 -31.141 -29.375 1 98.12 354 ASN A N 1
ATOM 2721 C CA . ASN A 1 354 ? -3.082 -31.078 -29.75 1 98.12 354 ASN A CA 1
ATOM 2722 C C . ASN A 1 354 ? -3.756 -29.812 -29.203 1 98.12 354 ASN A C 1
ATOM 2724 O O . ASN A 1 354 ? -4.73 -29.328 -29.766 1 98.12 354 ASN A O 1
ATOM 2728 N N . HIS A 1 355 ? -3.381 -29.359 -28.047 1 98.19 355 HIS A N 1
ATOM 2729 C CA . HIS A 1 355 ? -4.082 -28.266 -27.375 1 98.19 355 HIS A CA 1
ATOM 2730 C C . HIS A 1 355 ? -3.098 -27.297 -26.734 1 98.19 355 HIS A C 1
ATOM 2732 O O . HIS A 1 355 ? -1.989 -27.672 -26.359 1 98.19 355 HIS A O 1
ATOM 2738 N N . SER A 1 356 ? -3.518 -26.016 -26.578 1 97.12 356 SER A N 1
ATOM 2739 C CA . SER A 1 356 ? -2.734 -25.016 -25.844 1 97.12 356 SER A CA 1
ATOM 2740 C C . SER A 1 356 ? -2.699 -25.328 -24.359 1 97.12 356 SER A C 1
ATOM 2742 O O . SER A 1 356 ? -3.617 -25.953 -23.828 1 97.12 356 SER A O 1
ATOM 2744 N N . SER A 1 357 ? -1.651 -24.906 -23.719 1 97.06 357 SER A N 1
ATOM 2745 C CA . SER A 1 357 ? -1.543 -25.047 -22.281 1 97.06 357 SER A CA 1
ATOM 2746 C C . SER A 1 357 ? -2.725 -24.406 -21.562 1 97.06 357 SER A C 1
ATOM 2748 O O . SER A 1 357 ? -3.191 -24.906 -20.547 1 97.06 357 SER A O 1
ATOM 2750 N N . TRP A 1 358 ? -3.297 -23.344 -22.094 1 96 358 TRP A N 1
ATOM 2751 C CA . TRP A 1 358 ? -4.406 -22.625 -21.469 1 96 358 TRP A CA 1
ATOM 2752 C C . TRP A 1 358 ? -5.668 -23.484 -21.453 1 96 358 TRP A C 1
ATOM 2754 O O . TRP A 1 358 ? -6.395 -23.516 -20.469 1 96 358 TRP A O 1
ATOM 2764 N N . LEU A 1 359 ? -5.91 -24.078 -22.562 1 97.56 359 LEU A N 1
ATOM 2765 C CA . LEU A 1 359 ? -7.078 -24.953 -22.625 1 97.56 359 LEU A CA 1
ATOM 2766 C C . LEU A 1 359 ? -6.898 -26.172 -21.719 1 97.56 359 LEU A C 1
ATOM 2768 O O . LEU A 1 359 ? -7.828 -26.562 -21 1 97.56 359 LEU A O 1
ATOM 2772 N N . LEU A 1 360 ? -5.699 -26.766 -21.75 1 98.31 360 LEU A N 1
ATOM 2773 C CA . LEU A 1 360 ? -5.406 -27.922 -20.906 1 98.31 360 LEU A CA 1
ATOM 2774 C C . LEU A 1 360 ? -5.555 -27.562 -19.422 1 98.31 360 LEU A C 1
ATOM 2776 O O . LEU A 1 360 ? -6.176 -28.297 -18.672 1 98.31 360 LEU A O 1
ATOM 2780 N N . LYS A 1 361 ? -5.004 -26.438 -19.062 1 97.88 361 LYS A N 1
ATOM 2781 C CA . LYS A 1 361 ? -5.078 -25.969 -17.672 1 97.88 361 LYS A CA 1
ATOM 2782 C C . LYS A 1 361 ? -6.523 -25.672 -17.281 1 97.88 361 LYS A C 1
ATOM 2784 O O . LYS A 1 361 ? -6.91 -25.891 -16.125 1 97.88 361 LYS A O 1
ATOM 2789 N N . SER A 1 362 ? -7.297 -25.125 -18.219 1 97.69 362 SER A N 1
ATOM 2790 C CA . SER A 1 362 ? -8.703 -24.828 -17.938 1 97.69 362 SER A CA 1
ATOM 2791 C C . SER A 1 362 ? -9.453 -26.078 -17.516 1 97.69 362 SER A C 1
ATOM 2793 O O . SER A 1 362 ? -10.18 -26.078 -16.516 1 97.69 362 SER A O 1
ATOM 2795 N N . TYR A 1 363 ? -9.281 -27.094 -18.312 1 97.88 363 TYR A N 1
ATOM 2796 C CA . TYR A 1 363 ? -9.922 -28.359 -17.984 1 97.88 363 TYR A CA 1
ATOM 2797 C C . TYR A 1 363 ? -9.398 -28.906 -16.672 1 97.88 363 TYR A C 1
ATOM 2799 O O . TYR A 1 363 ? -10.18 -29.391 -15.844 1 97.88 363 TYR A O 1
ATOM 2807 N N . PHE A 1 364 ? -8.109 -28.828 -16.5 1 98.44 364 PHE A N 1
ATOM 2808 C CA . PHE A 1 364 ? -7.461 -29.312 -15.289 1 98.44 364 PHE A CA 1
ATOM 2809 C C . PHE A 1 364 ? -8.039 -28.625 -14.062 1 98.44 364 PHE A C 1
ATOM 2811 O O . PHE A 1 364 ? -8.43 -29.281 -13.102 1 98.44 364 PHE A O 1
ATOM 2818 N N . ILE A 1 365 ? -8.141 -27.297 -14.07 1 98 365 ILE A N 1
ATOM 2819 C CA . ILE A 1 365 ? -8.656 -26.5 -12.961 1 98 365 ILE A CA 1
ATOM 2820 C C . ILE A 1 365 ? -10.117 -26.875 -12.703 1 98 365 ILE A C 1
ATOM 2822 O O . ILE A 1 365 ? -10.523 -27.047 -11.555 1 98 365 ILE A O 1
ATOM 2826 N N . GLN A 1 366 ? -10.906 -27 -13.734 1 97.69 366 GLN A N 1
ATOM 2827 C CA . GLN A 1 366 ? -12.297 -27.406 -13.617 1 97.69 366 GLN A CA 1
ATOM 2828 C C . GLN A 1 366 ? -12.414 -28.719 -12.836 1 97.69 366 GLN A C 1
ATOM 2830 O O . GLN A 1 366 ? -13.211 -28.812 -11.906 1 97.69 366 GLN A O 1
ATOM 2835 N N . GLU A 1 367 ? -11.602 -29.672 -13.211 1 98.25 367 GLU A N 1
ATOM 2836 C CA . GLU A 1 367 ? -11.711 -31 -12.617 1 98.25 367 GLU A CA 1
ATOM 2837 C C . GLU A 1 367 ? -11.227 -31 -11.172 1 98.25 367 GLU A C 1
ATOM 2839 O O . GLU A 1 367 ? -11.758 -31.734 -10.336 1 98.25 367 GLU A O 1
ATOM 2844 N N . LEU A 1 368 ? -10.164 -30.219 -10.891 1 98.5 368 LEU A N 1
ATOM 2845 C CA . LEU A 1 368 ? -9.742 -30.031 -9.5 1 98.5 368 LEU A CA 1
ATOM 2846 C C . LEU A 1 368 ? -10.875 -29.453 -8.664 1 98.5 368 LEU A C 1
ATOM 2848 O O . LEU A 1 368 ? -11.18 -29.969 -7.582 1 98.5 368 LEU A O 1
ATOM 2852 N N . CYS A 1 369 ? -11.523 -28.453 -9.195 1 98.12 369 CYS A N 1
ATOM 2853 C CA . CYS A 1 369 ? -12.586 -27.766 -8.461 1 98.12 369 CYS A CA 1
ATOM 2854 C C . CYS A 1 369 ? -13.766 -28.703 -8.219 1 98.12 369 CYS A C 1
ATOM 2856 O O . CYS A 1 369 ? -14.359 -28.688 -7.141 1 98.12 369 CYS A O 1
ATOM 2858 N N . LYS A 1 370 ? -14.102 -29.531 -9.203 1 97.69 370 LYS A N 1
ATOM 2859 C CA . LYS A 1 370 ? -15.188 -30.5 -9.047 1 97.69 370 LYS A CA 1
ATOM 2860 C C . LYS A 1 370 ? -14.906 -31.453 -7.887 1 97.69 370 LYS A C 1
ATOM 2862 O O . LYS A 1 370 ? -15.836 -32 -7.293 1 97.69 370 LYS A O 1
ATOM 2867 N N . ARG A 1 371 ? -13.641 -31.578 -7.594 1 98.38 371 ARG A N 1
ATOM 2868 C CA . ARG A 1 371 ? -13.227 -32.562 -6.594 1 98.38 371 ARG A CA 1
ATOM 2869 C C . ARG A 1 371 ? -12.758 -31.859 -5.316 1 98.38 371 ARG A C 1
ATOM 2871 O O . ARG A 1 371 ? -12.086 -32.469 -4.488 1 98.38 371 ARG A O 1
ATOM 2878 N N . GLY A 1 372 ? -12.977 -30.578 -5.176 1 98.38 372 GLY A N 1
ATOM 2879 C CA . GLY A 1 372 ? -12.773 -29.859 -3.93 1 98.38 372 GLY A CA 1
ATOM 2880 C C . GLY A 1 372 ? -11.359 -29.344 -3.76 1 98.38 372 GLY A C 1
ATOM 2881 O O . GLY A 1 372 ? -10.898 -29.141 -2.635 1 98.38 372 GLY A O 1
ATOM 2882 N N . ILE A 1 373 ? -10.625 -29.219 -4.797 1 98.81 373 ILE A N 1
ATOM 2883 C CA . ILE A 1 373 ? -9.273 -28.672 -4.766 1 98.81 373 ILE A CA 1
ATOM 2884 C C . ILE A 1 373 ? -9.25 -27.312 -5.473 1 98.81 373 ILE A C 1
ATOM 2886 O O . ILE A 1 373 ? -9.742 -27.188 -6.598 1 98.81 373 ILE A O 1
ATOM 2890 N N . LEU A 1 374 ? -8.758 -26.312 -4.82 1 98.69 374 LEU A N 1
ATOM 2891 C CA . LEU A 1 374 ? -8.531 -25.016 -5.445 1 98.69 374 LEU A CA 1
ATOM 2892 C C . LEU A 1 374 ? -7.047 -24.781 -5.707 1 98.69 374 LEU A C 1
ATOM 2894 O O . LEU A 1 374 ? -6.254 -24.672 -4.766 1 98.69 374 LEU A O 1
ATOM 2898 N N . SER A 1 375 ? -6.695 -24.734 -6.965 1 97.12 375 SER A N 1
ATOM 2899 C CA . SER A 1 375 ? -5.305 -24.531 -7.355 1 97.12 375 SER A CA 1
ATOM 2900 C C . SER A 1 375 ? -5.203 -24 -8.781 1 97.12 375 SER A C 1
ATOM 2902 O O . SER A 1 375 ? -6.055 -24.297 -9.625 1 97.12 375 SER A O 1
ATOM 2904 N N . LEU A 1 376 ? -4.184 -23.203 -9.023 1 91.56 376 LEU A N 1
ATOM 2905 C CA . LEU A 1 376 ? -3.889 -22.734 -10.367 1 91.56 376 LEU A CA 1
ATOM 2906 C C . LEU A 1 376 ? -2.748 -23.531 -10.992 1 91.56 376 LEU A C 1
ATOM 2908 O O . LEU A 1 376 ? -2.143 -23.094 -11.969 1 91.56 376 LEU A O 1
ATOM 2912 N N . GLY A 1 377 ? -2.449 -24.609 -10.43 1 93.5 377 GLY A N 1
ATOM 2913 C CA . GLY A 1 377 ? -1.336 -25.406 -10.906 1 93.5 377 GLY A CA 1
ATOM 2914 C C . GLY A 1 377 ? -0.12 -25.344 -10 1 93.5 377 GLY A C 1
ATOM 2915 O O . GLY A 1 377 ? 0.882 -26.016 -10.25 1 93.5 377 GLY A O 1
ATOM 2916 N N . SER A 1 378 ? -0.187 -24.578 -8.984 1 97 378 SER A N 1
ATOM 2917 C CA . SER A 1 378 ? 0.875 -24.469 -7.988 1 97 378 SER A CA 1
ATOM 2918 C C . SER A 1 378 ? 0.45 -25.094 -6.66 1 97 378 SER A C 1
ATOM 2920 O O . SER A 1 378 ? -0.743 -25.266 -6.402 1 97 378 SER A O 1
ATOM 2922 N N . HIS A 1 379 ? 1.379 -25.562 -5.977 1 98.62 379 HIS A N 1
ATOM 2923 C CA . HIS A 1 379 ? 1.191 -26.047 -4.613 1 98.62 379 HIS A CA 1
ATOM 2924 C C . HIS A 1 379 ? 1.77 -25.062 -3.6 1 98.62 379 HIS A C 1
ATOM 2926 O O . HIS A 1 379 ? 2.922 -25.203 -3.184 1 98.62 379 HIS A O 1
ATOM 2932 N N . ASN A 1 380 ? 0.958 -24.047 -3.26 1 98.38 380 ASN A N 1
ATOM 2933 C CA . ASN A 1 380 ? 1.345 -23.047 -2.279 1 98.38 380 ASN A CA 1
ATOM 2934 C C . ASN A 1 380 ? 1.043 -23.5 -0.855 1 98.38 380 ASN A C 1
ATOM 2936 O O . ASN A 1 380 ? 0.051 -23.078 -0.26 1 98.38 380 ASN A O 1
ATOM 2940 N N . LEU A 1 381 ? 1.952 -24.219 -0.322 1 98.56 381 LEU A N 1
ATOM 2941 C CA . LEU A 1 381 ? 1.728 -24.828 0.978 1 98.56 381 LEU A CA 1
ATOM 2942 C C . LEU A 1 381 ? 1.733 -23.781 2.09 1 98.56 381 LEU A C 1
ATOM 2944 O O . LEU A 1 381 ? 2.502 -22.828 2.037 1 98.56 381 LEU A O 1
ATOM 2948 N N . ASN A 1 382 ? 0.863 -23.906 3.031 1 98.69 382 ASN A N 1
ATOM 2949 C CA . ASN A 1 382 ? 0.904 -23.219 4.312 1 98.69 382 ASN A CA 1
ATOM 2950 C C . ASN A 1 382 ? 0.921 -24.203 5.484 1 98.69 382 ASN A C 1
ATOM 2952 O O . ASN A 1 382 ? 0.814 -25.406 5.285 1 98.69 382 ASN A O 1
ATOM 2956 N N . LEU A 1 383 ? 1.105 -23.719 6.633 1 98.81 383 LEU A N 1
ATOM 2957 C CA . LEU A 1 383 ? 1.359 -24.562 7.797 1 98.81 383 LEU A CA 1
ATOM 2958 C C . LEU A 1 383 ? 0.169 -25.469 8.078 1 98.81 383 LEU A C 1
ATOM 2960 O O . LEU A 1 383 ? 0.336 -26.562 8.609 1 98.81 383 LEU A O 1
ATOM 2964 N N . ALA A 1 384 ? -1.032 -25.109 7.66 1 98.88 384 ALA A N 1
ATOM 2965 C CA . ALA A 1 384 ? -2.256 -25.828 8.016 1 98.88 384 ALA A CA 1
ATOM 2966 C C . ALA A 1 384 ? -2.473 -27.031 7.109 1 98.88 384 ALA A C 1
ATOM 2968 O O . ALA A 1 384 ? -3.326 -27.875 7.387 1 98.88 384 ALA A O 1
ATOM 2969 N N . HIS A 1 385 ? -1.77 -27.219 6.016 1 98.88 385 HIS A N 1
ATOM 2970 C CA . HIS A 1 385 ? -1.885 -28.391 5.168 1 98.88 385 HIS A CA 1
ATOM 2971 C C . HIS A 1 385 ? -1.32 -29.625 5.859 1 98.88 385 HIS A C 1
ATOM 2973 O O . HIS A 1 385 ? -0.148 -29.656 6.238 1 98.88 385 HIS A O 1
ATOM 2979 N N . SER A 1 386 ? -2.088 -30.609 5.918 1 98.62 386 SER A N 1
ATOM 2980 C CA . SER A 1 386 ? -1.68 -31.844 6.566 1 98.62 386 SER A CA 1
ATOM 2981 C C . SER A 1 386 ? -1.191 -32.875 5.547 1 98.62 386 SER A C 1
ATOM 2983 O O . SER A 1 386 ? -1.326 -32.656 4.34 1 98.62 386 SER A O 1
ATOM 2985 N N . ALA A 1 387 ? -0.627 -33.938 6.133 1 98.44 387 ALA A N 1
ATOM 2986 C CA . ALA A 1 387 ? -0.251 -35.062 5.277 1 98.44 387 ALA A CA 1
ATOM 2987 C C . ALA A 1 387 ? -1.471 -35.656 4.566 1 98.44 387 ALA A C 1
ATOM 2989 O O . ALA A 1 387 ? -1.378 -36.094 3.42 1 98.44 387 ALA A O 1
ATOM 2990 N N . GLU A 1 388 ? -2.566 -35.625 5.297 1 98.69 388 GLU A N 1
ATOM 2991 C CA . GLU A 1 388 ? -3.809 -36.094 4.711 1 98.69 388 GLU A CA 1
ATOM 2992 C C . GLU A 1 388 ? -4.266 -35.219 3.561 1 98.69 388 GLU A C 1
ATOM 2994 O O . GLU A 1 388 ? -4.812 -35.688 2.568 1 98.69 388 GLU A O 1
ATOM 2999 N N . ASP A 1 389 ? -4.105 -33.938 3.688 1 98.81 389 ASP A N 1
ATOM 3000 C CA . ASP A 1 389 ? -4.43 -33.031 2.609 1 98.81 389 ASP A CA 1
ATOM 3001 C C . ASP A 1 389 ? -3.602 -33.312 1.361 1 98.81 389 ASP A C 1
ATOM 3003 O O . ASP A 1 389 ? -4.117 -33.281 0.243 1 98.81 389 ASP A O 1
ATOM 3007 N N . VAL A 1 390 ? -2.33 -33.594 1.557 1 98.62 390 VAL A N 1
ATOM 3008 C CA . VAL A 1 390 ? -1.435 -33.938 0.454 1 98.62 390 VAL A CA 1
ATOM 3009 C C . VAL A 1 390 ? -1.914 -35.219 -0.229 1 98.62 390 VAL A C 1
ATOM 3011 O O . VAL A 1 390 ? -1.968 -35.281 -1.459 1 98.62 390 VAL A O 1
ATOM 3014 N N . GLN A 1 391 ? -2.303 -36.188 0.557 1 98.69 391 GLN A N 1
ATOM 3015 C CA . GLN A 1 391 ? -2.803 -37.438 0 1 98.69 391 GLN A CA 1
ATOM 3016 C C . GLN A 1 391 ? -4.086 -37.219 -0.795 1 98.69 391 GLN A C 1
ATOM 3018 O O . GLN A 1 391 ? -4.285 -37.812 -1.846 1 98.69 391 GLN A O 1
ATOM 3023 N N . THR A 1 392 ? -4.91 -36.375 -0.235 1 98.81 392 THR A N 1
ATOM 3024 C CA . THR A 1 392 ? -6.148 -36.031 -0.931 1 98.81 392 THR A CA 1
ATOM 3025 C C . THR A 1 392 ? -5.848 -35.438 -2.297 1 98.81 392 THR A C 1
ATOM 3027 O O . THR A 1 392 ? -6.461 -35.812 -3.299 1 98.81 392 THR A O 1
ATOM 3030 N N . LEU A 1 393 ? -4.898 -34.531 -2.361 1 98.81 393 LEU A N 1
ATOM 3031 C CA . LEU A 1 393 ? -4.52 -33.906 -3.623 1 98.81 393 LEU A CA 1
ATOM 3032 C C . LEU A 1 393 ? -3.98 -34.938 -4.605 1 98.81 393 LEU A C 1
ATOM 3034 O O . LEU A 1 393 ? -4.355 -34.938 -5.781 1 98.81 393 LEU A O 1
ATOM 3038 N N . LEU A 1 394 ? -3.107 -35.812 -4.137 1 98.81 394 LEU A N 1
ATOM 3039 C CA . LEU A 1 394 ? -2.49 -36.812 -4.996 1 98.81 394 LEU A CA 1
ATOM 3040 C C . LEU A 1 394 ? -3.535 -37.781 -5.531 1 98.81 394 LEU A C 1
ATOM 3042 O O . LEU A 1 394 ? -3.443 -38.219 -6.676 1 98.81 394 LEU A O 1
ATOM 3046 N N . ALA A 1 395 ? -4.484 -38.094 -4.699 1 98.88 395 ALA A N 1
ATOM 3047 C CA . ALA A 1 395 ? -5.57 -38.938 -5.148 1 98.88 395 ALA A CA 1
ATOM 3048 C C . ALA A 1 395 ? -6.375 -38.281 -6.262 1 98.88 395 ALA A C 1
ATOM 3050 O O . ALA A 1 395 ? -6.77 -38.938 -7.23 1 98.88 395 ALA A O 1
ATOM 3051 N N . VAL A 1 396 ? -6.645 -37.031 -6.109 1 98.81 396 VAL A N 1
ATOM 3052 C CA . VAL A 1 396 ? -7.359 -36.281 -7.137 1 98.81 396 VAL A CA 1
ATOM 3053 C C . VAL A 1 396 ? -6.531 -36.25 -8.422 1 98.81 396 VAL A C 1
ATOM 3055 O O . VAL A 1 396 ? -7.059 -36.438 -9.516 1 98.81 396 VAL A O 1
ATOM 3058 N N . TYR A 1 397 ? -5.207 -36 -8.32 1 98.81 397 TYR A N 1
ATOM 3059 C CA . TYR A 1 397 ? -4.32 -36.031 -9.477 1 98.81 397 TYR A CA 1
ATOM 3060 C C . TYR A 1 397 ? -4.363 -37.375 -10.18 1 98.81 397 TYR A C 1
ATOM 3062 O O . TYR A 1 397 ? -4.391 -37.438 -11.414 1 98.81 397 TYR A O 1
ATOM 3070 N N . ALA A 1 398 ? -4.359 -38.406 -9.398 1 98.75 398 ALA A N 1
ATOM 3071 C CA . ALA A 1 398 ? -4.348 -39.75 -9.945 1 98.75 398 ALA A CA 1
ATOM 3072 C C . ALA A 1 398 ? -5.598 -40.031 -10.781 1 98.75 398 ALA A C 1
ATOM 3074 O O . ALA A 1 398 ? -5.562 -40.812 -11.719 1 98.75 398 ALA A O 1
ATOM 3075 N N . GLU A 1 399 ? -6.617 -39.344 -10.43 1 98.56 399 GLU A N 1
ATOM 3076 C CA . GLU A 1 399 ? -7.863 -39.469 -11.18 1 98.56 399 GLU A CA 1
ATOM 3077 C C . GLU A 1 399 ? -7.871 -38.562 -12.398 1 98.56 399 GLU A C 1
ATOM 3079 O O . GLU A 1 399 ? -8.234 -38.969 -13.5 1 98.56 399 GLU A O 1
ATOM 3084 N N . VAL A 1 400 ? -7.457 -37.344 -12.289 1 98.62 400 VAL A N 1
ATOM 3085 C CA . VAL A 1 400 ? -7.688 -36.281 -13.25 1 98.62 400 VAL A CA 1
ATOM 3086 C C . VAL A 1 400 ? -6.637 -36.344 -14.359 1 98.62 400 VAL A C 1
ATOM 3088 O O . VAL A 1 400 ? -6.941 -36.094 -15.523 1 98.62 400 VAL A O 1
ATOM 3091 N N . LEU A 1 401 ? -5.363 -36.688 -14.031 1 98.75 401 LEU A N 1
ATOM 3092 C CA . LEU A 1 401 ? -4.27 -36.562 -14.984 1 98.75 401 LEU A CA 1
ATOM 3093 C C . LEU A 1 401 ? -4.41 -37.594 -16.109 1 98.75 401 LEU A C 1
ATOM 3095 O O . LEU A 1 401 ? -4.254 -37.25 -17.281 1 98.75 401 LEU A O 1
ATOM 3099 N N . PRO A 1 402 ? -4.777 -38.906 -15.789 1 98.69 402 PRO A N 1
ATOM 3100 C CA . PRO A 1 402 ? -5.004 -39.844 -16.891 1 98.69 402 PRO A CA 1
ATOM 3101 C C . PRO A 1 402 ? -6.133 -39.406 -17.812 1 98.69 402 PRO A C 1
ATOM 3103 O O . PRO A 1 402 ? -6.031 -39.562 -19.031 1 98.69 402 PRO A O 1
ATOM 3106 N N . ALA A 1 403 ? -7.176 -38.875 -17.203 1 98.56 403 ALA A N 1
ATOM 3107 C CA . ALA A 1 403 ? -8.289 -38.375 -18.016 1 98.56 403 ALA A CA 1
ATOM 3108 C C . ALA A 1 403 ? -7.852 -37.219 -18.891 1 98.56 403 ALA A C 1
ATOM 3110 O O . ALA A 1 403 ? -8.242 -37.125 -20.062 1 98.56 403 ALA A O 1
ATOM 3111 N N . LEU A 1 404 ? -7.078 -36.312 -18.375 1 98.69 404 LEU A N 1
ATOM 3112 C CA . LEU A 1 404 ? -6.551 -35.156 -19.125 1 98.69 404 LEU A CA 1
ATOM 3113 C C . LEU A 1 404 ? -5.727 -35.625 -20.328 1 98.69 404 LEU A C 1
ATOM 3115 O O . LEU A 1 404 ? -5.902 -35.125 -21.438 1 98.69 404 LEU A O 1
ATOM 3119 N N . ILE A 1 405 ? -4.844 -36.625 -20.094 1 98.69 405 ILE A N 1
ATOM 3120 C CA . ILE A 1 405 ? -3.971 -37.156 -21.125 1 98.69 405 ILE A CA 1
ATOM 3121 C C . ILE A 1 405 ? -4.812 -37.812 -22.219 1 98.69 405 ILE A C 1
ATOM 3123 O O . ILE A 1 405 ? -4.586 -37.594 -23.406 1 98.69 405 ILE A O 1
ATOM 3127 N N . ARG A 1 406 ? -5.801 -38.594 -21.812 1 98.5 406 ARG A N 1
ATOM 3128 C CA . ARG A 1 406 ? -6.672 -39.281 -22.75 1 98.5 406 ARG A CA 1
ATOM 3129 C C . ARG A 1 406 ? -7.461 -38.312 -23.609 1 98.5 406 ARG A C 1
ATOM 3131 O O . ARG A 1 406 ? -7.523 -38.438 -24.828 1 98.5 406 ARG A O 1
ATOM 3138 N N . LEU A 1 407 ? -8.094 -37.344 -22.938 1 98.62 407 LEU A N 1
ATOM 3139 C CA . LEU A 1 407 ? -8.906 -36.344 -23.625 1 98.62 407 LEU A CA 1
ATOM 3140 C C . LEU A 1 407 ? -8.055 -35.531 -24.594 1 98.62 407 LEU A C 1
ATOM 3142 O O . LEU A 1 407 ? -8.523 -35.125 -25.672 1 98.62 407 LEU A O 1
ATOM 3146 N N . ASP A 1 408 ? -6.789 -35.188 -24.188 1 98.56 408 ASP A N 1
ATOM 3147 C CA . ASP A 1 408 ? -5.887 -34.5 -25.109 1 98.56 408 ASP A CA 1
ATOM 3148 C C . ASP A 1 408 ? -5.609 -35.312 -26.344 1 98.56 408 ASP A C 1
ATOM 3150 O O . ASP A 1 408 ? -5.688 -34.812 -27.469 1 98.56 408 ASP A O 1
ATOM 3154 N N . ALA A 1 409 ? -5.363 -36.625 -26.141 1 98.06 409 ALA A N 1
ATOM 3155 C CA . ALA A 1 409 ? -5.066 -37.531 -27.25 1 98.06 409 ALA A CA 1
ATOM 3156 C C . ALA A 1 409 ? -6.254 -37.656 -28.203 1 98.06 409 ALA A C 1
ATOM 3158 O O . ALA A 1 409 ? -6.078 -37.781 -29.422 1 98.06 409 ALA A O 1
ATOM 3159 N N . GLU A 1 410 ? -7.418 -37.562 -27.641 1 98.31 410 GLU A N 1
ATOM 3160 C CA . GLU A 1 410 ? -8.648 -37.719 -28.422 1 98.31 410 GLU A CA 1
ATOM 3161 C C . GLU A 1 410 ? -9.094 -36.375 -28.984 1 98.31 410 GLU A C 1
ATOM 3163 O O . GLU A 1 410 ? -10.117 -36.281 -29.656 1 98.31 410 GLU A O 1
ATOM 3168 N N . GLN A 1 411 ? -8.281 -35.25 -28.75 1 98.19 411 GLN A N 1
ATOM 3169 C CA . GLN A 1 411 ? -8.586 -33.906 -29.172 1 98.19 411 GLN A CA 1
ATOM 3170 C C . GLN A 1 411 ? -9.984 -33.5 -28.719 1 98.19 411 GLN A C 1
ATOM 3172 O O . GLN A 1 411 ? -10.742 -32.906 -29.5 1 98.19 411 GLN A O 1
ATOM 3177 N N . ALA A 1 412 ? -10.297 -33.812 -27.375 1 98.19 412 ALA A N 1
ATOM 3178 C CA . ALA A 1 412 ? -11.664 -33.625 -26.906 1 98.19 412 ALA A CA 1
ATOM 3179 C C . ALA A 1 412 ? -11.719 -32.719 -25.688 1 98.19 412 ALA A C 1
ATOM 3181 O O . ALA A 1 412 ? -12.719 -32.688 -24.969 1 98.19 412 ALA A O 1
ATOM 3182 N N . ILE A 1 413 ? -10.641 -31.938 -25.406 1 98.19 413 ILE A N 1
ATOM 3183 C CA . ILE A 1 413 ? -10.57 -31.109 -24.219 1 98.19 413 ILE A CA 1
ATOM 3184 C C . ILE A 1 413 ? -11.664 -30.031 -24.266 1 98.19 413 ILE A C 1
ATOM 3186 O O . ILE A 1 413 ? -12.336 -29.781 -23.281 1 98.19 413 ILE A O 1
ATOM 3190 N N . HIS A 1 414 ? -11.805 -29.406 -25.391 1 96.5 414 HIS A N 1
ATOM 3191 C CA . HIS A 1 414 ? -12.773 -28.328 -25.547 1 96.5 414 HIS A CA 1
ATOM 3192 C C . HIS A 1 414 ? -14.188 -28.812 -25.234 1 96.5 414 HIS A C 1
ATOM 3194 O O . HIS A 1 414 ? -14.945 -28.109 -24.562 1 96.5 414 HIS A O 1
ATOM 3200 N N . GLN A 1 415 ? -14.531 -29.984 -25.672 1 96.5 415 GLN A N 1
ATOM 3201 C CA . GLN A 1 415 ? -15.852 -30.547 -25.453 1 96.5 415 GLN A CA 1
ATOM 3202 C C . GLN A 1 415 ? -16.062 -30.906 -23.984 1 96.5 415 GLN A C 1
ATOM 3204 O O . GLN A 1 415 ? -17.203 -30.906 -23.5 1 96.5 415 GLN A O 1
ATOM 3209 N N . ALA A 1 416 ? -14.953 -31.141 -23.344 1 97.56 416 ALA A N 1
ATOM 3210 C CA . ALA A 1 416 ? -15.031 -31.609 -21.953 1 97.56 416 ALA A CA 1
ATOM 3211 C C . ALA A 1 416 ? -15.016 -30.422 -20.984 1 97.56 416 ALA A C 1
ATOM 3213 O O . ALA A 1 416 ? -15.211 -30.609 -19.781 1 97.56 416 ALA A O 1
ATOM 3214 N N . LEU A 1 417 ? -14.773 -29.281 -21.469 1 96.75 417 LEU A N 1
ATOM 3215 C CA . LEU A 1 417 ? -14.75 -28.078 -20.625 1 96.75 417 LEU A CA 1
ATOM 3216 C C . LEU A 1 417 ? -16.156 -27.5 -20.484 1 96.75 417 LEU A C 1
ATOM 3218 O O . LEU A 1 417 ? -16.844 -27.25 -21.484 1 96.75 417 LEU A O 1
ATOM 3222 N N . ASP A 1 418 ? -16.609 -27.297 -19.266 1 95.31 418 ASP A N 1
ATOM 3223 C CA . ASP A 1 418 ? -17.969 -26.844 -18.969 1 95.31 418 ASP A CA 1
ATOM 3224 C C . ASP A 1 418 ? -18.078 -25.328 -19.125 1 95.31 418 ASP A C 1
ATOM 3226 O O . ASP A 1 418 ? -19.188 -24.797 -19.281 1 95.31 418 ASP A O 1
ATOM 3230 N N . GLY A 1 419 ? -16.938 -24.641 -19.125 1 94.12 419 GLY A N 1
ATOM 3231 C CA . GLY A 1 419 ? -16.938 -23.188 -19.141 1 94.12 419 GLY A CA 1
ATOM 3232 C C . GLY A 1 419 ? -15.984 -22.594 -20.141 1 94.12 419 GLY A C 1
ATOM 3233 O O . GLY A 1 419 ? -15.672 -23.219 -21.156 1 94.12 419 GLY A O 1
ATOM 3234 N N . GLU A 1 420 ? -15.664 -21.312 -19.922 1 94.88 420 GLU A N 1
ATOM 3235 C CA . GLU A 1 420 ? -14.75 -20.609 -20.797 1 94.88 420 GLU A CA 1
ATOM 3236 C C . GLU A 1 420 ? -13.297 -20.828 -20.391 1 94.88 420 GLU A C 1
ATOM 3238 O O . GLU A 1 420 ? -12.984 -20.859 -19.188 1 94.88 420 GLU A O 1
ATOM 3243 N N . PRO A 1 421 ? -12.445 -21.031 -21.359 1 95.81 421 PRO A N 1
ATOM 3244 C CA . PRO A 1 421 ? -11.039 -21.219 -21.016 1 95.81 421 PRO A CA 1
ATOM 3245 C C . PRO A 1 421 ? -10.43 -19.984 -20.344 1 95.81 421 PRO A C 1
ATOM 3247 O O . PRO A 1 421 ? -10.883 -18.859 -20.578 1 95.81 421 PRO A O 1
ATOM 3250 N N . ILE A 1 422 ? -9.438 -20.25 -19.578 1 95.69 422 ILE A N 1
ATOM 3251 C CA . ILE A 1 422 ? -8.703 -19.156 -18.938 1 95.69 422 ILE A CA 1
ATOM 3252 C C . ILE A 1 422 ? -7.879 -18.422 -19.984 1 95.69 422 ILE A C 1
ATOM 3254 O O . ILE A 1 422 ? -7.676 -18.906 -21.094 1 95.69 422 ILE A O 1
ATOM 3258 N N . GLN A 1 423 ? -7.555 -17.188 -19.609 1 90 423 GLN A N 1
ATOM 3259 C CA . GLN A 1 423 ? -6.746 -16.328 -20.484 1 90 423 GLN A CA 1
ATOM 3260 C C . GLN A 1 423 ? -5.504 -15.836 -19.75 1 90 423 GLN A C 1
ATOM 3262 O O . GLN A 1 423 ? -5.52 -15.656 -18.531 1 90 423 GLN A O 1
ATOM 3267 N N . PRO A 1 424 ? -4.48 -15.633 -20.547 1 82.19 424 PRO A N 1
ATOM 3268 C CA . PRO A 1 424 ? -3.26 -15.133 -19.922 1 82.19 424 PRO A CA 1
ATOM 3269 C C . PRO A 1 424 ? -3.402 -13.703 -19.406 1 82.19 424 PRO A C 1
ATOM 3271 O O . PRO A 1 424 ? -3.988 -12.859 -20.094 1 82.19 424 PRO A O 1
ATOM 3274 N N . VAL A 1 425 ? -3.01 -13.477 -18.25 1 74.31 425 VAL A N 1
ATOM 3275 C CA . VAL A 1 425 ? -2.906 -12.102 -17.766 1 74.31 425 VAL A CA 1
ATOM 3276 C C . VAL A 1 425 ? -1.716 -11.414 -18.438 1 74.31 425 VAL A C 1
ATOM 3278 O O . VAL A 1 425 ? -1.863 -10.344 -19.031 1 74.31 425 VAL A O 1
ATOM 3281 N N . PHE A 1 426 ? -0.539 -11.797 -18.344 1 67.81 426 PHE A N 1
ATOM 3282 C CA . PHE A 1 426 ? 0.667 -11.5 -19.109 1 67.81 426 PHE A CA 1
ATOM 3283 C C . PHE A 1 426 ? 1.795 -12.453 -18.734 1 67.81 426 PHE A C 1
ATOM 3285 O O . PHE A 1 426 ? 1.677 -13.219 -17.766 1 67.81 426 PHE A O 1
ATOM 3292 N N . LYS A 1 427 ? 2.674 -12.75 -19.609 1 63 427 LYS A N 1
ATOM 3293 C CA . LYS A 1 427 ? 3.746 -13.711 -19.375 1 63 427 LYS A CA 1
ATOM 3294 C C . LYS A 1 427 ? 4.922 -13.055 -18.656 1 63 427 LYS A C 1
ATOM 3296 O O . LYS A 1 427 ? 5.543 -12.133 -19.188 1 63 427 LYS A O 1
ATOM 3301 N N . VAL A 1 428 ? 5 -13.258 -17.156 1 52.78 428 VAL A N 1
ATOM 3302 C CA . VAL A 1 428 ? 6.152 -12.703 -16.453 1 52.78 428 VAL A CA 1
ATOM 3303 C C . VAL A 1 428 ? 7.297 -13.719 -16.469 1 52.78 428 VAL A C 1
ATOM 3305 O O . VAL A 1 428 ? 8.469 -13.336 -16.562 1 52.78 428 VAL A O 1
ATOM 3308 N N . ARG A 1 429 ? 6.887 -15.078 -16.109 1 46.44 429 ARG A N 1
ATOM 3309 C CA . ARG A 1 429 ? 7.91 -16.078 -15.82 1 46.44 429 ARG A CA 1
ATOM 3310 C C . ARG A 1 429 ? 8.023 -17.094 -16.953 1 46.44 429 ARG A C 1
ATOM 3312 O O . ARG A 1 429 ? 7.059 -17.312 -17.688 1 46.44 429 ARG A O 1
ATOM 3319 N N . MET B 1 1 ? 15.344 16.109 37.281 1 37.03 1 MET B N 1
ATOM 3320 C CA . MET B 1 1 ? 14.117 16.562 36.625 1 37.03 1 MET B CA 1
ATOM 3321 C C . MET B 1 1 ? 13.617 15.539 35.625 1 37.03 1 MET B C 1
ATOM 3323 O O . MET B 1 1 ? 14.211 15.359 34.562 1 37.03 1 MET B O 1
ATOM 3327 N N . THR B 1 2 ? 13.102 14.336 35.906 1 49.22 2 THR B N 1
ATOM 3328 C CA . THR B 1 2 ? 12.82 13.102 35.188 1 49.22 2 THR B CA 1
ATOM 3329 C C . THR B 1 2 ? 11.953 13.375 33.969 1 49.22 2 THR B C 1
ATOM 3331 O O . THR B 1 2 ? 10.867 13.945 34.094 1 49.22 2 THR B O 1
ATOM 3334 N N . SER B 1 3 ? 12.453 13.422 32.656 1 68.19 3 SER B N 1
ATOM 3335 C CA . SER B 1 3 ? 12 13.969 31.391 1 68.19 3 SER B CA 1
ATOM 3336 C C . SER B 1 3 ? 10.625 13.422 31.016 1 68.19 3 SER B C 1
ATOM 3338 O O . SER B 1 3 ? 10.352 12.234 31.203 1 68.19 3 SER B O 1
ATOM 3340 N N . ARG B 1 4 ? 9.523 14.258 31.234 1 92.12 4 ARG B N 1
ATOM 3341 C CA . ARG B 1 4 ? 8.164 14.039 30.75 1 92.12 4 ARG B CA 1
ATOM 3342 C C . ARG B 1 4 ? 8.156 13.07 29.578 1 92.12 4 ARG B C 1
ATOM 3344 O O . ARG B 1 4 ? 7.176 12.359 29.359 1 92.12 4 ARG B O 1
ATOM 3351 N N . TYR B 1 5 ? 9.305 12.914 29.031 1 96.94 5 TYR B N 1
ATOM 3352 C CA . TYR B 1 5 ? 9.352 12.148 27.781 1 96.94 5 TYR B CA 1
ATOM 3353 C C . TYR B 1 5 ? 10.531 11.18 27.797 1 96.94 5 TYR B C 1
ATOM 3355 O O . TYR B 1 5 ? 11.133 10.922 26.75 1 96.94 5 TYR B O 1
ATOM 3363 N N . GLN B 1 6 ? 10.922 10.656 28.953 1 96.69 6 GLN B N 1
ATOM 3364 C CA . GLN B 1 6 ? 12.094 9.805 29.078 1 96.69 6 GLN B CA 1
ATOM 3365 C C . GLN B 1 6 ? 11.938 8.523 28.266 1 96.69 6 GLN B C 1
ATOM 3367 O O . GLN B 1 6 ? 12.875 8.094 27.578 1 96.69 6 GLN B O 1
ATOM 3372 N N . HIS B 1 7 ? 10.805 7.836 28.406 1 97.38 7 HIS B N 1
ATOM 3373 C CA . HIS B 1 7 ? 10.578 6.613 27.641 1 97.38 7 HIS B CA 1
ATOM 3374 C C . HIS B 1 7 ? 10.539 6.895 26.141 1 97.38 7 HIS B C 1
ATOM 3376 O O . HIS B 1 7 ? 11.031 6.098 25.344 1 97.38 7 HIS B O 1
ATOM 3382 N N . SER B 1 8 ? 9.969 7.992 25.734 1 97 8 SER B N 1
ATOM 3383 C CA . SER B 1 8 ? 9.977 8.43 24.344 1 97 8 SER B CA 1
ATOM 3384 C C . SER B 1 8 ? 11.398 8.547 23.812 1 97 8 SER B C 1
ATOM 3386 O O . SER B 1 8 ? 11.695 8.055 22.719 1 97 8 SER B O 1
ATOM 3388 N N . LEU B 1 9 ? 12.234 9.219 24.562 1 96.81 9 LEU B N 1
ATOM 3389 C CA . LEU B 1 9 ? 13.609 9.461 24.125 1 96.81 9 LEU B CA 1
ATOM 3390 C C . LEU B 1 9 ? 14.383 8.148 24.031 1 96.81 9 LEU B C 1
ATOM 3392 O O . LEU B 1 9 ? 15.156 7.945 23.094 1 96.81 9 LEU B O 1
ATOM 3396 N N . THR B 1 10 ? 14.172 7.281 24.984 1 97.75 10 THR B N 1
ATOM 3397 C CA . THR B 1 10 ? 14.828 5.98 24.984 1 97.75 10 THR B CA 1
ATOM 3398 C C . THR B 1 10 ? 14.391 5.152 23.781 1 97.75 10 THR B C 1
ATOM 3400 O O . THR B 1 10 ? 15.227 4.559 23.094 1 97.75 10 THR B O 1
ATOM 3403 N N . LEU B 1 11 ? 13.117 5.133 23.516 1 98 11 LEU B N 1
ATOM 3404 C CA . LEU B 1 11 ? 12.586 4.379 22.391 1 98 11 LEU B CA 1
ATOM 3405 C C . LEU B 1 11 ? 13.047 4.988 21.062 1 98 11 LEU B C 1
ATOM 3407 O O . LEU B 1 11 ? 13.266 4.27 20.094 1 98 11 LEU B O 1
ATOM 3411 N N . SER B 1 12 ? 13.102 6.285 21.047 1 97.38 12 SER B N 1
ATOM 3412 C CA . SER B 1 12 ? 13.586 6.949 19.844 1 97.38 12 SER B CA 1
ATOM 3413 C C . SER B 1 12 ? 15.023 6.547 19.531 1 97.38 12 SER B C 1
ATOM 3415 O O . SER B 1 12 ? 15.352 6.25 18.375 1 97.38 12 SER B O 1
ATOM 3417 N N . ALA B 1 13 ? 15.875 6.551 20.516 1 97.81 13 ALA B N 1
ATOM 3418 C CA . ALA B 1 13 ? 17.266 6.137 20.344 1 97.81 13 ALA B CA 1
ATOM 3419 C C . ALA B 1 13 ? 17.344 4.691 19.859 1 97.81 13 ALA B C 1
ATOM 3421 O O . ALA B 1 13 ? 18.156 4.367 18.984 1 97.81 13 ALA B O 1
ATOM 3422 N N . ARG B 1 14 ? 16.547 3.869 20.438 1 98.56 14 ARG B N 1
ATOM 3423 C CA . ARG B 1 14 ? 16.484 2.473 20.031 1 98.56 14 ARG B CA 1
ATOM 3424 C C . ARG B 1 14 ? 15.992 2.35 18.578 1 98.56 14 ARG B C 1
ATOM 3426 O O . ARG B 1 14 ? 16.609 1.648 17.781 1 98.56 14 ARG B O 1
ATOM 3433 N N . ALA B 1 15 ? 14.922 3.027 18.281 1 98.56 15 ALA B N 1
ATOM 3434 C CA . ALA B 1 15 ? 14.297 2.945 16.969 1 98.56 15 ALA B CA 1
ATOM 3435 C C . ALA B 1 15 ? 15.273 3.371 15.867 1 98.56 15 ALA B C 1
ATOM 3437 O O . ALA B 1 15 ? 15.281 2.791 14.781 1 98.56 15 ALA B O 1
ATOM 3438 N N . GLU B 1 16 ? 16.078 4.352 16.141 1 97.69 16 GLU B N 1
ATOM 3439 C CA . GLU B 1 16 ? 16.984 4.895 15.125 1 97.69 16 GLU B CA 1
ATOM 3440 C C . GLU B 1 16 ? 18.094 3.896 14.773 1 97.69 16 GLU B C 1
ATOM 3442 O O . GLU B 1 16 ? 18.781 4.055 13.766 1 97.69 16 GLU B O 1
ATOM 3447 N N . GLN B 1 17 ? 18.25 2.848 15.57 1 98.31 17 GLN B N 1
ATOM 3448 C CA . GLN B 1 17 ? 19.234 1.815 15.266 1 98.31 17 GLN B CA 1
ATOM 3449 C C . GLN B 1 17 ? 18.734 0.875 14.172 1 98.31 17 GLN B C 1
ATOM 3451 O O . GLN B 1 17 ? 19.531 0.289 13.438 1 98.31 17 GLN B O 1
ATOM 3456 N N . SER B 1 18 ? 17.391 0.747 14.062 1 98.62 18 SER B N 1
ATOM 3457 C CA . SER B 1 18 ? 16.828 -0.253 13.156 1 98.62 18 SER B CA 1
ATOM 3458 C C . SER B 1 18 ? 16.016 0.4 12.047 1 98.62 18 SER B C 1
ATOM 3460 O O . SER B 1 18 ? 15.719 -0.236 11.031 1 98.62 18 SER B O 1
ATOM 3462 N N . ILE B 1 19 ? 15.625 1.614 12.234 1 98.62 19 ILE B N 1
ATOM 3463 C CA . ILE B 1 19 ? 14.75 2.32 11.297 1 98.62 19 ILE B CA 1
ATOM 3464 C C . ILE B 1 19 ? 15.344 3.693 10.984 1 98.62 19 ILE B C 1
ATOM 3466 O O . ILE B 1 19 ? 15.523 4.52 11.875 1 98.62 19 ILE B O 1
ATOM 3470 N N . PRO B 1 20 ? 15.633 3.961 9.688 1 97.12 20 PRO B N 1
ATOM 3471 C CA . PRO B 1 20 ? 16.062 5.324 9.359 1 97.12 20 PRO B CA 1
ATOM 3472 C C . PRO B 1 20 ? 15.109 6.387 9.898 1 97.12 20 PRO B C 1
ATOM 3474 O O . PRO B 1 20 ? 13.906 6.324 9.641 1 97.12 20 PRO B O 1
ATOM 3477 N N . LEU B 1 21 ? 15.578 7.383 10.711 1 93.88 21 LEU B N 1
ATOM 3478 C CA . LEU B 1 21 ? 14.828 8.469 11.336 1 93.88 21 LEU B CA 1
ATOM 3479 C C . LEU B 1 21 ? 13.977 7.949 12.484 1 93.88 21 LEU B C 1
ATOM 3481 O O . LEU B 1 21 ? 13.195 8.703 13.078 1 93.88 21 LEU B O 1
ATOM 3485 N N . GLY B 1 22 ? 14.016 6.711 12.758 1 96.75 22 GLY B N 1
ATOM 3486 C CA . GLY B 1 22 ? 13.336 6.113 13.891 1 96.75 22 GLY B CA 1
ATOM 3487 C C . GLY B 1 22 ? 11.828 6.035 13.711 1 96.75 22 GLY B C 1
ATOM 3488 O O . GLY B 1 22 ? 11.086 5.836 14.672 1 96.75 22 GLY B O 1
ATOM 3489 N N . SER B 1 23 ? 11.344 6.293 12.531 1 96.56 23 SER B N 1
ATOM 3490 C CA . SER B 1 23 ? 9.93 6.277 12.188 1 96.56 23 SER B CA 1
ATOM 3491 C C . SER B 1 23 ? 9.703 5.801 10.758 1 96.56 23 SER B C 1
ATOM 3493 O O . SER B 1 23 ? 10.5 6.098 9.867 1 96.56 23 SER B O 1
ATOM 3495 N N . GLN B 1 24 ? 8.625 5.094 10.57 1 97.5 24 GLN B N 1
ATOM 3496 C CA . GLN B 1 24 ? 8.273 4.633 9.227 1 97.5 24 GLN B CA 1
ATOM 3497 C C . GLN B 1 24 ? 7.621 5.746 8.414 1 97.5 24 GLN B C 1
ATOM 3499 O O . GLN B 1 24 ? 7.461 5.617 7.199 1 97.5 24 GLN B O 1
ATOM 3504 N N . THR B 1 25 ? 7.203 6.781 9.039 1 96.5 25 THR B N 1
ATOM 3505 C CA . THR B 1 25 ? 6.57 7.941 8.414 1 96.5 25 THR B CA 1
ATOM 3506 C C . THR B 1 25 ? 7.336 9.219 8.758 1 96.5 25 THR B C 1
ATOM 3508 O O . THR B 1 25 ? 7.488 9.562 9.93 1 96.5 25 THR B O 1
ATOM 3511 N N . PHE B 1 26 ? 7.762 9.953 7.742 1 94.12 26 PHE B N 1
ATOM 3512 C CA . PHE B 1 26 ? 8.562 11.148 7.949 1 94.12 26 PHE B CA 1
ATOM 3513 C C . PHE B 1 26 ? 7.828 12.148 8.828 1 94.12 26 PHE B C 1
ATOM 3515 O O . PHE B 1 26 ? 8.398 12.703 9.766 1 94.12 26 PHE B O 1
ATOM 3522 N N . SER B 1 27 ? 6.523 12.305 8.594 1 93.81 27 SER B N 1
ATOM 3523 C CA . SER B 1 27 ? 5.727 13.32 9.281 1 93.81 27 SER B CA 1
ATOM 3524 C C . SER B 1 27 ? 5.457 12.922 10.727 1 93.81 27 SER B C 1
ATOM 3526 O O . SER B 1 27 ? 4.898 13.711 11.5 1 93.81 27 SER B O 1
ATOM 3528 N N . LYS B 1 28 ? 5.875 11.766 11.133 1 95.81 28 LYS B N 1
ATOM 3529 C CA . LYS B 1 28 ? 5.719 11.289 12.5 1 95.81 28 LYS B CA 1
ATOM 3530 C C . LYS B 1 28 ? 7.066 11.188 13.203 1 95.81 28 LYS B C 1
ATOM 3532 O O . LYS B 1 28 ? 7.137 10.797 14.375 1 95.81 28 LYS B O 1
ATOM 3537 N N . SER B 1 29 ? 8.117 11.586 12.5 1 93.62 29 SER B N 1
ATOM 3538 C CA . SER B 1 29 ? 9.461 11.391 13.023 1 93.62 29 SER B CA 1
ATOM 3539 C C . SER B 1 29 ? 9.875 12.547 13.938 1 93.62 29 SER B C 1
ATOM 3541 O O . SER B 1 29 ? 9.117 13.508 14.102 1 93.62 29 SER B O 1
ATOM 3543 N N . ARG B 1 30 ? 11.039 12.414 14.477 1 90.06 30 ARG B N 1
ATOM 3544 C CA . ARG B 1 30 ? 11.617 13.414 15.375 1 90.06 30 ARG B CA 1
ATOM 3545 C C . ARG B 1 30 ? 11.875 14.727 14.641 1 90.06 30 ARG B C 1
ATOM 3547 O O . ARG B 1 30 ? 12.148 15.75 15.266 1 90.06 30 ARG B O 1
ATOM 3554 N N . LEU B 1 31 ? 11.656 14.711 13.328 1 91.06 31 LEU B N 1
ATOM 3555 C CA . LEU B 1 31 ? 11.805 15.938 12.555 1 91.06 31 LEU B CA 1
ATOM 3556 C C . LEU B 1 31 ? 10.617 16.875 12.773 1 91.06 31 LEU B C 1
ATOM 3558 O O . LEU B 1 31 ? 10.742 18.094 12.641 1 91.06 31 LEU B O 1
ATOM 3562 N N . CYS B 1 32 ? 9.484 16.25 13.164 1 93.38 32 CYS B N 1
ATOM 3563 C CA . CYS B 1 32 ? 8.25 17.031 13.125 1 93.38 32 CYS B CA 1
ATOM 3564 C C . CYS B 1 32 ? 7.742 17.312 14.531 1 93.38 32 CYS B C 1
ATOM 3566 O O . CYS B 1 32 ? 6.754 18.031 14.703 1 93.38 32 CYS B O 1
ATOM 3568 N N . PHE B 1 33 ? 8.406 16.812 15.523 1 94.25 33 PHE B N 1
ATOM 3569 C CA . PHE B 1 33 ? 8.141 17.094 16.938 1 94.25 33 PHE B CA 1
ATOM 3570 C C . PHE B 1 33 ? 9.43 17.438 17.656 1 94.25 33 PHE B C 1
ATOM 3572 O O . PHE B 1 33 ? 10.469 16.812 17.438 1 94.25 33 PHE B O 1
ATOM 3579 N N . PRO B 1 34 ? 9.383 18.469 18.484 1 94.94 34 PRO B N 1
ATOM 3580 C CA . PRO B 1 34 ? 10.617 18.875 19.156 1 94.94 34 PRO B CA 1
ATOM 3581 C C . PRO B 1 34 ? 11.188 17.766 20.047 1 94.94 34 PRO B C 1
ATOM 3583 O O . PRO B 1 34 ? 10.625 17.469 21.109 1 94.94 34 PRO B O 1
ATOM 3586 N N . HIS B 1 35 ? 12.25 17.281 19.641 1 94.12 35 HIS B N 1
ATOM 3587 C CA . HIS B 1 35 ? 12.93 16.203 20.359 1 94.12 35 HIS B CA 1
ATOM 3588 C C . HIS B 1 35 ? 13.305 16.625 21.766 1 94.12 35 HIS B C 1
ATOM 3590 O O . HIS B 1 35 ? 13.992 17.641 21.953 1 94.12 35 HIS B O 1
ATOM 3596 N N . GLY B 1 36 ? 12.82 15.945 22.75 1 94.69 36 GLY B N 1
ATOM 3597 C CA . GLY B 1 36 ? 13.07 16.266 24.141 1 94.69 36 GLY B CA 1
ATOM 3598 C C . GLY B 1 36 ? 11.992 17.141 24.75 1 94.69 36 GLY B C 1
ATOM 3599 O O . GLY B 1 36 ? 11.953 17.344 25.969 1 94.69 36 GLY B O 1
ATOM 3600 N N . ALA B 1 37 ? 11.047 17.625 23.922 1 96.5 37 ALA B N 1
ATOM 3601 C CA . ALA B 1 37 ? 10.055 18.594 24.406 1 96.5 37 ALA B CA 1
ATOM 3602 C C . ALA B 1 37 ? 8.648 18.188 23.969 1 96.5 37 ALA B C 1
ATOM 3604 O O . ALA B 1 37 ? 7.695 18.953 24.156 1 96.5 37 ALA B O 1
ATOM 3605 N N . ALA B 1 38 ? 8.492 17.062 23.375 1 97.19 38 ALA B N 1
ATOM 3606 C CA . ALA B 1 38 ? 7.223 16.5 22.906 1 97.19 38 ALA B CA 1
ATOM 3607 C C . ALA B 1 38 ? 7.266 14.977 22.906 1 97.19 38 ALA B C 1
ATOM 3609 O O . ALA B 1 38 ? 8.344 14.383 22.953 1 97.19 38 ALA B O 1
ATOM 3610 N N . PRO B 1 39 ? 6.059 14.344 22.938 1 97.88 39 PRO B N 1
ATOM 3611 C CA . PRO B 1 39 ? 6.066 12.883 22.797 1 97.88 39 PRO B CA 1
ATOM 3612 C C . PRO B 1 39 ? 6.574 12.43 21.422 1 97.88 39 PRO B C 1
ATOM 3614 O O . PRO B 1 39 ? 6.379 13.125 20.422 1 97.88 39 PRO B O 1
ATOM 3617 N N . LEU B 1 40 ? 7.148 11.219 21.422 1 97.62 40 LEU B N 1
ATOM 3618 C CA . LEU B 1 40 ? 7.688 10.727 20.156 1 97.62 40 LEU B CA 1
ATOM 3619 C C . LEU B 1 40 ? 7.047 9.398 19.781 1 97.62 40 LEU B C 1
ATOM 3621 O O . LEU B 1 40 ? 7.176 8.945 18.641 1 97.62 40 LEU B O 1
ATOM 3625 N N . PHE B 1 41 ? 6.273 8.75 20.703 1 98.5 41 PHE B N 1
ATOM 3626 C CA . PHE B 1 41 ? 5.605 7.477 20.469 1 98.5 41 PHE B CA 1
ATOM 3627 C C . PHE B 1 41 ? 4.238 7.449 21.141 1 98.5 41 PHE B C 1
ATOM 3629 O O . PHE B 1 41 ? 4.086 7.93 22.266 1 98.5 41 PHE B O 1
ATOM 3636 N N . ILE B 1 42 ? 3.273 6.91 20.469 1 98.69 42 ILE B N 1
ATOM 3637 C CA . ILE B 1 42 ? 1.939 6.711 21.016 1 98.69 42 ILE B CA 1
ATOM 3638 C C . ILE B 1 42 ? 1.702 5.223 21.266 1 98.69 42 ILE B C 1
ATOM 3640 O O . ILE B 1 42 ? 2.068 4.383 20.438 1 98.69 42 ILE B O 1
ATOM 3644 N N . GLU B 1 43 ? 1.053 4.941 22.328 1 98.12 43 GLU B N 1
ATOM 3645 C CA . GLU B 1 43 ? 0.792 3.562 22.719 1 98.12 43 GLU B CA 1
ATOM 3646 C C . GLU B 1 43 ? -0.639 3.152 22.391 1 98.12 43 GLU B C 1
ATOM 3648 O O . GLU B 1 43 ? -0.894 1.996 22.047 1 98.12 43 GLU B O 1
ATOM 3653 N N . ARG B 1 44 ? -1.525 4.027 22.562 1 98.5 44 ARG B N 1
ATOM 3654 C CA . ARG B 1 44 ? -2.922 3.68 22.312 1 98.5 44 ARG B CA 1
ATOM 3655 C C . ARG B 1 44 ? -3.76 4.93 22.062 1 98.5 44 ARG B C 1
ATOM 3657 O O . ARG B 1 44 ? -3.326 6.043 22.359 1 98.5 44 ARG B O 1
ATOM 3664 N N . GLY B 1 45 ? -4.918 4.738 21.469 1 98.81 45 GLY B N 1
ATOM 3665 C CA . GLY B 1 45 ? -5.895 5.793 21.234 1 98.81 45 GLY B CA 1
ATOM 3666 C C . GLY B 1 45 ? -7.316 5.359 21.516 1 98.81 45 GLY B C 1
ATOM 3667 O O . GLY B 1 45 ? -7.625 4.164 21.516 1 98.81 45 GLY B O 1
ATOM 3668 N N . GLN B 1 46 ? -8.156 6.293 21.859 1 98.81 46 GLN B N 1
ATOM 3669 C CA . GLN B 1 46 ? -9.586 6.113 22.078 1 98.81 46 GLN B CA 1
ATOM 3670 C C . GLN B 1 46 ? -10.352 7.402 21.812 1 98.81 46 GLN B C 1
ATOM 3672 O O . GLN B 1 46 ? -10.094 8.43 22.438 1 98.81 46 GLN B O 1
ATOM 3677 N N . GLY B 1 47 ? -11.297 7.312 20.891 1 98.69 47 GLY B N 1
ATOM 3678 C CA . GLY B 1 47 ? -11.992 8.539 20.531 1 98.69 47 GLY B CA 1
ATOM 3679 C C . GLY B 1 47 ? -11.062 9.617 20 1 98.69 47 GLY B C 1
ATOM 3680 O O . GLY B 1 47 ? -10.297 9.375 19.062 1 98.69 47 GLY B O 1
ATOM 3681 N N . ALA B 1 48 ? -11.102 10.781 20.672 1 98.81 48 ALA B N 1
ATOM 3682 C CA . ALA B 1 48 ? -10.281 11.906 20.25 1 98.81 48 ALA B CA 1
ATOM 3683 C C . ALA B 1 48 ? -8.984 11.977 21.047 1 98.81 48 ALA B C 1
ATOM 3685 O O . ALA B 1 48 ? -8.227 12.938 20.922 1 98.81 48 ALA B O 1
ATOM 3686 N N . ARG B 1 49 ? -8.648 10.922 21.828 1 98.88 49 ARG B N 1
ATOM 3687 C CA . ARG B 1 49 ? -7.508 10.984 22.734 1 98.88 49 ARG B CA 1
ATOM 3688 C C . ARG B 1 49 ? -6.484 9.898 22.406 1 98.88 49 ARG B C 1
ATOM 3690 O O . ARG B 1 49 ? -6.836 8.859 21.859 1 98.88 49 ARG B O 1
ATOM 3697 N N . VAL B 1 50 ? -5.27 10.172 22.734 1 98.88 50 VAL B N 1
ATOM 3698 C CA . VAL B 1 50 ? -4.18 9.211 22.625 1 98.88 50 VAL B CA 1
ATOM 3699 C C . VAL B 1 50 ? -3.307 9.281 23.875 1 98.88 50 VAL B C 1
ATOM 3701 O O . VAL B 1 50 ? -3.35 10.258 24.609 1 98.88 50 VAL B O 1
ATOM 3704 N N . TRP B 1 51 ? -2.547 8.25 24.094 1 98.81 51 TRP B N 1
ATOM 3705 C CA . TRP B 1 51 ? -1.605 8.141 25.203 1 98.81 51 TRP B CA 1
ATOM 3706 C C . TRP B 1 51 ? -0.216 7.766 24.703 1 98.81 51 TRP B C 1
ATOM 3708 O O . TRP B 1 51 ? -0.065 6.82 23.922 1 98.81 51 TRP B O 1
ATOM 3718 N N . ASP B 1 52 ? 0.804 8.531 25.125 1 98.5 52 ASP B N 1
ATOM 3719 C CA . ASP B 1 52 ? 2.166 8.234 24.703 1 98.5 52 ASP B CA 1
ATOM 3720 C C . ASP B 1 52 ? 2.799 7.156 25.578 1 98.5 52 ASP B C 1
ATOM 3722 O O . ASP B 1 52 ? 2.158 6.645 26.5 1 98.5 52 ASP B O 1
ATOM 3726 N N . VAL B 1 53 ? 3.982 6.75 25.281 1 98.12 53 VAL B N 1
ATOM 3727 C CA . VAL B 1 53 ? 4.664 5.648 25.953 1 98.12 53 VAL B CA 1
ATOM 3728 C C . VAL B 1 53 ? 5.062 6.066 27.359 1 98.12 53 VAL B C 1
ATOM 3730 O O . VAL B 1 53 ? 5.445 5.227 28.188 1 98.12 53 VAL B O 1
ATOM 3733 N N . ASP B 1 54 ? 5.02 7.352 27.688 1 98.19 54 ASP B N 1
ATOM 3734 C CA . ASP B 1 54 ? 5.348 7.867 29.016 1 98.19 54 ASP B CA 1
ATOM 3735 C C . ASP B 1 54 ? 4.102 7.977 29.891 1 98.19 54 ASP B C 1
ATOM 3737 O O . ASP B 1 54 ? 4.191 8.344 31.062 1 98.19 54 ASP B O 1
ATOM 3741 N N . GLY B 1 55 ? 2.922 7.703 29.328 1 97.75 55 GLY B N 1
ATOM 3742 C CA . GLY B 1 55 ? 1.68 7.699 30.078 1 97.75 55 GLY B CA 1
ATOM 3743 C C . GLY B 1 55 ? 0.936 9.023 30.016 1 97.75 55 GLY B C 1
ATOM 3744 O O . GLY B 1 55 ? -0.116 9.18 30.625 1 97.75 55 GLY B O 1
ATOM 3745 N N . ASN B 1 56 ? 1.462 10 29.25 1 98.38 56 ASN B N 1
ATOM 3746 C CA . ASN B 1 56 ? 0.764 11.266 29.078 1 98.38 56 ASN B CA 1
ATOM 3747 C C . ASN B 1 56 ? -0.429 11.125 28.141 1 98.38 56 ASN B C 1
ATOM 3749 O O . ASN B 1 56 ? -0.355 10.398 27.141 1 98.38 56 ASN B O 1
ATOM 3753 N N . GLU B 1 57 ? -1.514 11.789 28.5 1 98.56 57 GLU B N 1
ATOM 3754 C CA . GLU B 1 57 ? -2.725 11.812 27.688 1 98.56 57 GLU B CA 1
ATOM 3755 C C . GLU B 1 57 ? -2.799 13.078 26.844 1 98.56 57 GLU B C 1
ATOM 3757 O O . GLU B 1 57 ? -2.447 14.164 27.312 1 98.56 57 GLU B O 1
ATOM 3762 N N . TYR B 1 58 ? -3.281 12.945 25.609 1 98.88 58 TYR B N 1
ATOM 3763 C CA . TYR B 1 58 ? -3.438 14.102 24.734 1 98.88 58 TYR B CA 1
ATOM 3764 C C . TYR B 1 58 ? -4.785 14.078 24.031 1 98.88 58 TYR B C 1
ATOM 3766 O O . TYR B 1 58 ? -5.246 13.016 23.609 1 98.88 58 TYR B O 1
ATOM 3774 N N . LEU B 1 59 ? -5.414 15.227 23.953 1 98.88 59 LEU B N 1
ATOM 3775 C CA . LEU B 1 59 ? -6.391 15.453 22.891 1 98.88 59 LEU B CA 1
ATOM 3776 C C . LEU B 1 59 ? -5.699 15.602 21.547 1 98.88 59 LEU B C 1
ATOM 3778 O O . LEU B 1 59 ? -4.871 16.5 21.359 1 98.88 59 LEU B O 1
ATOM 3782 N N . ASP B 1 60 ? -6.02 14.711 20.656 1 98.88 60 ASP B N 1
ATOM 3783 C CA . ASP B 1 60 ? -5.238 14.602 19.438 1 98.88 60 ASP B CA 1
ATOM 3784 C C . ASP B 1 60 ? -5.926 15.32 18.281 1 98.88 60 ASP B C 1
ATOM 3786 O O . ASP B 1 60 ? -6.996 14.898 17.828 1 98.88 60 ASP B O 1
ATOM 3790 N N . PHE B 1 61 ? -5.281 16.328 17.719 1 98.75 61 PHE B N 1
ATOM 3791 C CA . PHE B 1 61 ? -5.812 17.062 16.578 1 98.75 61 PHE B CA 1
ATOM 3792 C C . PHE B 1 61 ? -5 16.781 15.328 1 98.75 61 PHE B C 1
ATOM 3794 O O . PHE B 1 61 ? -5.18 17.438 14.305 1 98.75 61 PHE B O 1
ATOM 3801 N N . ALA B 1 62 ? -4.082 15.836 15.422 1 98.06 62 ALA B N 1
ATOM 3802 C CA . ALA B 1 62 ? -3.436 15.297 14.227 1 98.06 62 ALA B CA 1
ATOM 3803 C C . ALA B 1 62 ? -4.266 14.172 13.617 1 98.06 62 ALA B C 1
ATOM 3805 O O . ALA B 1 62 ? -4.309 14.023 12.391 1 98.06 62 ALA B O 1
ATOM 3806 N N . SER B 1 63 ? -4.941 13.359 14.508 1 98.25 63 SER B N 1
ATOM 3807 C CA . SER B 1 63 ? -5.902 12.328 14.133 1 98.25 63 SER B CA 1
ATOM 3808 C C . SER B 1 63 ? -5.297 11.336 13.141 1 98.25 63 SER B C 1
ATOM 3810 O O . SER B 1 63 ? -5.875 11.078 12.086 1 98.25 63 SER B O 1
ATOM 3812 N N . GLY B 1 64 ? -4.102 10.836 13.477 1 97.69 64 GLY B N 1
ATOM 3813 C CA . GLY B 1 64 ? -3.436 9.883 12.602 1 97.69 64 GLY B CA 1
ATOM 3814 C C . GLY B 1 64 ? -3.098 10.461 11.234 1 97.69 64 GLY B C 1
ATOM 3815 O O . GLY B 1 64 ? -3.225 9.781 10.219 1 97.69 64 GLY B O 1
ATOM 3816 N N . LEU B 1 65 ? -2.744 11.75 11.18 1 96.94 65 LEU B N 1
ATOM 3817 C CA . LEU B 1 65 ? -2.504 12.484 9.938 1 96.94 65 LEU B CA 1
ATOM 3818 C C . LEU B 1 65 ? -3.719 12.406 9.016 1 96.94 65 LEU B C 1
ATOM 3820 O O . LEU B 1 65 ? -3.594 12.055 7.844 1 96.94 65 LEU B O 1
ATOM 3824 N N . LEU B 1 66 ? -4.895 12.594 9.57 1 97.5 66 LEU B N 1
ATOM 3825 C CA . LEU B 1 66 ? -6.18 12.711 8.883 1 97.5 66 LEU B CA 1
ATOM 3826 C C . LEU B 1 66 ? -6.719 11.336 8.5 1 97.5 66 LEU B C 1
ATOM 3828 O O . LEU B 1 66 ? -7.777 11.234 7.879 1 97.5 66 LEU B O 1
ATOM 3832 N N . ALA B 1 67 ? -6.086 10.242 8.922 1 98.06 67 ALA B N 1
ATOM 3833 C CA . ALA B 1 67 ? -6.586 8.906 8.625 1 98.06 67 ALA B CA 1
ATOM 3834 C C . ALA B 1 67 ? -7.73 8.531 9.562 1 98.06 67 ALA B C 1
ATOM 3836 O O . ALA B 1 67 ? -8.586 7.711 9.211 1 98.06 67 ALA B O 1
ATOM 3837 N N . ILE B 1 68 ? -7.723 9.102 10.75 1 98.69 68 ILE B N 1
ATOM 3838 C CA . ILE B 1 68 ? -8.781 8.852 11.719 1 98.69 68 ILE B CA 1
ATOM 3839 C C . ILE B 1 68 ? -9.914 9.859 11.523 1 98.69 68 ILE B C 1
ATOM 3841 O O . ILE B 1 68 ? -9.75 11.047 11.797 1 98.69 68 ILE B O 1
ATOM 3845 N N . SER B 1 69 ? -11.047 9.383 11.07 1 98.56 69 SER B N 1
ATOM 3846 C CA . SER B 1 69 ? -12.148 10.273 10.719 1 98.56 69 SER B CA 1
ATOM 3847 C C . SER B 1 69 ? -13.297 10.156 11.711 1 98.56 69 SER B C 1
ATOM 3849 O O . SER B 1 69 ? -14.078 11.094 11.875 1 98.56 69 SER B O 1
ATOM 3851 N N . LEU B 1 70 ? -13.406 9.016 12.398 1 98.88 70 LEU B N 1
ATOM 3852 C CA . LEU B 1 70 ? -14.5 8.789 13.336 1 98.88 70 LEU B CA 1
ATOM 3853 C C . LEU B 1 70 ? -14.008 8.844 14.773 1 98.88 70 LEU B C 1
ATOM 3855 O O . LEU B 1 70 ? -14.797 9.055 15.695 1 98.88 70 LEU B O 1
ATOM 3859 N N . GLY B 1 71 ? -12.758 8.664 14.984 1 98.88 71 GLY B N 1
ATOM 3860 C CA . GLY B 1 71 ? -12.133 8.492 16.281 1 98.88 71 GLY B CA 1
ATOM 3861 C C . GLY B 1 71 ? -11.422 7.156 16.438 1 98.88 71 GLY B C 1
ATOM 3862 O O . GLY B 1 71 ? -11.758 6.188 15.75 1 98.88 71 GLY B O 1
ATOM 3863 N N . TYR B 1 72 ? -10.461 7.156 17.344 1 98.81 72 TYR B N 1
ATOM 3864 C CA . TYR B 1 72 ? -9.719 5.926 17.609 1 98.81 72 TYR B CA 1
ATOM 3865 C C . TYR B 1 72 ? -10.633 4.871 18.219 1 98.81 72 TYR B C 1
ATOM 3867 O O . TYR B 1 72 ? -11.453 5.18 19.094 1 98.81 72 TYR B O 1
ATOM 3875 N N . CYS B 1 73 ? -10.461 3.641 17.734 1 98.62 73 CYS B N 1
ATOM 3876 C CA . CYS B 1 73 ? -11.164 2.482 18.281 1 98.62 73 CYS B CA 1
ATOM 3877 C C . CYS B 1 73 ? -12.672 2.693 18.219 1 98.62 73 CYS B C 1
ATOM 3879 O O . CYS B 1 73 ? -13.367 2.48 19.219 1 98.62 73 CYS B O 1
ATOM 3881 N N . ASP B 1 74 ? -13.164 3.189 17.109 1 98.81 74 ASP B N 1
ATOM 3882 C CA . ASP B 1 74 ? -14.609 3.291 16.938 1 98.81 74 ASP B CA 1
ATOM 3883 C C . ASP B 1 74 ? -15.273 1.92 17.047 1 98.81 74 ASP B C 1
ATOM 3885 O O . ASP B 1 74 ? -14.93 0.994 16.312 1 98.81 74 ASP B O 1
ATOM 3889 N N . PRO B 1 75 ? -16.25 1.797 17.875 1 98.56 75 PRO B N 1
ATOM 3890 C CA . PRO B 1 75 ? -16.797 0.466 18.172 1 98.56 75 PRO B CA 1
ATOM 3891 C C . PRO B 1 75 ? -17.453 -0.189 16.953 1 98.56 75 PRO B C 1
ATOM 3893 O O . PRO B 1 75 ? -17.359 -1.407 16.781 1 98.56 75 PRO B O 1
ATOM 3896 N N . GLU B 1 76 ? -18.172 0.551 16.141 1 98.62 76 GLU B N 1
ATOM 3897 C CA . GLU B 1 76 ? -18.828 -0.012 14.969 1 98.62 76 GLU B CA 1
ATOM 3898 C C . GLU B 1 76 ? -17.828 -0.505 13.938 1 98.62 76 GLU B C 1
ATOM 3900 O O . GLU B 1 76 ? -17.984 -1.582 13.359 1 98.62 76 GLU B O 1
ATOM 3905 N N . VAL B 1 77 ? -16.797 0.265 13.703 1 98.81 77 VAL B N 1
ATOM 3906 C CA . VAL B 1 77 ? -15.75 -0.114 12.75 1 98.81 77 VAL B CA 1
ATOM 3907 C C . VAL B 1 77 ? -14.992 -1.337 13.273 1 98.81 77 VAL B C 1
ATOM 3909 O O . VAL B 1 77 ? -14.766 -2.295 12.531 1 98.81 77 VAL B O 1
ATOM 3912 N N . ASP B 1 78 ? -14.617 -1.288 14.57 1 98.62 78 ASP B N 1
ATOM 3913 C CA . ASP B 1 78 ? -13.883 -2.402 15.164 1 98.62 78 ASP B CA 1
ATOM 3914 C C . ASP B 1 78 ? -14.695 -3.689 15.109 1 98.62 78 ASP B C 1
ATOM 3916 O O . ASP B 1 78 ? -14.148 -4.77 14.875 1 98.62 78 ASP B O 1
ATOM 3920 N N . GLN B 1 79 ? -15.977 -3.574 15.344 1 98.75 79 GLN B N 1
ATOM 3921 C CA . GLN B 1 79 ? -16.844 -4.75 15.281 1 98.75 79 GLN B CA 1
ATOM 3922 C C . GLN B 1 79 ? -16.875 -5.336 13.875 1 98.75 79 GLN B C 1
ATOM 3924 O O . GLN B 1 79 ? -16.844 -6.559 13.703 1 98.75 79 GLN B O 1
ATOM 3929 N N . ALA B 1 80 ? -17 -4.516 12.852 1 98.81 80 ALA B N 1
ATOM 3930 C CA . ALA B 1 80 ? -16.984 -4.977 11.469 1 98.81 80 ALA B CA 1
ATOM 3931 C C . ALA B 1 80 ? -15.68 -5.688 11.133 1 98.81 80 ALA B C 1
ATOM 3933 O O . ALA B 1 80 ? -15.68 -6.715 10.453 1 98.81 80 ALA B O 1
ATOM 3934 N N . VAL B 1 81 ? -14.594 -5.141 11.602 1 98.75 81 VAL B N 1
ATOM 3935 C CA . VAL B 1 81 ? -13.273 -5.715 11.367 1 98.75 81 VAL B CA 1
ATOM 3936 C C . VAL B 1 81 ? -13.164 -7.066 12.07 1 98.75 81 VAL B C 1
ATOM 3938 O O . VAL B 1 81 ? -12.648 -8.031 11.5 1 98.75 81 VAL B O 1
ATOM 3941 N N . LEU B 1 82 ? -13.656 -7.09 13.32 1 98.31 82 LEU B N 1
ATOM 3942 C CA . LEU B 1 82 ? -13.625 -8.328 14.094 1 98.31 82 LEU B CA 1
ATOM 3943 C C . LEU B 1 82 ? -14.422 -9.422 13.391 1 98.31 82 LEU B C 1
ATOM 3945 O O . LEU B 1 82 ? -13.977 -10.57 13.32 1 98.31 82 LEU B O 1
ATOM 3949 N N . GLU B 1 83 ? -15.578 -9.102 12.906 1 98.56 83 GLU B N 1
ATOM 3950 C CA . GLU B 1 83 ? -16.406 -10.062 12.195 1 98.56 83 GLU B CA 1
ATOM 3951 C C . GLU B 1 83 ? -15.719 -10.578 10.938 1 98.56 83 GLU B C 1
ATOM 3953 O O . GLU B 1 83 ? -15.719 -11.781 10.664 1 98.56 83 GLU B O 1
ATOM 3958 N N . GLN B 1 84 ? -15.117 -9.719 10.211 1 98.69 84 GLN B N 1
ATOM 3959 C CA . GLN B 1 84 ? -14.406 -10.117 9 1 98.69 84 GLN B CA 1
ATOM 3960 C C . GLN B 1 84 ? -13.18 -10.969 9.336 1 98.69 84 GLN B C 1
ATOM 3962 O O . GLN B 1 84 ? -12.852 -11.906 8.609 1 98.69 84 GLN B O 1
ATOM 3967 N N . LEU B 1 85 ? -12.492 -10.57 10.391 1 98.44 85 LEU B N 1
ATOM 3968 C CA . LEU B 1 85 ? -11.312 -11.305 10.844 1 98.44 85 LEU B CA 1
ATOM 3969 C C . LEU B 1 85 ? -11.641 -12.781 11.055 1 98.44 85 LEU B C 1
ATOM 3971 O O . LEU B 1 85 ? -10.836 -13.656 10.734 1 98.44 85 LEU B O 1
ATOM 3975 N N . SER B 1 86 ? -12.82 -13.055 11.516 1 97.94 86 SER B N 1
ATOM 3976 C CA . SER B 1 86 ? -13.242 -14.422 11.805 1 97.94 86 SER B CA 1
ATOM 3977 C C . SER B 1 86 ? -13.516 -15.203 10.523 1 97.94 86 SER B C 1
ATOM 3979 O O . SER B 1 86 ? -13.594 -16.438 10.539 1 97.94 86 SER B O 1
ATOM 3981 N N . LEU B 1 87 ? -13.625 -14.508 9.422 1 98.44 87 LEU B N 1
ATOM 3982 C CA . LEU B 1 87 ? -13.898 -15.141 8.133 1 98.44 87 LEU B CA 1
ATOM 3983 C C . LEU B 1 87 ? -12.625 -15.258 7.309 1 98.44 87 LEU B C 1
ATOM 3985 O O . LEU B 1 87 ? -12.539 -16.094 6.402 1 98.44 87 LEU B O 1
ATOM 3989 N N . GLY B 1 88 ? -11.664 -14.422 7.566 1 98.38 88 GLY B N 1
ATOM 3990 C CA . GLY B 1 88 ? -10.422 -14.336 6.812 1 98.38 88 GLY B CA 1
ATOM 3991 C C . GLY B 1 88 ? -10.094 -12.93 6.359 1 98.38 88 GLY B C 1
ATOM 3992 O O . GLY B 1 88 ? -10.977 -12.07 6.277 1 98.38 88 GLY B O 1
ATOM 3993 N N . SER B 1 89 ? -8.828 -12.688 6.094 1 98.06 89 SER B N 1
ATOM 3994 C CA . SER B 1 89 ? -8.359 -11.352 5.758 1 98.06 89 SER B CA 1
ATOM 3995 C C . SER B 1 89 ? -8.188 -11.188 4.25 1 98.06 89 SER B C 1
ATOM 3997 O O . SER B 1 89 ? -8.383 -10.094 3.713 1 98.06 89 SER B O 1
ATOM 3999 N N . ILE B 1 90 ? -7.727 -12.211 3.539 1 98 90 ILE B N 1
ATOM 4000 C CA . ILE B 1 90 ? -7.512 -12.242 2.098 1 98 90 ILE B CA 1
ATOM 4001 C C . ILE B 1 90 ? -7.723 -13.656 1.573 1 98 90 ILE B C 1
ATOM 4003 O O . ILE B 1 90 ? -7.582 -14.633 2.32 1 98 90 ILE B O 1
ATOM 4007 N N . PHE B 1 91 ? -8.109 -13.742 0.276 1 98.44 91 PHE B N 1
ATOM 4008 C CA . PHE B 1 91 ? -8.453 -15.055 -0.25 1 98.44 91 PHE B CA 1
ATOM 4009 C C . PHE B 1 91 ? -7.832 -15.273 -1.623 1 98.44 91 PHE B C 1
ATOM 4011 O O . PHE B 1 91 ? -7.246 -14.352 -2.197 1 98.44 91 PHE B O 1
ATOM 4018 N N . SER B 1 92 ? -7.922 -16.469 -2.09 1 98.19 92 SER B N 1
ATOM 4019 C CA . SER B 1 92 ? -7.383 -16.875 -3.385 1 98.19 92 SER B CA 1
ATOM 4020 C C . SER B 1 92 ? -8.266 -16.391 -4.527 1 98.19 92 SER B C 1
ATOM 4022 O O . SER B 1 92 ? -7.844 -16.375 -5.688 1 98.19 92 SER B O 1
ATOM 4024 N N . LEU B 1 93 ? -9.484 -15.969 -4.242 1 98.31 93 LEU B N 1
ATOM 4025 C CA . LEU B 1 93 ? -10.453 -15.367 -5.148 1 98.31 93 LEU B CA 1
ATOM 4026 C C . LEU B 1 93 ? -11.07 -14.117 -4.531 1 98.31 93 LEU B C 1
ATOM 4028 O O . LEU B 1 93 ? -10.875 -13.844 -3.346 1 98.31 93 LEU B O 1
ATOM 4032 N N . PRO B 1 94 ? -11.781 -13.32 -5.344 1 98.12 94 PRO B N 1
ATOM 4033 C CA . PRO B 1 94 ? -12.391 -12.102 -4.801 1 98.12 94 PRO B CA 1
ATOM 4034 C C . PRO B 1 94 ? -13.422 -12.391 -3.713 1 98.12 94 PRO B C 1
ATOM 4036 O O . PRO B 1 94 ? -13.984 -13.484 -3.664 1 98.12 94 PRO B O 1
ATOM 4039 N N . HIS B 1 95 ? -13.57 -11.516 -2.863 1 98.5 95 HIS B N 1
ATOM 4040 C CA . HIS B 1 95 ? -14.617 -11.492 -1.849 1 98.5 95 HIS B CA 1
ATOM 4041 C C . HIS B 1 95 ? -15.719 -10.5 -2.223 1 98.5 95 HIS B C 1
ATOM 4043 O O . HIS B 1 95 ? -15.453 -9.492 -2.881 1 98.5 95 HIS B O 1
ATOM 4049 N N . ARG B 1 96 ? -16.922 -10.734 -1.801 1 98.12 96 ARG B N 1
ATOM 4050 C CA . ARG B 1 96 ? -18.078 -9.922 -2.156 1 98.12 96 ARG B CA 1
ATOM 4051 C C . ARG B 1 96 ? -17.906 -8.477 -1.691 1 98.12 96 ARG B C 1
ATOM 4053 O O . ARG B 1 96 ? -18.422 -7.547 -2.309 1 98.12 96 ARG B O 1
ATOM 4060 N N . LEU B 1 97 ? -17.141 -8.234 -0.641 1 98.75 97 LEU B N 1
ATOM 4061 C CA . LEU B 1 97 ? -16.922 -6.898 -0.094 1 98.75 97 LEU B CA 1
ATOM 4062 C C . LEU B 1 97 ? -16.281 -5.984 -1.125 1 98.75 97 LEU B C 1
ATOM 4064 O O . LEU B 1 97 ? -16.453 -4.766 -1.084 1 98.75 97 LEU B O 1
ATOM 4068 N N . GLU B 1 98 ? -15.469 -6.574 -2.057 1 98.69 98 GLU B N 1
ATOM 4069 C CA . GLU B 1 98 ? -14.883 -5.762 -3.121 1 98.69 98 GLU B CA 1
ATOM 4070 C C . GLU B 1 98 ? -15.961 -5.039 -3.92 1 98.69 98 GLU B C 1
ATOM 4072 O O . GLU B 1 98 ? -15.867 -3.832 -4.152 1 98.69 98 GLU B O 1
ATOM 4077 N N . THR B 1 99 ? -16.969 -5.77 -4.258 1 98.75 99 THR B N 1
ATOM 4078 C CA . THR B 1 99 ? -18.078 -5.234 -5.055 1 98.75 99 THR B CA 1
ATOM 4079 C C . THR B 1 99 ? -18.953 -4.309 -4.211 1 98.75 99 THR B C 1
ATOM 4081 O O . THR B 1 99 ? -19.312 -3.215 -4.652 1 98.75 99 THR B O 1
ATOM 4084 N N . GLU B 1 100 ? -19.281 -4.738 -3.027 1 98.81 100 GLU B N 1
ATOM 4085 C CA . GLU B 1 100 ? -20.188 -3.996 -2.17 1 98.81 100 GLU B CA 1
ATOM 4086 C C . GLU B 1 100 ? -19.641 -2.615 -1.835 1 98.81 100 GLU B C 1
ATOM 4088 O O . GLU B 1 100 ? -20.359 -1.616 -1.91 1 98.81 100 GLU B O 1
ATOM 4093 N N . VAL B 1 101 ? -18.391 -2.527 -1.505 1 98.88 101 VAL B N 1
ATOM 4094 C CA . VAL B 1 101 ? -17.797 -1.244 -1.156 1 98.88 101 VAL B CA 1
ATOM 4095 C C . VAL B 1 101 ? -17.641 -0.384 -2.41 1 98.88 101 VAL B C 1
ATOM 4097 O O . VAL B 1 101 ? -17.859 0.831 -2.365 1 98.88 101 VAL B O 1
ATOM 4100 N N . ALA B 1 102 ? -17.25 -1.006 -3.527 1 98.88 102 ALA B N 1
ATOM 4101 C CA . ALA B 1 102 ? -17.188 -0.267 -4.785 1 98.88 102 ALA B CA 1
ATOM 4102 C C . ALA B 1 102 ? -18.531 0.388 -5.098 1 98.88 102 ALA B C 1
ATOM 4104 O O . ALA B 1 102 ? -18.578 1.566 -5.461 1 98.88 102 ALA B O 1
ATOM 4105 N N . GLU B 1 103 ? -19.578 -0.328 -4.938 1 98.94 103 GLU B N 1
ATOM 4106 C CA . GLU B 1 103 ? -20.922 0.175 -5.219 1 98.94 103 GLU B CA 1
ATOM 4107 C C . GLU B 1 103 ? -21.281 1.318 -4.277 1 98.94 103 GLU B C 1
ATOM 4109 O O . GLU B 1 103 ? -21.938 2.279 -4.688 1 98.94 103 GLU B O 1
ATOM 4114 N N . GLN B 1 104 ? -20.906 1.216 -3.035 1 98.88 104 GLN B N 1
ATOM 4115 C CA . GLN B 1 104 ? -21.141 2.309 -2.098 1 98.88 104 GLN B CA 1
ATOM 4116 C C . GLN B 1 104 ? -20.438 3.586 -2.553 1 98.88 104 GLN B C 1
ATOM 4118 O O . GLN B 1 104 ? -21.016 4.676 -2.484 1 98.88 104 GLN B O 1
ATOM 4123 N N . LEU B 1 105 ? -19.234 3.482 -3.023 1 98.88 105 LEU B N 1
ATOM 4124 C CA . LEU B 1 105 ? -18.484 4.637 -3.512 1 98.88 105 LEU B CA 1
ATOM 4125 C C . LEU B 1 105 ? -19.172 5.242 -4.734 1 98.88 105 LEU B C 1
ATOM 4127 O O . LEU B 1 105 ? -19.266 6.465 -4.855 1 98.88 105 LEU B O 1
ATOM 4131 N N . ILE B 1 106 ? -19.609 4.379 -5.613 1 98.88 106 ILE B N 1
ATOM 4132 C CA . ILE B 1 106 ? -20.25 4.828 -6.84 1 98.88 106 ILE B CA 1
ATOM 4133 C C . ILE B 1 106 ? -21.531 5.586 -6.496 1 98.88 106 ILE B C 1
ATOM 4135 O O . ILE B 1 106 ? -21.859 6.59 -7.133 1 98.88 106 ILE B O 1
ATOM 4139 N N . GLU B 1 107 ? -22.203 5.152 -5.52 1 98.69 107 GLU B N 1
ATOM 4140 C CA . GLU B 1 107 ? -23.438 5.809 -5.086 1 98.69 107 GLU B CA 1
ATOM 4141 C C . GLU B 1 107 ? -23.156 7.203 -4.535 1 98.69 107 GLU B C 1
ATOM 4143 O O . GLU B 1 107 ? -23.938 8.125 -4.734 1 98.69 107 GLU B O 1
ATOM 4148 N N . LEU B 1 108 ? -22.078 7.414 -3.945 1 98.5 108 LEU B N 1
ATOM 4149 C CA . LEU B 1 108 ? -21.797 8.625 -3.176 1 98.5 108 LEU B CA 1
ATOM 4150 C C . LEU B 1 108 ? -21.062 9.656 -4.023 1 98.5 108 LEU B C 1
ATOM 4152 O O . LEU B 1 108 ? -21.266 10.859 -3.859 1 98.5 108 LEU B O 1
ATOM 4156 N N . ILE B 1 109 ? -20.156 9.234 -4.863 1 98.81 109 ILE B N 1
ATOM 4157 C CA . ILE B 1 109 ? -19.172 10.109 -5.488 1 98.81 109 ILE B CA 1
ATOM 4158 C C . ILE B 1 109 ? -19.609 10.438 -6.918 1 98.81 109 ILE B C 1
ATOM 4160 O O . ILE B 1 109 ? -19.719 9.539 -7.754 1 98.81 109 ILE B O 1
ATOM 4164 N N . PRO B 1 110 ? -19.688 11.609 -7.254 1 98.75 110 PRO B N 1
ATOM 4165 C CA . PRO B 1 110 ? -20.281 12.016 -8.531 1 98.75 110 PRO B CA 1
ATOM 4166 C C . PRO B 1 110 ? -19.516 11.484 -9.734 1 98.75 110 PRO B C 1
ATOM 4168 O O . PRO B 1 110 ? -20.109 11.008 -10.703 1 98.75 110 PRO B O 1
ATOM 4171 N N . CYS B 1 111 ? -18.234 11.469 -9.695 1 98.75 111 CYS B N 1
ATOM 4172 C CA . CYS B 1 111 ? -17.484 11.086 -10.883 1 98.75 111 CYS B CA 1
ATOM 4173 C C . CYS B 1 111 ? -17.328 9.57 -10.961 1 98.75 111 CYS B C 1
ATOM 4175 O O . CYS B 1 111 ? -16.891 9.039 -11.984 1 98.75 111 CYS B O 1
ATOM 4177 N N . ALA B 1 112 ? -17.766 8.859 -9.969 1 98.88 112 ALA B N 1
ATOM 4178 C CA . ALA B 1 112 ? -17.469 7.438 -9.867 1 98.88 112 ALA B CA 1
ATOM 4179 C C . ALA B 1 112 ? -18.484 6.605 -10.648 1 98.88 112 ALA B C 1
ATOM 4181 O O . ALA B 1 112 ? -19.672 6.648 -10.367 1 98.88 112 ALA B O 1
ATOM 4182 N N . GLU B 1 113 ? -17.969 5.891 -11.617 1 98.94 113 GLU B N 1
ATOM 4183 C CA . GLU B 1 113 ? -18.781 4.875 -12.281 1 98.94 113 GLU B CA 1
ATOM 4184 C C . GLU B 1 113 ? -18.156 3.486 -12.109 1 98.94 113 GLU B C 1
ATOM 4186 O O . GLU B 1 113 ? -18.875 2.477 -12.188 1 98.94 113 GLU B O 1
ATOM 4191 N N . MET B 1 114 ? -16.875 3.389 -11.875 1 98.88 114 MET B N 1
ATOM 4192 C CA . MET B 1 114 ? -16.156 2.176 -11.523 1 98.88 114 MET B CA 1
ATOM 4193 C C . MET B 1 114 ? -15.062 2.475 -10.492 1 98.88 114 MET B C 1
ATOM 4195 O O . MET B 1 114 ? -14.719 3.635 -10.273 1 98.88 114 MET B O 1
ATOM 4199 N N . VAL B 1 115 ? -14.602 1.42 -9.852 1 98.88 115 VAL B N 1
ATOM 4200 C CA . VAL B 1 115 ? -13.688 1.604 -8.727 1 98.88 115 VAL B CA 1
ATOM 4201 C C . VAL B 1 115 ? -12.57 0.571 -8.789 1 98.88 115 VAL B C 1
ATOM 4203 O O . VAL B 1 115 ? -12.805 -0.593 -9.125 1 98.88 115 VAL B O 1
ATOM 4206 N N . ARG B 1 116 ? -11.359 0.95 -8.508 1 98.69 116 ARG B N 1
ATOM 4207 C CA . ARG B 1 116 ? -10.211 0.098 -8.203 1 98.69 116 ARG B CA 1
ATOM 4208 C C . ARG B 1 116 ? -9.594 0.476 -6.863 1 98.69 116 ARG B C 1
ATOM 4210 O O . ARG B 1 116 ? -9.445 1.659 -6.555 1 98.69 116 ARG B O 1
ATOM 4217 N N . PHE B 1 117 ? -9.211 -0.55 -6.113 1 98.56 117 PHE B N 1
ATOM 4218 C CA . PHE B 1 117 ? -8.703 -0.266 -4.777 1 98.56 117 PHE B CA 1
ATOM 4219 C C . PHE B 1 117 ? -7.184 -0.416 -4.738 1 98.56 117 PHE B C 1
ATOM 4221 O O . PHE B 1 117 ? -6.613 -1.192 -5.504 1 98.56 117 PHE B O 1
ATOM 4228 N N . GLY B 1 118 ? -6.52 0.362 -3.965 1 97.75 118 GLY B N 1
ATOM 4229 C CA . GLY B 1 118 ? -5.133 0.244 -3.545 1 97.75 118 GLY B CA 1
ATOM 4230 C C . GLY B 1 11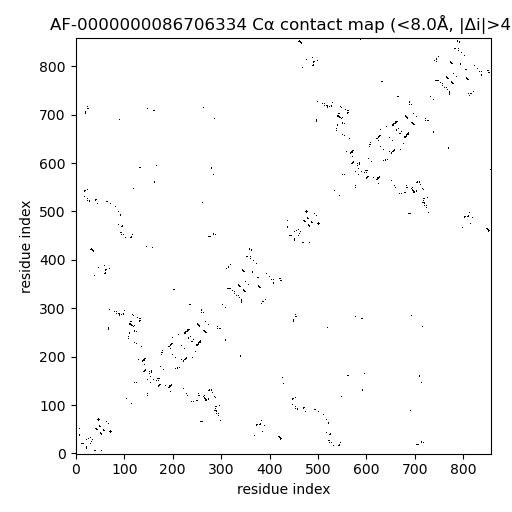8 ? -4.961 0.267 -2.039 1 97.75 118 GLY B C 1
ATOM 4231 O O . GLY B 1 118 ? -5.918 0.056 -1.296 1 97.75 118 GLY B O 1
ATOM 4232 N N . LYS B 1 119 ? -3.77 0.455 -1.572 1 97.25 119 LYS B N 1
ATOM 4233 C CA . LYS B 1 119 ? -3.521 0.38 -0.135 1 97.25 119 LYS B CA 1
ATOM 4234 C C . LYS B 1 119 ? -3.158 1.75 0.432 1 97.25 119 LYS B C 1
ATOM 4236 O O . LYS B 1 119 ? -3.221 1.961 1.646 1 97.25 119 LYS B O 1
ATOM 4241 N N . ASN B 1 120 ? -2.715 2.629 -0.385 1 95.5 120 ASN B N 1
ATOM 4242 C CA . ASN B 1 120 ? -2.348 3.969 0.059 1 95.5 120 ASN B CA 1
ATOM 4243 C C . ASN B 1 120 ? -2.562 5.004 -1.043 1 95.5 120 ASN B C 1
ATOM 4245 O O . ASN B 1 120 ? -2.791 4.645 -2.199 1 95.5 120 ASN B O 1
ATOM 4249 N N . GLY B 1 121 ? -2.582 6.25 -0.697 1 96.69 121 GLY B N 1
ATOM 4250 C CA . GLY B 1 121 ? -2.809 7.324 -1.65 1 96.69 121 GLY B CA 1
ATOM 4251 C C . GLY B 1 121 ? -1.857 7.285 -2.83 1 96.69 121 GLY B C 1
ATOM 4252 O O . GLY B 1 121 ? -2.254 7.57 -3.963 1 96.69 121 GLY B O 1
ATOM 4253 N N . THR B 1 122 ? -0.616 6.906 -2.59 1 97.12 122 THR B N 1
ATOM 4254 C CA . THR B 1 122 ? 0.401 6.809 -3.631 1 97.12 122 THR B CA 1
ATOM 4255 C C . THR B 1 122 ? -0.019 5.809 -4.707 1 97.12 122 THR B C 1
ATOM 4257 O O . THR B 1 122 ? 0.175 6.051 -5.898 1 97.12 122 THR B O 1
ATOM 4260 N N . ASP B 1 123 ? -0.619 4.68 -4.309 1 97.69 123 ASP B N 1
ATOM 4261 C CA . ASP B 1 123 ? -1.135 3.711 -5.273 1 97.69 123 ASP B CA 1
ATOM 4262 C C . ASP B 1 123 ? -2.207 4.336 -6.16 1 97.69 123 ASP B C 1
ATOM 4264 O O . ASP B 1 123 ? -2.131 4.25 -7.387 1 97.69 123 ASP B O 1
ATOM 4268 N N . ALA B 1 124 ? -3.119 4.984 -5.508 1 98.38 124 ALA B N 1
ATOM 4269 C CA . ALA B 1 124 ? -4.297 5.492 -6.207 1 98.38 124 ALA B CA 1
ATOM 4270 C C . ALA B 1 124 ? -3.916 6.602 -7.184 1 98.38 124 ALA B C 1
ATOM 4272 O O . ALA B 1 124 ? -4.367 6.605 -8.336 1 98.38 124 ALA B O 1
ATOM 4273 N N . THR B 1 125 ? -3.074 7.555 -6.742 1 98.75 125 THR B N 1
ATOM 4274 C CA . THR B 1 125 ? -2.688 8.648 -7.625 1 98.75 125 THR B CA 1
ATOM 4275 C C . THR B 1 125 ? -1.838 8.133 -8.781 1 98.75 125 THR B C 1
ATOM 4277 O O . THR B 1 125 ? -1.991 8.586 -9.922 1 98.75 125 THR B O 1
ATOM 4280 N N . SER B 1 126 ? -0.977 7.168 -8.523 1 98.56 126 SER B N 1
ATOM 4281 C CA . SER B 1 126 ? -0.164 6.578 -9.586 1 98.56 126 SER B CA 1
ATOM 4282 C C . SER B 1 126 ? -1.033 5.875 -10.617 1 98.56 126 SER B C 1
ATOM 4284 O O . SER B 1 126 ? -0.77 5.957 -11.82 1 98.56 126 SER B O 1
ATOM 4286 N N . ALA B 1 127 ? -2.021 5.184 -10.141 1 98.44 127 ALA B N 1
ATOM 4287 C CA . ALA B 1 127 ? -2.941 4.5 -11.047 1 98.44 127 ALA B CA 1
ATOM 4288 C C . ALA B 1 127 ? -3.699 5.5 -11.914 1 98.44 127 ALA B C 1
ATOM 4290 O O . ALA B 1 127 ? -3.92 5.258 -13.102 1 98.44 127 ALA B O 1
ATOM 4291 N N . CYS B 1 128 ? -4.113 6.617 -11.305 1 98.88 128 CYS B N 1
ATOM 4292 C CA . CYS B 1 128 ? -4.781 7.664 -12.07 1 98.88 128 CYS B CA 1
ATOM 4293 C C . CYS B 1 128 ? -3.889 8.164 -13.203 1 98.88 128 CYS B C 1
ATOM 4295 O O . CYS B 1 128 ? -4.352 8.352 -14.328 1 98.88 128 CYS B O 1
ATOM 4297 N N . ILE B 1 129 ? -2.668 8.367 -12.898 1 98.88 129 ILE B N 1
ATOM 4298 C CA . ILE B 1 129 ? -1.726 8.914 -13.875 1 98.88 129 ILE B CA 1
ATOM 4299 C C . ILE B 1 129 ? -1.498 7.898 -14.992 1 98.88 129 ILE B C 1
ATOM 4301 O O . ILE B 1 129 ? -1.561 8.25 -16.172 1 98.88 129 ILE B O 1
ATOM 4305 N N . ARG B 1 130 ? -1.232 6.652 -14.641 1 98.56 130 ARG B N 1
ATOM 4306 C CA . ARG B 1 130 ? -1.045 5.613 -15.648 1 98.56 130 ARG B CA 1
ATOM 4307 C C . ARG B 1 130 ? -2.27 5.5 -16.547 1 98.56 130 ARG B C 1
ATOM 4309 O O . ARG B 1 130 ? -2.139 5.391 -17.766 1 98.56 130 ARG B O 1
ATOM 4316 N N . LEU B 1 131 ? -3.41 5.469 -15.922 1 98.75 131 LEU B N 1
ATOM 4317 C CA . LEU B 1 131 ? -4.66 5.375 -16.672 1 98.75 131 LEU B CA 1
ATOM 4318 C C . LEU B 1 131 ? -4.82 6.559 -17.625 1 98.75 131 LEU B C 1
ATOM 4320 O O . LEU B 1 131 ? -5.215 6.387 -18.766 1 98.75 131 LEU B O 1
ATOM 4324 N N . SER B 1 132 ? -4.512 7.758 -17.156 1 98.88 132 SER B N 1
ATOM 4325 C CA . SER B 1 132 ? -4.629 8.961 -17.969 1 98.88 132 SER B CA 1
ATOM 4326 C C . SER B 1 132 ? -3.689 8.898 -19.172 1 98.88 132 SER B C 1
ATOM 4328 O O . SER B 1 132 ? -4.074 9.266 -20.281 1 98.88 132 SER B O 1
ATOM 4330 N N . ARG B 1 133 ? -2.473 8.461 -18.938 1 98.81 133 ARG B N 1
ATOM 4331 C CA . ARG B 1 133 ? -1.516 8.312 -20.031 1 98.81 133 ARG B CA 1
ATOM 4332 C C . ARG B 1 133 ? -1.998 7.285 -21.047 1 98.81 133 ARG B C 1
ATOM 4334 O O . ARG B 1 133 ? -1.872 7.488 -22.25 1 98.81 133 ARG B O 1
ATOM 4341 N N . ALA B 1 134 ? -2.568 6.207 -20.531 1 98.5 134 ALA B N 1
ATOM 4342 C CA . ALA B 1 134 ? -3.084 5.16 -21.422 1 98.5 134 ALA B CA 1
ATOM 4343 C C . ALA B 1 134 ? -4.242 5.676 -22.266 1 98.5 134 ALA B C 1
ATOM 4345 O O . ALA B 1 134 ? -4.344 5.355 -23.453 1 98.5 134 ALA B O 1
ATOM 4346 N N . VAL B 1 135 ? -5.086 6.43 -21.656 1 98.44 135 VAL B N 1
ATOM 4347 C CA . VAL B 1 135 ? -6.305 6.926 -22.281 1 98.44 135 VAL B CA 1
ATOM 4348 C C . VAL B 1 135 ? -5.953 7.98 -23.328 1 98.44 135 VAL B C 1
ATOM 4350 O O . VAL B 1 135 ? -6.5 7.98 -24.438 1 98.44 135 VAL B O 1
ATOM 4353 N N . THR B 1 136 ? -5.012 8.859 -23.062 1 98.5 136 THR B N 1
ATOM 4354 C CA . THR B 1 136 ? -4.746 10.023 -23.891 1 98.5 136 THR B CA 1
ATOM 4355 C C . THR B 1 136 ? -3.621 9.727 -24.891 1 98.5 136 THR B C 1
ATOM 4357 O O . THR B 1 136 ? -3.494 10.406 -25.906 1 98.5 136 THR B O 1
ATOM 4360 N N . GLY B 1 137 ? -2.771 8.742 -24.531 1 98.25 137 GLY B N 1
ATOM 4361 C CA . GLY B 1 137 ? -1.572 8.5 -25.328 1 98.25 137 GLY B CA 1
ATOM 4362 C C . GLY B 1 137 ? -0.495 9.547 -25.109 1 98.25 137 GLY B C 1
ATOM 4363 O O . GLY B 1 137 ? 0.427 9.672 -25.906 1 98.25 137 GLY B O 1
ATOM 4364 N N . ARG B 1 138 ? -0.647 10.391 -24.078 1 98.62 138 ARG B N 1
ATOM 4365 C CA . ARG B 1 138 ? 0.266 11.484 -23.766 1 98.62 138 ARG B CA 1
ATOM 4366 C C . ARG B 1 138 ? 1.038 11.195 -22.484 1 98.62 138 ARG B C 1
ATOM 4368 O O . ARG B 1 138 ? 0.679 10.289 -21.719 1 98.62 138 ARG B O 1
ATOM 4375 N N . GLU B 1 139 ? 2.123 11.984 -22.188 1 98.44 139 GLU B N 1
ATOM 4376 C CA . GLU B 1 139 ? 3 11.516 -21.125 1 98.44 139 GLU B CA 1
ATOM 4377 C C . GLU B 1 139 ? 3.139 12.562 -20.016 1 98.44 139 GLU B C 1
ATOM 4379 O O . GLU B 1 139 ? 3.41 12.227 -18.875 1 98.44 139 GLU B O 1
ATOM 4384 N N . ARG B 1 140 ? 2.99 13.828 -20.297 1 98.75 140 ARG B N 1
ATOM 4385 C CA . ARG B 1 140 ? 3.238 14.883 -19.312 1 98.75 140 ARG B CA 1
ATOM 4386 C C . ARG B 1 140 ? 2.057 15.031 -18.359 1 98.75 140 ARG B C 1
ATOM 4388 O O . ARG B 1 140 ? 0.917 14.742 -18.734 1 98.75 140 ARG B O 1
ATOM 4395 N N . VAL B 1 141 ? 2.324 15.461 -17.172 1 98.88 141 VAL B N 1
ATOM 4396 C CA . VAL B 1 141 ? 1.298 15.695 -16.156 1 98.88 141 VAL B CA 1
ATOM 4397 C C . VAL B 1 141 ? 1.55 17.031 -15.469 1 98.88 141 VAL B C 1
ATOM 4399 O O . VAL B 1 141 ? 2.699 17.422 -15.242 1 98.88 141 VAL B O 1
ATOM 4402 N N . ALA B 1 142 ? 0.531 17.812 -15.227 1 98.88 142 ALA B N 1
ATOM 4403 C CA . ALA B 1 142 ? 0.597 19.016 -14.414 1 98.88 142 ALA B CA 1
ATOM 4404 C C . ALA B 1 142 ? 0.089 18.766 -13 1 98.88 142 ALA B C 1
ATOM 4406 O O . ALA B 1 142 ? -0.938 18.109 -12.812 1 98.88 142 ALA B O 1
ATOM 4407 N N . VAL B 1 143 ? 0.851 19.281 -12.008 1 98.69 143 VAL B N 1
ATOM 4408 C CA . VAL B 1 143 ? 0.533 18.891 -10.641 1 98.69 143 VAL B CA 1
ATOM 4409 C C . VAL B 1 143 ? 0.427 20.141 -9.758 1 98.69 143 VAL B C 1
ATOM 4411 O O . VAL B 1 143 ? 1.135 21.125 -9.984 1 98.69 143 VAL B O 1
ATOM 4414 N N . CYS B 1 144 ? -0.446 20.141 -8.758 1 98.25 144 CYS B N 1
ATOM 4415 C CA . CYS B 1 144 ? -0.584 21.141 -7.703 1 98.25 144 CYS B CA 1
ATOM 4416 C C . CYS B 1 144 ? -0.978 20.484 -6.387 1 98.25 144 CYS B C 1
ATOM 4418 O O . CYS B 1 144 ? -2.072 19.922 -6.266 1 98.25 144 CYS B O 1
ATOM 4420 N N . GLY B 1 145 ? -0.073 20.562 -5.406 1 96 145 GLY B N 1
ATOM 4421 C CA . GLY B 1 145 ? -0.256 19.859 -4.141 1 96 145 GLY B CA 1
ATOM 4422 C C . GLY B 1 145 ? 0.662 18.672 -3.979 1 96 145 GLY B C 1
ATOM 4423 O O . GLY B 1 145 ? 1.707 18.594 -4.629 1 96 145 GLY B O 1
ATOM 4424 N N . TYR B 1 146 ? 0.408 17.781 -2.996 1 95.75 146 TYR B N 1
ATOM 4425 C CA . TYR B 1 146 ? 1.185 16.594 -2.689 1 95.75 146 TYR B CA 1
ATOM 4426 C C . TYR B 1 146 ? 0.453 15.336 -3.145 1 95.75 146 TYR B C 1
ATOM 4428 O O . TYR B 1 146 ? -0.71 15.125 -2.793 1 95.75 146 TYR B O 1
ATOM 4436 N N . HIS B 1 147 ? 1.137 14.492 -3.889 1 97.88 147 HIS B N 1
ATOM 4437 C CA . HIS B 1 147 ? 0.427 13.375 -4.512 1 97.88 147 HIS B CA 1
ATOM 4438 C C . HIS B 1 147 ? 1.152 12.055 -4.273 1 97.88 147 HIS B C 1
ATOM 4440 O O . HIS B 1 147 ? 0.998 11.109 -5.047 1 97.88 147 HIS B O 1
ATOM 4446 N N . GLY B 1 148 ? 2.021 11.953 -3.248 1 96.06 148 GLY B N 1
ATOM 4447 C CA . GLY B 1 148 ? 2.648 10.695 -2.875 1 96.06 148 GLY B CA 1
ATOM 4448 C C . GLY B 1 148 ? 4.133 10.648 -3.193 1 96.06 148 GLY B C 1
ATOM 4449 O O . GLY B 1 148 ? 4.715 11.656 -3.609 1 96.06 148 GLY B O 1
ATOM 4450 N N . TRP B 1 149 ? 4.75 9.492 -2.992 1 96.38 149 TRP B N 1
ATOM 4451 C CA . TRP B 1 149 ? 6.207 9.414 -3.033 1 96.38 149 TRP B CA 1
ATOM 4452 C C . TRP B 1 149 ? 6.68 8.828 -4.359 1 96.38 149 TRP B C 1
ATOM 4454 O O . TRP B 1 149 ? 7.887 8.742 -4.613 1 96.38 149 TRP B O 1
ATOM 4464 N N . GLN B 1 150 ? 5.75 8.43 -5.262 1 96.75 150 GLN B N 1
ATOM 4465 C CA . GLN B 1 150 ? 6.145 7.762 -6.5 1 96.75 150 GLN B CA 1
ATOM 4466 C C . GLN B 1 150 ? 6.984 8.68 -7.379 1 96.75 150 GLN B C 1
ATOM 4468 O O . GLN B 1 150 ? 6.852 9.906 -7.312 1 96.75 150 GLN B O 1
ATOM 4473 N N . ASP B 1 151 ? 7.691 8.117 -8.25 1 97.75 151 ASP B N 1
ATOM 4474 C CA . ASP B 1 151 ? 8.688 8.836 -9.039 1 97.75 151 ASP B CA 1
ATOM 4475 C C . ASP B 1 151 ? 8.031 9.938 -9.867 1 97.75 151 ASP B C 1
ATOM 4477 O O . ASP B 1 151 ? 8.555 11.047 -9.969 1 97.75 151 ASP B O 1
ATOM 4481 N N . TRP B 1 152 ? 6.879 9.648 -10.406 1 98.06 152 TRP B N 1
ATOM 4482 C CA . TRP B 1 152 ? 6.27 10.609 -11.32 1 98.06 152 TRP B CA 1
ATOM 4483 C C . TRP B 1 152 ? 5.957 11.914 -10.594 1 98.06 152 TRP B C 1
ATOM 4485 O O . TRP B 1 152 ? 5.98 12.992 -11.203 1 98.06 152 TRP B O 1
ATOM 4495 N N . TYR B 1 153 ? 5.727 11.906 -9.305 1 98.12 153 TYR B N 1
ATOM 4496 C CA . TYR B 1 153 ? 5.383 13.125 -8.578 1 98.12 153 TYR B CA 1
ATOM 4497 C C . TYR B 1 153 ? 6.578 13.633 -7.777 1 98.12 153 TYR B C 1
ATOM 4499 O O . TYR B 1 153 ? 6.988 14.789 -7.938 1 98.12 153 TYR B O 1
ATOM 4507 N N . ILE B 1 154 ? 7.172 12.75 -6.945 1 96.25 154 ILE B N 1
ATOM 4508 C CA . ILE B 1 154 ? 8.172 13.203 -5.988 1 96.25 154 ILE B CA 1
ATOM 4509 C C . ILE B 1 154 ? 9.375 13.781 -6.73 1 96.25 154 ILE B C 1
ATOM 4511 O O . ILE B 1 154 ? 10.07 14.656 -6.215 1 96.25 154 ILE B O 1
ATOM 4515 N N . GLY B 1 155 ? 9.594 13.352 -7.961 1 94.75 155 GLY B N 1
ATOM 4516 C CA . GLY B 1 155 ? 10.664 13.852 -8.812 1 94.75 155 GLY B CA 1
ATOM 4517 C C . GLY B 1 155 ? 10.547 15.336 -9.102 1 94.75 155 GLY B C 1
ATOM 4518 O O . GLY B 1 155 ? 11.539 15.984 -9.453 1 94.75 155 GLY B O 1
ATOM 4519 N N . SER B 1 156 ? 9.328 15.844 -8.984 1 93.12 156 SER B N 1
ATOM 4520 C CA . SER B 1 156 ? 9.086 17.25 -9.289 1 93.12 156 SER B CA 1
ATOM 4521 C C . SER B 1 156 ? 9.352 18.125 -8.07 1 93.12 156 SER B C 1
ATOM 4523 O O . SER B 1 156 ? 9.211 19.359 -8.148 1 93.12 156 SER B O 1
ATOM 4525 N N . THR B 1 157 ? 9.711 17.484 -6.988 1 92.44 157 THR B N 1
ATOM 4526 C CA . THR B 1 157 ? 9.961 18.203 -5.742 1 92.44 157 THR B CA 1
ATOM 4527 C C . THR B 1 157 ? 11.461 18.281 -5.449 1 92.44 157 THR B C 1
ATOM 4529 O O . THR B 1 157 ? 12.273 17.812 -6.242 1 92.44 157 THR B O 1
ATOM 4532 N N . THR B 1 158 ? 11.773 18.859 -4.238 1 89.88 158 THR B N 1
ATOM 4533 C CA . THR B 1 158 ? 13.164 18.938 -3.805 1 89.88 158 THR B CA 1
ATOM 4534 C C . THR B 1 158 ? 13.648 17.594 -3.285 1 89.88 158 THR B C 1
ATOM 4536 O O . THR B 1 158 ? 14.852 17.391 -3.113 1 89.88 158 THR B O 1
ATOM 4539 N N . ARG B 1 159 ? 12.781 16.672 -3.08 1 90.88 159 ARG B N 1
ATOM 4540 C CA . ARG B 1 159 ? 13.117 15.336 -2.621 1 90.88 159 ARG B CA 1
ATOM 4541 C C . ARG B 1 159 ? 13.18 14.359 -3.791 1 90.88 159 ARG B C 1
ATOM 4543 O O . ARG B 1 159 ? 12.547 13.305 -3.758 1 90.88 159 ARG B O 1
ATOM 4550 N N . HIS B 1 160 ? 13.969 14.727 -4.836 1 94.38 160 HIS B N 1
ATOM 4551 C CA . HIS B 1 160 ? 13.945 13.945 -6.07 1 94.38 160 HIS B CA 1
ATOM 4552 C C . HIS B 1 160 ? 15.164 13.031 -6.16 1 94.38 160 HIS B C 1
ATOM 4554 O O . HIS B 1 160 ? 15.445 12.469 -7.223 1 94.38 160 HIS B O 1
ATOM 4560 N N . LEU B 1 161 ? 15.93 12.906 -5.043 1 96.38 161 LEU B N 1
ATOM 4561 C CA . LEU B 1 161 ? 17.094 12.031 -5.078 1 96.38 161 LEU B CA 1
ATOM 4562 C C . LEU B 1 161 ? 16.688 10.602 -5.441 1 96.38 161 LEU B C 1
ATOM 4564 O O . LEU B 1 161 ? 15.727 10.062 -4.879 1 96.38 161 LEU B O 1
ATOM 4568 N N . GLY B 1 162 ? 17.375 10 -6.469 1 97.88 162 GLY B N 1
ATOM 4569 C CA . GLY B 1 162 ? 17.109 8.641 -6.902 1 97.88 162 GLY B CA 1
ATOM 4570 C C . GLY B 1 162 ? 16.062 8.562 -7.996 1 97.88 162 GLY B C 1
ATOM 4571 O O . GLY B 1 162 ? 15.758 7.477 -8.5 1 97.88 162 GLY B O 1
ATOM 4572 N N . VAL B 1 163 ? 15.398 9.656 -8.367 1 98.38 163 VAL B N 1
ATOM 4573 C CA . VAL B 1 163 ? 14.43 9.695 -9.461 1 98.38 163 VAL B CA 1
ATOM 4574 C C . VAL B 1 163 ? 15.125 10.07 -10.766 1 98.38 163 VAL B C 1
ATOM 4576 O O . VAL B 1 163 ? 15.812 11.094 -10.836 1 98.38 163 VAL B O 1
ATOM 4579 N N . PRO B 1 164 ? 14.969 9.289 -11.812 1 98.31 164 PRO B N 1
ATOM 4580 C CA . PRO B 1 164 ? 15.625 9.617 -13.078 1 98.31 164 PRO B CA 1
ATOM 4581 C C . PRO B 1 164 ? 15.219 10.984 -13.617 1 98.31 164 PRO B C 1
ATOM 4583 O O . PRO B 1 164 ? 14.062 11.383 -13.484 1 98.31 164 PRO B O 1
ATOM 4586 N N . GLU B 1 165 ? 16.109 11.625 -14.297 1 96.81 165 GLU B N 1
ATOM 4587 C CA . GLU B 1 165 ? 15.883 12.961 -14.844 1 96.81 165 GLU B CA 1
ATOM 4588 C C . GLU B 1 165 ? 14.742 12.945 -15.859 1 96.81 165 GLU B C 1
ATOM 4590 O O . GLU B 1 165 ? 13.914 13.859 -15.883 1 96.81 165 GLU B O 1
ATOM 4595 N N . CYS B 1 166 ? 14.727 11.953 -16.703 1 97.25 166 CYS B N 1
ATOM 4596 C CA . CYS B 1 166 ? 13.719 11.891 -17.75 1 97.25 166 CYS B CA 1
ATOM 4597 C C . CYS B 1 166 ? 12.32 11.797 -17.156 1 97.25 166 CYS B C 1
ATOM 4599 O O . CYS B 1 166 ? 11.352 12.25 -17.75 1 97.25 166 CYS B O 1
ATOM 4601 N N . VAL B 1 167 ? 12.219 11.172 -15.969 1 97.88 167 VAL B N 1
ATOM 4602 C CA . VAL B 1 167 ? 10.938 11.078 -15.273 1 97.88 167 VAL B CA 1
ATOM 4603 C C . VAL B 1 167 ? 10.555 12.445 -14.703 1 97.88 167 VAL B C 1
ATOM 4605 O O . VAL B 1 167 ? 9.414 12.883 -14.844 1 97.88 167 VAL B O 1
ATOM 4608 N N . ARG B 1 168 ? 11.523 13.148 -14.117 1 98.06 168 ARG B N 1
ATOM 4609 C CA . ARG B 1 168 ? 11.297 14.453 -13.5 1 98.06 168 ARG B CA 1
ATOM 4610 C C . ARG B 1 168 ? 10.797 15.461 -14.523 1 98.06 168 ARG B C 1
ATOM 4612 O O . ARG B 1 168 ? 9.961 16.312 -14.203 1 98.06 168 ARG B O 1
ATOM 4619 N N . GLU B 1 169 ? 11.211 15.297 -15.734 1 97.69 169 GLU B N 1
ATOM 4620 C CA . GLU B 1 169 ? 10.922 16.266 -16.797 1 97.69 169 GLU B CA 1
ATOM 4621 C C . GLU B 1 169 ? 9.484 16.109 -17.297 1 97.69 169 GLU B C 1
ATOM 4623 O O . GLU B 1 169 ? 8.969 17 -17.984 1 97.69 169 GLU B O 1
ATOM 4628 N N . LEU B 1 170 ? 8.82 15.062 -16.891 1 98.56 170 LEU B N 1
ATOM 4629 C CA . LEU B 1 170 ? 7.473 14.797 -17.391 1 98.56 170 LEU B CA 1
ATOM 4630 C C . LEU B 1 170 ? 6.422 15.422 -16.484 1 98.56 170 LEU B C 1
ATOM 4632 O O . LEU B 1 170 ? 5.234 15.422 -16.812 1 98.56 170 LEU B O 1
ATOM 4636 N N . THR B 1 171 ? 6.809 15.984 -15.336 1 98.69 171 THR B N 1
ATOM 4637 C CA . THR B 1 171 ? 5.863 16.531 -14.367 1 98.69 171 THR B CA 1
ATOM 4638 C C . THR B 1 171 ? 6.082 18.031 -14.195 1 98.69 171 THR B C 1
ATOM 4640 O O . THR B 1 171 ? 7.199 18.484 -13.93 1 98.69 171 THR B O 1
ATOM 4643 N N . HIS B 1 172 ? 5.031 18.781 -14.383 1 98.62 172 HIS B N 1
ATOM 4644 C CA . HIS B 1 172 ? 5.078 20.234 -14.359 1 98.62 172 HIS B CA 1
ATOM 4645 C C . HIS B 1 172 ? 4.215 20.797 -13.242 1 98.62 172 HIS B C 1
ATOM 4647 O O . HIS B 1 172 ? 3.033 20.469 -13.133 1 98.62 172 HIS B O 1
ATOM 4653 N N . ARG B 1 173 ? 4.742 21.719 -12.477 1 97.88 173 ARG B N 1
ATOM 4654 C CA . ARG B 1 173 ? 4.008 22.312 -11.359 1 97.88 173 ARG B CA 1
ATOM 4655 C C . ARG B 1 173 ? 3.234 23.547 -11.797 1 97.88 173 ARG B C 1
ATOM 4657 O O . ARG B 1 173 ? 3.678 24.266 -12.688 1 97.88 173 ARG B O 1
ATOM 4664 N N . PHE B 1 174 ? 2.078 23.703 -11.266 1 98.38 174 PHE B N 1
ATOM 4665 C CA . PHE B 1 174 ? 1.351 24.969 -11.383 1 98.38 174 PHE B CA 1
ATOM 4666 C C . PHE B 1 174 ? 0.825 25.406 -10.023 1 98.38 174 PHE B C 1
ATOM 4668 O O . PHE B 1 174 ? 0.831 24.625 -9.062 1 98.38 174 PHE B O 1
ATOM 4675 N N . ASP B 1 175 ? 0.386 26.656 -9.898 1 98.12 175 ASP B N 1
ATOM 4676 C CA . ASP B 1 175 ? 0.074 27.25 -8.602 1 98.12 175 ASP B CA 1
ATOM 4677 C C . ASP B 1 175 ? -1.427 27.203 -8.328 1 98.12 175 ASP B C 1
ATOM 4679 O O . ASP B 1 175 ? -2.238 27.438 -9.227 1 98.12 175 ASP B O 1
ATOM 4683 N N . TYR B 1 176 ? -1.718 26.906 -7.086 1 98.38 176 TYR B N 1
ATOM 4684 C CA . TYR B 1 176 ? -3.109 26.891 -6.648 1 98.38 176 TYR B CA 1
ATOM 4685 C C . TYR B 1 176 ? -3.74 28.266 -6.777 1 98.38 176 TYR B C 1
ATOM 4687 O O . TYR B 1 176 ? -3.109 29.281 -6.461 1 98.38 176 TYR B O 1
ATOM 4695 N N . ASN B 1 177 ? -4.977 28.297 -7.281 1 98.56 177 ASN B N 1
ATOM 4696 C CA . ASN B 1 177 ? -5.758 29.516 -7.473 1 98.56 177 ASN B CA 1
ATOM 4697 C C . ASN B 1 177 ? -5.125 30.422 -8.516 1 98.56 177 ASN B C 1
ATOM 4699 O O . ASN B 1 177 ? -5.324 31.641 -8.484 1 98.56 177 ASN B O 1
ATOM 4703 N N . ASP B 1 178 ? -4.301 29.906 -9.391 1 98.5 178 ASP B N 1
ATOM 4704 C CA . ASP B 1 178 ? -3.668 30.625 -10.484 1 98.5 178 ASP B CA 1
ATOM 4705 C C . ASP B 1 178 ? -3.805 29.875 -11.797 1 98.5 178 ASP B C 1
ATOM 4707 O O . ASP B 1 178 ? -2.865 29.203 -12.234 1 98.5 178 ASP B O 1
ATOM 4711 N N . LEU B 1 179 ? -4.871 30.109 -12.492 1 98.62 179 LEU B N 1
ATOM 4712 C CA . LEU B 1 179 ? -5.164 29.422 -13.742 1 98.62 179 LEU B CA 1
ATOM 4713 C C . LEU B 1 179 ? -4.117 29.766 -14.805 1 98.62 179 LEU B C 1
ATOM 4715 O O . LEU B 1 179 ? -3.807 28.922 -15.656 1 98.62 179 LEU B O 1
ATOM 4719 N N . SER B 1 180 ? -3.562 30.969 -14.758 1 98.56 180 SER B N 1
ATOM 4720 C CA . SER B 1 180 ? -2.566 31.391 -15.734 1 98.56 180 SER B CA 1
ATOM 4721 C C . SER B 1 180 ? -1.302 30.547 -15.633 1 98.56 180 SER B C 1
ATOM 4723 O O . SER B 1 180 ? -0.646 30.281 -16.641 1 98.56 180 SER B O 1
ATOM 4725 N N . SER B 1 181 ? -0.993 30.156 -14.422 1 98.62 181 SER B N 1
ATOM 4726 C CA . SER B 1 181 ? 0.188 29.328 -14.234 1 98.62 181 SER B CA 1
ATOM 4727 C C . SER B 1 181 ? 0.011 27.969 -14.898 1 98.62 181 SER B C 1
ATOM 4729 O O . SER B 1 181 ? 0.956 27.422 -15.469 1 98.62 181 SER B O 1
ATOM 4731 N N . LEU B 1 182 ? -1.165 27.375 -14.844 1 98.62 182 LEU B N 1
ATOM 4732 C CA . LEU B 1 182 ? -1.451 26.125 -15.555 1 98.62 182 LEU B CA 1
ATOM 4733 C C . LEU B 1 182 ? -1.461 26.359 -17.062 1 98.62 182 LEU B C 1
ATOM 4735 O O . LEU B 1 182 ? -0.889 25.562 -17.812 1 98.62 182 LEU B O 1
ATOM 4739 N N . LYS B 1 183 ? -2.133 27.375 -17.453 1 98.38 183 LYS B N 1
ATOM 4740 C CA . LYS B 1 183 ? -2.213 27.703 -18.875 1 98.38 183 LYS B CA 1
ATOM 4741 C C . LYS B 1 183 ? -0.823 27.797 -19.484 1 98.38 183 LYS B C 1
ATOM 4743 O O . LYS B 1 183 ? -0.595 27.328 -20.594 1 98.38 183 LYS B O 1
ATOM 4748 N N . THR B 1 184 ? 0.05 28.422 -18.797 1 98.5 184 THR B N 1
ATOM 4749 C CA . THR B 1 184 ? 1.426 28.562 -19.25 1 98.5 184 THR B CA 1
ATOM 4750 C C . THR B 1 184 ? 2.062 27.203 -19.5 1 98.5 184 THR B C 1
ATOM 4752 O O . THR B 1 184 ? 2.719 27 -20.531 1 98.5 184 THR B O 1
ATOM 4755 N N . GLN B 1 185 ? 1.835 26.281 -18.578 1 98.25 185 GLN B N 1
ATOM 4756 C CA . GLN B 1 185 ? 2.393 24.953 -18.75 1 98.25 185 GLN B CA 1
ATOM 4757 C C . GLN B 1 185 ? 1.787 24.25 -19.953 1 98.25 185 GLN B C 1
ATOM 4759 O O . GLN B 1 185 ? 2.51 23.672 -20.781 1 98.25 185 GLN B O 1
ATOM 4764 N N . LEU B 1 186 ? 0.49 24.281 -20.094 1 98.44 186 LEU B N 1
ATOM 4765 C CA . LEU B 1 186 ? -0.231 23.594 -21.172 1 98.44 186 LEU B CA 1
ATOM 4766 C C . LEU B 1 186 ? 0.164 24.141 -22.531 1 98.44 186 LEU B C 1
ATOM 4768 O O . LEU B 1 186 ? 0.326 23.375 -23.484 1 98.44 186 LEU B O 1
ATOM 4772 N N . GLU B 1 187 ? 0.352 25.422 -22.594 1 97.94 187 GLU B N 1
ATOM 4773 C CA . GLU B 1 187 ? 0.667 26.062 -23.859 1 97.94 187 GLU B CA 1
ATOM 4774 C C . GLU B 1 187 ? 2.135 25.859 -24.234 1 97.94 187 GLU B C 1
ATOM 4776 O O . GLU B 1 187 ? 2.488 25.891 -25.422 1 97.94 187 GLU B O 1
ATOM 4781 N N . ALA B 1 188 ? 2.961 25.719 -23.234 1 98.06 188 ALA B N 1
ATOM 4782 C CA . ALA B 1 188 ? 4.379 25.469 -23.484 1 98.06 188 ALA B CA 1
ATOM 4783 C C . ALA B 1 188 ? 4.582 24.094 -24.125 1 98.06 188 ALA B C 1
ATOM 4785 O O . ALA B 1 188 ? 5.574 23.859 -24.812 1 98.06 188 ALA B O 1
ATOM 4786 N N . HIS B 1 189 ? 3.65 23.141 -23.906 1 97.44 189 HIS B N 1
ATOM 4787 C CA . HIS B 1 189 ? 3.693 21.781 -24.453 1 97.44 189 HIS B CA 1
ATOM 4788 C C . HIS B 1 189 ? 2.33 21.359 -25 1 97.44 189 HIS B C 1
ATOM 4790 O O . HIS B 1 189 ? 1.718 20.422 -24.484 1 97.44 189 HIS B O 1
ATOM 4796 N N . PRO B 1 190 ? 1.935 21.969 -26.094 1 96.69 190 PRO B N 1
ATOM 4797 C CA . PRO B 1 190 ? 0.578 21.734 -26.609 1 96.69 190 PRO B CA 1
ATOM 4798 C C . PRO B 1 190 ? 0.331 20.281 -26.984 1 96.69 190 PRO B C 1
ATOM 4800 O O . PRO B 1 190 ? 1.116 19.703 -27.734 1 96.69 190 PRO B O 1
ATOM 4803 N N . GLY B 1 191 ? -0.67 19.719 -26.453 1 97.31 191 GLY B N 1
ATOM 4804 C CA . GLY B 1 191 ? -1.094 18.375 -26.812 1 97.31 191 GLY B CA 1
ATOM 4805 C C . GLY B 1 191 ? -0.249 17.297 -26.172 1 97.31 191 GLY B C 1
ATOM 4806 O O . GLY B 1 191 ? -0.26 16.141 -26.625 1 97.31 191 GLY B O 1
ATOM 4807 N N . GLU B 1 192 ? 0.418 17.609 -25.125 1 98.44 192 GLU B N 1
ATOM 4808 C CA . GLU B 1 192 ? 1.344 16.609 -24.578 1 98.44 192 GLU B CA 1
ATOM 4809 C C . GLU B 1 192 ? 0.931 16.188 -23.172 1 98.44 192 GLU B C 1
ATOM 4811 O O . GLU B 1 192 ? 1.488 15.234 -22.625 1 98.44 192 GLU B O 1
ATOM 4816 N N . PHE B 1 193 ? -0.086 16.859 -22.641 1 98.88 193 PHE B N 1
ATOM 4817 C CA . PHE B 1 193 ? -0.45 16.578 -21.25 1 98.88 193 PHE B CA 1
ATOM 4818 C C . PHE B 1 193 ? -1.514 15.484 -21.188 1 98.88 193 PHE B C 1
ATOM 4820 O O . PHE B 1 193 ? -2.557 15.586 -21.844 1 98.88 193 PHE B O 1
ATOM 4827 N N . ALA B 1 194 ? -1.196 14.477 -20.375 1 98.88 194 ALA B N 1
ATOM 4828 C CA . ALA B 1 194 ? -2.146 13.398 -20.109 1 98.88 194 ALA B CA 1
ATOM 4829 C C . ALA B 1 194 ? -3.168 13.805 -19.062 1 98.88 194 ALA B C 1
ATOM 4831 O O . ALA B 1 194 ? -4.348 13.469 -19.156 1 98.88 194 ALA B O 1
ATOM 4832 N N . ALA B 1 195 ? -2.684 14.578 -18.047 1 98.88 195 ALA B N 1
ATOM 4833 C CA . ALA B 1 195 ? -3.545 14.828 -16.891 1 98.88 195 ALA B CA 1
ATOM 4834 C C . ALA B 1 195 ? -3.135 16.109 -16.172 1 98.88 195 ALA B C 1
ATOM 4836 O O . ALA B 1 195 ? -1.992 16.562 -16.281 1 98.88 195 ALA B O 1
ATOM 4837 N N . VAL B 1 196 ? -4.051 16.719 -15.547 1 98.94 196 VAL B N 1
ATOM 4838 C CA . VAL B 1 196 ? -3.887 17.719 -14.5 1 98.94 196 VAL B CA 1
ATOM 4839 C C . VAL B 1 196 ? -4.41 17.172 -13.172 1 98.94 196 VAL B C 1
ATOM 4841 O O . VAL B 1 196 ? -5.582 16.797 -13.07 1 98.94 196 VAL B O 1
ATOM 4844 N N . ILE B 1 197 ? -3.543 17.078 -12.156 1 98.94 197 ILE B N 1
ATOM 4845 C CA . ILE B 1 197 ? -3.947 16.547 -10.859 1 98.94 197 ILE B CA 1
ATOM 4846 C C . ILE B 1 197 ? -3.697 17.594 -9.773 1 98.94 197 ILE B C 1
ATOM 4848 O O . ILE B 1 197 ? -2.672 18.281 -9.789 1 98.94 197 ILE B O 1
ATOM 4852 N N . LEU B 1 198 ? -4.609 17.734 -8.844 1 98.75 198 LEU B N 1
ATOM 4853 C CA . LEU B 1 198 ? -4.438 18.656 -7.73 1 98.75 198 LEU B CA 1
ATOM 4854 C C . LEU B 1 198 ? -5.262 18.219 -6.523 1 98.75 198 LEU B C 1
ATOM 4856 O O . LEU B 1 198 ? -6.211 17.453 -6.668 1 98.75 198 LEU B O 1
ATOM 4860 N N . GLU B 1 199 ? -4.887 18.609 -5.34 1 98.5 199 GLU B N 1
ATOM 4861 C CA . GLU B 1 199 ? -5.785 18.641 -4.191 1 98.5 199 GLU B CA 1
ATOM 4862 C C . GLU B 1 199 ? -6.809 19.766 -4.312 1 98.5 199 GLU B C 1
ATOM 4864 O O . GLU B 1 199 ? -6.441 20.938 -4.359 1 98.5 199 GLU B O 1
ATOM 4869 N N . PRO B 1 200 ? -8.062 19.438 -4.289 1 98.38 200 PRO B N 1
ATOM 4870 C CA . PRO B 1 200 ? -9.047 20.5 -4.527 1 98.38 200 PRO B CA 1
ATOM 4871 C C . PRO B 1 200 ? -8.961 21.625 -3.506 1 98.38 200 PRO B C 1
ATOM 4873 O O . PRO B 1 200 ? -9.328 22.766 -3.807 1 98.38 200 PRO B O 1
ATOM 4876 N N . MET B 1 201 ? -8.508 21.234 -2.32 1 97.94 201 MET B N 1
ATOM 4877 C CA . MET B 1 201 ? -8.336 22.219 -1.257 1 97.94 201 MET B CA 1
ATOM 4878 C C . MET B 1 201 ? -7.359 21.719 -0.198 1 97.94 201 MET B C 1
ATOM 4880 O O . MET B 1 201 ? -7.387 20.547 0.165 1 97.94 201 MET B O 1
ATOM 4884 N N . ASN B 1 202 ? -6.5 22.594 0.188 1 93.62 202 ASN B N 1
ATOM 4885 C CA . ASN B 1 202 ? -5.648 22.359 1.351 1 93.62 202 ASN B CA 1
ATOM 4886 C C . ASN B 1 202 ? -5.777 23.484 2.375 1 93.62 202 ASN B C 1
ATOM 4888 O O . ASN B 1 202 ? -6.824 23.641 3.008 1 93.62 202 ASN B O 1
ATOM 4892 N N . VAL B 1 203 ? -4.922 24.484 2.311 1 95.31 203 VAL B N 1
ATOM 4893 C CA . VAL B 1 203 ? -4.914 25.562 3.287 1 95.31 203 VAL B CA 1
ATOM 4894 C C . VAL B 1 203 ? -5.871 26.672 2.844 1 95.31 203 VAL B C 1
ATOM 4896 O O . VAL B 1 203 ? -6.605 27.234 3.662 1 95.31 203 VAL B O 1
ATOM 4899 N N . ALA B 1 204 ? -5.93 26.906 1.55 1 97.06 204 ALA B N 1
ATOM 4900 C CA . ALA B 1 204 ? -6.738 27.984 0.995 1 97.06 204 ALA B CA 1
ATOM 4901 C C . ALA B 1 204 ? -7.977 27.438 0.29 1 97.06 204 ALA B C 1
ATOM 4903 O O . ALA B 1 204 ? -7.914 26.406 -0.368 1 97.06 204 ALA B O 1
ATOM 4904 N N . TRP B 1 205 ? -9.039 28.172 0.399 1 98.12 205 TRP B N 1
ATOM 4905 C CA . TRP B 1 205 ? -10.234 27.859 -0.389 1 98.12 205 TRP B CA 1
ATOM 4906 C C . TRP B 1 205 ? -9.992 28.141 -1.869 1 98.12 205 TRP B C 1
ATOM 4908 O O . TRP B 1 205 ? -9.258 29.062 -2.223 1 98.12 205 TRP B O 1
ATOM 4918 N N . PRO B 1 206 ? -10.586 27.312 -2.754 1 98.56 206 PRO B N 1
ATOM 4919 C CA . PRO B 1 206 ? -10.508 27.672 -4.168 1 98.56 206 PRO B CA 1
ATOM 4920 C C . PRO B 1 206 ? -11.258 28.969 -4.488 1 98.56 206 PRO B C 1
ATOM 4922 O O . PRO B 1 206 ? -12.391 29.141 -4.039 1 98.56 206 PRO B O 1
ATOM 4925 N N . ALA B 1 207 ? -10.578 29.812 -5.227 1 98.19 207 ALA B N 1
ATOM 4926 C CA . ALA B 1 207 ? -11.312 30.953 -5.773 1 98.19 207 ALA B CA 1
ATOM 4927 C C . ALA B 1 207 ? -12.508 30.5 -6.598 1 98.19 207 ALA B C 1
ATOM 4929 O O . ALA B 1 207 ? -12.5 29.391 -7.152 1 98.19 207 ALA B O 1
ATOM 4930 N N . PRO B 1 208 ? -13.555 31.25 -6.645 1 96.88 208 PRO B N 1
ATOM 4931 C CA . PRO B 1 208 ? -14.797 30.828 -7.281 1 96.88 208 PRO B CA 1
ATOM 4932 C C . PRO B 1 208 ? -14.594 30.312 -8.703 1 96.88 208 PRO B C 1
ATOM 4934 O O . PRO B 1 208 ? -15.258 29.359 -9.117 1 96.88 208 PRO B O 1
ATOM 4937 N N . ASP B 1 209 ? -13.672 30.844 -9.477 1 97.38 209 ASP B N 1
ATOM 4938 C CA . ASP B 1 209 ? -13.508 30.469 -10.875 1 97.38 209 ASP B CA 1
ATOM 4939 C C . ASP B 1 209 ? -12.359 29.469 -11.055 1 97.38 209 ASP B C 1
ATOM 4941 O O . ASP B 1 209 ? -12.094 29.016 -12.164 1 97.38 209 ASP B O 1
ATOM 4945 N N . PHE B 1 210 ? -11.648 29.125 -10.016 1 98.56 210 PHE B N 1
ATOM 4946 C CA . PHE B 1 210 ? -10.422 28.344 -10.125 1 98.56 210 PHE B CA 1
ATOM 4947 C C . PHE B 1 210 ? -10.719 26.922 -10.586 1 98.56 2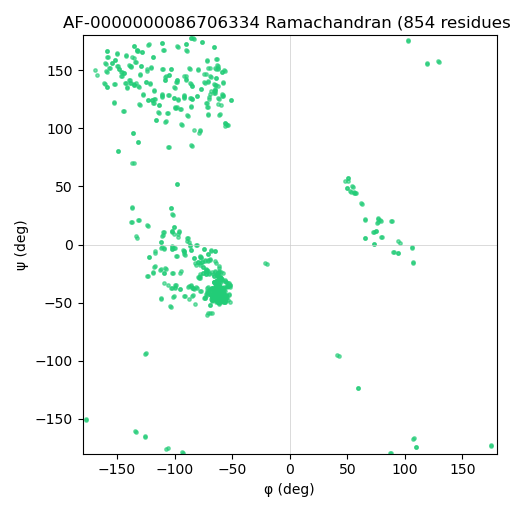10 PHE B C 1
ATOM 4949 O O . PHE B 1 210 ? -10.258 26.484 -11.648 1 98.56 210 PHE B O 1
ATOM 4956 N N . LEU B 1 211 ? -11.57 26.109 -9.828 1 98.81 211 LEU B N 1
ATOM 4957 C CA . LEU B 1 211 ? -11.836 24.703 -10.156 1 98.81 211 LEU B CA 1
ATOM 4958 C C . LEU B 1 211 ? -12.641 24.594 -11.445 1 98.81 211 LEU B C 1
ATOM 4960 O O . LEU B 1 211 ? -12.328 23.781 -12.312 1 98.81 211 LEU B O 1
ATOM 4964 N N . PRO B 1 212 ? -13.695 25.453 -11.648 1 98.75 212 PRO B N 1
ATOM 4965 C CA . PRO B 1 212 ? -14.352 25.438 -12.961 1 98.75 212 PRO B CA 1
ATOM 4966 C C . PRO B 1 212 ? -13.391 25.766 -14.102 1 98.75 212 PRO B C 1
ATOM 4968 O O . PRO B 1 212 ? -13.492 25.188 -15.18 1 98.75 212 PRO B O 1
ATOM 4971 N N . GLY B 1 213 ? -12.523 26.734 -13.836 1 98.69 213 GLY B N 1
ATOM 4972 C CA . GLY B 1 213 ? -11.523 27.094 -14.836 1 98.69 213 GLY B CA 1
ATOM 4973 C C . GLY B 1 213 ? -10.578 25.953 -15.164 1 98.69 213 GLY B C 1
ATOM 4974 O O . GLY B 1 213 ? -10.172 25.781 -16.312 1 98.69 213 GLY B O 1
ATOM 4975 N N . LEU B 1 214 ? -10.164 25.172 -14.172 1 98.5 214 LEU B N 1
ATOM 4976 C CA . LEU B 1 214 ? -9.344 24 -14.391 1 98.5 214 LEU B CA 1
ATOM 4977 C C . LEU B 1 214 ? -10.055 23 -15.297 1 98.5 214 LEU B C 1
ATOM 4979 O O . LEU B 1 214 ? -9.453 22.438 -16.219 1 98.5 214 LEU B O 1
ATOM 4983 N N . ARG B 1 215 ? -11.375 22.719 -14.969 1 98.56 215 ARG B N 1
ATOM 4984 C CA . ARG B 1 215 ? -12.18 21.812 -15.766 1 98.56 215 ARG B CA 1
ATOM 4985 C C . ARG B 1 215 ? -12.211 22.234 -17.219 1 98.56 215 ARG B C 1
ATOM 4987 O O . ARG B 1 215 ? -12.031 21.406 -18.125 1 98.56 215 ARG B O 1
ATOM 4994 N N . GLN B 1 216 ? -12.383 23.516 -17.422 1 98.5 216 GLN B N 1
ATOM 4995 C CA . GLN B 1 216 ? -12.453 24.047 -18.781 1 98.5 216 GLN B CA 1
ATOM 4996 C C . GLN B 1 216 ? -11.125 23.906 -19.5 1 98.5 216 GLN B C 1
ATOM 4998 O O . GLN B 1 216 ? -11.086 23.5 -20.672 1 98.5 216 GLN B O 1
ATOM 5003 N N . LEU B 1 217 ? -10.055 24.281 -18.844 1 98.56 217 LEU B N 1
ATOM 5004 C CA . LEU B 1 217 ? -8.727 24.188 -19.438 1 98.56 217 LEU B CA 1
ATOM 5005 C C . LEU B 1 217 ? -8.406 22.75 -19.828 1 98.56 217 LEU B C 1
ATOM 5007 O O . LEU B 1 217 ? -7.844 22.5 -20.891 1 98.56 217 LEU B O 1
ATOM 5011 N N . CYS B 1 218 ? -8.727 21.828 -18.922 1 98.56 218 CYS B N 1
ATOM 5012 C CA . CYS B 1 218 ? -8.484 20.422 -19.203 1 98.56 218 CYS B CA 1
ATOM 5013 C C . CYS B 1 218 ? -9.258 19.953 -20.422 1 98.56 218 CYS B C 1
ATOM 5015 O O . CYS B 1 218 ? -8.719 19.25 -21.281 1 98.56 218 CYS B O 1
ATOM 5017 N N . ASP B 1 219 ? -10.531 20.344 -20.531 1 98.12 219 ASP B N 1
ATOM 5018 C CA . ASP B 1 219 ? -11.352 20 -21.688 1 98.12 219 ASP B CA 1
ATOM 5019 C C . ASP B 1 219 ? -10.766 20.578 -22.984 1 98.12 219 ASP B C 1
ATOM 5021 O O . ASP B 1 219 ? -10.695 19.891 -24 1 98.12 219 ASP B O 1
ATOM 5025 N N . GLU B 1 220 ? -10.359 21.781 -22.875 1 98.06 220 GLU B N 1
ATOM 5026 C CA . GLU B 1 220 ? -9.82 22.469 -24.031 1 98.06 220 GLU B CA 1
ATOM 5027 C C . GLU B 1 220 ? -8.539 21.797 -24.531 1 98.06 220 GLU B C 1
ATOM 5029 O O . GLU B 1 220 ? -8.289 21.75 -25.734 1 98.06 220 GLU B O 1
ATOM 503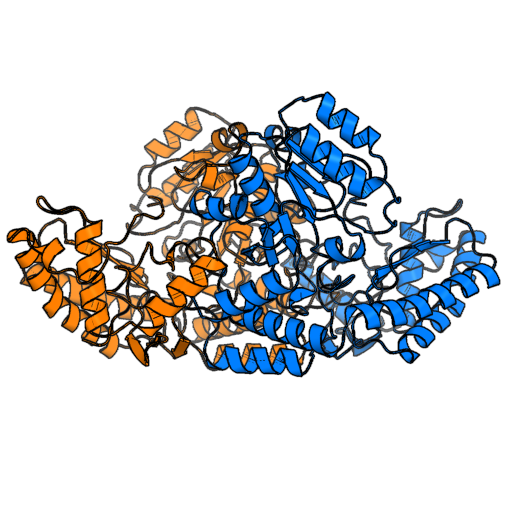4 N N . HIS B 1 221 ? -7.785 21.312 -23.672 1 98.06 221 HIS B N 1
ATOM 5035 C CA . HIS B 1 221 ? -6.465 20.797 -24.031 1 98.06 221 HIS B CA 1
ATOM 5036 C C . HIS B 1 221 ? -6.473 19.266 -24.109 1 98.06 221 HIS B C 1
ATOM 5038 O O . HIS B 1 221 ? -5.453 18.656 -24.438 1 98.06 221 HIS B O 1
ATOM 5044 N N . GLY B 1 222 ? -7.598 18.641 -23.781 1 98 222 GLY B N 1
ATOM 5045 C CA . GLY B 1 222 ? -7.746 17.203 -23.906 1 98 222 GLY B CA 1
ATOM 5046 C C . GLY B 1 222 ? -7.027 16.438 -22.812 1 98 222 GLY B C 1
ATOM 5047 O O . GLY B 1 222 ? -6.684 15.266 -22.984 1 98 222 GLY B O 1
ATOM 5048 N N . ALA B 1 223 ? -6.68 17.047 -21.703 1 98.69 223 ALA B N 1
ATOM 5049 C CA . ALA B 1 223 ? -6.09 16.406 -20.531 1 98.69 223 ALA B CA 1
ATOM 5050 C C . ALA B 1 223 ? -7.168 15.945 -19.547 1 98.69 223 ALA B C 1
ATOM 5052 O O . ALA B 1 223 ? -8.211 16.594 -19.422 1 98.69 223 ALA B O 1
ATOM 5053 N N . LEU B 1 224 ? -6.965 14.836 -18.875 1 98.94 224 LEU B N 1
ATOM 5054 C CA . LEU B 1 224 ? -7.914 14.422 -17.844 1 98.94 224 LEU B CA 1
ATOM 5055 C C . LEU B 1 224 ? -7.715 15.227 -16.562 1 98.94 224 LEU B C 1
ATOM 5057 O O . LEU B 1 224 ? -6.578 15.484 -16.156 1 98.94 224 LEU B O 1
ATOM 5061 N N . LEU B 1 225 ? -8.781 15.703 -16 1 98.94 225 LEU B N 1
ATOM 5062 C CA . LEU B 1 225 ? -8.758 16.344 -14.688 1 98.94 225 LEU B CA 1
ATOM 5063 C C . LEU B 1 225 ? -8.867 15.297 -13.578 1 98.94 225 LEU B C 1
ATOM 5065 O O . LEU B 1 225 ? -9.797 14.484 -13.578 1 98.94 225 LEU B O 1
ATOM 5069 N N . ILE B 1 226 ? -7.918 15.281 -12.633 1 98.94 226 ILE B N 1
ATOM 5070 C CA . ILE B 1 226 ? -7.898 14.344 -11.516 1 98.94 226 ILE B CA 1
ATOM 5071 C C . ILE B 1 226 ? -7.957 15.109 -10.195 1 98.94 226 ILE B C 1
ATOM 5073 O O . ILE B 1 226 ? -7.145 16 -9.953 1 98.94 226 ILE B O 1
ATOM 5077 N N . PHE B 1 227 ? -8.922 14.805 -9.352 1 98.94 227 PHE B N 1
ATOM 5078 C CA . PHE B 1 227 ? -8.945 15.32 -7.988 1 98.94 227 PHE B CA 1
ATOM 5079 C C . PHE B 1 227 ? -8.312 14.32 -7.027 1 98.94 227 PHE B C 1
ATOM 5081 O O . PHE B 1 227 ? -8.789 13.188 -6.902 1 98.94 227 PHE B O 1
ATOM 5088 N N . ASP B 1 228 ? -7.219 14.742 -6.418 1 98.81 228 ASP B N 1
ATOM 5089 C CA . ASP B 1 228 ? -6.691 13.992 -5.281 1 98.81 228 ASP B CA 1
ATOM 5090 C C . ASP B 1 228 ? -7.492 14.281 -4.012 1 98.81 228 ASP B C 1
ATOM 5092 O O . ASP B 1 228 ? -7.25 15.281 -3.334 1 98.81 228 ASP B O 1
ATOM 5096 N N . GLU B 1 229 ? -8.398 13.391 -3.732 1 98.69 229 GLU B N 1
ATOM 5097 C CA . GLU B 1 229 ? -9.328 13.531 -2.613 1 98.69 229 GLU B CA 1
ATOM 5098 C C . GLU B 1 229 ? -8.891 12.672 -1.428 1 98.69 229 GLU B C 1
ATOM 5100 O O . GLU B 1 229 ? -9.727 12.266 -0.612 1 98.69 229 GLU B O 1
ATOM 5105 N N . THR B 1 230 ? -7.578 12.383 -1.333 1 98.25 230 THR B N 1
ATOM 5106 C CA . THR B 1 230 ? -7.059 11.594 -0.225 1 98.25 230 THR B CA 1
ATOM 5107 C C . THR B 1 230 ? -7.41 12.234 1.113 1 98.25 230 THR B C 1
ATOM 5109 O O . THR B 1 230 ? -7.691 11.539 2.088 1 98.25 230 THR B O 1
ATOM 5112 N N . ILE B 1 231 ? -7.371 13.57 1.148 1 97.56 231 ILE B N 1
ATOM 5113 C CA . ILE B 1 231 ? -7.668 14.273 2.391 1 97.56 231 ILE B CA 1
ATOM 5114 C C . ILE B 1 231 ? -9.102 14.805 2.357 1 97.56 231 ILE B C 1
ATOM 5116 O O . ILE B 1 231 ? -9.875 14.586 3.293 1 97.56 231 ILE B O 1
ATOM 5120 N N . THR B 1 232 ? -9.555 15.398 1.272 1 98.12 232 THR B N 1
ATOM 5121 C CA . THR B 1 232 ? -10.852 16.062 1.211 1 98.12 232 THR B CA 1
ATOM 5122 C C . THR B 1 232 ? -11.984 15.039 1.186 1 98.12 232 THR B C 1
ATOM 5124 O O . THR B 1 232 ? -13.094 15.328 1.633 1 98.12 232 THR B O 1
ATOM 5127 N N . GLY B 1 233 ? -11.688 13.836 0.703 1 98.12 233 GLY B N 1
ATOM 5128 C CA . GLY B 1 233 ? -12.703 12.797 0.598 1 98.12 233 GLY B CA 1
ATOM 5129 C C . GLY B 1 233 ? -13.227 12.344 1.944 1 98.12 233 GLY B C 1
ATOM 5130 O O . GLY B 1 233 ? -12.453 12.086 2.867 1 98.12 233 GLY B O 1
ATOM 5131 N N . PHE B 1 234 ? -14.516 12.266 2.061 1 97.5 234 PHE B N 1
ATOM 5132 C CA . PHE B 1 234 ? -15.219 11.797 3.248 1 97.5 234 PHE B CA 1
ATOM 5133 C C . PHE B 1 234 ? -14.992 12.742 4.418 1 97.5 234 PHE B C 1
ATOM 5135 O O . PHE B 1 234 ? -15.375 12.445 5.551 1 97.5 234 PHE B O 1
ATOM 5142 N N . ARG B 1 235 ? -14.344 13.82 4.199 1 97.94 235 ARG B N 1
ATOM 5143 C CA . ARG B 1 235 ? -14.102 14.828 5.227 1 97.94 235 ARG B CA 1
ATOM 5144 C C . ARG B 1 235 ? -14.883 16.109 4.93 1 97.94 235 ARG B C 1
ATOM 5146 O O . ARG B 1 235 ? -15.555 16.641 5.812 1 97.94 235 ARG B O 1
ATOM 5153 N N . PHE B 1 236 ? -14.805 16.531 3.682 1 98 236 PHE B N 1
ATOM 5154 C CA . PHE B 1 236 ? -15.492 17.766 3.301 1 98 236 PHE B CA 1
ATOM 5155 C C . PHE B 1 236 ? -16.953 17.484 2.963 1 98 236 PHE B C 1
ATOM 5157 O O . PHE B 1 236 ? -17.812 18.328 3.166 1 98 236 PHE B O 1
ATOM 5164 N N . HIS B 1 237 ? -17.172 16.422 2.377 1 97.88 237 HIS B N 1
ATOM 5165 C CA . HIS B 1 237 ? -18.469 15.914 1.936 1 97.88 237 HIS B CA 1
ATOM 5166 C C . HIS B 1 237 ? -18.406 14.406 1.698 1 97.88 237 HIS B C 1
ATOM 5168 O O . HIS B 1 237 ? -17.344 13.859 1.424 1 97.88 237 HIS B O 1
ATOM 5174 N N . LEU B 1 238 ? -19.531 13.711 1.775 1 96.62 238 LEU B N 1
ATOM 5175 C CA . LEU B 1 238 ? -19.562 12.273 1.511 1 96.62 238 LEU B CA 1
ATOM 5176 C C . LEU B 1 238 ? -19.156 11.977 0.07 1 96.62 238 LEU B C 1
ATOM 5178 O O . LEU B 1 238 ? -18.5 10.969 -0.2 1 96.62 238 LEU B O 1
ATOM 5182 N N . GLY B 1 239 ? -19.547 12.852 -0.803 1 97.38 239 GLY B N 1
ATOM 5183 C CA . GLY B 1 239 ? -19.203 12.711 -2.207 1 97.38 239 GLY B CA 1
ATOM 5184 C C . GLY B 1 239 ? -17.875 13.367 -2.561 1 97.38 239 GLY B C 1
ATOM 5185 O O . GLY B 1 239 ? -17.547 13.523 -3.738 1 97.38 239 GLY B O 1
ATOM 5186 N N . GLY B 1 240 ? -17.125 13.891 -1.553 1 97.69 240 GLY B N 1
ATOM 5187 C CA . GLY B 1 240 ? -15.852 14.547 -1.77 1 97.69 240 GLY B CA 1
ATOM 5188 C C . GLY B 1 240 ? -15.977 16.031 -2.07 1 97.69 240 GLY B C 1
ATOM 5189 O O . GLY B 1 240 ? -17.078 16.562 -2.107 1 97.69 240 GLY B O 1
ATOM 5190 N N . ALA B 1 241 ? -14.82 16.609 -2.268 1 98 241 ALA B N 1
ATOM 5191 C CA . ALA B 1 241 ? -14.742 18.016 -2.631 1 98 241 ALA B CA 1
ATOM 5192 C C . ALA B 1 241 ? -15.461 18.281 -3.949 1 98 241 ALA B C 1
ATOM 5194 O O . ALA B 1 241 ? -15.992 19.375 -4.164 1 98 241 ALA B O 1
ATOM 5195 N N . GLN B 1 242 ? -15.5 17.266 -4.836 1 98.56 242 GLN B N 1
ATOM 5196 C CA . GLN B 1 242 ? -16.188 17.453 -6.109 1 98.56 242 GLN B CA 1
ATOM 5197 C C . GLN B 1 242 ? -17.672 17.75 -5.902 1 98.56 242 GLN B C 1
ATOM 5199 O O . GLN B 1 242 ? -18.266 18.516 -6.648 1 98.56 242 GLN B O 1
ATOM 5204 N N . THR B 1 243 ? -18.25 17.125 -4.863 1 98.5 243 THR B N 1
ATOM 5205 C CA . THR B 1 243 ? -19.625 17.453 -4.512 1 98.5 243 THR B CA 1
ATOM 5206 C C . THR B 1 243 ? -19.719 18.812 -3.848 1 98.5 243 THR B C 1
ATOM 5208 O O . THR B 1 243 ? -20.562 19.641 -4.215 1 98.5 243 THR B O 1
ATOM 5211 N N . LEU B 1 244 ? -18.875 19.109 -2.916 1 98.12 244 LEU B N 1
ATOM 5212 C CA . LEU B 1 244 ? -18.906 20.359 -2.166 1 98.12 244 LEU B CA 1
ATOM 5213 C C . LEU B 1 244 ? -18.766 21.562 -3.098 1 98.12 244 LEU B C 1
ATOM 5215 O O . LEU B 1 244 ? -19.469 22.562 -2.936 1 98.12 244 LEU B O 1
ATOM 5219 N N . PHE B 1 245 ? -17.812 21.453 -4.094 1 98.44 245 PHE B N 1
ATOM 5220 C CA . PHE B 1 245 ? -17.484 22.609 -4.922 1 98.44 245 PHE B CA 1
ATOM 5221 C C . PHE B 1 245 ? -18.219 22.547 -6.258 1 98.44 245 PHE B C 1
ATOM 5223 O O . PHE B 1 245 ? -18.156 23.484 -7.051 1 98.44 245 PHE B O 1
ATOM 5230 N N . GLY B 1 246 ? -18.859 21.438 -6.574 1 98.31 246 GLY B N 1
ATOM 5231 C CA . GLY B 1 246 ? -19.719 21.328 -7.746 1 98.31 246 GLY B CA 1
ATOM 5232 C C . GLY B 1 246 ? -18.953 21.188 -9.039 1 98.31 246 GLY B C 1
ATOM 5233 O O . GLY B 1 246 ? -19.406 21.625 -10.094 1 98.31 246 GLY B O 1
ATOM 5234 N N . VAL B 1 247 ? -17.719 20.734 -9.023 1 98.75 247 VAL B N 1
ATOM 5235 C CA . VAL B 1 247 ? -16.906 20.453 -10.195 1 98.75 247 VAL B CA 1
ATOM 5236 C C . VAL B 1 247 ? -16.531 18.969 -10.211 1 98.75 247 VAL B C 1
ATOM 5238 O O . VAL B 1 247 ? -15.945 18.469 -9.25 1 98.75 247 VAL B O 1
ATOM 5241 N N . THR B 1 248 ? -16.875 18.266 -11.227 1 98.69 248 THR B N 1
ATOM 5242 C CA . THR B 1 248 ? -16.656 16.828 -11.328 1 98.69 248 THR B CA 1
ATOM 5243 C C . THR B 1 248 ? -15.414 16.531 -12.164 1 98.69 248 THR B C 1
ATOM 5245 O O . THR B 1 248 ? -15.336 16.906 -13.336 1 98.69 248 THR B O 1
ATOM 5248 N N . PRO B 1 249 ? -14.422 15.93 -11.594 1 98.88 249 PRO B N 1
ATOM 5249 C CA . PRO B 1 249 ? -13.242 15.508 -12.359 1 98.88 249 PRO B CA 1
ATOM 5250 C C . PRO B 1 249 ? -13.5 14.258 -13.195 1 98.88 249 PRO B C 1
ATOM 5252 O O . PRO B 1 249 ? -14.602 13.703 -13.164 1 98.88 249 PRO B O 1
ATOM 5255 N N . ASP B 1 250 ? -12.477 13.891 -14.031 1 98.88 250 ASP B N 1
ATOM 5256 C CA . ASP B 1 250 ? -12.57 12.656 -14.797 1 98.88 250 ASP B CA 1
ATOM 5257 C C . ASP B 1 250 ? -12.273 11.438 -13.93 1 98.88 250 ASP B C 1
ATOM 5259 O O . ASP B 1 250 ? -12.875 10.375 -14.102 1 98.88 250 ASP B O 1
ATOM 5263 N N . LEU B 1 251 ? -11.289 11.57 -13.07 1 98.94 251 LEU B N 1
ATOM 5264 C CA . LEU B 1 251 ? -10.852 10.578 -12.094 1 98.94 251 LEU B CA 1
ATOM 5265 C C . LEU B 1 251 ? -10.641 11.219 -10.727 1 98.94 251 LEU B C 1
ATOM 5267 O O . LEU B 1 251 ? -10.398 12.422 -10.633 1 98.94 251 LEU B O 1
ATOM 5271 N N . ALA B 1 252 ? -10.703 10.422 -9.727 1 98.94 252 ALA B N 1
ATOM 5272 C CA . ALA B 1 252 ? -10.375 10.891 -8.383 1 98.94 252 ALA B CA 1
ATOM 5273 C C . ALA B 1 252 ? -9.727 9.781 -7.559 1 98.94 252 ALA B C 1
ATOM 5275 O O . ALA B 1 252 ? -9.969 8.602 -7.797 1 98.94 252 ALA B O 1
ATOM 5276 N N . ALA B 1 253 ? -8.875 10.172 -6.695 1 98.88 253 ALA B N 1
ATOM 5277 C CA . ALA B 1 253 ? -8.211 9.273 -5.75 1 98.88 253 ALA B CA 1
ATOM 5278 C C . ALA B 1 253 ? -8.688 9.539 -4.324 1 98.88 253 ALA B C 1
ATOM 5280 O O . ALA B 1 253 ? -8.727 10.688 -3.881 1 98.88 253 ALA B O 1
ATOM 5281 N N . PHE B 1 254 ? -9.086 8.5 -3.646 1 98.75 254 PHE B N 1
ATOM 5282 C CA . PHE B 1 254 ? -9.531 8.594 -2.26 1 98.75 254 PHE B CA 1
ATOM 5283 C C . PHE B 1 254 ? -8.641 7.754 -1.351 1 98.75 254 PHE B C 1
ATOM 5285 O O . PHE B 1 254 ? -7.93 6.863 -1.819 1 98.75 254 PHE B O 1
ATOM 5292 N N . GLY B 1 255 ? -8.641 7.984 -0.075 1 97.19 255 GLY B N 1
ATOM 5293 C CA . GLY B 1 255 ? -7.902 7.242 0.931 1 97.19 255 GLY B CA 1
ATOM 5294 C C . GLY B 1 255 ? -8.164 7.723 2.346 1 97.19 255 GLY B C 1
ATOM 5295 O O . GLY B 1 255 ? -9.312 7.996 2.709 1 97.19 255 GLY B O 1
ATOM 5296 N N . LYS B 1 256 ? -7.191 7.586 3.197 1 94.25 256 LYS B N 1
ATOM 5297 C CA . LYS B 1 256 ? -7.117 8.078 4.57 1 94.25 256 LYS B CA 1
ATOM 5298 C C . LYS B 1 256 ? -8.445 7.887 5.297 1 94.25 256 LYS B C 1
ATOM 5300 O O . LYS B 1 256 ? -8.758 6.785 5.75 1 94.25 256 LYS B O 1
ATOM 5305 N N . GLY B 1 257 ? -9.258 8.852 5.328 1 91.69 257 GLY B N 1
ATOM 5306 C CA . GLY B 1 257 ? -10.453 8.922 6.152 1 91.69 257 GLY B CA 1
ATOM 5307 C C . GLY B 1 257 ? -11.531 7.941 5.723 1 91.69 257 GLY B C 1
ATOM 5308 O O . GLY B 1 257 ? -12.492 7.703 6.461 1 91.69 257 GLY B O 1
ATOM 5309 N N . MET B 1 258 ? -11.312 7.234 4.645 1 95.56 258 MET B N 1
ATOM 5310 C CA . MET B 1 258 ? -12.32 6.348 4.07 1 95.56 258 MET B CA 1
ATOM 5311 C C . MET B 1 258 ? -12.5 5.102 4.926 1 95.56 258 MET B C 1
ATOM 5313 O O . MET B 1 258 ? -13.547 4.445 4.863 1 95.56 258 MET B O 1
ATOM 5317 N N . ALA B 1 259 ? -11.484 4.785 5.738 1 98.25 259 ALA B N 1
ATOM 5318 C CA . ALA B 1 259 ? -11.547 3.523 6.473 1 98.25 259 ALA B CA 1
ATOM 5319 C C . ALA B 1 259 ? -11.078 3.705 7.914 1 98.25 259 ALA B C 1
ATOM 5321 O O . ALA B 1 259 ? -10.719 2.732 8.578 1 98.25 259 ALA B O 1
ATOM 5322 N N . ASN B 1 260 ? -11.062 4.934 8.414 1 98.62 260 ASN B N 1
ATOM 5323 C CA . ASN B 1 260 ? -10.797 5.27 9.805 1 98.62 260 ASN B CA 1
ATOM 5324 C C . ASN B 1 260 ? -9.523 4.586 10.312 1 98.62 260 ASN B C 1
ATOM 5326 O O . ASN B 1 260 ? -9.539 3.928 11.352 1 98.62 260 ASN B O 1
ATOM 5330 N N . GLY B 1 261 ? -8.492 4.699 9.555 1 97.94 261 GLY B N 1
ATOM 5331 C CA . GLY B 1 261 ? -7.199 4.254 10.047 1 97.94 261 GLY B CA 1
ATOM 5332 C C . GLY B 1 261 ? -6.727 2.967 9.391 1 97.94 261 GLY B C 1
ATOM 5333 O O . GLY B 1 261 ? -5.555 2.604 9.508 1 97.94 261 GLY B O 1
ATOM 5334 N N . PHE B 1 262 ? -7.609 2.201 8.719 1 98.56 262 PHE B N 1
ATOM 5335 C CA . PHE B 1 262 ? -7.203 1.001 7.996 1 98.56 262 PHE B CA 1
ATOM 5336 C C . PHE B 1 262 ? -6.707 1.353 6.598 1 98.56 262 PHE B C 1
ATOM 5338 O O . PHE B 1 262 ? -7.309 2.184 5.91 1 98.56 262 PHE B O 1
ATOM 5345 N N . PRO B 1 263 ? -5.609 0.741 6.188 1 98.19 263 PRO B N 1
ATOM 5346 C CA . PRO B 1 263 ? -4.996 1.123 4.914 1 98.19 263 PRO B CA 1
ATOM 5347 C C . PRO B 1 263 ? -5.816 0.684 3.705 1 98.19 263 PRO B C 1
ATOM 5349 O O . PRO B 1 263 ? -5.926 -0.514 3.43 1 98.19 263 PRO B O 1
ATOM 5352 N N . ILE B 1 264 ? -6.398 1.611 2.979 1 98.25 264 ILE B N 1
ATOM 5353 C CA . ILE B 1 264 ? -7.105 1.377 1.725 1 98.25 264 ILE B CA 1
ATOM 5354 C C . ILE B 1 264 ? -7.223 2.686 0.945 1 98.25 264 ILE B C 1
ATOM 5356 O O . ILE B 1 264 ? -7.348 3.76 1.538 1 98.25 264 ILE B O 1
ATOM 5360 N N . SER B 1 265 ? -7.031 2.635 -0.281 1 98.44 265 SER B N 1
ATOM 5361 C CA . SER B 1 265 ? -7.273 3.752 -1.188 1 98.44 265 SER B CA 1
ATOM 5362 C C . SER B 1 265 ? -8.156 3.332 -2.359 1 98.44 265 SER B C 1
ATOM 5364 O O . SER B 1 265 ? -8.414 2.143 -2.555 1 98.44 265 SER B O 1
ATOM 5366 N N . ALA B 1 266 ? -8.695 4.258 -3.107 1 98.75 266 ALA B N 1
ATOM 5367 C CA . ALA B 1 266 ? -9.578 3.967 -4.238 1 98.75 266 ALA B CA 1
ATOM 5368 C C . ALA B 1 266 ? -9.305 4.914 -5.402 1 98.75 266 ALA B C 1
ATOM 5370 O O . ALA B 1 266 ? -9.078 6.109 -5.199 1 98.75 266 ALA B O 1
ATOM 5371 N N . VAL B 1 267 ? -9.234 4.387 -6.566 1 98.81 267 VAL B N 1
ATOM 5372 C CA . VAL B 1 267 ? -9.359 5.121 -7.82 1 98.81 267 VAL B CA 1
ATOM 5373 C C . VAL B 1 267 ? -10.789 5.023 -8.344 1 98.81 267 VAL B C 1
ATOM 5375 O O . VAL B 1 267 ? -11.32 3.924 -8.5 1 98.81 267 VAL B O 1
ATOM 5378 N N . VAL B 1 268 ? -11.375 6.109 -8.57 1 98.88 268 VAL B N 1
ATOM 5379 C CA . VAL B 1 268 ? -12.734 6.113 -9.094 1 98.88 268 VAL B CA 1
ATOM 5380 C C . VAL B 1 268 ? -12.812 7.023 -10.32 1 98.88 268 VAL B C 1
ATOM 5382 O O . VAL B 1 268 ? -12.016 7.953 -10.461 1 98.88 268 VAL B O 1
ATOM 5385 N N . GLY B 1 269 ? -13.727 6.75 -11.18 1 98.88 269 GLY B N 1
ATOM 5386 C CA . GLY B 1 269 ? -13.883 7.617 -12.336 1 98.88 269 GLY B CA 1
ATOM 5387 C C . GLY B 1 269 ? -14.914 7.109 -13.328 1 98.88 269 GLY B C 1
ATOM 5388 O O . GLY B 1 269 ? -15.656 6.168 -13.031 1 98.88 269 GLY B O 1
ATOM 5389 N N . ARG B 1 270 ? -14.984 7.773 -14.438 1 98.38 270 ARG B N 1
ATOM 5390 C CA . ARG B 1 270 ? -15.922 7.457 -15.516 1 98.38 270 ARG B CA 1
ATOM 5391 C C . ARG B 1 270 ? -15.633 6.078 -16.109 1 98.38 270 ARG B C 1
ATOM 5393 O O . ARG B 1 270 ? -14.469 5.695 -16.25 1 98.38 270 ARG B O 1
ATOM 5400 N N . ARG B 1 271 ? -16.672 5.402 -16.453 1 98.38 271 ARG B N 1
ATOM 5401 C CA . ARG B 1 271 ? -16.562 4.043 -16.969 1 98.38 271 ARG B CA 1
ATOM 5402 C C . ARG B 1 271 ? -15.695 3.992 -18.219 1 98.38 271 ARG B C 1
ATOM 5404 O O . ARG B 1 271 ? -14.891 3.072 -18.391 1 98.38 271 ARG B O 1
ATOM 5411 N N . GLN B 1 272 ? -15.859 4.953 -19.094 1 97.88 272 GLN B N 1
ATOM 5412 C CA . GLN B 1 272 ? -15.133 4.957 -20.359 1 97.88 272 GLN B CA 1
ATOM 5413 C C . GLN B 1 272 ? -13.625 4.961 -20.125 1 97.88 272 GLN B C 1
ATOM 5415 O O . GLN B 1 272 ? -12.867 4.449 -20.953 1 97.88 272 GLN B O 1
ATOM 5420 N N . TYR B 1 273 ? -13.156 5.566 -19 1 98.56 273 TYR B N 1
ATOM 5421 C CA . TYR B 1 273 ? -11.734 5.594 -18.688 1 98.56 273 TYR B CA 1
ATOM 5422 C C . TYR B 1 273 ? -11.344 4.398 -17.828 1 98.56 273 TYR B C 1
ATOM 5424 O O . TYR B 1 273 ? -10.375 3.699 -18.125 1 98.56 273 TYR B O 1
ATOM 5432 N N . MET B 1 274 ? -12.18 4.109 -16.812 1 98.69 274 MET B N 1
ATOM 5433 C CA . MET B 1 274 ? -11.859 3.094 -15.812 1 98.69 274 MET B CA 1
ATOM 5434 C C . MET B 1 274 ? -11.82 1.704 -16.438 1 98.69 274 MET B C 1
ATOM 5436 O O . MET B 1 274 ? -11.078 0.832 -15.984 1 98.69 274 MET B O 1
ATOM 5440 N N . ARG B 1 275 ? -12.5 1.46 -17.453 1 97.38 275 ARG B N 1
ATOM 5441 C CA . ARG B 1 275 ? -12.492 0.161 -18.109 1 97.38 275 ARG B CA 1
ATOM 5442 C C . ARG B 1 275 ? -11.125 -0.151 -18.703 1 97.38 275 ARG B C 1
ATOM 5444 O O . ARG B 1 275 ? -10.766 -1.318 -18.875 1 97.38 275 ARG B O 1
ATOM 5451 N N . ARG B 1 276 ? -10.359 0.864 -18.953 1 97.06 276 ARG B N 1
ATOM 5452 C CA . ARG B 1 276 ? -9.023 0.671 -19.5 1 97.06 276 ARG B CA 1
ATOM 5453 C C . ARG B 1 276 ? -8.078 0.07 -18.469 1 97.06 276 ARG B C 1
ATOM 5455 O O . ARG B 1 276 ? -6.988 -0.39 -18.812 1 97.06 276 ARG B O 1
ATOM 5462 N N . MET B 1 277 ? -8.562 -0.012 -17.25 1 96.44 277 MET B N 1
ATOM 5463 C CA . MET B 1 277 ? -7.797 -0.71 -16.219 1 96.44 277 MET B CA 1
ATOM 5464 C C . MET B 1 277 ? -7.66 -2.191 -16.562 1 96.44 277 MET B C 1
ATOM 5466 O O . MET B 1 277 ? -6.812 -2.885 -15.992 1 96.44 277 MET B O 1
ATOM 5470 N N . GLU B 1 278 ? -8.422 -2.668 -17.438 1 94.25 278 GLU B N 1
ATOM 5471 C CA . GLU B 1 278 ? -8.258 -4.031 -17.938 1 94.25 278 GLU B CA 1
ATOM 5472 C C . GLU B 1 278 ? -7.07 -4.137 -18.891 1 94.25 278 GLU B C 1
ATOM 5474 O O . GLU B 1 278 ? -6.535 -5.227 -19.094 1 94.25 278 GLU B O 1
ATOM 5479 N N . ASP B 1 279 ? -6.641 -2.955 -19.438 1 94.25 279 ASP B N 1
ATOM 5480 C CA . ASP B 1 279 ? -5.574 -2.914 -20.422 1 94.25 279 ASP B CA 1
ATOM 5481 C C . ASP B 1 279 ? -4.238 -2.551 -19.781 1 94.25 279 ASP B C 1
ATOM 5483 O O . ASP B 1 279 ? -3.178 -2.955 -20.266 1 94.25 279 ASP B O 1
ATOM 5487 N N . ILE B 1 280 ? -4.32 -1.686 -18.781 1 95.56 280 ILE B N 1
ATOM 5488 C CA . ILE B 1 280 ? -3.102 -1.333 -18.062 1 95.56 280 ILE B CA 1
ATOM 5489 C C . ILE B 1 280 ? -2.896 -2.297 -16.891 1 95.56 280 ILE B C 1
ATOM 5491 O O . ILE B 1 280 ? -3.805 -3.051 -16.531 1 95.56 280 ILE B O 1
ATOM 5495 N N . PHE B 1 281 ? -1.753 -2.24 -16.359 1 94.06 281 PHE B N 1
ATOM 5496 C CA . PHE B 1 281 ? -1.511 -3.164 -15.258 1 94.06 281 PHE B CA 1
ATOM 5497 C C . PHE B 1 281 ? -1.46 -2.42 -13.93 1 94.06 281 PHE B C 1
ATOM 5499 O O . PHE B 1 281 ? -0.537 -1.641 -13.688 1 94.06 281 PHE B O 1
ATOM 5506 N N . PHE B 1 282 ? -2.41 -2.518 -13.172 1 96 282 PHE B N 1
ATOM 5507 C CA . PHE B 1 282 ? -2.547 -2.117 -11.773 1 96 282 PHE B CA 1
ATOM 5508 C C . PHE B 1 282 ? -3.236 -3.207 -10.969 1 96 282 PHE B C 1
ATOM 5510 O O . PHE B 1 282 ? -4.465 -3.299 -10.961 1 96 282 PHE B O 1
ATOM 5517 N N . SER B 1 283 ? -2.451 -3.984 -10.352 1 94.12 283 SER B N 1
ATOM 5518 C CA . SER B 1 283 ? -2.924 -5.184 -9.664 1 94.12 283 SER B CA 1
ATOM 5519 C C . SER B 1 283 ? -2.012 -5.547 -8.5 1 94.12 283 SER B C 1
ATOM 5521 O O . SER B 1 283 ? -0.79 -5.418 -8.594 1 94.12 283 SER B O 1
ATOM 5523 N N . GLY B 1 284 ? -2.596 -5.926 -7.43 1 93.25 284 GLY B N 1
ATOM 5524 C CA . GLY B 1 284 ? -1.854 -6.379 -6.266 1 93.25 284 GLY B CA 1
ATOM 5525 C C . GLY B 1 284 ? -2.59 -7.434 -5.461 1 93.25 284 GLY B C 1
ATOM 5526 O O . GLY B 1 284 ? -3.82 -7.418 -5.387 1 93.25 284 GLY B O 1
ATOM 5527 N N . THR B 1 285 ? -1.799 -8.242 -4.832 1 94.56 285 THR B N 1
ATOM 5528 C CA . THR B 1 285 ? -2.352 -9.328 -4.027 1 94.56 285 THR B CA 1
ATOM 5529 C C . THR B 1 285 ? -3.369 -8.789 -3.023 1 94.56 285 THR B C 1
ATOM 5531 O O . THR B 1 285 ? -4.422 -9.398 -2.816 1 94.56 285 THR B O 1
ATOM 5534 N N . PHE B 1 286 ? -3.174 -7.609 -2.535 1 96.19 286 PHE B N 1
ATOM 5535 C CA . PHE B 1 286 ? -3.959 -7.113 -1.41 1 96.19 286 PHE B CA 1
ATOM 5536 C C . PHE B 1 286 ? -5.031 -6.145 -1.886 1 96.19 286 PHE B C 1
ATOM 5538 O O . PHE B 1 286 ? -5.633 -5.43 -1.078 1 96.19 286 PHE B O 1
ATOM 5545 N N . GLY B 1 287 ? -5.227 -6.113 -3.199 1 95.12 287 GLY B N 1
ATOM 5546 C CA . GLY B 1 287 ? -6.309 -5.285 -3.713 1 95.12 287 GLY B CA 1
ATOM 5547 C C . GLY B 1 287 ? -7.656 -5.637 -3.117 1 95.12 287 GLY B C 1
ATOM 5548 O O . GLY B 1 287 ? -8.531 -4.773 -2.998 1 95.12 287 GLY B O 1
ATOM 5549 N N . GLY B 1 288 ? -7.816 -6.949 -2.768 1 96.44 288 GLY B N 1
ATOM 5550 C CA . GLY B 1 288 ? -9.055 -7.441 -2.189 1 96.44 288 GLY B CA 1
ATOM 5551 C C . GLY B 1 288 ? -8.969 -7.668 -0.691 1 96.44 288 GLY B C 1
ATOM 5552 O O . GLY B 1 288 ? -9.57 -8.602 -0.161 1 96.44 288 GLY B O 1
ATOM 5553 N N . ASP B 1 289 ? -8.172 -6.898 0.05 1 97.12 289 ASP B N 1
ATOM 5554 C CA . ASP B 1 289 ? -8.023 -6.949 1.502 1 97.12 289 ASP B CA 1
ATOM 5555 C C . ASP B 1 289 ? -9.375 -6.766 2.193 1 97.12 289 ASP B C 1
ATOM 5557 O O . ASP B 1 289 ? -9.852 -5.641 2.346 1 97.12 289 ASP B O 1
ATOM 5561 N N . ALA B 1 290 ? -9.914 -7.867 2.703 1 98.62 290 ALA B N 1
ATOM 5562 C CA . ALA B 1 290 ? -11.281 -7.887 3.197 1 98.62 290 ALA B CA 1
ATOM 5563 C C . ALA B 1 290 ? -11.398 -7.133 4.52 1 98.62 290 ALA B C 1
ATOM 5565 O O . ALA B 1 290 ? -12.469 -6.625 4.863 1 98.62 290 ALA B O 1
ATOM 5566 N N . ILE B 1 291 ? -10.297 -7 5.254 1 98.75 291 ILE B N 1
ATOM 5567 C CA . ILE B 1 291 ? -10.312 -6.301 6.535 1 98.75 291 ILE B CA 1
ATOM 5568 C C . ILE B 1 291 ? -10.531 -4.809 6.309 1 98.75 291 ILE B C 1
ATOM 5570 O O . ILE B 1 291 ? -11.422 -4.207 6.914 1 98.75 291 ILE B O 1
ATOM 5574 N N . ALA B 1 292 ? -9.734 -4.223 5.457 1 98.62 292 ALA B N 1
ATOM 5575 C CA . ALA B 1 292 ? -9.867 -2.799 5.16 1 98.62 292 ALA B CA 1
ATOM 5576 C C . ALA B 1 292 ? -11.211 -2.5 4.5 1 98.62 292 ALA B C 1
ATOM 5578 O O . ALA B 1 292 ? -11.805 -1.442 4.73 1 98.62 292 ALA B O 1
ATOM 5579 N N . LEU B 1 293 ? -11.664 -3.436 3.656 1 98.88 293 LEU B N 1
ATOM 5580 C CA . LEU B 1 293 ? -12.953 -3.248 2.998 1 98.88 293 LEU B CA 1
ATOM 5581 C C . LEU B 1 293 ? -14.094 -3.279 4.012 1 98.88 293 LEU B C 1
ATOM 5583 O O . LEU B 1 293 ? -15.039 -2.494 3.91 1 98.88 293 LEU B O 1
ATOM 5587 N N . ALA B 1 294 ? -13.992 -4.188 4.945 1 98.94 294 ALA B N 1
ATOM 5588 C CA . ALA B 1 294 ? -14.992 -4.23 6.012 1 98.94 294 ALA B CA 1
ATOM 5589 C C . ALA B 1 294 ? -15 -2.93 6.809 1 98.94 294 ALA B C 1
ATOM 5591 O O . ALA B 1 294 ? -16.062 -2.391 7.125 1 98.94 294 ALA B O 1
ATOM 5592 N N . ALA B 1 295 ? -13.836 -2.438 7.117 1 98.88 295 ALA B N 1
ATOM 5593 C CA . ALA B 1 295 ? -13.719 -1.164 7.82 1 98.88 295 ALA B CA 1
ATOM 5594 C C . ALA B 1 295 ? -14.344 -0.031 7.012 1 98.88 295 ALA B C 1
ATOM 5596 O O . ALA B 1 295 ? -15.148 0.746 7.539 1 98.88 295 ALA B O 1
ATOM 5597 N N . ALA B 1 296 ? -13.992 0.025 5.746 1 98.88 296 ALA B N 1
ATOM 5598 C CA . ALA B 1 296 ? -14.5 1.085 4.875 1 98.88 296 ALA B CA 1
ATOM 5599 C C . ALA B 1 296 ? -16.031 1.053 4.805 1 98.88 296 ALA B C 1
ATOM 5601 O O . ALA B 1 296 ? -16.672 2.098 4.871 1 98.88 296 ALA B O 1
ATOM 5602 N N . SER B 1 297 ? -16.562 -0.14 4.648 1 98.88 297 SER B N 1
ATOM 5603 C CA . SER B 1 297 ? -18 -0.285 4.582 1 98.88 297 SER B CA 1
ATOM 5604 C C . SER B 1 297 ? -18.672 0.236 5.848 1 98.88 297 SER B C 1
ATOM 5606 O O . SER B 1 297 ? -19.672 0.95 5.781 1 98.88 297 SER B O 1
ATOM 5608 N N . ALA B 1 298 ? -18.094 -0.13 6.969 1 98.88 298 ALA B N 1
ATOM 5609 C CA . ALA B 1 298 ? -18.641 0.31 8.25 1 98.88 298 ALA B CA 1
ATOM 5610 C C . ALA B 1 298 ? -18.531 1.825 8.398 1 98.88 298 ALA B C 1
ATOM 5612 O O . ALA B 1 298 ? -19.469 2.473 8.875 1 98.88 298 ALA B O 1
ATOM 5613 N N . VAL B 1 299 ? -17.422 2.408 8.016 1 98.88 299 VAL B N 1
ATOM 5614 C CA . VAL B 1 299 ? -17.203 3.848 8.102 1 98.88 299 VAL B CA 1
ATOM 5615 C C . VAL B 1 299 ? -18.219 4.578 7.227 1 98.88 299 VAL B C 1
ATOM 5617 O O . VAL B 1 299 ? -18.891 5.516 7.684 1 98.88 299 VAL B O 1
ATOM 5620 N N . ILE B 1 300 ? -18.344 4.133 5.977 1 98.75 300 ILE B N 1
ATOM 5621 C CA . ILE B 1 300 ? -19.266 4.758 5.031 1 98.75 300 ILE B CA 1
ATOM 5622 C C . ILE B 1 300 ? -20.688 4.695 5.574 1 98.75 300 ILE B C 1
ATOM 5624 O O . ILE B 1 300 ? -21.406 5.691 5.555 1 98.75 300 ILE B O 1
ATOM 5628 N N . GLY B 1 301 ? -21.047 3.529 6.031 1 98.75 301 GLY B N 1
ATOM 5629 C CA . GLY B 1 301 ? -22.375 3.383 6.605 1 98.75 301 GLY B CA 1
ATOM 5630 C C . GLY B 1 301 ? -22.656 4.355 7.738 1 98.75 301 GLY B C 1
ATOM 5631 O O . GLY B 1 301 ? -23.688 5.016 7.758 1 98.75 301 GLY B O 1
ATOM 5632 N N . LYS B 1 302 ? -21.734 4.457 8.656 1 98.75 302 LYS B N 1
ATOM 5633 C CA . LYS B 1 302 ? -21.891 5.344 9.805 1 98.75 302 LYS B CA 1
ATOM 5634 C C . LYS B 1 302 ? -21.891 6.809 9.375 1 98.75 302 LYS B C 1
ATOM 5636 O O . LYS B 1 302 ? -22.688 7.605 9.883 1 98.75 302 LYS B O 1
ATOM 5641 N N . MET B 1 303 ? -21.031 7.176 8.461 1 98.69 303 MET B N 1
ATOM 5642 C CA . MET B 1 303 ? -20.953 8.555 7.992 1 98.69 303 MET B CA 1
ATOM 5643 C C . MET B 1 303 ? -22.25 8.977 7.312 1 98.69 303 MET B C 1
ATOM 5645 O O . MET B 1 303 ? -22.688 10.117 7.453 1 98.69 303 MET B O 1
ATOM 5649 N N . ARG B 1 304 ? -22.812 8.055 6.543 1 98.12 304 ARG B N 1
ATOM 5650 C CA . ARG B 1 304 ? -24.094 8.336 5.895 1 98.12 304 ARG B CA 1
ATOM 5651 C C . ARG B 1 304 ? -25.188 8.547 6.93 1 98.12 304 ARG B C 1
ATOM 5653 O O . ARG B 1 304 ? -25.969 9.508 6.832 1 98.12 304 ARG B O 1
ATOM 5660 N N . ARG B 1 305 ? -25.234 7.668 7.887 1 98.56 305 ARG B N 1
ATOM 5661 C CA . ARG B 1 305 ? -26.281 7.699 8.898 1 98.56 305 ARG B CA 1
ATOM 5662 C C . ARG B 1 305 ? -26.219 8.977 9.719 1 98.56 305 ARG B C 1
ATOM 5664 O O . ARG B 1 305 ? -27.25 9.562 10.062 1 98.56 305 ARG B O 1
ATOM 5671 N N . LEU B 1 306 ? -24.984 9.492 9.953 1 98.56 306 LEU B N 1
ATOM 5672 C CA . LEU B 1 306 ? -24.828 10.586 10.906 1 98.56 306 LEU B CA 1
ATOM 5673 C C . LEU B 1 306 ? -24.5 11.891 10.188 1 98.56 306 LEU B C 1
ATOM 5675 O O . LEU B 1 306 ? -24.344 12.938 10.82 1 98.56 306 LEU B O 1
ATOM 5679 N N . ASP B 1 307 ? -24.328 11.844 8.875 1 97.94 307 ASP B N 1
ATOM 5680 C CA . ASP B 1 307 ? -23.844 12.992 8.117 1 97.94 307 ASP B CA 1
ATOM 5681 C C . ASP B 1 307 ? -22.578 13.57 8.742 1 97.94 307 ASP B C 1
ATOM 5683 O O . ASP B 1 307 ? -22.531 14.758 9.062 1 97.94 307 ASP B O 1
ATOM 5687 N N . VAL B 1 308 ? -21.609 12.766 8.859 1 98.62 308 VAL B N 1
ATOM 5688 C CA . VAL B 1 308 ? -20.406 13.039 9.641 1 98.62 308 VAL B CA 1
ATOM 5689 C C . VAL B 1 308 ? -19.703 14.273 9.086 1 98.62 308 VAL B C 1
ATOM 5691 O O . VAL B 1 308 ? -19.281 15.156 9.844 1 98.62 308 VAL B O 1
ATOM 5694 N N . PRO B 1 309 ? -19.547 14.453 7.758 1 98.38 309 PRO B N 1
ATOM 5695 C CA . PRO B 1 309 ? -18.859 15.648 7.262 1 98.38 309 PRO B CA 1
ATOM 5696 C C . PRO B 1 309 ? -19.516 16.938 7.73 1 98.38 309 PRO B C 1
ATOM 5698 O O . PRO B 1 309 ? -18.828 17.906 8.094 1 98.38 309 PRO B O 1
ATOM 5701 N N . ALA B 1 310 ? -20.797 16.984 7.773 1 98.38 310 ALA B N 1
ATOM 5702 C CA . ALA B 1 310 ? -21.5 18.172 8.258 1 98.38 310 ALA B CA 1
ATOM 5703 C C . ALA B 1 310 ? -21.203 18.422 9.734 1 98.38 310 ALA B C 1
ATOM 5705 O O . ALA B 1 310 ? -21.031 19.578 10.156 1 98.38 310 ALA B O 1
ATOM 5706 N N . ARG B 1 311 ? -21.156 17.391 10.523 1 98.56 311 ARG B N 1
ATOM 5707 C CA . ARG B 1 311 ? -20.859 17.516 11.953 1 98.56 311 ARG B CA 1
ATOM 5708 C C . ARG B 1 311 ? -19.438 18.016 12.172 1 98.56 311 ARG B C 1
ATOM 5710 O O . ARG B 1 311 ? -19.188 18.812 13.078 1 98.56 311 ARG B O 1
ATOM 5717 N N . LEU B 1 312 ? -18.531 17.5 11.383 1 98.69 312 LEU B N 1
ATOM 5718 C CA . LEU B 1 312 ? -17.156 17.969 11.477 1 98.69 312 LEU B CA 1
ATOM 5719 C C . LEU B 1 312 ? -17.078 19.453 11.156 1 98.69 312 LEU B C 1
ATOM 5721 O O . LEU B 1 312 ? -16.375 20.203 11.844 1 98.69 312 LEU B O 1
ATOM 5725 N N . ALA B 1 313 ? -17.781 19.828 10.133 1 98.62 313 ALA B N 1
ATOM 5726 C CA . ALA B 1 313 ? -17.766 21.234 9.711 1 98.62 313 ALA B CA 1
ATOM 5727 C C . ALA B 1 313 ? -18.359 22.141 10.797 1 98.62 313 ALA B C 1
ATOM 5729 O O . ALA B 1 313 ? -17.859 23.234 11.039 1 98.62 313 ALA B O 1
ATOM 5730 N N . GLU B 1 314 ? -19.406 21.688 11.352 1 98.56 314 GLU B N 1
ATOM 5731 C CA . GLU B 1 314 ? -20.031 22.453 12.422 1 98.56 314 GLU B CA 1
ATOM 5732 C C . GLU B 1 314 ? -19.094 22.625 13.609 1 98.56 314 GLU B C 1
ATOM 5734 O O . GLU B 1 314 ? -18.922 23.75 14.117 1 98.56 314 GLU B O 1
ATOM 5739 N N . ARG B 1 315 ? -18.516 21.531 14.078 1 98.75 315 ARG B N 1
ATOM 5740 C CA . ARG B 1 315 ? -17.547 21.562 15.172 1 98.75 315 ARG B CA 1
ATOM 5741 C C . ARG B 1 315 ? -16.344 22.438 14.812 1 98.75 315 ARG B C 1
ATOM 5743 O O . ARG B 1 315 ? -15.859 23.203 15.641 1 98.75 315 ARG B O 1
ATOM 5750 N N . GLY B 1 316 ? -15.867 22.297 13.578 1 98.81 316 GLY B N 1
ATOM 5751 C CA . GLY B 1 316 ? -14.734 23.062 13.102 1 98.81 316 GLY B CA 1
ATOM 5752 C C . GLY B 1 316 ? -15.023 24.547 13 1 98.81 316 GLY B C 1
ATOM 5753 O O . GLY B 1 316 ? -14.133 25.375 13.219 1 98.81 316 GLY B O 1
ATOM 5754 N N . GLN B 1 317 ? -16.266 24.828 12.695 1 98.75 317 GLN B N 1
ATOM 5755 C CA . GLN B 1 317 ? -16.641 26.25 12.625 1 98.75 317 GLN B CA 1
ATOM 5756 C C . GLN B 1 317 ? -16.609 26.891 14.016 1 98.75 317 GLN B C 1
ATOM 5758 O O . GLN B 1 317 ? -16.203 28.047 14.156 1 98.75 317 GLN B O 1
ATOM 5763 N N . GLN B 1 318 ? -17.047 26.156 14.992 1 98.75 318 GLN B N 1
ATOM 5764 C CA . GLN B 1 318 ? -16.922 26.625 16.359 1 98.75 318 GLN B CA 1
ATOM 5765 C C . GLN B 1 318 ? -15.469 26.938 16.719 1 98.75 318 GLN B C 1
ATOM 5767 O O . GLN B 1 318 ? -15.18 27.953 17.328 1 98.75 318 GLN B O 1
ATOM 5772 N N . LEU B 1 319 ? -14.664 26.047 16.312 1 98.88 319 LEU B N 1
ATOM 5773 C CA . LEU B 1 319 ? -13.234 26.203 16.578 1 98.88 319 LEU B CA 1
ATOM 5774 C C . LEU B 1 319 ? -12.688 27.438 15.867 1 98.88 319 LEU B C 1
ATOM 5776 O O . LEU B 1 319 ? -12 28.25 16.484 1 98.88 319 LEU B O 1
ATOM 5780 N N . LEU B 1 320 ? -13.008 27.562 14.617 1 98.75 320 LEU B N 1
ATOM 5781 C CA . LEU B 1 320 ? -12.492 28.672 13.828 1 98.75 320 LEU B CA 1
ATOM 5782 C C . LEU B 1 320 ? -13.008 30.016 14.359 1 98.75 320 LEU B C 1
ATOM 5784 O O . LEU B 1 320 ? -12.258 31 14.406 1 98.75 320 LEU B O 1
ATOM 5788 N N . ASP B 1 321 ? -14.289 30.031 14.68 1 98.81 321 ASP B N 1
ATOM 5789 C CA . ASP B 1 321 ? -14.859 31.25 15.25 1 98.81 321 ASP B CA 1
ATOM 5790 C C . ASP B 1 321 ? -14.141 31.641 16.547 1 98.81 321 ASP B C 1
ATOM 5792 O O . ASP B 1 321 ? -13.789 32.812 16.734 1 98.81 321 ASP B O 1
ATOM 5796 N N . GLY B 1 322 ? -13.992 30.656 17.391 1 98.81 322 GLY B N 1
ATOM 5797 C CA . GLY B 1 322 ? -13.289 30.906 18.641 1 98.81 322 GLY B CA 1
ATOM 5798 C C . GLY B 1 322 ? -11.844 31.344 18.438 1 98.81 322 GLY B C 1
ATOM 5799 O O . GLY B 1 322 ? -11.367 32.25 19.109 1 98.81 322 GLY B O 1
ATOM 5800 N N . LEU B 1 323 ? -11.172 30.703 17.547 1 98.81 323 LEU B N 1
ATOM 5801 C CA . LEU B 1 323 ? -9.781 31.031 17.25 1 98.81 323 LEU B CA 1
ATOM 5802 C C . LEU B 1 323 ? -9.664 32.438 16.688 1 98.81 323 LEU B C 1
ATOM 5804 O O . LEU B 1 323 ? -8.773 33.219 17.094 1 98.81 323 LEU B O 1
ATOM 5808 N N . ASN B 1 324 ? -10.508 32.75 15.75 1 98.75 324 ASN B N 1
ATOM 5809 C CA . ASN B 1 324 ? -10.492 34.094 15.156 1 98.75 324 ASN B CA 1
ATOM 5810 C C . ASN B 1 324 ? -10.773 35.156 16.203 1 98.75 324 ASN B C 1
ATOM 5812 O O . ASN B 1 324 ? -10.125 36.219 16.219 1 98.75 324 ASN B O 1
ATOM 5816 N N . ALA B 1 325 ? -11.727 34.906 17.016 1 98.75 325 ALA B N 1
ATOM 5817 C CA . ALA B 1 325 ? -12.031 35.844 18.094 1 98.75 325 ALA B CA 1
ATOM 5818 C C . ALA B 1 325 ? -10.82 36.031 19 1 98.75 325 ALA B C 1
ATOM 5820 O O . ALA B 1 325 ? -10.516 37.156 19.422 1 98.75 325 ALA B O 1
ATOM 5821 N N . LEU B 1 326 ? -10.195 34.969 19.328 1 98.75 326 LEU B N 1
ATOM 5822 C CA . LEU B 1 326 ? -9.023 35 20.188 1 98.75 326 LEU B CA 1
ATOM 5823 C C . LEU B 1 326 ? -7.895 35.781 19.531 1 98.75 326 LEU B C 1
ATOM 5825 O O . LEU B 1 326 ? -7.242 36.625 20.172 1 98.75 326 LEU B O 1
ATOM 5829 N N . LEU B 1 327 ? -7.594 35.531 18.25 1 98.75 327 LEU B N 1
ATOM 5830 C CA . LEU B 1 327 ? -6.535 36.219 17.531 1 98.75 327 LEU B CA 1
ATOM 5831 C C . LEU B 1 327 ? -6.793 37.719 17.5 1 98.75 327 LEU B C 1
ATOM 5833 O O . LEU B 1 327 ? -5.859 38.531 17.625 1 98.75 327 LEU B O 1
ATOM 5837 N N . GLU B 1 328 ? -8.039 38.062 17.344 1 98.56 328 GLU B N 1
ATOM 5838 C CA . GLU B 1 328 ? -8.414 39.469 17.406 1 98.56 328 GLU B CA 1
ATOM 5839 C C . GLU B 1 328 ? -8.195 40.062 18.797 1 98.56 328 GLU B C 1
ATOM 5841 O O . GLU B 1 328 ? -7.645 41.156 18.938 1 98.56 328 GLU B O 1
ATOM 5846 N N . GLN B 1 329 ? -8.625 39.375 19.75 1 98.44 329 GLN B N 1
ATOM 5847 C CA . GLN B 1 329 ? -8.547 39.812 21.141 1 98.44 329 GLN B CA 1
ATOM 5848 C C . GLN B 1 329 ? -7.109 40.094 21.547 1 98.44 329 GLN B C 1
ATOM 5850 O O . GLN B 1 329 ? -6.844 41.062 22.266 1 98.44 329 GLN B O 1
ATOM 5855 N N . ILE B 1 330 ? -6.191 39.312 21.062 1 98.06 330 ILE B N 1
ATOM 5856 C CA . ILE B 1 330 ? -4.816 39.469 21.516 1 98.06 330 ILE B CA 1
ATOM 5857 C C . ILE B 1 330 ? -4.023 40.312 20.531 1 98.06 330 ILE B C 1
ATOM 5859 O O . ILE B 1 330 ? -2.797 40.406 20.625 1 98.06 330 ILE B O 1
ATOM 5863 N N . ASN B 1 331 ? -4.684 40.938 19.531 1 97.69 331 ASN B N 1
ATOM 5864 C CA . ASN B 1 331 ? -4.016 41.688 18.484 1 97.69 331 ASN B CA 1
ATOM 5865 C C . ASN B 1 331 ? -2.852 40.906 17.875 1 97.69 331 ASN B C 1
ATOM 5867 O O . ASN B 1 331 ? -1.717 41.375 17.859 1 97.69 331 ASN B O 1
ATOM 5871 N N . ALA B 1 332 ? -3.191 39.719 17.438 1 98.25 332 ALA B N 1
ATOM 5872 C CA . ALA B 1 332 ? -2.178 38.812 16.938 1 98.25 332 ALA B CA 1
ATOM 5873 C C . ALA B 1 332 ? -1.396 39.406 15.781 1 98.25 332 ALA B C 1
ATOM 5875 O O . ALA B 1 332 ? -1.972 40.094 14.93 1 98.25 332 ALA B O 1
ATOM 5876 N N . PRO B 1 333 ? -0.12 39.188 15.758 1 98.38 333 PRO B N 1
ATOM 5877 C CA . PRO B 1 333 ? 0.673 39.656 14.617 1 98.38 333 PRO B CA 1
ATOM 5878 C C . PRO B 1 333 ? 0.299 38.938 13.32 1 98.38 333 PRO B C 1
ATOM 5880 O O . PRO B 1 333 ? -0.37 37.906 13.352 1 98.38 333 PRO B O 1
ATOM 5883 N N . SER B 1 334 ? 0.787 39.406 12.195 1 97.56 334 SER B N 1
ATOM 5884 C CA . SER B 1 334 ? 0.386 38.906 10.875 1 97.56 334 SER B CA 1
ATOM 5885 C C . SER B 1 334 ? 0.917 37.5 10.617 1 97.56 334 SER B C 1
ATOM 5887 O O . SER B 1 334 ? 0.396 36.781 9.758 1 97.56 334 SER B O 1
ATOM 5889 N N . TRP B 1 335 ? 1.987 37.125 11.32 1 97.88 335 TRP B N 1
ATOM 5890 C CA . TRP B 1 335 ? 2.582 35.812 11.086 1 97.88 335 TRP B CA 1
ATOM 5891 C C . TRP B 1 335 ? 1.8 34.719 11.812 1 97.88 335 TRP B C 1
ATOM 5893 O O . TRP B 1 335 ? 2.152 33.531 11.734 1 97.88 335 TRP B O 1
ATOM 5903 N N . LEU B 1 336 ? 0.737 35.094 12.539 1 98.19 336 LEU B N 1
ATOM 5904 C CA . LEU B 1 336 ? -0.241 34.188 13.133 1 98.19 336 LEU B CA 1
ATOM 5905 C C . LEU B 1 336 ? -1.609 34.344 12.484 1 98.19 336 LEU B C 1
ATOM 5907 O O . LEU B 1 336 ? -2.227 35.406 12.602 1 98.19 336 LEU B O 1
ATOM 5911 N N . GLN B 1 337 ? -2.023 33.312 11.797 1 98 337 GLN B N 1
ATOM 5912 C CA . GLN B 1 337 ? -3.291 33.406 11.086 1 98 337 GLN B CA 1
ATOM 5913 C C . GLN B 1 337 ? -4.051 32.094 11.109 1 98 337 GLN B C 1
ATOM 5915 O O . GLN B 1 337 ? -3.443 31.016 11.227 1 98 337 GLN B O 1
ATOM 5920 N N . SER B 1 338 ? -5.336 32.156 11.125 1 98.25 338 SER B N 1
ATOM 5921 C CA . SER B 1 338 ? -6.148 30.953 10.906 1 98.25 338 SER B CA 1
ATOM 5922 C C . SER B 1 338 ? -6.406 30.734 9.422 1 98.25 338 SER B C 1
ATOM 5924 O O . SER B 1 338 ? -6.344 31.672 8.625 1 98.25 338 SER B O 1
ATOM 5926 N N . ALA B 1 339 ? -6.609 29.469 8.969 1 98.19 339 ALA B N 1
ATOM 5927 C CA . ALA B 1 339 ? -6.91 29.125 7.582 1 98.19 339 ALA B CA 1
ATOM 5928 C C . ALA B 1 339 ? -7.586 27.766 7.484 1 98.19 339 ALA B C 1
ATOM 5930 O O . ALA B 1 339 ? -7.637 27.016 8.461 1 98.19 339 ALA B O 1
ATOM 5931 N N . GLY B 1 340 ? -8.133 27.531 6.301 1 98.19 340 GLY B N 1
ATOM 5932 C CA . GLY B 1 340 ? -8.562 26.188 5.969 1 98.19 340 GLY B CA 1
ATOM 5933 C C . GLY B 1 340 ? -10.062 26 6.066 1 98.19 340 GLY B C 1
ATOM 5934 O O . GLY B 1 340 ? -10.797 26.938 6.367 1 98.19 340 GLY B O 1
ATOM 5935 N N . HIS B 1 341 ? -10.492 24.844 5.699 1 98.5 341 HIS B N 1
ATOM 5936 C CA . HIS B 1 341 ? -11.875 24.406 5.855 1 98.5 341 HIS B CA 1
ATOM 5937 C C . HIS B 1 341 ? -12.195 24.078 7.312 1 98.5 341 HIS B C 1
ATOM 5939 O O . HIS B 1 341 ? -11.336 23.562 8.039 1 98.5 341 HIS B O 1
ATOM 5945 N N . PRO B 1 342 ? -13.406 24.312 7.766 1 98.44 342 PRO B N 1
ATOM 5946 C CA . PRO B 1 342 ? -13.75 24.047 9.164 1 98.44 342 PRO B CA 1
ATOM 5947 C C . PRO B 1 342 ? -13.391 22.625 9.602 1 98.44 342 PRO B C 1
ATOM 5949 O O . PRO B 1 342 ? -12.945 22.422 10.734 1 98.44 342 PRO B O 1
ATOM 5952 N N . SER B 1 343 ? -13.508 21.609 8.75 1 98.12 343 SER B N 1
ATOM 5953 C CA . SER B 1 343 ? -13.234 20.234 9.133 1 98.12 343 SER B CA 1
ATOM 5954 C C . SER B 1 343 ? -11.734 19.969 9.18 1 98.12 343 SER B C 1
ATOM 5956 O O . SER B 1 343 ? -11.297 18.953 9.727 1 98.12 343 SER B O 1
ATOM 5958 N N . TRP B 1 344 ? -10.969 20.781 8.586 1 98.44 344 TRP B N 1
ATOM 5959 C CA . TRP B 1 344 ? -9.523 20.703 8.477 1 98.44 344 TRP B CA 1
ATOM 5960 C C . TRP B 1 344 ? -8.906 22.094 8.406 1 98.44 344 TRP B C 1
ATOM 5962 O O . TRP B 1 344 ? -8.531 22.562 7.328 1 98.44 344 TRP B O 1
ATOM 5972 N N . SER B 1 345 ? -8.766 22.703 9.594 1 98.5 345 SER B N 1
ATOM 5973 C CA . SER B 1 345 ? -8.305 24.094 9.664 1 98.5 345 SER B CA 1
ATOM 5974 C C . SER B 1 345 ? -6.91 24.172 10.273 1 98.5 345 SER B C 1
ATOM 5976 O O . SER B 1 345 ? -6.348 23.156 10.695 1 98.5 345 SER B O 1
ATOM 5978 N N . PHE B 1 346 ? -6.355 25.391 10.25 1 98.31 346 PHE B N 1
ATOM 5979 C CA . PHE B 1 346 ? -4.965 25.594 10.633 1 98.31 346 PHE B CA 1
ATOM 5980 C C . PHE B 1 346 ? -4.809 26.859 11.469 1 98.31 346 PHE B C 1
ATOM 5982 O O . PHE B 1 346 ? -5.527 27.844 11.258 1 98.31 346 PHE B O 1
ATOM 5989 N N . LEU B 1 347 ? -3.986 26.812 12.438 1 98.5 347 LEU B N 1
ATOM 5990 C CA . LEU B 1 347 ? -3.279 28 12.938 1 98.5 347 LEU B CA 1
ATOM 5991 C C . LEU B 1 347 ? -1.911 28.125 12.273 1 98.5 347 LEU B C 1
ATOM 5993 O O . LEU B 1 347 ? -0.976 27.406 12.625 1 98.5 347 LEU B O 1
ATOM 5997 N N . LEU B 1 348 ? -1.785 28.969 11.375 1 97.81 348 LEU B N 1
ATOM 5998 C CA . LEU B 1 348 ? -0.549 29.188 10.633 1 97.81 348 LEU B CA 1
ATOM 5999 C C . LEU B 1 348 ? 0.427 30.047 11.43 1 97.81 348 LEU B C 1
ATOM 6001 O O . LEU B 1 348 ? 0.049 31.094 11.953 1 97.81 348 LEU B O 1
ATOM 6005 N N . ILE B 1 349 ? 1.578 29.547 11.539 1 98.06 349 ILE B N 1
ATOM 6006 C CA . ILE B 1 349 ? 2.67 30.281 12.156 1 98.06 349 ILE B CA 1
ATOM 6007 C C . ILE B 1 349 ? 3.771 30.531 11.133 1 98.06 349 ILE B C 1
ATOM 6009 O O . ILE B 1 349 ? 4.484 29.609 10.734 1 98.06 349 ILE B O 1
ATOM 6013 N N . GLY B 1 350 ? 3.887 31.75 10.703 1 97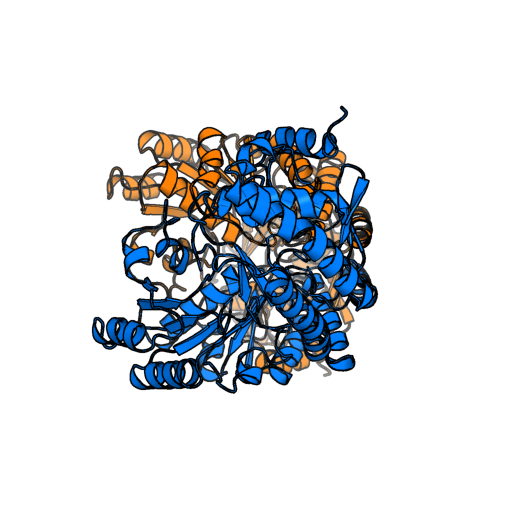.44 350 GLY B N 1
ATOM 6014 C CA . GLY B 1 350 ? 4.914 32.125 9.742 1 97.44 350 GLY B CA 1
ATOM 6015 C C . GLY B 1 350 ? 6.18 32.656 10.398 1 97.44 350 GLY B C 1
ATOM 6016 O O . GLY B 1 350 ? 6.289 32.656 11.625 1 97.44 350 GLY B O 1
ATOM 6017 N N . ASP B 1 351 ? 7.117 33.031 9.562 1 97.94 351 ASP B N 1
ATOM 6018 C CA . ASP B 1 351 ? 8.312 33.688 10.07 1 97.94 351 ASP B CA 1
ATOM 6019 C C . ASP B 1 351 ? 7.965 35.062 10.672 1 97.94 351 ASP B C 1
ATOM 6021 O O . ASP B 1 351 ? 7.195 35.812 10.094 1 97.94 351 ASP B O 1
ATOM 6025 N N . SER B 1 352 ? 8.461 35.25 11.852 1 98.19 352 SER B N 1
ATOM 6026 C CA . SER B 1 352 ? 8.414 36.625 12.398 1 98.19 352 SER B CA 1
ATOM 6027 C C . SER B 1 352 ? 9.672 37.406 12.031 1 98.19 352 SER B C 1
ATOM 6029 O O . SER B 1 352 ? 10.609 36.844 11.445 1 98.19 352 SER B O 1
ATOM 6031 N N . PRO B 1 353 ? 9.648 38.688 12.352 1 97.44 353 PRO B N 1
ATOM 6032 C CA . PRO B 1 353 ? 10.891 39.438 12.164 1 97.44 353 PRO B CA 1
ATOM 6033 C C . PRO B 1 353 ? 12.031 38.906 13.023 1 97.44 353 PRO B C 1
ATOM 6035 O O . PRO B 1 353 ? 13.203 39.125 12.719 1 97.44 353 PRO B O 1
ATOM 6038 N N . ASN B 1 354 ? 11.727 38.156 14.055 1 98.12 354 ASN B N 1
ATOM 6039 C CA . ASN B 1 354 ? 12.734 37.812 15.047 1 98.12 354 ASN B CA 1
ATOM 6040 C C . ASN B 1 354 ? 13.117 36.312 14.938 1 98.12 354 ASN B C 1
ATOM 6042 O O . ASN B 1 354 ? 14.227 35.938 15.305 1 98.12 354 ASN B O 1
ATOM 6046 N N . HIS B 1 355 ? 12.227 35.469 14.586 1 98.19 355 HIS B N 1
ATOM 6047 C CA . HIS B 1 355 ? 12.461 34.031 14.609 1 98.19 355 HIS B CA 1
ATOM 6048 C C . HIS B 1 355 ? 11.859 33.344 13.383 1 98.19 355 HIS B C 1
ATOM 6050 O O . HIS B 1 355 ? 10.875 33.812 12.82 1 98.19 355 HIS B O 1
ATOM 6056 N N . SER B 1 356 ? 12.43 32.156 12.984 1 97.12 356 SER B N 1
ATOM 6057 C CA . SER B 1 356 ? 11.867 31.344 11.922 1 97.12 356 SER B CA 1
ATOM 6058 C C . SER B 1 356 ? 10.562 30.688 12.359 1 97.12 356 SER B C 1
ATOM 6060 O O . SER B 1 356 ? 10.352 30.453 13.547 1 97.12 356 SER B O 1
ATOM 6062 N N . SER B 1 357 ? 9.727 30.438 11.406 1 97.06 357 SER B N 1
ATOM 6063 C CA . SER B 1 357 ? 8.484 29.719 11.68 1 97.06 357 SER B CA 1
ATOM 6064 C C . SER B 1 357 ? 8.758 28.375 12.352 1 97.06 357 SER B C 1
ATOM 6066 O O . SER B 1 357 ? 7.984 27.938 13.211 1 97.06 357 SER B O 1
ATOM 6068 N N . TRP B 1 358 ? 9.867 27.719 12.062 1 96 358 TRP B N 1
ATOM 6069 C CA . TRP B 1 358 ? 10.195 26.406 12.625 1 96 358 TRP B CA 1
ATOM 6070 C C . TRP B 1 358 ? 10.461 26.516 14.125 1 96 358 TRP B C 1
ATOM 6072 O O . TRP B 1 358 ? 10.031 25.656 14.898 1 96 358 TRP B O 1
ATOM 6082 N N . LEU B 1 359 ? 11.211 27.5 14.461 1 97.56 359 LEU B N 1
ATOM 6083 C CA . LEU B 1 359 ? 11.484 27.688 15.883 1 97.56 359 LEU B CA 1
ATOM 6084 C C . LEU B 1 359 ? 10.219 28.078 16.625 1 97.56 359 LEU B C 1
ATOM 6086 O O . LEU B 1 359 ? 9.961 27.562 17.734 1 97.56 359 LEU B O 1
ATOM 6090 N N . LEU B 1 360 ? 9.422 28.984 16.047 1 98.31 360 LEU B N 1
ATOM 6091 C CA . LEU B 1 360 ? 8.164 29.406 16.656 1 98.31 360 LEU B CA 1
ATOM 6092 C C . LEU B 1 360 ? 7.223 28.219 16.844 1 98.31 360 LEU B C 1
ATOM 6094 O O . LEU B 1 360 ? 6.637 28.047 17.906 1 98.31 360 LEU B O 1
ATOM 6098 N N . LYS B 1 361 ? 7.105 27.422 15.82 1 97.88 361 LYS B N 1
ATOM 6099 C CA . LYS B 1 361 ? 6.25 26.234 15.867 1 97.88 361 LYS B CA 1
ATOM 6100 C C . LYS B 1 361 ? 6.75 25.234 16.891 1 97.88 361 LYS B C 1
ATOM 6102 O O . LYS B 1 361 ? 5.957 24.562 17.547 1 97.88 361 LYS B O 1
ATOM 6107 N N . SER B 1 362 ? 8.078 25.094 16.984 1 97.69 362 SER B N 1
ATOM 6108 C CA . SER B 1 362 ? 8.648 24.172 17.969 1 97.69 362 SER B CA 1
ATOM 6109 C C . SER B 1 362 ? 8.203 24.516 19.391 1 97.69 362 SER B C 1
ATOM 6111 O O . SER B 1 362 ? 7.77 23.641 20.141 1 97.69 362 SER B O 1
ATOM 6113 N N . TYR B 1 363 ? 8.344 25.766 19.688 1 97.88 363 TYR B N 1
ATOM 6114 C CA . TYR B 1 363 ? 7.91 26.219 21 1 97.88 363 TYR B CA 1
ATOM 6115 C C . TYR B 1 363 ? 6.406 26.031 21.172 1 97.88 363 TYR B C 1
ATOM 6117 O O . TYR B 1 363 ? 5.953 25.578 22.234 1 97.88 363 TYR B O 1
ATOM 6125 N N . PHE B 1 364 ? 5.684 26.375 20.156 1 98.44 364 PHE B N 1
ATOM 6126 C CA . PHE B 1 364 ? 4.23 26.25 20.172 1 98.44 364 PHE B CA 1
ATOM 6127 C C . PHE B 1 364 ? 3.818 24.797 20.438 1 98.44 364 PHE B C 1
ATOM 6129 O O . PHE B 1 364 ? 3 24.547 21.328 1 98.44 364 PHE B O 1
ATOM 6136 N N . ILE B 1 365 ? 4.398 23.844 19.719 1 98.06 365 ILE B N 1
ATOM 6137 C CA . ILE B 1 365 ? 4.09 22.422 19.875 1 98.06 365 ILE B CA 1
ATOM 6138 C C . ILE B 1 365 ? 4.453 21.953 21.281 1 98.06 365 ILE B C 1
ATOM 6140 O O . ILE B 1 365 ? 3.684 21.234 21.922 1 98.06 365 ILE B O 1
ATOM 6144 N N . GLN B 1 366 ? 5.594 22.344 21.766 1 97.69 366 GLN B N 1
ATOM 6145 C CA . GLN B 1 366 ? 6.016 22.031 23.141 1 97.69 366 GLN B CA 1
ATOM 6146 C C . GLN B 1 366 ? 4.945 22.438 24.141 1 97.69 366 GLN B C 1
ATOM 6148 O O . GLN B 1 366 ? 4.566 21.641 25.016 1 97.69 366 GLN B O 1
ATOM 6153 N N . GLU B 1 367 ? 4.473 23.656 24.016 1 98.25 367 GLU B N 1
ATOM 6154 C CA . GLU B 1 367 ? 3.539 24.188 25 1 98.25 367 GLU B CA 1
ATOM 6155 C C . GLU B 1 367 ? 2.174 23.516 24.891 1 98.25 367 GLU B C 1
ATOM 6157 O O . GLU B 1 367 ? 1.492 23.328 25.906 1 98.25 367 GLU B O 1
ATOM 6162 N N . LEU B 1 368 ? 1.745 23.203 23.641 1 98.5 368 LEU B N 1
ATOM 6163 C CA . LEU B 1 368 ? 0.527 22.422 23.484 1 98.5 368 LEU B CA 1
ATOM 6164 C C . LEU B 1 368 ? 0.647 21.078 24.188 1 98.5 368 LEU B C 1
ATOM 6166 O O . LEU B 1 368 ? -0.25 20.688 24.922 1 98.5 368 LEU B O 1
ATOM 6170 N N . CYS B 1 369 ? 1.771 20.438 23.984 1 98.12 369 CYS B N 1
ATOM 6171 C CA . CYS B 1 369 ? 1.981 19.109 24.547 1 98.12 369 CYS B CA 1
ATOM 6172 C C . CYS B 1 369 ? 2 19.156 26.062 1 98.12 369 CYS B C 1
ATOM 6174 O O . CYS B 1 369 ? 1.449 18.266 26.719 1 98.12 369 CYS B O 1
ATOM 6176 N N . LYS B 1 370 ? 2.613 20.188 26.641 1 97.69 370 LYS B N 1
ATOM 6177 C CA . LYS B 1 370 ? 2.639 20.359 28.094 1 97.69 370 LYS B CA 1
ATOM 6178 C C . LYS B 1 370 ? 1.224 20.438 28.656 1 97.69 370 LYS B C 1
ATOM 6180 O O . LYS B 1 370 ? 0.996 20.109 29.828 1 97.69 370 LYS B O 1
ATOM 6185 N N . ARG B 1 371 ? 0.329 20.844 27.797 1 98.31 371 ARG B N 1
ATOM 6186 C CA . ARG B 1 371 ? -1.036 21.109 28.25 1 98.31 371 ARG B CA 1
ATOM 6187 C C . ARG B 1 371 ? -1.994 20.047 27.703 1 98.31 371 ARG B C 1
ATOM 6189 O O . ARG B 1 371 ? -3.211 20.25 27.703 1 98.31 371 ARG B O 1
ATOM 6196 N N . GLY B 1 372 ? -1.501 18.969 27.125 1 98.38 372 GLY B N 1
ATOM 6197 C CA . GLY B 1 372 ? -2.291 17.797 26.781 1 98.38 372 GLY B CA 1
ATOM 6198 C C . GLY B 1 372 ? -2.912 17.891 25.391 1 98.38 372 GLY B C 1
ATOM 6199 O O . GLY B 1 372 ? -3.938 17.266 25.125 1 98.38 372 GLY B O 1
ATOM 6200 N N . ILE B 1 373 ? -2.395 18.719 24.562 1 98.81 373 ILE B N 1
ATOM 6201 C CA . ILE B 1 373 ? -2.863 18.844 23.188 1 98.81 373 ILE B CA 1
ATOM 6202 C C . ILE B 1 373 ? -1.793 18.312 22.234 1 98.81 373 ILE B C 1
ATOM 6204 O O . ILE B 1 373 ? -0.625 18.688 22.328 1 98.81 373 ILE B O 1
ATOM 6208 N N . LEU B 1 374 ? -2.15 17.422 21.359 1 98.69 374 LEU B N 1
ATOM 6209 C CA . LEU B 1 374 ? -1.266 16.953 20.297 1 98.69 374 LEU B CA 1
ATOM 6210 C C . LEU B 1 374 ? -1.696 17.531 18.953 1 98.69 374 LEU B C 1
ATOM 6212 O O . LEU B 1 374 ? -2.777 17.219 18.453 1 98.69 374 LEU B O 1
ATOM 6216 N N . SER B 1 375 ? -0.868 18.375 18.406 1 97.19 375 SER B N 1
ATOM 6217 C CA . SER B 1 375 ? -1.156 19 17.109 1 97.19 375 SER B CA 1
ATOM 6218 C C . SER B 1 375 ? 0.118 19.516 16.453 1 97.19 375 SER B C 1
ATOM 6220 O O . SER B 1 375 ? 1.071 19.891 17.141 1 97.19 375 SER B O 1
ATOM 6222 N N . LEU B 1 376 ? 0.12 19.5 15.141 1 91.56 376 LEU B N 1
ATOM 6223 C CA . LEU B 1 376 ? 1.215 20.078 14.367 1 91.56 376 LEU B CA 1
ATOM 6224 C C . LEU B 1 376 ? 0.834 21.469 13.836 1 91.56 376 LEU B C 1
ATOM 6226 O O . LEU B 1 376 ? 1.474 21.969 12.914 1 91.56 376 LEU B O 1
ATOM 6230 N N . GLY B 1 377 ? -0.174 22.016 14.352 1 93.56 377 GLY B N 1
ATOM 6231 C CA . GLY B 1 377 ? -0.652 23.297 13.875 1 93.56 377 GLY B CA 1
ATOM 6232 C C . GLY B 1 377 ? -1.925 23.188 13.055 1 93.56 377 GLY B C 1
ATOM 6233 O O . GLY B 1 377 ? -2.471 24.203 12.617 1 93.56 377 GLY B O 1
ATOM 6234 N N . SER B 1 378 ? -2.391 22.016 12.852 1 97.06 378 SER B N 1
ATOM 6235 C CA . SER B 1 378 ? -3.646 21.781 12.148 1 97.06 378 SER B CA 1
ATOM 6236 C C . SER B 1 378 ? -4.719 21.25 13.094 1 97.06 378 SER B C 1
ATOM 6238 O O . SER B 1 378 ? -4.406 20.75 14.18 1 97.06 378 SER B O 1
ATOM 6240 N N . HIS B 1 379 ? -5.895 21.547 12.773 1 98.62 379 HIS B N 1
ATOM 6241 C CA . HIS B 1 379 ? -7.055 21 13.461 1 98.62 379 HIS B CA 1
ATOM 6242 C C . HIS B 1 379 ? -7.742 19.922 12.617 1 98.62 379 HIS B C 1
ATOM 6244 O O . HIS B 1 379 ? -8.68 20.234 11.875 1 98.62 379 HIS B O 1
ATOM 6250 N N . ASN B 1 380 ? -7.227 18.703 12.719 1 98.38 380 ASN B N 1
ATOM 6251 C CA . ASN B 1 380 ? -7.785 17.562 12 1 98.38 380 ASN B CA 1
ATOM 6252 C C . ASN B 1 380 ? -8.93 16.922 12.773 1 98.38 380 ASN B C 1
ATOM 6254 O O . ASN B 1 380 ? -8.75 15.875 13.414 1 98.38 380 ASN B O 1
ATOM 6258 N N . LEU B 1 381 ? -10.07 17.453 12.586 1 98.62 381 LEU B N 1
ATOM 6259 C CA . LEU B 1 381 ? -11.219 17.031 13.375 1 98.62 381 LEU B CA 1
ATOM 6260 C C . LEU B 1 381 ? -11.672 15.633 12.969 1 98.62 381 LEU B C 1
ATOM 6262 O O . LEU B 1 381 ? -11.625 15.281 11.789 1 98.62 381 LEU B O 1
ATOM 6266 N N . ASN B 1 382 ? -12.047 14.828 13.898 1 98.75 382 ASN B N 1
ATOM 6267 C CA . ASN B 1 382 ? -12.789 13.594 13.703 1 98.75 382 ASN B CA 1
ATOM 6268 C C . ASN B 1 382 ? -14.094 13.594 14.5 1 98.75 382 ASN B C 1
ATOM 6270 O O . ASN B 1 382 ? -14.359 14.516 15.266 1 98.75 382 ASN B O 1
ATOM 6274 N N . LEU B 1 383 ? -14.898 12.648 14.289 1 98.88 383 LEU B N 1
ATOM 6275 C CA . LEU B 1 383 ? -16.266 12.641 14.812 1 98.88 383 LEU B CA 1
ATOM 6276 C C . LEU B 1 383 ? -16.25 12.648 16.328 1 98.88 383 LEU B C 1
ATOM 6278 O O . LEU B 1 383 ? -17.188 13.172 16.953 1 98.88 383 LEU B O 1
ATOM 6282 N N . ALA B 1 384 ? -15.211 12.18 16.984 1 98.88 384 ALA B N 1
ATOM 6283 C CA . ALA B 1 384 ? -15.172 11.992 18.438 1 98.88 384 ALA B CA 1
ATOM 6284 C C . ALA B 1 384 ? -14.82 13.297 19.141 1 98.88 384 ALA B C 1
ATOM 6286 O O . ALA B 1 384 ? -14.953 13.398 20.375 1 98.88 384 ALA B O 1
ATOM 6287 N N . HIS B 1 385 ? -14.383 14.352 18.5 1 98.88 385 HIS B N 1
ATOM 6288 C CA . HIS B 1 385 ? -14.117 15.641 19.125 1 98.88 385 HIS B CA 1
ATOM 6289 C C . HIS B 1 385 ? -15.414 16.328 19.562 1 98.88 385 HIS B C 1
ATOM 6291 O O . HIS B 1 385 ? -16.297 16.578 18.719 1 98.88 385 HIS B O 1
ATOM 6297 N N . SER B 1 386 ? -15.469 16.656 20.75 1 98.62 386 SER B N 1
ATOM 6298 C CA . SER B 1 386 ? -16.656 17.297 21.297 1 98.62 386 SER B CA 1
ATOM 6299 C C . SER B 1 386 ? -16.5 18.812 21.328 1 98.62 386 SER B C 1
ATOM 6301 O O . SER B 1 386 ? -15.406 19.344 21.078 1 98.62 386 SER B O 1
ATOM 6303 N N . ALA B 1 387 ? -17.656 19.438 21.625 1 98.44 387 ALA B N 1
ATOM 6304 C CA . ALA B 1 387 ? -17.594 20.891 21.844 1 98.44 387 ALA B CA 1
ATOM 6305 C C . ALA B 1 387 ? -16.688 21.234 23.016 1 98.44 387 ALA B C 1
ATOM 6307 O O . ALA B 1 387 ? -16 22.266 22.984 1 98.44 387 ALA B O 1
ATOM 6308 N N . GLU B 1 388 ? -16.703 20.344 23.984 1 98.69 388 GLU B N 1
ATOM 6309 C CA . GLU B 1 388 ? -15.828 20.547 25.141 1 98.69 388 GLU B CA 1
ATOM 6310 C C . GLU B 1 388 ? -14.359 20.438 24.75 1 98.69 388 GLU B C 1
ATOM 6312 O O . GLU B 1 388 ? -13.508 21.141 25.281 1 98.69 388 GLU B O 1
ATOM 6317 N N . ASP B 1 389 ? -14.055 19.547 23.891 1 98.81 389 ASP B N 1
ATOM 6318 C CA . ASP B 1 389 ? -12.688 19.406 23.391 1 98.81 389 ASP B CA 1
ATOM 6319 C C . ASP B 1 389 ? -12.227 20.672 22.688 1 98.81 389 ASP B C 1
ATOM 6321 O O . ASP B 1 389 ? -11.086 21.109 22.844 1 98.81 389 ASP B O 1
ATOM 6325 N N . VAL B 1 390 ? -13.109 21.266 21.891 1 98.69 390 VAL B N 1
ATOM 6326 C CA . VAL B 1 390 ? -12.82 22.516 21.188 1 98.69 390 VAL B CA 1
ATOM 6327 C C . VAL B 1 390 ? -12.547 23.625 22.203 1 98.69 390 VAL B C 1
ATOM 6329 O O . VAL B 1 390 ? -11.594 24.391 22.047 1 98.69 390 VAL B O 1
ATOM 6332 N N . GLN B 1 391 ? -13.352 23.672 23.219 1 98.69 391 GLN B N 1
ATOM 6333 C CA . GLN B 1 391 ? -13.164 24.688 24.25 1 98.69 391 GLN B CA 1
ATOM 6334 C C . GLN B 1 391 ? -11.828 24.5 24.969 1 98.69 391 GLN B C 1
ATOM 6336 O O . GLN B 1 391 ? -11.148 25.484 25.297 1 98.69 391 GLN B O 1
ATOM 6341 N N . THR B 1 392 ? -11.539 23.266 25.234 1 98.81 392 THR B N 1
ATOM 6342 C CA . THR B 1 392 ? -10.258 22.953 25.859 1 98.81 392 THR B CA 1
ATOM 6343 C C . THR B 1 392 ? -9.094 23.453 25 1 98.81 392 THR B C 1
ATOM 6345 O O . THR B 1 392 ? -8.164 24.078 25.516 1 98.81 392 THR B O 1
ATOM 6348 N N . LEU B 1 393 ? -9.164 23.234 23.703 1 98.81 393 LEU B N 1
ATOM 6349 C CA . LEU B 1 393 ? -8.109 23.688 22.797 1 98.81 393 LEU B CA 1
ATOM 6350 C C . LEU B 1 393 ? -8.008 25.219 22.812 1 98.81 393 LEU B C 1
ATOM 6352 O O . LEU B 1 393 ? -6.91 25.766 22.875 1 98.81 393 LEU B O 1
ATOM 6356 N N . LEU B 1 394 ? -9.148 25.891 22.734 1 98.81 394 LEU B N 1
ATOM 6357 C CA . LEU B 1 394 ? -9.164 27.344 22.688 1 98.81 394 LEU B CA 1
ATOM 6358 C C . LEU B 1 394 ? -8.617 27.938 23.984 1 98.81 394 LEU B C 1
ATOM 6360 O O . LEU B 1 394 ? -7.941 28.969 23.969 1 98.81 394 LEU B O 1
ATOM 6364 N N . ALA B 1 395 ? -8.922 27.281 25.062 1 98.88 395 ALA B N 1
ATOM 6365 C CA . ALA B 1 395 ? -8.375 27.734 26.344 1 98.88 395 ALA B CA 1
ATOM 6366 C C . ALA B 1 395 ? -6.855 27.625 26.359 1 98.88 395 ALA B C 1
ATOM 6368 O O . ALA B 1 395 ? -6.164 28.5 26.875 1 98.88 395 ALA B O 1
ATOM 6369 N N . VAL B 1 396 ? -6.359 26.547 25.859 1 98.81 396 VAL B N 1
ATOM 6370 C CA . VAL B 1 396 ? -4.914 26.359 25.781 1 98.81 396 VAL B CA 1
ATOM 6371 C C . VAL B 1 396 ? -4.305 27.422 24.859 1 98.81 396 VAL B C 1
ATOM 6373 O O . VAL B 1 396 ? -3.266 28 25.188 1 98.81 396 VAL B O 1
ATOM 6376 N N . TYR B 1 397 ? -4.926 27.703 23.703 1 98.81 397 TYR B N 1
ATOM 6377 C CA . TYR B 1 397 ? -4.461 28.75 22.797 1 98.81 397 TYR B CA 1
ATOM 6378 C C . TYR B 1 397 ? -4.418 30.094 23.5 1 98.81 397 TYR B C 1
ATOM 6380 O O . TYR B 1 397 ? -3.469 30.875 23.328 1 98.81 397 TYR B O 1
ATOM 6388 N N . ALA B 1 398 ? -5.434 30.375 24.266 1 98.75 398 ALA B N 1
ATOM 6389 C CA . ALA B 1 398 ? -5.543 31.641 24.953 1 98.75 398 ALA B CA 1
ATOM 6390 C C . ALA B 1 398 ? -4.383 31.844 25.938 1 98.75 398 ALA B C 1
ATOM 6392 O O . ALA B 1 398 ? -3.975 32.969 26.203 1 98.75 398 ALA B O 1
ATOM 6393 N N . GLU B 1 399 ? -3.893 30.75 26.406 1 98.56 399 GLU B N 1
ATOM 6394 C CA . GLU B 1 399 ? -2.748 30.812 27.297 1 98.56 399 GLU B CA 1
ATOM 6395 C C . GLU B 1 399 ? -1.436 30.891 26.531 1 98.56 399 GLU B C 1
ATOM 6397 O O . GLU B 1 399 ? -0.564 31.688 26.859 1 98.56 399 GLU B O 1
ATOM 6402 N N . VAL B 1 400 ? -1.253 30.125 25.5 1 98.62 400 VAL B N 1
ATOM 6403 C CA . VAL B 1 400 ? 0.029 29.859 24.859 1 98.62 400 VAL B CA 1
ATOM 6404 C C . VAL B 1 400 ? 0.359 30.969 23.875 1 98.62 400 VAL B C 1
ATOM 6406 O O . VAL B 1 400 ? 1.518 31.359 23.734 1 98.62 400 VAL B O 1
ATOM 6409 N N . LEU B 1 401 ? -0.649 31.5 23.141 1 98.75 401 LEU B N 1
ATOM 6410 C CA . LEU B 1 401 ? -0.386 32.406 22.031 1 98.75 401 LEU B CA 1
ATOM 6411 C C . LEU B 1 401 ? 0.155 33.75 22.547 1 98.75 401 LEU B C 1
ATOM 6413 O O . LEU B 1 401 ? 1.13 34.281 22 1 98.75 401 LEU B O 1
ATOM 6417 N N . PRO B 1 402 ? -0.417 34.344 23.656 1 98.69 402 PRO B N 1
ATOM 6418 C CA . PRO B 1 402 ? 0.182 35.562 24.188 1 98.69 402 PRO B CA 1
ATOM 6419 C C . PRO B 1 402 ? 1.629 35.375 24.641 1 98.69 402 PRO B C 1
ATOM 6421 O O . PRO B 1 402 ? 2.467 36.25 24.438 1 98.69 402 PRO B O 1
ATOM 6424 N N . ALA B 1 403 ? 1.869 34.219 25.25 1 98.56 403 ALA B N 1
ATOM 6425 C CA . ALA B 1 403 ? 3.232 33.938 25.672 1 98.56 403 ALA B CA 1
ATOM 6426 C C . ALA B 1 403 ? 4.168 33.812 24.484 1 98.56 403 ALA B C 1
ATOM 6428 O O . ALA B 1 403 ? 5.305 34.281 24.516 1 98.56 403 ALA B O 1
ATOM 6429 N N . LEU B 1 404 ? 3.74 33.156 23.438 1 98.75 404 LEU B N 1
ATOM 6430 C CA . LEU B 1 404 ? 4.516 33 22.203 1 98.75 404 LEU B CA 1
ATOM 6431 C C . LEU B 1 404 ? 4.863 34.375 21.609 1 98.75 404 LEU B C 1
ATOM 6433 O O . LEU B 1 404 ? 6.016 34.594 21.234 1 98.75 404 LEU B O 1
ATOM 6437 N N . ILE B 1 405 ? 3.871 35.25 21.547 1 98.69 405 ILE B N 1
ATOM 6438 C CA . ILE B 1 405 ? 4.047 36.594 20.984 1 98.69 405 ILE B 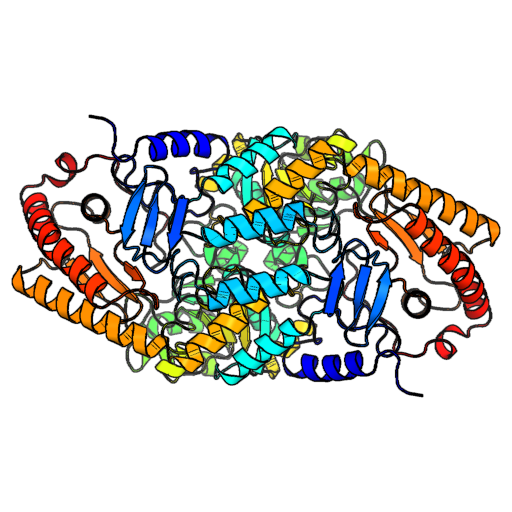CA 1
ATOM 6439 C C . ILE B 1 405 ? 5.047 37.375 21.828 1 98.69 405 ILE B C 1
ATOM 6441 O O . ILE B 1 405 ? 5.953 38.031 21.297 1 98.69 405 ILE B O 1
ATOM 6445 N N . ARG B 1 406 ? 4.906 37.312 23.141 1 98.5 406 ARG B N 1
ATOM 6446 C CA . ARG B 1 406 ? 5.797 38.031 24.062 1 98.5 406 ARG B CA 1
ATOM 6447 C C . ARG B 1 406 ? 7.23 37.531 23.922 1 98.5 406 ARG B C 1
ATOM 6449 O O . ARG B 1 406 ? 8.164 38.312 23.812 1 98.5 406 ARG B O 1
ATOM 6456 N N . LEU B 1 407 ? 7.391 36.188 23.953 1 98.62 407 LEU B N 1
ATOM 6457 C CA . LEU B 1 407 ? 8.719 35.594 23.875 1 98.62 407 LEU B CA 1
ATOM 6458 C C . LEU B 1 407 ? 9.383 35.906 22.547 1 98.62 407 LEU B C 1
ATOM 6460 O O . LEU B 1 407 ? 10.602 36.094 22.484 1 98.62 407 LEU B O 1
ATOM 6464 N N . ASP B 1 408 ? 8.586 35.938 21.438 1 98.5 408 ASP B N 1
ATOM 6465 C CA . ASP B 1 408 ? 9.133 36.344 20.141 1 98.5 408 ASP B CA 1
ATOM 6466 C C . ASP B 1 408 ? 9.648 37.781 20.188 1 98.5 408 ASP B C 1
ATOM 6468 O O . ASP B 1 408 ? 10.758 38.062 19.734 1 98.5 408 ASP B O 1
ATOM 6472 N N . ALA B 1 409 ? 8.859 38.656 20.797 1 98.06 409 ALA B N 1
ATOM 6473 C CA . ALA B 1 409 ? 9.227 40.062 20.891 1 98.06 409 ALA B CA 1
ATOM 6474 C C . ALA B 1 409 ? 10.5 40.25 21.703 1 98.06 409 ALA B C 1
ATOM 6476 O O . ALA B 1 409 ? 11.312 41.125 21.422 1 98.06 409 ALA B O 1
ATOM 6477 N N . GLU B 1 410 ? 10.648 39.406 22.688 1 98.31 410 GLU B N 1
ATOM 6478 C CA . GLU B 1 410 ? 11.797 39.5 23.578 1 98.31 410 GLU B CA 1
ATOM 6479 C C . GLU B 1 410 ? 12.984 38.719 23.016 1 98.31 410 GLU B C 1
ATOM 6481 O O . GLU B 1 410 ? 14.047 38.656 23.641 1 98.31 410 GLU B O 1
ATOM 6486 N N . GLN B 1 411 ? 12.836 38.094 21.781 1 98.19 411 GLN B N 1
ATOM 6487 C CA . GLN B 1 411 ? 13.852 37.281 21.125 1 98.19 411 GLN B CA 1
ATOM 6488 C C . GLN B 1 411 ? 14.344 36.188 22.062 1 98.19 411 GLN B C 1
ATOM 6490 O O . GLN B 1 411 ? 15.547 35.938 22.172 1 98.19 411 GLN B O 1
ATOM 6495 N N . ALA B 1 412 ? 13.312 35.5 22.75 1 98.19 412 ALA B N 1
ATOM 6496 C CA . ALA B 1 412 ? 13.672 34.562 23.812 1 98.19 412 ALA B CA 1
ATOM 6497 C C . ALA B 1 412 ? 13.102 33.156 23.531 1 98.19 412 ALA B C 1
ATOM 6499 O O . ALA B 1 412 ? 13.031 32.344 24.438 1 98.19 412 ALA B O 1
ATOM 6500 N N . ILE B 1 413 ? 12.672 32.875 22.281 1 98.19 413 ILE B N 1
ATOM 6501 C CA . ILE B 1 413 ? 12.039 31.594 21.969 1 98.19 413 ILE B CA 1
ATOM 6502 C C . ILE B 1 413 ? 13.031 30.453 22.172 1 98.19 413 ILE B C 1
ATOM 6504 O O . ILE B 1 413 ? 12.68 29.406 22.734 1 98.19 413 ILE B O 1
ATOM 6508 N N . HIS B 1 414 ? 14.227 30.625 21.703 1 96.56 414 HIS B N 1
ATOM 6509 C CA . HIS B 1 414 ? 15.234 29.578 21.797 1 96.56 414 HIS B CA 1
ATOM 6510 C C . HIS B 1 414 ? 15.477 29.172 23.25 1 96.56 414 HIS B C 1
ATOM 6512 O O . HIS B 1 414 ? 15.602 27.984 23.547 1 96.56 414 HIS B O 1
ATOM 6518 N N . GLN B 1 415 ? 15.516 30.125 24.125 1 96.62 415 GLN B N 1
ATOM 6519 C CA . GLN B 1 415 ? 15.773 29.891 25.547 1 96.62 415 GLN B CA 1
ATOM 6520 C C . GLN B 1 415 ? 14.586 29.188 26.203 1 96.62 415 GLN B C 1
ATOM 6522 O O . GLN B 1 415 ? 14.75 28.453 27.172 1 96.62 415 GLN B O 1
ATOM 6527 N N . ALA B 1 416 ? 13.445 29.391 25.578 1 97.56 416 ALA B N 1
ATOM 6528 C CA . ALA B 1 416 ? 12.219 28.859 26.188 1 97.56 416 ALA B CA 1
ATOM 6529 C C . ALA B 1 416 ? 11.914 27.469 25.656 1 97.56 416 ALA B C 1
ATOM 6531 O O . ALA B 1 416 ? 11 26.797 26.141 1 97.56 416 ALA B O 1
ATOM 6532 N N . LEU B 1 417 ? 12.617 27.031 24.688 1 96.75 417 LEU B N 1
ATOM 6533 C CA . LEU B 1 417 ? 12.422 25.703 24.125 1 96.75 417 LEU B CA 1
ATOM 6534 C C . LEU B 1 417 ? 13.211 24.656 24.906 1 96.75 417 LEU B C 1
ATOM 6536 O O . LEU B 1 417 ? 14.422 24.797 25.094 1 96.75 417 LEU B O 1
ATOM 6540 N N . ASP B 1 418 ? 12.562 23.609 25.375 1 95.38 418 ASP B N 1
ATOM 6541 C CA . ASP B 1 418 ? 13.172 22.594 26.219 1 95.38 418 ASP B CA 1
ATOM 6542 C C . ASP B 1 418 ? 13.938 21.562 25.391 1 95.38 418 ASP B C 1
ATOM 6544 O O . ASP B 1 418 ? 14.789 20.844 25.906 1 95.38 418 ASP B O 1
ATOM 6548 N N . GLY B 1 419 ? 13.664 21.547 24.078 1 94.19 419 GLY B N 1
ATOM 6549 C CA . GLY B 1 419 ? 14.234 20.516 23.219 1 94.19 419 GLY B CA 1
ATOM 6550 C C . GLY B 1 419 ? 14.797 21.078 21.922 1 94.19 419 GLY B C 1
ATOM 6551 O O . GLY B 1 419 ? 15.211 22.234 21.859 1 94.19 419 GLY B O 1
ATOM 6552 N N . GLU B 1 420 ? 14.953 20.172 20.953 1 94.81 420 GLU B N 1
ATOM 6553 C CA . GLU B 1 420 ? 15.484 20.562 19.641 1 94.81 420 GLU B CA 1
ATOM 6554 C C . GLU B 1 420 ? 14.367 21.047 18.719 1 94.81 420 GLU B C 1
ATOM 6556 O O . GLU B 1 420 ? 13.266 20.484 18.719 1 94.81 420 GLU B O 1
ATOM 6561 N N . PRO B 1 421 ? 14.633 22.094 17.984 1 95.81 421 PRO B N 1
ATOM 6562 C CA . PRO B 1 421 ? 13.602 22.562 17.062 1 95.81 421 PRO B CA 1
ATOM 6563 C C . PRO B 1 421 ? 13.266 21.531 15.984 1 95.81 421 PRO B C 1
ATOM 6565 O O . PRO B 1 421 ? 14.109 20.703 15.633 1 95.81 421 PRO B O 1
ATOM 6568 N N . ILE B 1 422 ? 12.094 21.656 15.508 1 95.69 422 ILE B N 1
ATOM 6569 C CA . ILE B 1 422 ? 11.664 20.797 14.406 1 95.69 422 ILE B CA 1
ATOM 6570 C C . ILE B 1 422 ? 12.375 21.219 13.117 1 95.69 422 ILE B C 1
ATOM 6572 O O . ILE B 1 422 ? 12.953 22.312 13.047 1 95.69 422 ILE B O 1
ATOM 6576 N N . GLN B 1 423 ? 12.414 20.266 12.211 1 89.81 423 GLN B N 1
ATOM 6577 C CA . GLN B 1 423 ? 13.031 20.5 10.914 1 89.81 423 GLN B CA 1
ATOM 6578 C C . GLN B 1 423 ? 12.062 20.203 9.773 1 89.81 423 GLN B C 1
ATOM 6580 O O . GLN B 1 423 ? 11.18 19.344 9.914 1 89.81 423 GLN B O 1
ATOM 6585 N N . PRO B 1 424 ? 12.289 20.922 8.703 1 81.94 424 PRO B N 1
ATOM 6586 C CA . PRO B 1 424 ? 11.398 20.672 7.562 1 81.94 424 PRO B CA 1
ATOM 6587 C C . PRO B 1 424 ? 11.625 19.312 6.93 1 81.94 424 PRO B C 1
ATOM 6589 O O . PRO B 1 424 ? 12.773 18.891 6.754 1 81.94 424 PRO B O 1
ATOM 6592 N N . VAL B 1 425 ? 10.633 18.594 6.746 1 74.06 425 VAL B N 1
ATOM 6593 C CA . VAL B 1 425 ? 10.734 17.359 5.961 1 74.06 425 VAL B CA 1
ATOM 6594 C C . VAL B 1 425 ? 10.93 17.703 4.488 1 74.06 425 VAL B C 1
ATOM 6596 O O . VAL B 1 425 ? 11.852 17.203 3.842 1 74.06 425 VAL B O 1
ATOM 6599 N N . PHE B 1 426 ? 10.188 18.359 3.793 1 66.38 426 PHE B N 1
ATOM 6600 C CA . PHE B 1 426 ? 10.297 19.047 2.514 1 66.38 426 PHE B CA 1
ATOM 6601 C C . PHE B 1 426 ? 9.102 19.969 2.283 1 66.38 426 PHE B C 1
ATOM 6603 O O . PHE B 1 426 ? 8.109 19.891 3.016 1 66.38 426 PHE B O 1
ATOM 6610 N N . LYS B 1 427 ? 9.289 21.047 1.663 1 60.38 427 LYS B N 1
ATOM 6611 C CA . LYS B 1 427 ? 8.219 22 1.436 1 60.38 427 LYS B CA 1
ATOM 6612 C C . LYS B 1 427 ? 7.328 21.562 0.272 1 60.38 427 LYS B C 1
ATOM 6614 O O . LYS B 1 427 ? 7.793 21.469 -0.867 1 60.38 427 LYS B O 1
ATOM 6619 N N . VAL B 1 428 ? 6.082 20.812 0.633 1 50.34 428 VAL B N 1
ATOM 6620 C CA . VAL B 1 428 ? 5.172 20.469 -0.458 1 50.34 428 VAL B CA 1
ATOM 6621 C C . VAL B 1 428 ? 4.285 21.672 -0.785 1 50.34 428 VAL B C 1
ATOM 6623 O O . VAL B 1 428 ? 3.961 21.906 -1.95 1 50.34 428 VAL B O 1
ATOM 6626 N N . ARG B 1 429 ? 3.623 22.234 0.444 1 44.25 429 ARG B N 1
ATOM 6627 C CA . ARG B 1 429 ? 2.541 23.203 0.277 1 44.25 429 ARG B CA 1
ATOM 6628 C C . ARG B 1 429 ? 3.023 24.625 0.567 1 44.25 429 ARG B C 1
ATOM 6630 O O . ARG B 1 429 ? 3.984 24.812 1.312 1 44.25 429 ARG B O 1
#

Radius of gyration: 27.1 Å; Cα contacts (8 Å, |Δi|>4): 2031; chains: 2; bounding box: 61×86×66 Å

pLDDT: mean 97.0, std 6.03, range [37.03, 98.94]

Secondary structure (DSSP, 8-state):
---TTHHHHHHHHHHHHHSGGGSSSGGGSTTTS-TTTS---EEEEEBTEEEETTS-EEEESSTTTTT-SS-BT-HHHHHHHHHHHTT-S--SS--HHHHHHHHHHHHH-TT-SEEEEESSHHHHHHHHHHHHHHHHS--EEEEES---SSHHHHTTSS--TTS-HHHHTTEEE--TT-HHHHHHHHHHSTT-EEEEEE-S-SSSPPPTTHHHHHHHHHHHHTPEEEEEETTTBTTTBTT-HHHHHT---SEEEE-GGGGTTS--EEEEE-HHHHGGGGTS----GGGG-HHHHHHHHHHHHHHHHHTHHHHHHHHHHHHHHHHHHHHHHTT--TTEEEEEETTEEEEEE---SSS-HHHHHHHHHHHHHHTTEE-SSEEE--TT--HHHHHHHHHHHHHHHHHHHHHHHTT-HHHH-SSPPP--S----/---TTHHHHHHHHHHHHHSGGGSSSGGGSTTTS-TTTS---EEEEEBTEEEETTS-EEEESSTTTTT-SS-BT-HHHHHHHHHHHTT-S--SS--HHHHHHHHHHHHH-TT-SEEEEESSHHHHHHHHHHHHHHHHS--EEEEES---SSHHHHTTSS--TTS-HHHHTTEEE--TT-HHHHHHHHHHSTT-EEEEEE-S-SSSPPPTTHHHHHHHHHHHHTPEEEEEETTTBTTTBTT-HHHHHT---SEEEE-GGGGTTS--EEEEE-HHHHGGGGTS----GGGG-HHHHHHHHHHHHHHHHHTHHHHHHHHHHHHHHHHHHHHHHTT--TTEEEEEETTEEEEEE---SSS-HHHHHHHHHHHHHHTTEE-SSEEE--TT--HHHHHHHHHHHHHHHHHHHHHHHTT-HHHH-SSPPP--S----

Nearest PDB structures (foldseek):
  6k8h-assembly1_A  TM=8.991E-01  e=4.962E-34  Sphaerobacter thermophilus DSM 20745
  2yku-assembly1_C  TM=8.737E-01  e=1.401E-28  Mesorhizobium sp. LUK
  4aoa-assembly1_A  TM=8.765E-01  e=7.583E-28  Variovorax paradoxus
  6iz9-assembly1_A  TM=8.683E-01  e=2.781E-26  Mesorhizobium sp. LUK
  6iz9-assembly1_B  TM=8.570E-01  e=7.621E-27  Mesorhizobium sp. LUK

Sequence (858 aa):
MTSRYQHSLTLSARAEQSIPLGSQTFSKSRLCFPHGAAPLFIERGQGARVWDVDGNEYLDFASGLLAISLGYCDPEVDQAVLEQLSLGSIFSLPHRLETEVAEQLIELIPCAEMVRFGKNGTDATSACIRLSRAVTGRERVAVCGYHGWQDWYIGSTTRHLGVPECVRELTHRFDYNDLSSLKTQLEAHPGEFAAVILEPMNVAWPAPDFLPGLRQLCDEHGALLIFDETITGFRFHLGGAQTLFGVTPDLAAFGKGMANGFPISAVVGRRQYMRRMEDIFFSGTFGGDAIALAAASAVIGKMRRLDVPARLAERGQQLLDGLNALLEQINAPSWLQSAGHPSWSFLLIGDSPNHSSWLLKSYFIQELCKRGILSLGSHNLNLAHSAEDVQTLLAVYAEVLPALIRLDAEQAIHQALDGEPIQPVFKVRMTSRYQHSLTLSARAEQSIPLGSQTFSKSRLCFPHGAAPLFIERGQGARVWDVDGNEYLDFASGLLAISLGYCDPEVDQAVLEQLSLGSIFSLPHRLETEVAEQLIELIPCAEMVRFGKNGTDATSACIRLSRAVTGRERVAVCGYHGWQDWYIGSTTRHLGVPECVRELTHRFDYNDLSSLKTQLEAHPGEFAAVILEPMNVAWPAPDFLPGLRQLCDEHGALLIFDETITGFRFHLGGAQTLFGVTPDLAAFGKGMANGFPISAVVGRRQYMRRMEDIFFSGTFGGDAIALAAASAVIGKMRRLDVPARLAERGQQLLDGLNALLEQINAPSWLQSAGHPSWSFLLIGDSPNHSSWLLKSYFIQELCKRGILSLGSHNLNLAHSAEDVQTLLAVYAEVLPALIRLDAEQAIHQALDGEPIQPVFKVR

InterPro domains:
  IPR005814 Aminotransferase class-III [PF00202] (38-340)
  IPR015421 Pyridoxal phosphate-dependent transferase, major domain [G3DSA:3.40.640.10] (75-305)
  IPR015422 Pyridoxal phosphate-dependent transferase, small domain [G3DSA:3.90.1150.10] (45-395)
  IPR015424 Pyridoxal phosphate-dependent transferase [SSF53383] (29-401)

Organism: NCBI:txid218936